Protein AF-0000000078833260 (afdb_homodimer)

InterPro domains:
  IPR002933 Peptidase M20 [PF01546] (87-461)
  IPR011650 Peptidase M20, dimerisation domain [PF07687] (199-358)
  IPR036264 Bacterial exopeptidase dimerisation domain [SSF55031] (304-366)
  IPR051458 Cytosolic and Metallo Dipeptidase [PTHR43270] (6-454)

Nearest PDB structures (foldseek):
  3dlj-assembly3_B  TM=9.195E-01  e=7.857E-42  Homo sapiens
  2pok-assembly1_B  TM=8.089E-01  e=1.087E-35  Streptococcus pneumoniae TIGR4
  7uoi-assembly1_A  TM=7.275E-01  e=3.329E-26  Enterococcus faecium 1,231,410
  7lgp-assembly1_A  TM=7.204E-01  e=6.612E-25  Shigella flexneri 2a str. 301
  4op4-assembly1_A  TM=8.261E-01  e=2.130E-13  Vibrio cholerae O1 biovar El Tor str. N16961

Foldseek 3Di:
DVVLLVLLLVLCVVCVVVLVVLLLVLLLQQLAQDPPDDNVSLQVSLVSLLVLLVVLPWPPWDWDDDPPFRTKIKTKDAPAPPFFEEEEEAASHFHDQPDQVPFPDGQSRWDDDPQWTWHTCSVRPSLSSSLVSSLQSSSCVRNVDFLHIYMYMYGRCQPQQPQCLLVVCVVCVVVRFGQEYEYARAAAAAVLAKAWAFKEWKKWKKKKKWFQAPFKFQCVVDPDPGDFQVVLVVQLVVCQADPLQHGNQPPAQVQFDDDDPVRLVQLVPDDDDVVRVCVLQVDDPPDDDGDVPPGSQCCQFRNKHKDWPDKDFPDPVGPHNIRGRMIMIMMMITHHPRDDRVVVNVSSVVSSVVSRPDPIDMDMDIGDIAHMGGDDCPQQLNVLLQVLLCVLSVDGHGYGHGNHDRRNPVSVCVSNPNRYYTHIYQHYSNQQGSHHRGIGNNSSSRSSSSSSSSSSVSCSVRSSVVVD/DVVLLVLLLVLCVVCVVVLVVLLLVLLLQQLAQDPPDDNVSLQVSLVSLLVLLVVLPWPPWDWDDDPPFRTKIKTKDAPAPPFFEEEEEAASHFHDQPDQVVFPDGQSRWDDDPQWTWHTCSVRPSLSSSLVSSLQSSSCVRNVDFLHIYMYMYGRCQPQQPQCLLVVCVVCVVVRFGQEYEYARDAAAAVLAKAWAFKEWKKWKKKKKWFQAPFKFQCVVDPDPGDFQVVLVVQLVVCQADPLQHGNQPPAQVQFDDDDPVRLVQLVPDDDDVVRVCVLQVDDPPDDDGDVPPGSQCCQFRNKHKDWPDKDFPDPVGPHNIRGRMIMIMMMITHHPRDDRVVVNVSSVVSSVVSRPDPIDMDMDIGDIAHMGGDDCPQQLNVLLQVLLCVLSVDGHGYGHGNHDRRNPVSVCVSNPNRYYTHIYQHHSNQQGSHHRGIGNNSSSRSSSSSSSSSSVSCSVRSSVVVD

Organism: Myxococcus xanthus (strain DK1622) (NCBI:txid246197)

Structure (mmCIF, N/CA/C/O backbone):
data_AF-0000000078833260-model_v1
#
loop_
_entity.id
_entity.type
_entity.pdbx_description
1 polymer 'Peptidase, M20 (Glutamate carboxypeptidase) family'
#
loop_
_atom_site.group_PDB
_atom_site.id
_atom_site.type_symbol
_atom_site.label_atom_id
_atom_site.label_alt_id
_atom_site.label_comp_id
_atom_site.label_asym_id
_atom_site.label_entity_id
_atom_site.label_seq_id
_atom_site.pdbx_PDB_ins_code
_atom_site.Cartn_x
_atom_site.Cartn_y
_atom_site.Cartn_z
_atom_site.occupancy
_atom_site.B_iso_or_equiv
_atom_site.auth_seq_id
_atom_site.auth_comp_id
_atom_site.auth_asym_id
_atom_site.auth_atom_id
_atom_site.pdbx_PDB_model_num
ATOM 1 N N . MET A 1 1 ? -9.484 48.062 31.422 1 60.72 1 MET A N 1
ATOM 2 C CA . MET A 1 1 ? -9.094 46.906 30.609 1 60.72 1 MET A CA 1
ATOM 3 C C . MET A 1 1 ? -8.641 45.75 31.484 1 60.72 1 MET A C 1
ATOM 5 O O . MET A 1 1 ? -9.023 44.625 31.25 1 60.72 1 MET A O 1
ATOM 9 N N . GLY A 1 2 ? -8.148 46.125 32.562 1 75.19 2 GLY A N 1
ATOM 10 C CA . GLY A 1 2 ? -7.688 45.094 33.5 1 75.19 2 GLY A CA 1
ATOM 11 C C . GLY A 1 2 ? -8.82 44.375 34.188 1 75.19 2 GLY A C 1
ATOM 12 O O . GLY A 1 2 ? -8.883 43.156 34.188 1 75.19 2 GLY A O 1
ATOM 13 N N . MET A 1 3 ? -9.844 45.188 34.625 1 84.62 3 MET A N 1
ATOM 14 C CA . MET A 1 3 ? -10.961 44.594 35.344 1 84.62 3 MET A CA 1
ATOM 15 C C . MET A 1 3 ? -11.836 43.781 34.406 1 84.62 3 MET A C 1
ATOM 17 O O . MET A 1 3 ? -12.305 42.688 34.75 1 84.62 3 MET A O 1
ATOM 21 N N . SER A 1 4 ? -12.094 44.281 33.25 1 93.44 4 SER A N 1
ATOM 22 C CA . SER A 1 4 ? -12.898 43.562 32.25 1 93.44 4 SER A CA 1
ATOM 23 C C . SER A 1 4 ? -12.234 42.25 31.828 1 93.44 4 SER A C 1
ATOM 25 O O . SER A 1 4 ? -12.914 41.25 31.672 1 93.44 4 SER A O 1
ATOM 27 N N . THR A 1 5 ? -10.953 42.344 31.734 1 97.31 5 THR A N 1
ATOM 28 C CA . THR A 1 5 ? -10.227 41.125 31.375 1 97.31 5 THR A CA 1
ATOM 29 C C . THR A 1 5 ? -10.32 40.062 32.469 1 97.31 5 THR A C 1
ATOM 31 O O . THR A 1 5 ? -10.477 38.875 32.219 1 97.31 5 THR A O 1
ATOM 34 N N . ASP A 1 6 ? -10.25 40.531 33.719 1 97.75 6 ASP A N 1
ATOM 35 C CA . ASP A 1 6 ? -10.367 39.625 34.875 1 97.75 6 ASP A CA 1
ATOM 36 C C . ASP A 1 6 ? -11.734 38.938 34.906 1 97.75 6 ASP A C 1
ATOM 38 O O . ASP A 1 6 ? -11.844 37.75 35.219 1 97.75 6 ASP A O 1
ATOM 42 N N . ASN A 1 7 ? -12.727 39.688 34.562 1 98.12 7 ASN A N 1
ATOM 43 C CA . ASN A 1 7 ? -14.078 39.156 34.531 1 98.12 7 ASN A CA 1
ATOM 44 C C . ASN A 1 7 ? -14.219 38.094 33.438 1 98.12 7 ASN A C 1
ATOM 46 O O . ASN A 1 7 ? -14.875 37.062 33.625 1 98.12 7 ASN A O 1
ATOM 50 N N . ALA A 1 8 ? -13.664 38.406 32.312 1 98.56 8 ALA A N 1
ATOM 51 C CA . ALA A 1 8 ? -13.68 37.469 31.219 1 98.56 8 ALA A CA 1
ATOM 52 C C . ALA A 1 8 ? -12.945 36.188 31.609 1 98.56 8 ALA A C 1
ATOM 54 O O . ALA A 1 8 ? -13.422 35.062 31.328 1 98.56 8 ALA A O 1
ATOM 55 N N . LEU A 1 9 ? -11.789 36.281 32.25 1 98.69 9 LEU A N 1
ATOM 56 C CA . LEU A 1 9 ? -11.008 35.156 32.688 1 98.69 9 LEU A CA 1
ATOM 57 C C . LEU A 1 9 ? -11.789 34.312 33.719 1 98.69 9 LEU A C 1
ATOM 59 O O . LEU A 1 9 ? -11.758 33.094 33.688 1 98.69 9 LEU A O 1
ATOM 63 N N . SER A 1 10 ? -12.453 35 34.625 1 98.38 10 SER A N 1
ATOM 64 C CA . SER A 1 10 ? -13.25 34.344 35.625 1 98.38 10 SER A CA 1
ATOM 65 C C . SER A 1 10 ? -14.383 33.531 35 1 98.38 10 SER A C 1
ATOM 67 O O . SER A 1 10 ? -14.719 32.438 35.469 1 98.38 10 SER A O 1
ATOM 69 N N . HIS A 1 11 ? -14.992 34.156 34.031 1 98.5 11 HIS A N 1
ATOM 70 C CA . HIS A 1 11 ? -16.047 33.406 33.312 1 98.5 11 HIS A CA 1
ATOM 71 C C . HIS A 1 11 ? -15.508 32.156 32.688 1 98.5 11 HIS A C 1
ATOM 73 O O . HIS A 1 11 ? -16.125 31.078 32.781 1 98.5 11 HIS A O 1
ATOM 79 N N . PHE A 1 12 ? -14.391 32.219 32.031 1 98.31 12 PHE A N 1
ATOM 80 C CA . PHE A 1 12 ? -13.773 31.062 31.438 1 98.31 12 PHE A CA 1
ATOM 81 C C . PHE A 1 12 ? -13.555 29.969 32.469 1 98.31 12 PHE A C 1
ATOM 83 O O . PHE A 1 12 ? -13.914 28.812 32.25 1 98.31 12 PHE A O 1
ATOM 90 N N . GLU A 1 13 ? -12.984 30.344 33.562 1 98.44 13 GLU A N 1
ATOM 91 C CA . GLU A 1 13 ? -12.68 29.359 34.594 1 98.44 13 GLU A CA 1
ATOM 92 C C . GLU A 1 13 ? -13.938 28.625 35.062 1 98.44 13 GLU A C 1
ATOM 94 O O . GLU A 1 13 ? -13.883 27.438 35.375 1 98.44 13 GLU A O 1
ATOM 99 N N . SER A 1 14 ? -14.984 29.281 35.062 1 98.38 14 SER A N 1
ATOM 100 C CA . SER A 1 14 ? -16.234 28.703 35.531 1 98.38 14 SER A CA 1
ATOM 101 C C . SER A 1 14 ? -16.875 27.812 34.469 1 98.38 14 SER A C 1
ATOM 103 O O . SER A 1 14 ? -17.719 26.969 34.781 1 98.38 14 SER A O 1
ATOM 105 N N . LYS A 1 15 ? -16.438 27.953 33.219 1 98.44 15 LYS A N 1
ATOM 106 C CA . LYS A 1 15 ? -17.125 27.281 32.125 1 98.44 15 LYS A CA 1
ATOM 107 C C . LYS A 1 15 ? -16.203 26.328 31.375 1 98.44 15 LYS A C 1
ATOM 109 O O . LYS A 1 15 ? -16.609 25.688 30.406 1 98.44 15 LYS A O 1
ATOM 114 N N . LYS A 1 16 ? -15 26.188 31.766 1 97.62 16 LYS A N 1
ATOM 115 C CA . LYS A 1 16 ? -13.984 25.484 30.984 1 97.62 16 LYS A CA 1
ATOM 116 C C . LYS A 1 16 ? -14.406 24.047 30.703 1 97.62 16 LYS A C 1
ATOM 118 O O . LYS A 1 16 ? -14.133 23.516 29.625 1 97.62 16 LYS A O 1
ATOM 123 N N . GLN A 1 17 ? -15.164 23.391 31.625 1 98.06 17 GLN A N 1
ATOM 124 C CA . GLN A 1 17 ? -15.633 22.031 31.375 1 98.06 17 GLN A CA 1
ATOM 125 C C . GLN A 1 17 ? -16.672 22 30.25 1 98.06 17 GLN A C 1
ATOM 127 O O . GLN A 1 17 ? -16.703 21.062 29.453 1 98.06 17 GLN A O 1
ATOM 132 N N . THR A 1 18 ? -17.484 22.984 30.234 1 98.5 18 THR A N 1
ATOM 133 C CA . THR A 1 18 ? -18.469 23.125 29.172 1 98.5 18 THR A CA 1
ATOM 134 C C . THR A 1 18 ? -17.781 23.266 27.812 1 98.5 18 THR A C 1
ATOM 136 O O . THR A 1 18 ? -18.203 22.672 26.828 1 98.5 18 THR A O 1
ATOM 139 N N . TYR A 1 19 ? -16.75 24.016 27.766 1 98.75 19 TYR A N 1
ATOM 140 C CA . TYR A 1 19 ? -16.016 24.234 26.531 1 98.75 19 TYR A CA 1
ATOM 141 C C . TYR A 1 19 ? -15.305 22.969 26.094 1 98.75 19 TYR A C 1
ATOM 143 O O . TYR A 1 19 ? -15.195 22.688 24.891 1 98.75 19 TYR A O 1
ATOM 151 N N . LEU A 1 20 ? -14.781 22.203 27.031 1 98.81 20 LEU A N 1
ATOM 152 C CA . LEU A 1 20 ? -14.172 20.922 26.688 1 98.81 20 LEU A CA 1
ATOM 153 C C . LEU A 1 20 ? -15.195 19.984 26.062 1 98.81 20 LEU A C 1
ATOM 155 O O . LEU A 1 20 ? -14.867 19.234 25.141 1 98.81 20 LEU A O 1
ATOM 159 N N . GLU A 1 21 ? -16.391 20.016 26.531 1 98.75 21 GLU A N 1
ATOM 160 C CA . GLU A 1 21 ? -17.453 19.188 25.969 1 98.75 21 GLU A CA 1
ATOM 161 C C . GLU A 1 21 ? -17.797 19.641 24.547 1 98.75 21 GLU A C 1
ATOM 163 O O . GLU A 1 21 ? -18.141 18.812 23.688 1 98.75 21 GLU A O 1
ATOM 168 N N . ASP A 1 22 ? -17.75 20.953 24.312 1 98.81 22 ASP A N 1
ATOM 169 C CA . ASP A 1 22 ? -17.891 21.453 22.953 1 98.81 22 ASP A CA 1
ATOM 170 C C . ASP A 1 22 ? -16.875 20.797 22.016 1 98.81 22 ASP A C 1
ATOM 172 O O . ASP A 1 22 ? -17.219 20.359 20.906 1 98.81 22 ASP A O 1
ATOM 176 N N . LEU A 1 23 ? -15.633 20.75 22.5 1 98.88 23 LEU A N 1
ATOM 177 C CA . LEU A 1 23 ? -14.555 20.172 21.688 1 98.88 23 LEU A CA 1
ATOM 178 C C . LEU A 1 23 ? -14.797 18.688 21.438 1 98.88 23 LEU A C 1
ATOM 180 O O . LEU A 1 23 ? -14.688 18.219 20.312 1 98.88 23 LEU A O 1
ATOM 184 N N . LYS A 1 24 ? -15.164 17.938 22.484 1 98.88 24 LYS A N 1
ATOM 185 C CA . LYS A 1 24 ? -15.438 16.516 22.359 1 98.88 24 LYS A CA 1
ATOM 186 C C . LYS A 1 24 ? -16.562 16.25 21.359 1 98.88 24 LYS A C 1
ATOM 188 O O . LYS A 1 24 ? -16.5 15.305 20.578 1 98.88 24 LYS A O 1
ATOM 193 N N . SER A 1 25 ? -17.562 17.109 21.391 1 98.81 25 SER A N 1
ATOM 194 C CA . SER A 1 25 ? -18.688 16.953 20.484 1 98.81 25 SER A CA 1
ATOM 195 C C . SER A 1 25 ? -18.266 17.125 19.031 1 98.81 25 SER A C 1
ATOM 197 O O . SER A 1 25 ? -18.719 16.375 18.156 1 98.81 25 SER A O 1
ATOM 199 N N . LEU A 1 26 ? -17.422 18.078 18.766 1 98.88 26 LEU A N 1
ATOM 200 C CA . LEU A 1 26 ? -16.922 18.281 17.406 1 98.88 26 LEU A CA 1
ATOM 201 C C . LEU A 1 26 ? -16.047 17.109 16.969 1 98.88 26 LEU A C 1
ATOM 203 O O . LEU A 1 26 ? -16.109 16.672 15.82 1 98.88 26 LEU A O 1
ATOM 207 N N . VAL A 1 27 ? -15.227 16.578 17.875 1 98.81 27 VAL A N 1
ATOM 208 C CA . VAL A 1 27 ? -14.273 15.516 17.594 1 98.81 27 VAL A CA 1
ATOM 209 C C . VAL A 1 27 ? -15.031 14.234 17.219 1 98.81 27 VAL A C 1
ATOM 211 O O . VAL A 1 27 ? -14.562 13.453 16.391 1 98.81 27 VAL A O 1
ATOM 214 N N . ARG A 1 28 ? -16.234 14.047 17.703 1 98.75 28 ARG A N 1
ATOM 215 C CA . ARG A 1 28 ? -17.047 12.852 17.453 1 98.75 28 ARG A CA 1
ATOM 216 C C . ARG A 1 28 ? -17.531 12.812 16.016 1 98.75 28 ARG A C 1
ATOM 218 O O . ARG A 1 28 ? -17.984 11.766 15.539 1 98.75 28 ARG A O 1
ATOM 225 N N . ILE A 1 29 ? -17.438 13.945 15.273 1 98.75 29 ILE A N 1
ATOM 226 C CA . ILE A 1 29 ? -17.859 13.992 13.875 1 98.75 29 ILE A CA 1
ATOM 227 C C . ILE A 1 29 ? -16.672 13.719 12.969 1 98.75 29 ILE A C 1
ATOM 229 O O . ILE A 1 29 ? -15.727 14.5 12.914 1 98.75 29 ILE A O 1
ATOM 233 N N . PRO A 1 30 ? -16.641 12.602 12.227 1 98.38 30 PRO A N 1
ATOM 234 C CA . PRO A 1 30 ? -15.516 12.281 11.344 1 98.38 30 PRO A CA 1
ATOM 235 C C . PRO A 1 30 ? -15.539 13.086 10.047 1 98.38 30 PRO A C 1
ATOM 237 O O . PRO A 1 30 ? -15.703 12.523 8.969 1 98.38 30 PRO A O 1
ATOM 240 N N . SER A 1 31 ? -15.242 14.344 10.102 1 98.44 31 SER A N 1
ATOM 241 C CA . SER A 1 31 ? -15.336 15.266 8.977 1 98.44 31 SER A CA 1
ATOM 242 C C . SER A 1 31 ? -14.094 15.18 8.094 1 98.44 31 SER A C 1
ATOM 244 O O . SER A 1 31 ? -13.43 16.188 7.848 1 98.44 31 SER A O 1
ATOM 246 N N . VAL A 1 32 ? -13.82 14.031 7.527 1 97.31 32 VAL A N 1
ATOM 247 C CA . VAL A 1 32 ? -12.688 13.797 6.641 1 97.31 32 VAL A CA 1
ATOM 248 C C . VAL A 1 32 ? -13.008 14.344 5.246 1 97.31 32 VAL A C 1
ATOM 250 O O . VAL A 1 32 ? -13.93 13.867 4.586 1 97.31 32 VAL A O 1
ATOM 253 N N . SER A 1 33 ? -12.227 15.258 4.801 1 95.19 33 SER A N 1
ATOM 254 C CA . SER A 1 33 ? -12.562 15.984 3.578 1 95.19 33 SER A CA 1
ATOM 255 C C . SER A 1 33 ? -11.961 15.305 2.354 1 95.19 33 SER A C 1
ATOM 257 O O . SER A 1 33 ? -12.211 15.719 1.22 1 95.19 33 SER A O 1
ATOM 259 N N . PHE A 1 34 ? -11.188 14.258 2.502 1 92.5 34 PHE A N 1
ATOM 260 C CA . PHE A 1 34 ? -10.484 13.586 1.411 1 92.5 34 PHE A CA 1
ATOM 261 C C . PHE A 1 34 ? -11.477 12.938 0.451 1 92.5 34 PHE A C 1
ATOM 263 O O . PHE A 1 34 ? -12.547 12.492 0.865 1 92.5 34 PHE A O 1
ATOM 270 N N . PRO A 1 35 ? -11.047 12.852 -0.86 1 89.06 35 PRO A N 1
ATOM 271 C CA . PRO A 1 35 ? -11.875 12.07 -1.78 1 89.06 35 PRO A CA 1
ATOM 272 C C . PRO A 1 35 ? -12.055 10.625 -1.325 1 89.06 35 PRO A C 1
ATOM 274 O O . PRO A 1 35 ? -11.109 10.016 -0.81 1 89.06 35 PRO A O 1
ATOM 277 N N . GLY A 1 36 ? -13.18 10.133 -1.52 1 90.12 36 GLY A N 1
ATOM 278 C CA . GLY A 1 36 ? -13.438 8.75 -1.153 1 90.12 36 GLY A CA 1
ATOM 279 C C . GLY A 1 36 ? -14.047 8.602 0.226 1 90.12 36 GLY A C 1
ATOM 280 O O . GLY A 1 36 ? -14.547 7.531 0.577 1 90.12 36 GLY A O 1
ATOM 281 N N . PHE A 1 37 ? -14.062 9.641 1 1 94.12 37 PHE A N 1
ATOM 282 C CA . PHE A 1 37 ? -14.711 9.641 2.307 1 94.12 37 PHE A CA 1
ATOM 283 C C . PHE A 1 37 ? -16.094 10.289 2.225 1 94.12 37 PHE A C 1
ATOM 285 O O . PHE A 1 37 ? -16.438 10.883 1.201 1 94.12 37 PHE A O 1
ATOM 292 N N . ASP A 1 38 ? -16.922 10.188 3.262 1 95.94 38 ASP A N 1
ATOM 293 C CA . ASP A 1 38 ? -18.312 10.625 3.291 1 95.94 38 ASP A CA 1
ATOM 294 C C . ASP A 1 38 ? -18.406 12.141 3.461 1 95.94 38 ASP A C 1
ATOM 296 O O . ASP A 1 38 ? -18.328 12.656 4.582 1 95.94 38 ASP A O 1
ATOM 300 N N . ALA A 1 39 ? -18.703 12.836 2.463 1 95.31 39 ALA A N 1
ATOM 301 C CA . ALA A 1 39 ? -18.766 14.297 2.465 1 95.31 39 ALA A CA 1
ATOM 302 C C . ALA A 1 39 ? -19.875 14.797 3.387 1 95.31 39 ALA A C 1
ATOM 304 O O . ALA A 1 39 ? -19.828 15.938 3.855 1 95.31 39 ALA A O 1
ATOM 305 N N . THR A 1 40 ? -20.844 13.984 3.656 1 97.38 40 THR A N 1
ATOM 306 C CA . THR A 1 40 ? -21.953 14.398 4.512 1 97.38 40 THR A CA 1
ATOM 307 C C . THR A 1 40 ? -21.469 14.648 5.938 1 97.38 40 THR A C 1
ATOM 309 O O . THR A 1 40 ? -22.047 15.461 6.66 1 97.38 40 THR A O 1
ATOM 312 N N . GLN A 1 41 ? -20.406 13.992 6.297 1 98.31 41 GLN A N 1
ATOM 313 C CA . GLN A 1 41 ? -19.844 14.203 7.629 1 98.31 41 GLN A CA 1
ATOM 314 C C . GLN A 1 41 ? -19.172 15.562 7.73 1 98.31 41 GLN A C 1
ATOM 316 O O . GLN A 1 41 ? -19.172 16.188 8.797 1 98.31 41 GLN A O 1
ATOM 321 N N . VAL A 1 42 ? -18.609 16.047 6.609 1 98.19 42 VAL A N 1
ATOM 322 C CA . VAL A 1 42 ? -18 17.375 6.598 1 98.19 42 VAL A CA 1
ATOM 323 C C . VAL A 1 42 ? -19.094 18.438 6.723 1 98.19 42 VAL A C 1
ATOM 325 O O . VAL A 1 42 ? -18.938 19.406 7.465 1 98.19 42 VAL A O 1
ATOM 328 N N . ARG A 1 43 ? -20.172 18.219 6.062 1 97.81 43 ARG A N 1
ATOM 329 C CA . ARG A 1 43 ? -21.297 19.141 6.184 1 97.81 43 ARG A CA 1
ATOM 330 C C . ARG A 1 43 ? -21.859 19.141 7.598 1 97.81 43 ARG A C 1
ATOM 332 O O . ARG A 1 43 ? -22.172 20.188 8.156 1 97.81 43 ARG A O 1
ATOM 339 N N . ARG A 1 44 ? -21.984 17.953 8.141 1 98.56 44 ARG A N 1
ATOM 340 C CA . ARG A 1 44 ? -22.469 17.828 9.523 1 98.56 44 ARG A CA 1
ATOM 341 C C . ARG A 1 44 ? -21.562 18.609 10.477 1 98.56 44 ARG A C 1
ATOM 343 O O . ARG A 1 44 ? -22.047 19.266 11.406 1 98.56 44 ARG A O 1
ATOM 350 N N . SER A 1 45 ? -20.312 18.531 10.25 1 98.75 45 SER A N 1
ATOM 351 C CA . SER A 1 45 ? -19.344 19.266 11.07 1 98.75 45 SER A CA 1
ATOM 352 C C . SER A 1 45 ? -19.516 20.766 10.914 1 98.75 45 SER A C 1
ATOM 354 O O . SER A 1 45 ? -19.422 21.516 11.898 1 98.75 45 SER A O 1
ATOM 356 N N . ALA A 1 46 ? -19.734 21.219 9.727 1 98.62 46 ALA A N 1
ATOM 357 C CA . ALA A 1 46 ? -19.969 22.641 9.477 1 98.62 46 ALA A CA 1
ATOM 358 C C . ALA A 1 46 ? -21.219 23.125 10.219 1 98.62 46 ALA A C 1
ATOM 360 O O . ALA A 1 46 ? -21.188 24.188 10.844 1 98.62 46 ALA A O 1
ATOM 361 N N . GLU A 1 47 ? -22.234 22.344 10.141 1 98.75 47 GLU A N 1
ATOM 362 C CA . GLU A 1 47 ? -23.484 22.688 10.812 1 98.75 47 GLU A CA 1
ATOM 363 C C . GLU A 1 47 ? -23.312 22.719 12.328 1 98.75 47 GLU A C 1
ATOM 365 O O . GLU A 1 47 ? -23.844 23.594 13 1 98.75 47 GLU A O 1
ATOM 370 N N . ALA A 1 48 ? -22.609 21.734 12.812 1 98.88 48 ALA A N 1
ATOM 371 C CA . ALA A 1 48 ? -22.328 21.703 14.242 1 98.88 48 ALA A CA 1
ATOM 372 C C . ALA A 1 48 ? -21.516 22.906 14.672 1 98.88 48 ALA A C 1
ATOM 374 O O . ALA A 1 48 ? -21.734 23.484 15.742 1 98.88 48 ALA A O 1
ATOM 375 N N . THR A 1 49 ? -20.562 23.281 13.883 1 98.88 49 THR A N 1
ATOM 376 C CA . THR A 1 49 ? -19.734 24.453 14.141 1 98.88 49 THR A CA 1
ATOM 377 C C . THR A 1 49 ? -20.562 25.719 14.133 1 98.88 49 THR A C 1
ATOM 379 O O . THR A 1 49 ? -20.391 26.594 14.992 1 98.88 49 THR A O 1
ATOM 382 N N . ALA A 1 50 ? -21.438 25.844 13.18 1 98.81 50 ALA A N 1
ATOM 383 C CA . ALA A 1 50 ? -22.328 26.984 13.102 1 98.81 50 ALA A CA 1
ATOM 384 C C . ALA A 1 50 ? -23.188 27.109 14.359 1 98.81 50 ALA A C 1
ATOM 386 O O . ALA A 1 50 ?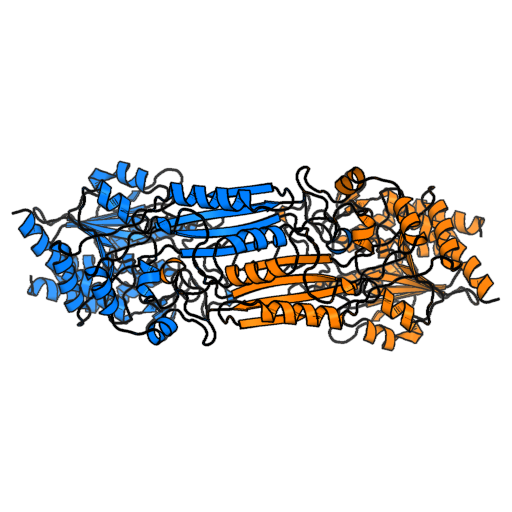 -23.359 28.188 14.906 1 98.81 50 ALA A O 1
ATOM 387 N N . ARG A 1 51 ? -23.734 26 14.758 1 98.81 51 ARG A N 1
ATOM 388 C CA . ARG A 1 51 ? -24.547 25.984 15.977 1 98.81 51 ARG A CA 1
ATOM 389 C C . ARG A 1 51 ? -23.719 26.406 17.188 1 98.81 51 ARG A C 1
ATOM 391 O O . ARG A 1 51 ? -24.188 27.172 18.031 1 98.81 51 ARG A O 1
ATOM 398 N N . LEU A 1 52 ? -22.516 25.922 17.234 1 98.88 52 LEU A N 1
ATOM 399 C CA . LEU A 1 52 ? -21.625 26.266 18.344 1 98.88 52 LEU A CA 1
ATOM 400 C C . LEU A 1 52 ? -21.344 27.766 18.359 1 98.88 52 LEU A C 1
ATOM 402 O O . LEU A 1 52 ? -21.359 28.391 19.422 1 98.88 52 LEU A O 1
ATOM 406 N N . LEU A 1 53 ? -21.047 28.312 17.188 1 98.88 53 LEU A N 1
ATOM 407 C CA . LEU A 1 53 ? -20.828 29.75 17.094 1 98.88 53 LEU A CA 1
ATOM 408 C C . LEU A 1 53 ? -22.016 30.531 17.641 1 98.88 53 LEU A C 1
ATOM 410 O O . LEU A 1 53 ? -21.844 31.453 18.438 1 98.88 53 LEU A O 1
ATOM 414 N N . LYS A 1 54 ? -23.203 30.141 17.25 1 98.75 54 LYS A N 1
ATOM 415 C CA . LYS A 1 54 ? -24.422 30.797 17.719 1 98.75 54 LYS A CA 1
ATOM 416 C C . LYS A 1 54 ? -24.562 30.672 19.234 1 98.75 54 LYS A C 1
ATOM 418 O O . LYS A 1 54 ? -24.828 31.656 19.922 1 98.75 54 LYS A O 1
ATOM 423 N N . ASP A 1 55 ? -24.359 29.516 19.688 1 98.56 55 ASP A N 1
ATOM 424 C CA . ASP A 1 55 ? -24.516 29.234 21.109 1 98.56 55 ASP A CA 1
ATOM 425 C C . ASP A 1 55 ? -23.516 30.047 21.938 1 98.56 55 ASP A C 1
ATOM 427 O O . ASP A 1 55 ? -23.781 30.344 23.109 1 98.56 55 ASP A O 1
ATOM 431 N N . ARG A 1 56 ? -22.438 30.422 21.312 1 98.56 56 ARG A N 1
ATOM 432 C CA . ARG A 1 56 ? -21.391 31.094 22.078 1 98.56 56 ARG A CA 1
ATOM 433 C C . ARG A 1 56 ? -21.391 32.594 21.812 1 98.56 56 ARG A C 1
ATOM 435 O O . ARG A 1 56 ? -20.453 33.281 22.203 1 98.56 56 ARG A O 1
ATOM 442 N N . GLY A 1 57 ? -22.359 33.062 21.062 1 98.44 57 GLY A N 1
ATOM 443 C CA . GLY A 1 57 ? -22.609 34.5 21.078 1 98.44 57 GLY A CA 1
ATOM 444 C C . GLY A 1 57 ? -22.312 35.156 19.734 1 98.44 57 GLY A C 1
ATOM 445 O O . GLY A 1 57 ? -22.516 36.375 19.578 1 98.44 57 GLY A O 1
ATOM 446 N N . PHE A 1 58 ? -21.844 34.438 18.781 1 98.81 58 PHE A N 1
ATOM 447 C CA . PHE A 1 58 ? -21.641 35 17.453 1 98.81 58 PHE A CA 1
ATOM 448 C C . PHE A 1 58 ? -22.969 35.312 16.797 1 98.81 58 PHE A C 1
ATOM 450 O O . PHE A 1 58 ? -23.969 34.625 17.047 1 98.81 58 PHE A O 1
ATOM 457 N N . GLU A 1 59 ? -22.953 36.312 15.969 1 98.5 59 GLU A N 1
ATOM 458 C CA . GLU A 1 59 ? -24.125 36.719 15.203 1 98.5 59 GLU A CA 1
ATOM 459 C C . GLU A 1 59 ? -23.875 36.562 13.703 1 98.5 59 GLU A C 1
ATOM 461 O O . GLU A 1 59 ? -22.75 36.281 13.273 1 98.5 59 GLU A O 1
ATOM 466 N N . ASN A 1 60 ? -24.984 36.625 12.891 1 98.12 60 ASN A N 1
ATOM 467 C CA . ASN A 1 60 ? -24.922 36.5 11.438 1 98.12 60 ASN A CA 1
ATOM 468 C C . ASN A 1 60 ? -24.156 35.25 11.008 1 98.12 60 ASN A C 1
ATOM 470 O O . ASN A 1 60 ? -23.281 35.344 10.133 1 98.12 60 ASN A O 1
ATOM 474 N N . VAL A 1 61 ? -24.422 34.219 11.703 1 98.44 61 VAL A N 1
ATOM 475 C CA . VAL A 1 61 ? -23.734 32.969 11.414 1 98.44 61 VAL A CA 1
ATOM 476 C C . VAL A 1 61 ? -24.281 32.375 10.117 1 98.44 61 VAL A C 1
ATOM 478 O O . VAL A 1 61 ? -25.5 32.25 9.93 1 98.44 61 VAL A O 1
ATOM 481 N N . GLN A 1 62 ? -23.328 31.984 9.172 1 96.81 62 GLN A N 1
ATOM 482 C CA . GLN A 1 62 ? -23.688 31.5 7.844 1 96.81 62 GLN A CA 1
ATOM 483 C C . GLN A 1 62 ? -22.781 30.359 7.406 1 96.81 62 GLN A C 1
ATOM 485 O O . GLN A 1 62 ? -21.594 30.344 7.73 1 96.81 62 GLN A O 1
ATOM 490 N N . LEU A 1 63 ? -23.422 29.438 6.762 1 96.44 63 LEU A N 1
ATOM 491 C CA . LEU A 1 63 ? -22.625 28.516 5.941 1 96.44 63 LEU A CA 1
ATOM 492 C C . LEU A 1 63 ? -22.359 29.125 4.57 1 96.44 63 LEU A C 1
ATOM 494 O O . LEU A 1 63 ? -23.297 29.484 3.848 1 96.44 63 LEU A O 1
ATOM 498 N N . LEU A 1 64 ? -21.109 29.359 4.262 1 93.88 64 LEU A N 1
ATOM 499 C CA . LEU A 1 64 ? -20.703 29.875 2.959 1 93.88 64 LEU A CA 1
ATOM 500 C C . LEU A 1 64 ? -20.219 28.75 2.057 1 93.88 64 LEU A C 1
ATOM 502 O O . LEU A 1 64 ? -19.297 28 2.424 1 93.88 64 LEU A O 1
ATOM 506 N N . GLU A 1 65 ? -20.875 28.672 0.965 1 88.38 65 GLU A N 1
ATOM 507 C CA . GLU A 1 65 ? -20.578 27.531 0.089 1 88.38 65 GLU A CA 1
ATOM 508 C C . GLU A 1 65 ? -20.25 28 -1.323 1 88.38 65 GLU A C 1
ATOM 510 O O . GLU A 1 65 ? -20.844 28.953 -1.826 1 88.38 65 GLU A O 1
ATOM 515 N N . ILE A 1 66 ? -19.203 27.531 -1.812 1 83.44 66 ILE A N 1
ATOM 516 C CA . ILE A 1 66 ? -18.875 27.641 -3.23 1 83.44 66 ILE A CA 1
ATOM 517 C C . ILE A 1 66 ? -19.031 26.266 -3.889 1 83.44 66 ILE A C 1
ATOM 519 O O . ILE A 1 66 ? -18.828 25.234 -3.248 1 83.44 66 ILE A O 1
ATOM 523 N N . GLU A 1 67 ? -19.484 26.25 -5.152 1 82.56 67 GLU A N 1
ATOM 524 C CA . GLU A 1 67 ? -19.734 25 -5.863 1 82.56 67 GLU A CA 1
ATOM 525 C C . GLU A 1 67 ? -18.5 24.094 -5.844 1 82.56 67 GLU A C 1
ATOM 527 O O . GLU A 1 67 ? -17.391 24.547 -6.105 1 82.56 67 GLU A O 1
ATOM 532 N N . GLY A 1 68 ? -18.75 22.922 -5.406 1 82.12 68 GLY A N 1
ATOM 533 C CA . GLY A 1 68 ? -17.703 21.906 -5.48 1 82.12 68 GLY A CA 1
ATOM 534 C C . GLY A 1 68 ? -16.797 21.891 -4.254 1 82.12 68 GLY A C 1
ATOM 535 O O . GLY A 1 68 ? -15.844 21.109 -4.195 1 82.12 68 GLY A O 1
ATOM 536 N N . THR A 1 69 ? -17.156 22.734 -3.219 1 86.81 69 THR A N 1
ATOM 537 C CA . THR A 1 69 ? -16.281 22.812 -2.055 1 86.81 69 THR A CA 1
ATOM 538 C C . THR A 1 69 ? -17.031 22.422 -0.786 1 86.81 69 THR A C 1
ATOM 540 O O . THR A 1 69 ? -18.266 22.312 -0.788 1 86.81 69 THR A O 1
ATOM 543 N N . HIS A 1 70 ? -16.281 22.016 0.205 1 93.25 70 HIS A N 1
ATOM 544 C CA . HIS A 1 70 ? -16.859 21.828 1.53 1 93.25 70 HIS A CA 1
ATOM 545 C C . HIS A 1 70 ? -17.219 23.156 2.168 1 93.25 70 HIS A C 1
ATOM 547 O O . HIS A 1 70 ? -16.578 24.188 1.888 1 93.25 70 HIS A O 1
ATOM 553 N N . PRO A 1 71 ? -18.172 23.188 2.992 1 94.44 71 PRO A N 1
ATOM 554 C CA . PRO A 1 71 ? -18.703 24.453 3.496 1 94.44 71 PRO A CA 1
ATOM 555 C C . PRO A 1 71 ? -17.75 25.156 4.461 1 94.44 71 PRO A C 1
ATOM 557 O O . PRO A 1 71 ? -17.078 24.484 5.258 1 94.44 71 PRO A O 1
ATOM 560 N N . TYR A 1 72 ? -17.75 26.484 4.344 1 95.25 72 TYR A N 1
ATOM 561 C CA . TYR A 1 72 ? -17.141 27.375 5.324 1 95.25 72 TYR A CA 1
ATOM 562 C C . TYR A 1 72 ? -18.188 27.891 6.309 1 95.25 72 TYR A C 1
ATOM 564 O O . TYR A 1 72 ? -19.359 28.016 5.965 1 95.25 72 TYR A O 1
ATOM 572 N N . VAL A 1 73 ? -17.797 28.125 7.496 1 97.81 73 VAL A N 1
ATOM 573 C CA . VAL A 1 73 ? -18.703 28.688 8.492 1 97.81 73 VAL A CA 1
ATOM 574 C C . VAL A 1 73 ? -18.234 30.094 8.875 1 97.81 73 VAL A C 1
ATOM 576 O O . VAL A 1 73 ? -17.047 30.297 9.195 1 97.81 73 VAL A O 1
ATOM 579 N N . TYR A 1 74 ? -19.109 31.016 8.773 1 97.75 74 TYR A N 1
ATOM 580 C CA . TYR A 1 74 ? -18.828 32.406 9.109 1 97.75 74 TYR A CA 1
ATOM 581 C C . TYR A 1 74 ? -19.641 32.844 10.32 1 97.75 74 TYR A C 1
ATOM 583 O O . TYR A 1 74 ? -20.734 32.344 10.57 1 97.75 74 TYR A O 1
ATOM 591 N N . GLY A 1 75 ? -19.141 33.781 11.133 1 98.56 75 GLY A N 1
ATOM 592 C CA . GLY A 1 75 ? -19.812 34.469 12.219 1 98.56 75 GLY A CA 1
ATOM 593 C C . GLY A 1 75 ? -19.141 35.781 12.602 1 98.56 75 GLY A C 1
ATOM 594 O O . GLY A 1 75 ? -18.016 36.031 12.18 1 98.56 75 GLY A O 1
ATOM 595 N N . GLU A 1 76 ? -19.859 36.594 13.359 1 98.69 76 GLU A N 1
ATOM 596 C CA . GLU A 1 76 ? -19.266 37.875 13.742 1 98.69 76 GLU A CA 1
ATOM 597 C C . GLU A 1 76 ? -19.875 38.406 15.031 1 98.69 76 GLU A C 1
ATOM 599 O O . GLU A 1 76 ? -20.969 38 15.422 1 98.69 76 GLU A O 1
ATOM 604 N N . VAL A 1 77 ? -19.172 39.156 15.773 1 98.69 77 VAL A N 1
ATOM 605 C CA . VAL A 1 77 ? -19.641 40.062 16.828 1 98.69 77 VAL A CA 1
ATOM 606 C C . VAL A 1 77 ? -19.078 41.469 16.594 1 98.69 77 VAL A C 1
ATOM 608 O O . VAL A 1 77 ? -17.953 41.781 16.984 1 98.69 77 VAL A O 1
ATOM 611 N N . LEU A 1 78 ? -19.906 42.344 15.984 1 98 78 LEU A N 1
ATOM 612 C CA . LEU A 1 78 ? -19.484 43.688 15.609 1 98 78 LEU A CA 1
ATOM 613 C C . LEU A 1 78 ? -20.188 44.719 16.469 1 98 78 LEU A C 1
ATOM 615 O O . LEU A 1 78 ? -20.953 45.562 15.969 1 98 78 LEU A O 1
ATOM 619 N N . LYS A 1 79 ? -19.828 44.781 17.719 1 97.31 79 LYS A N 1
ATOM 620 C CA . LYS A 1 79 ? -20.516 45.625 18.672 1 97.31 79 LYS A CA 1
ATOM 621 C C . LYS A 1 79 ? -19.547 46.594 19.359 1 97.31 79 LYS A C 1
ATOM 623 O O . LYS A 1 79 ? -19.797 47.094 20.453 1 97.31 79 LYS A O 1
ATOM 628 N N . ALA A 1 80 ? -18.391 46.75 18.766 1 96 80 ALA A N 1
ATOM 629 C CA . ALA A 1 80 ? -17.391 47.688 19.25 1 96 80 ALA A CA 1
ATOM 630 C C . ALA A 1 80 ? -17.109 48.75 18.219 1 96 80 ALA A C 1
ATOM 632 O O . ALA A 1 80 ? -16.031 48.781 17.609 1 96 80 ALA A O 1
ATOM 633 N N . PRO A 1 81 ? -18.031 49.688 18.125 1 94.12 81 PRO A N 1
ATOM 634 C CA . PRO A 1 81 ? -17.844 50.719 17.125 1 94.12 81 PRO A CA 1
ATOM 635 C C . PRO A 1 81 ? -16.547 51.5 17.297 1 94.12 81 PRO A C 1
ATOM 637 O O . PRO A 1 81 ? -16.188 51.875 18.422 1 94.12 81 PRO A O 1
ATOM 640 N N . GLY A 1 82 ? -15.844 51.719 16.219 1 94.06 82 GLY A N 1
ATOM 641 C CA . GLY A 1 82 ? -14.617 52.5 16.219 1 94.06 82 GLY A CA 1
ATOM 642 C C . GLY A 1 82 ? -13.398 51.688 16.641 1 94.06 82 GLY A C 1
ATOM 643 O O . GLY A 1 82 ? -12.266 52.188 16.578 1 94.06 82 GLY A O 1
ATOM 644 N N . LYS A 1 83 ? -13.602 50.5 17.078 1 96.62 83 LYS A N 1
ATOM 645 C CA . LYS A 1 83 ? -12.5 49.656 17.484 1 96.62 83 LYS A CA 1
ATOM 646 C C . LYS A 1 83 ? -12.031 48.75 16.328 1 96.62 83 LYS A C 1
ATOM 648 O O . LYS A 1 83 ? -12.75 48.594 15.344 1 96.62 83 LYS A O 1
ATOM 653 N N . PRO A 1 84 ? -10.836 48.219 16.406 1 97 84 PRO A N 1
ATOM 654 C CA . PRO A 1 84 ? -10.344 47.344 15.359 1 97 84 PRO A CA 1
ATOM 655 C C . PRO A 1 84 ? -11.188 46.062 15.211 1 97 84 PRO A C 1
ATOM 657 O O . PRO A 1 84 ? -11.938 45.719 16.125 1 97 84 PRO A O 1
ATOM 660 N N . THR A 1 85 ? -11.086 45.469 14.055 1 96.75 85 THR A N 1
ATOM 661 C CA . THR A 1 85 ? -11.742 44.188 13.773 1 96.75 85 THR A CA 1
ATOM 662 C C . THR A 1 85 ? -10.719 43.062 13.641 1 96.75 85 THR A C 1
ATOM 664 O O . THR A 1 85 ? -9.742 43.188 12.891 1 96.75 85 THR A O 1
ATOM 667 N N . LEU A 1 86 ? -10.938 42.094 14.383 1 96.94 86 LEU A N 1
ATOM 668 C CA . LEU A 1 86 ? -10.102 40.906 14.352 1 96.94 86 LEU A CA 1
ATOM 669 C C . LEU A 1 86 ? -10.789 39.781 13.57 1 96.94 86 LEU A C 1
ATOM 671 O O . LEU A 1 86 ? -11.977 39.531 13.766 1 96.94 86 LEU A O 1
ATOM 675 N N . LEU A 1 87 ? -10.039 39.156 12.641 1 95.81 87 LEU A N 1
ATOM 676 C CA . LEU A 1 87 ? -10.531 37.938 11.969 1 95.81 87 LEU A CA 1
ATOM 677 C C . LEU A 1 87 ? -9.906 36.688 12.57 1 95.81 87 LEU A C 1
ATOM 679 O O . LEU A 1 87 ? -8.68 36.562 12.609 1 95.81 87 LEU A O 1
ATOM 683 N N . LEU A 1 88 ? -10.734 35.844 13.031 1 97.06 88 LEU A N 1
ATOM 684 C CA . LEU A 1 88 ? -10.32 34.531 13.578 1 97.06 88 LEU A CA 1
ATOM 685 C C . LEU A 1 88 ? -10.461 33.438 12.539 1 97.06 88 LEU A C 1
ATOM 687 O O . LEU A 1 88 ? -11.43 33.406 11.773 1 97.06 88 LEU A O 1
ATOM 691 N N . TYR A 1 89 ? -9.43 32.562 12.5 1 95.44 89 TYR A N 1
ATOM 692 C CA . TYR A 1 89 ? -9.438 31.469 11.516 1 95.44 89 TYR A CA 1
ATOM 693 C C . TYR A 1 89 ? -9.219 30.125 12.188 1 95.44 89 TYR A C 1
ATOM 695 O O . TYR A 1 89 ? -8.422 30.016 13.125 1 95.44 89 TYR A O 1
ATOM 703 N N . ALA A 1 90 ? -9.906 29.094 11.75 1 96.94 90 ALA A N 1
ATOM 704 C CA . ALA A 1 90 ? -9.711 27.672 12.039 1 96.94 90 ALA A CA 1
ATOM 705 C C . ALA A 1 90 ? -10.273 26.797 10.922 1 96.94 90 ALA A C 1
ATOM 707 O O . ALA A 1 90 ? -10.641 27.312 9.859 1 96.94 90 ALA A O 1
ATOM 708 N N . HIS A 1 91 ? -10.148 25.531 10.977 1 97.06 91 HIS A N 1
ATOM 709 C CA . HIS A 1 91 ? -10.805 24.641 10.031 1 97.06 91 HIS A CA 1
ATOM 710 C C . HIS A 1 91 ? -11.438 23.453 10.734 1 97.06 91 HIS A C 1
ATOM 712 O O . HIS A 1 91 ? -10.93 22.984 11.766 1 97.06 91 HIS A O 1
ATOM 718 N N . HIS A 1 92 ? -12.57 22.953 10.172 1 98.19 92 HIS A N 1
ATOM 719 C CA . HIS A 1 92 ? -13.32 21.922 10.859 1 98.19 92 HIS A CA 1
ATOM 720 C C . HIS A 1 92 ? -13.117 20.562 10.203 1 98.19 92 HIS A C 1
ATOM 722 O O . HIS A 1 92 ? -13.469 19.531 10.781 1 98.19 92 HIS A O 1
ATOM 728 N N . ASP A 1 93 ? -12.508 20.531 8.977 1 97.38 93 ASP A N 1
ATOM 729 C CA . ASP A 1 93 ? -12.195 19.234 8.367 1 97.38 93 ASP A CA 1
ATOM 730 C C . ASP A 1 93 ? -10.961 18.609 9 1 97.38 93 ASP A C 1
ATOM 732 O O . ASP A 1 93 ? -10.172 19.297 9.656 1 97.38 93 ASP A O 1
ATOM 736 N N . VAL A 1 94 ? -10.898 17.266 8.906 1 97.75 94 VAL A N 1
ATOM 737 C CA . VAL A 1 94 ? -9.781 16.562 9.539 1 97.75 94 VAL A CA 1
ATOM 738 C C . VAL A 1 94 ? -9.164 15.586 8.539 1 97.75 94 VAL A C 1
ATOM 740 O O . VAL A 1 94 ? -9.727 15.328 7.473 1 97.75 94 VAL A O 1
ATOM 743 N N . GLN A 1 95 ? -7.957 15.148 8.867 1 96.62 95 GLN A N 1
ATOM 744 C CA . GLN A 1 95 ? -7.258 14.109 8.117 1 96.62 95 GLN A CA 1
ATOM 745 C C . GLN A 1 95 ? -7.922 12.75 8.312 1 96.62 95 GLN A C 1
ATOM 747 O O . GLN A 1 95 ? -8.633 12.531 9.297 1 96.62 95 GLN A O 1
ATOM 752 N N . PRO A 1 96 ? -7.672 11.766 7.383 1 95.88 96 PRO A N 1
ATOM 753 C CA . PRO A 1 96 ? -8.102 10.391 7.617 1 95.88 96 PRO A CA 1
ATOM 754 C C . PRO A 1 96 ? -7.512 9.797 8.891 1 95.88 96 PRO A C 1
ATOM 756 O O . PRO A 1 96 ? -6.438 10.211 9.336 1 95.88 96 PRO A O 1
ATOM 759 N N . ALA A 1 97 ? -8.203 8.773 9.445 1 95.44 97 ALA A N 1
ATOM 760 C CA . ALA A 1 97 ? -7.773 8.164 10.695 1 95.44 97 ALA A CA 1
ATOM 761 C C . ALA A 1 97 ? -6.516 7.324 10.492 1 95.44 97 ALA A C 1
ATOM 763 O O . ALA A 1 97 ? -5.742 7.121 11.43 1 95.44 97 ALA A O 1
ATOM 764 N N . GLY A 1 98 ? -6.309 6.867 9.242 1 93.44 98 GLY A N 1
ATOM 765 C CA . GLY A 1 98 ? -5.203 5.945 9.023 1 93.44 98 GLY A CA 1
ATOM 766 C C . GLY A 1 98 ? -5.488 4.543 9.516 1 93.44 98 GLY A C 1
ATOM 767 O O . GLY A 1 98 ? -6.59 4.02 9.32 1 93.44 98 GLY A O 1
ATOM 768 N N . ASP A 1 99 ? -4.461 3.865 10.148 1 91.88 99 ASP A N 1
ATOM 769 C CA . ASP A 1 99 ? -4.582 2.498 10.641 1 91.88 99 ASP A CA 1
ATOM 770 C C . ASP A 1 99 ? -5.328 2.457 11.969 1 91.88 99 ASP A C 1
ATOM 772 O O . ASP A 1 99 ? -4.75 2.725 13.023 1 91.88 99 ASP A O 1
ATOM 776 N N . GLU A 1 100 ? -6.488 1.975 11.906 1 93 100 GLU A N 1
ATOM 777 C CA . GLU A 1 100 ? -7.316 1.959 13.102 1 93 100 GLU A CA 1
ATOM 778 C C . GLU A 1 100 ? -6.707 1.068 14.188 1 93 100 GLU A C 1
ATOM 780 O O . GLU A 1 100 ? -6.836 1.352 15.375 1 93 100 GLU A O 1
ATOM 785 N N . ALA A 1 101 ? -6 0.076 13.727 1 91.94 101 ALA A N 1
ATOM 786 C CA . ALA A 1 101 ? -5.418 -0.87 14.68 1 91.94 101 ALA A CA 1
ATOM 787 C C . ALA A 1 101 ? -4.297 -0.217 15.484 1 91.94 101 ALA A C 1
ATOM 789 O O . ALA A 1 101 ? -3.947 -0.69 16.562 1 91.94 101 ALA A O 1
ATOM 790 N N . ALA A 1 102 ? -3.777 0.868 15.008 1 93.81 102 ALA A N 1
ATOM 791 C CA . ALA A 1 102 ? -2.672 1.553 15.672 1 93.81 102 ALA A CA 1
ATOM 792 C C . ALA A 1 102 ? -3.186 2.549 16.703 1 93.81 102 ALA A C 1
ATOM 794 O O . ALA A 1 102 ? -2.408 3.088 17.5 1 93.81 102 ALA A O 1
ATOM 795 N N . TRP A 1 103 ? -4.512 2.838 16.766 1 97 103 TRP A N 1
ATOM 796 C CA . TRP A 1 103 ? -5.117 3.729 17.766 1 97 103 TRP A CA 1
ATOM 797 C C . TRP A 1 103 ? -5.32 3.01 19.094 1 97 103 TRP A C 1
ATOM 799 O O . TRP A 1 103 ? -5.723 1.843 19.109 1 97 103 TRP A O 1
ATOM 809 N N . LYS A 1 104 ? -5.012 3.66 20.156 1 96.62 104 LYS A N 1
ATOM 810 C CA . LYS A 1 104 ? -5.254 3.105 21.484 1 96.62 104 LYS A CA 1
ATOM 811 C C . LYS A 1 104 ? -6.73 3.205 21.859 1 96.62 104 LYS A C 1
ATOM 813 O O . LYS A 1 104 ? -7.199 2.488 22.75 1 96.62 104 LYS A O 1
ATOM 818 N N . SER A 1 105 ? -7.422 4.148 21.297 1 97.31 105 SER A N 1
ATOM 819 C CA . SER A 1 105 ? -8.867 4.332 21.344 1 97.31 105 SER A CA 1
ATOM 820 C C . SER A 1 105 ? -9.422 4.738 19.969 1 97.31 105 SER A C 1
ATOM 822 O O . SER A 1 105 ? -8.68 5.254 19.141 1 97.31 105 SER A O 1
ATOM 824 N N . PRO A 1 106 ? -10.703 4.445 19.75 1 97.75 106 PRO A N 1
ATOM 825 C CA . PRO A 1 106 ? -11.227 4.773 18.422 1 97.75 106 PRO A CA 1
ATOM 826 C C . PRO A 1 106 ? -11.016 6.238 18.047 1 97.75 106 PRO A C 1
ATOM 828 O O . PRO A 1 106 ? -11.203 7.125 18.875 1 97.75 106 PRO A O 1
ATOM 831 N N . PRO A 1 107 ? -10.617 6.523 16.859 1 98.25 107 PRO A N 1
ATOM 832 C CA . PRO A 1 107 ? -10.156 7.852 16.438 1 98.25 107 PRO A CA 1
ATOM 833 C C . PRO A 1 107 ? -11.219 8.93 16.625 1 98.25 107 PRO A C 1
ATOM 835 O O . PRO A 1 107 ? -10.891 10.102 16.828 1 98.25 107 PRO A O 1
ATOM 838 N N . PHE A 1 108 ? -12.523 8.602 16.609 1 98.62 108 PHE A N 1
ATOM 839 C CA . PHE A 1 108 ? -13.562 9.625 16.672 1 98.62 108 PHE A CA 1
ATOM 840 C C . PHE A 1 108 ? -14.406 9.469 17.922 1 98.62 108 PHE A C 1
ATOM 842 O O . PHE A 1 108 ? -15.578 9.836 17.938 1 98.62 108 PHE A O 1
ATOM 849 N N . GLU A 1 109 ? -13.828 8.891 18.922 1 98.44 109 GLU A N 1
ATOM 850 C CA . GLU A 1 109 ? -14.32 8.852 20.297 1 98.44 109 GLU A CA 1
ATOM 851 C C . GLU A 1 109 ? -13.328 9.492 21.25 1 98.44 109 GLU A C 1
ATOM 853 O O . GLU A 1 109 ? -12.5 8.797 21.844 1 98.44 109 GLU A O 1
ATOM 858 N N . PRO A 1 110 ? -13.484 10.758 21.484 1 98.69 110 PRO A N 1
ATOM 859 C CA . PRO A 1 110 ? -12.508 11.469 22.312 1 98.69 110 PRO A CA 1
ATOM 860 C C . PRO A 1 110 ? -12.352 10.859 23.703 1 98.69 110 PRO A C 1
ATOM 862 O O . PRO A 1 110 ? -13.352 10.586 24.375 1 98.69 110 PRO A O 1
ATOM 865 N N . VAL A 1 111 ? -11.148 10.648 24.094 1 98.62 111 VAL A N 1
ATOM 866 C CA . VAL A 1 111 ? -10.812 10.047 25.375 1 98.62 111 VAL A CA 1
ATOM 867 C C . VAL A 1 111 ? -9.742 10.883 26.078 1 98.62 111 VAL A C 1
ATOM 869 O O . VAL A 1 111 ? -8.711 11.203 25.484 1 98.62 111 VAL A O 1
ATOM 872 N N . GLU A 1 112 ? -10.008 11.242 27.328 1 98.56 112 GLU A N 1
ATOM 873 C CA . GLU A 1 112 ? -8.977 11.875 28.141 1 98.56 112 GLU A CA 1
ATOM 874 C C . GLU A 1 112 ? -8.055 10.836 28.781 1 98.56 112 GLU A C 1
ATOM 876 O O . GLU A 1 112 ? -8.523 9.867 29.375 1 98.56 112 GLU A O 1
ATOM 881 N N . ARG A 1 113 ? -6.82 11.008 28.484 1 98.12 113 ARG A N 1
ATOM 882 C CA . ARG A 1 113 ? -5.805 10.117 29.031 1 98.12 113 ARG A CA 1
ATOM 883 C C . ARG A 1 113 ? -4.504 10.867 29.297 1 98.12 113 ARG A C 1
ATOM 885 O O . ARG A 1 113 ? -3.961 11.516 28.391 1 98.12 113 ARG A O 1
ATOM 892 N N . ASP A 1 114 ? -4.02 10.883 30.562 1 97 114 ASP A N 1
ATOM 893 C CA . ASP A 1 114 ? -2.734 11.438 30.969 1 97 114 ASP A CA 1
ATOM 894 C C . ASP A 1 114 ? -2.635 12.914 30.594 1 97 114 ASP A C 1
ATOM 896 O O . ASP A 1 114 ? -1.63 13.359 30.031 1 97 114 ASP A O 1
ATOM 900 N N . GLY A 1 115 ? -3.707 13.672 30.766 1 98.31 115 GLY A N 1
ATOM 901 C CA . GLY A 1 115 ? -3.727 15.117 30.594 1 98.31 115 GLY A CA 1
ATOM 902 C C . GLY A 1 115 ? -3.928 15.547 29.156 1 98.31 115 GLY A C 1
ATOM 903 O O . GLY A 1 115 ? -3.846 16.734 28.828 1 98.31 115 GLY A O 1
ATOM 904 N N . ARG A 1 116 ? -4.219 14.531 28.344 1 98.62 116 ARG A N 1
ATOM 905 C CA . ARG A 1 116 ? -4.438 14.836 26.922 1 98.62 116 ARG A CA 1
ATOM 906 C C . ARG A 1 116 ? -5.805 14.344 26.469 1 98.62 116 ARG A C 1
ATOM 908 O O . ARG A 1 116 ? -6.348 13.391 27.016 1 98.62 116 ARG A O 1
ATOM 915 N N . LEU A 1 117 ? -6.355 15 25.5 1 98.88 117 LEU A N 1
ATOM 916 C CA . LEU A 1 117 ? -7.566 14.547 24.812 1 98.88 117 LEU A CA 1
ATOM 917 C C . LEU A 1 117 ? -7.223 13.875 23.484 1 98.88 117 LEU A C 1
ATOM 919 O O . LEU A 1 117 ? -6.855 14.555 22.516 1 98.88 117 LEU A O 1
ATOM 923 N N . TYR A 1 118 ? -7.426 12.578 23.453 1 98.75 118 TYR A N 1
ATOM 924 C CA . TYR A 1 118 ? -7.109 11.82 22.25 1 98.75 118 TYR A CA 1
ATOM 925 C C . TYR A 1 118 ? -8.305 11.766 21.312 1 98.75 118 TYR A C 1
ATOM 927 O O . TYR A 1 118 ? -9.453 11.633 21.75 1 98.75 118 TYR A O 1
ATOM 935 N N . GLY A 1 119 ? -8.039 11.883 20.047 1 98.69 119 GLY A N 1
ATOM 936 C CA . GLY A 1 119 ? -9.023 11.812 18.984 1 98.69 119 GLY A CA 1
ATOM 937 C C . GLY A 1 119 ? -8.602 12.57 17.734 1 98.69 119 GLY A C 1
ATOM 938 O O . GLY A 1 119 ? -7.949 13.617 17.828 1 98.69 119 GLY A O 1
ATOM 939 N N . ARG A 1 120 ? -9.008 12.062 16.578 1 98.56 120 ARG A N 1
ATOM 940 C CA . ARG A 1 120 ? -8.727 12.781 15.336 1 98.56 120 ARG A CA 1
ATOM 941 C C . ARG A 1 120 ? -9.445 14.125 15.312 1 98.56 120 ARG A C 1
ATOM 943 O O . ARG A 1 120 ? -10.664 14.188 15.492 1 98.56 120 ARG A O 1
ATOM 950 N N . GLY A 1 121 ? -8.688 15.211 15.172 1 98.25 121 GLY A N 1
ATOM 951 C CA . GLY A 1 121 ? -9.258 16.547 15.133 1 98.25 121 GLY A CA 1
ATOM 952 C C . GLY A 1 121 ? -9.227 17.25 16.469 1 98.25 121 GLY A C 1
ATOM 953 O O . GLY A 1 121 ? -9.516 18.438 16.562 1 98.25 121 GLY A O 1
ATOM 954 N N . SER A 1 122 ? -8.828 16.547 17.531 1 98.69 122 SER A N 1
ATOM 955 C CA . SER A 1 122 ? -8.797 17.156 18.859 1 98.69 122 SER A CA 1
ATOM 956 C C . SER A 1 122 ? -7.863 18.359 18.891 1 98.69 122 SER A C 1
ATOM 958 O O . SER A 1 122 ? -8.172 19.375 19.516 1 98.69 122 SER A O 1
ATOM 960 N N . ALA A 1 123 ? -6.766 18.219 18.156 1 98.19 123 ALA A N 1
ATOM 961 C CA . ALA A 1 123 ? -5.781 19.297 18.094 1 98.19 123 ALA A CA 1
ATOM 962 C C . ALA A 1 123 ? -5.852 20.031 16.75 1 98.19 123 ALA A C 1
ATOM 964 O O . ALA A 1 123 ? -5.953 21.25 16.703 1 98.19 123 ALA A O 1
ATOM 965 N N . ASP A 1 124 ? -5.918 19.438 15.648 1 96.25 124 ASP A N 1
ATOM 966 C CA . ASP A 1 124 ? -5.828 19.938 14.273 1 96.25 124 ASP A CA 1
ATOM 967 C C . ASP A 1 124 ? -7.137 19.719 13.523 1 96.25 124 ASP A C 1
ATOM 969 O O . ASP A 1 124 ? -7.301 18.719 12.828 1 96.25 124 ASP A O 1
ATOM 973 N N . ASP A 1 125 ? -8.062 20.672 13.672 1 96.75 125 ASP A N 1
ATOM 974 C CA . ASP A 1 125 ? -7.922 21.969 14.305 1 96.75 125 ASP A CA 1
ATOM 975 C C . ASP A 1 125 ? -9.195 22.359 15.047 1 96.75 125 ASP A C 1
ATOM 977 O O . ASP A 1 125 ? -9.562 23.547 15.094 1 96.75 125 ASP A O 1
ATOM 981 N N . LYS A 1 126 ? -9.914 21.359 15.484 1 98.5 126 LYS A N 1
ATOM 982 C CA . LYS A 1 126 ? -11.148 21.688 16.188 1 98.5 126 LYS A CA 1
ATOM 983 C C . LYS A 1 126 ? -10.852 22.359 17.516 1 98.5 126 LYS A C 1
ATOM 985 O O . LYS A 1 126 ? -11.703 23.078 18.062 1 98.5 126 LYS A O 1
ATOM 990 N N . ALA A 1 127 ? -9.664 22.141 18.047 1 98.69 127 ALA A N 1
ATOM 991 C CA . ALA A 1 127 ? -9.211 22.891 19.219 1 98.69 127 ALA A CA 1
ATOM 992 C C . ALA A 1 127 ? -9.258 24.391 18.953 1 98.69 127 ALA A C 1
ATOM 994 O O . ALA A 1 127 ? -9.656 25.172 19.812 1 98.69 127 ALA A O 1
ATOM 995 N N . GLY A 1 128 ? -8.773 24.797 17.734 1 98.44 128 GLY A N 1
ATOM 996 C CA . GLY A 1 128 ? -8.789 26.203 17.375 1 98.44 128 GLY A CA 1
ATOM 997 C C . GLY A 1 128 ? -10.188 26.812 17.391 1 98.44 128 GLY A C 1
ATOM 998 O O . GLY A 1 128 ? -10.375 27.938 17.844 1 98.44 128 GLY A O 1
ATOM 999 N N . ILE A 1 129 ? -11.141 26.062 16.922 1 98.81 129 ILE A N 1
ATOM 1000 C CA . ILE A 1 129 ? -12.531 26.516 16.906 1 98.81 129 ILE A CA 1
ATOM 1001 C C . ILE A 1 129 ? -12.984 26.828 18.344 1 98.81 129 ILE A C 1
ATOM 1003 O O . ILE A 1 129 ? -13.531 27.906 18.594 1 98.81 129 ILE A O 1
ATOM 1007 N N . VAL A 1 130 ? -12.688 25.969 19.234 1 98.88 130 VAL A N 1
ATOM 1008 C CA . VAL A 1 130 ? -13.195 26.094 20.594 1 98.88 130 VAL A CA 1
ATOM 1009 C C . VAL A 1 130 ? -12.406 27.172 21.344 1 98.88 130 VAL A C 1
ATOM 1011 O O . VAL A 1 130 ? -12.961 27.875 22.188 1 98.88 130 VAL A O 1
ATOM 1014 N N . VAL A 1 131 ? -11.109 27.328 21.031 1 98.75 131 VAL A N 1
ATOM 1015 C CA . VAL A 1 131 ? -10.359 28.438 21.609 1 98.75 131 VAL A CA 1
ATOM 1016 C C . VAL A 1 131 ? -11.047 29.75 21.281 1 98.75 131 VAL A C 1
ATOM 1018 O O . VAL A 1 131 ? -11.266 30.578 22.156 1 98.75 131 VAL A O 1
ATOM 1021 N N . HIS A 1 132 ? -11.398 29.953 20.047 1 98.69 132 HIS A N 1
ATOM 1022 C CA . HIS A 1 132 ? -12.008 31.188 19.594 1 98.69 132 HIS A CA 1
ATOM 1023 C C . HIS A 1 132 ? -13.383 31.391 20.234 1 98.69 132 HIS A C 1
ATOM 1025 O O . HIS A 1 132 ? -13.672 32.469 20.781 1 98.69 132 HIS A O 1
ATOM 1031 N N . THR A 1 133 ? -14.234 30.344 20.203 1 98.88 133 THR A N 1
ATOM 1032 C CA . THR A 1 133 ? -15.594 30.469 20.719 1 98.88 133 THR A CA 1
ATOM 1033 C C . THR A 1 133 ? -15.586 30.688 22.219 1 98.88 133 THR A C 1
ATOM 1035 O O . THR A 1 133 ? -16.375 31.469 22.75 1 98.88 133 THR A O 1
ATOM 1038 N N . SER A 1 134 ? -14.703 30.047 22.938 1 98.81 134 SER A N 1
ATOM 1039 C CA . SER A 1 134 ? -14.594 30.188 24.391 1 98.81 134 SER A CA 1
ATOM 1040 C C . SER A 1 134 ? -14.164 31.609 24.781 1 98.81 134 SER A C 1
ATOM 1042 O O . SER A 1 134 ? -14.727 32.188 25.703 1 98.81 134 SER A O 1
ATOM 1044 N N . ALA A 1 135 ? -13.141 32.094 24.094 1 98.75 135 ALA A N 1
ATOM 1045 C CA . ALA A 1 135 ? -12.633 33.438 24.391 1 98.75 135 ALA A CA 1
ATOM 1046 C C . ALA A 1 135 ? -13.703 34.5 24.141 1 98.75 135 ALA A C 1
ATOM 1048 O O . ALA A 1 135 ? -13.883 35.406 24.953 1 98.75 135 ALA A O 1
ATOM 1049 N N . VAL A 1 136 ? -14.414 34.375 23.031 1 98.81 136 VAL A N 1
ATOM 1050 C CA . VAL A 1 136 ? -15.445 35.344 22.672 1 98.81 136 VAL A CA 1
ATOM 1051 C C . VAL A 1 136 ? -16.562 35.312 23.719 1 98.81 136 VAL A C 1
ATOM 1053 O O . VAL A 1 136 ? -16.969 36.375 24.234 1 98.81 136 VAL A O 1
ATOM 1056 N N . GLU A 1 137 ? -17.047 34.125 24.031 1 98.81 137 GLU A N 1
ATOM 1057 C CA . GLU A 1 137 ? -18.109 34.031 25.031 1 98.81 137 GLU A CA 1
ATOM 1058 C C . GLU A 1 137 ? -17.656 34.562 26.375 1 98.81 137 GLU A C 1
ATOM 1060 O O . GLU A 1 137 ? -18.438 35.219 27.078 1 98.81 137 GLU A O 1
ATOM 1065 N N . SER A 1 138 ? -16.438 34.219 26.75 1 98.75 138 SER A N 1
ATOM 1066 C CA . SER A 1 138 ? -15.914 34.688 28.031 1 98.75 138 SER A CA 1
ATOM 1067 C C . SER A 1 138 ? -15.969 36.219 28.141 1 98.75 138 SER A C 1
ATOM 1069 O O . SER A 1 138 ? -16.297 36.75 29.203 1 98.75 138 SER A O 1
ATOM 1071 N N . TRP A 1 139 ? -15.633 36.906 27.125 1 98.62 139 TRP A N 1
ATOM 1072 C CA . TRP A 1 139 ? -15.719 38.375 27.109 1 98.62 139 TRP A CA 1
ATOM 1073 C C . TRP A 1 139 ? -17.172 38.812 27.156 1 98.62 139 TRP A C 1
ATOM 1075 O O . TRP A 1 139 ? -17.531 39.688 27.953 1 98.62 139 TRP A O 1
ATOM 1085 N N . LEU A 1 140 ? -18.031 38.25 26.281 1 98.5 140 LEU A N 1
ATOM 1086 C CA . LEU A 1 140 ? -19.422 38.688 26.156 1 98.5 140 LEU A CA 1
ATOM 1087 C C . LEU A 1 140 ? -20.172 38.469 27.469 1 98.5 140 LEU A C 1
ATOM 1089 O O . LEU A 1 140 ? -20.906 39.375 27.922 1 98.5 140 LEU A O 1
ATOM 1093 N N . LYS A 1 141 ? -19.984 37.312 28.062 1 98.25 141 LYS A N 1
ATOM 1094 C CA . LYS A 1 141 ? -20.766 37 29.25 1 98.25 141 LYS A CA 1
ATOM 1095 C C . LYS A 1 141 ? -20.047 37.438 30.516 1 98.25 141 LYS A C 1
ATOM 1097 O O . LYS A 1 141 ? -20.688 37.812 31.5 1 98.25 141 LYS A O 1
ATOM 1102 N N . GLY A 1 142 ? -18.75 37.406 30.531 1 97.81 142 GLY A N 1
ATOM 1103 C CA . GLY A 1 142 ? -17.969 37.781 31.703 1 97.81 142 GLY A CA 1
ATOM 1104 C C . GLY A 1 142 ? -17.781 39.281 31.844 1 97.81 142 GLY A C 1
ATOM 1105 O O . GLY A 1 142 ? -17.953 39.844 32.906 1 97.81 142 GLY A O 1
ATOM 1106 N N . ALA A 1 143 ? -17.406 39.906 30.734 1 97 143 ALA A N 1
ATOM 1107 C CA . ALA A 1 143 ? -17.094 41.344 30.75 1 97 143 ALA A CA 1
ATOM 1108 C C . ALA A 1 143 ? -18.219 42.156 30.141 1 97 143 ALA A C 1
ATOM 1110 O O . ALA A 1 143 ? -18.219 43.406 30.266 1 97 143 ALA A O 1
ATOM 1111 N N . GLY A 1 144 ? -19.156 41.594 29.484 1 96.62 144 GLY A N 1
ATOM 1112 C CA . GLY A 1 144 ? -20.328 42.25 28.953 1 96.62 144 GLY A CA 1
ATOM 1113 C C . GLY A 1 144 ? -20.141 42.719 27.516 1 96.62 144 GLY A C 1
ATOM 1114 O O . GLY A 1 144 ? -21.109 43 26.812 1 96.62 144 GLY A O 1
ATOM 1115 N N . ALA A 1 145 ? -18.891 42.812 27.109 1 96.75 145 ALA A N 1
ATOM 1116 C CA . ALA A 1 145 ? -18.594 43.25 25.75 1 96.75 145 ALA A CA 1
ATOM 1117 C C . ALA A 1 145 ? -17.172 42.844 25.344 1 96.75 145 ALA A C 1
ATOM 1119 O O . ALA A 1 145 ? -16.297 42.688 26.203 1 96.75 145 ALA A O 1
ATOM 1120 N N . LEU A 1 146 ? -17 42.688 24.094 1 98.06 146 LEU A N 1
ATOM 1121 C CA . LEU A 1 146 ? -15.656 42.5 23.547 1 98.06 146 LEU A CA 1
ATOM 1122 C C . LEU A 1 146 ? -14.906 43.812 23.484 1 98.06 146 LEU A C 1
ATOM 1124 O O . LEU A 1 146 ? -15.508 44.875 23.25 1 98.06 146 LEU A O 1
ATOM 1128 N N . PRO A 1 147 ? -13.609 43.812 23.656 1 97.56 147 PRO A N 1
ATOM 1129 C CA . PRO A 1 147 ? -12.828 45.031 23.562 1 97.56 147 PRO A CA 1
ATOM 1130 C C . PRO A 1 147 ? -12.578 45.438 22.109 1 97.56 147 PRO A C 1
ATOM 1132 O O . PRO A 1 147 ? -12.055 46.531 21.859 1 97.56 147 PRO A O 1
ATOM 1135 N N . LEU A 1 148 ? -12.898 44.656 21.125 1 98.12 148 LEU A N 1
ATOM 1136 C CA . LEU A 1 148 ? -12.805 44.875 19.688 1 98.12 148 LEU A CA 1
ATOM 1137 C C . LEU A 1 148 ? -13.859 44.062 18.938 1 98.12 148 LEU A C 1
ATOM 1139 O O . LEU A 1 148 ? -14.609 43.312 19.547 1 98.12 148 LEU A O 1
ATOM 1143 N N . ASN A 1 149 ? -13.992 44.344 17.609 1 98.31 149 ASN A N 1
ATOM 1144 C CA . ASN A 1 149 ? -14.875 43.562 16.766 1 98.31 149 ASN A CA 1
ATOM 1145 C C . ASN A 1 149 ? -14.219 42.25 16.359 1 98.31 149 ASN A C 1
ATOM 1147 O O . ASN A 1 149 ? -13 42.188 16.203 1 98.31 149 ASN A O 1
ATOM 1151 N N . VAL A 1 150 ? -15.047 41.25 16.234 1 98.5 150 VAL A N 1
ATOM 1152 C CA . VAL A 1 150 ? -14.516 39.938 15.875 1 98.5 150 VAL A CA 1
ATOM 1153 C C . VAL A 1 150 ? -15.32 39.344 14.727 1 98.5 150 VAL A C 1
ATOM 1155 O O . VAL A 1 150 ? -16.547 39.406 14.727 1 98.5 150 VAL A O 1
ATOM 1158 N N . LYS A 1 151 ? -14.641 38.875 13.727 1 97.69 151 LYS A N 1
ATOM 1159 C CA . LYS A 1 151 ? -15.148 38 12.68 1 97.69 151 LYS A CA 1
ATOM 1160 C C . LYS A 1 151 ? -14.453 36.625 12.734 1 97.69 151 LYS A C 1
ATOM 1162 O O . LYS A 1 151 ? -13.32 36.531 13.211 1 97.69 151 LYS A O 1
ATOM 1167 N N . VAL A 1 152 ? -15.195 35.594 12.32 1 97.94 152 VAL A N 1
ATOM 1168 C CA . VAL A 1 152 ? -14.578 34.281 12.305 1 97.94 152 VAL A CA 1
ATOM 1169 C C . VAL A 1 152 ? -14.914 33.531 11.008 1 97.94 152 VAL A C 1
ATOM 1171 O O . VAL A 1 152 ? -16.031 33.656 10.5 1 97.94 152 VAL A O 1
ATOM 1174 N N . ILE A 1 153 ? -13.914 32.938 10.43 1 95.56 153 ILE A N 1
ATOM 1175 C CA . ILE A 1 153 ? -14.086 32.031 9.289 1 95.56 153 ILE A CA 1
ATOM 1176 C C . ILE A 1 153 ? -13.492 30.672 9.609 1 95.56 153 ILE A C 1
ATOM 1178 O O . ILE A 1 153 ? -12.312 30.562 9.953 1 95.56 153 ILE A O 1
ATOM 1182 N N . ILE A 1 154 ? -14.305 29.609 9.578 1 96.94 154 ILE A N 1
ATOM 1183 C CA . ILE A 1 154 ? -13.906 28.234 9.812 1 96.94 154 ILE A CA 1
ATOM 1184 C C . ILE A 1 154 ? -14.016 27.438 8.516 1 96.94 154 ILE A C 1
ATOM 1186 O O . ILE A 1 154 ? -15.117 27.172 8.031 1 96.94 154 ILE A O 1
ATOM 1190 N N . GLU A 1 155 ? -12.891 26.984 8.039 1 94 155 GLU A N 1
ATOM 1191 C CA . GLU A 1 155 ? -12.781 26.391 6.707 1 94 155 GLU A CA 1
ATOM 1192 C C . GLU A 1 155 ? -13.094 24.891 6.746 1 94 155 GLU A C 1
ATOM 1194 O O . GLU A 1 155 ? -12.945 24.25 7.789 1 94 155 GLU A O 1
ATOM 1199 N N . GLY A 1 156 ? -13.477 24.359 5.551 1 93.69 156 GLY A N 1
ATOM 1200 C CA . GLY A 1 156 ? -13.805 22.938 5.484 1 93.69 156 GLY A CA 1
ATOM 1201 C C . GLY A 1 156 ? -12.883 22.156 4.578 1 93.69 156 GLY A C 1
ATOM 1202 O O . GLY A 1 156 ? -13.062 20.953 4.391 1 93.69 156 GLY A O 1
ATOM 1203 N N . GLU A 1 157 ? -11.773 22.797 4.027 1 91.38 157 GLU A N 1
ATOM 1204 C CA . GLU A 1 157 ? -10.961 22.078 3.045 1 91.38 157 GLU A CA 1
ATOM 1205 C C . GLU A 1 157 ? -9.469 22.297 3.309 1 91.38 157 GLU A C 1
ATOM 1207 O O . GLU A 1 157 ? -8.648 22.172 2.396 1 91.38 157 GLU A O 1
ATOM 1212 N N . GLU A 1 158 ? -9.125 22.672 4.523 1 91.06 158 GLU A N 1
ATOM 1213 C CA . GLU A 1 158 ? -7.727 22.953 4.84 1 91.06 158 GLU A CA 1
ATOM 1214 C C . GLU A 1 158 ? -6.863 21.703 4.645 1 91.06 158 GLU A C 1
ATOM 1216 O O . GLU A 1 158 ? -5.762 21.781 4.098 1 91.06 158 GLU A O 1
ATOM 1221 N N . GLU A 1 159 ? -7.367 20.562 4.906 1 90.19 159 GLU A N 1
ATOM 1222 C CA . GLU A 1 159 ? -6.598 19.312 4.926 1 90.19 159 GLU A CA 1
ATOM 1223 C C . GLU A 1 159 ? -6.363 18.781 3.514 1 90.19 159 GLU A C 1
ATOM 1225 O O . GLU A 1 159 ? -5.535 17.891 3.307 1 90.19 159 GLU A O 1
ATOM 1230 N N . ILE A 1 160 ? -7.086 19.312 2.551 1 87.56 160 ILE A N 1
ATOM 1231 C CA . ILE A 1 160 ? -6.91 18.859 1.173 1 87.56 160 ILE A CA 1
ATOM 1232 C C . ILE A 1 160 ? -6.367 20 0.323 1 87.56 160 ILE A C 1
ATOM 1234 O O . ILE A 1 160 ? -6.637 20.078 -0.878 1 87.56 160 ILE A O 1
ATOM 1238 N N . GLY A 1 161 ? -5.734 21.031 0.988 1 82.75 161 GLY A N 1
ATOM 1239 C CA . GLY A 1 161 ? -4.922 22.016 0.284 1 82.75 161 GLY A CA 1
ATOM 1240 C C . GLY A 1 161 ? -5.645 23.328 0.053 1 82.75 161 GLY A C 1
ATOM 1241 O O . GLY A 1 161 ? -5.043 24.297 -0.415 1 82.75 161 GLY A O 1
ATOM 1242 N N . SER A 1 162 ? -6.926 23.406 0.38 1 83.56 162 SER A N 1
ATOM 1243 C CA . SER A 1 162 ? -7.695 24.641 0.232 1 83.56 162 SER A CA 1
ATOM 1244 C C . SER A 1 162 ? -7.672 25.141 -1.209 1 83.56 162 SER A C 1
ATOM 1246 O O . SER A 1 162 ? -7.379 26.312 -1.461 1 83.56 162 SER A O 1
ATOM 1248 N N . ASN A 1 163 ? -7.961 24.328 -2.135 1 78.88 163 ASN A N 1
ATOM 1249 C CA . ASN A 1 163 ? -7.789 24.609 -3.557 1 78.88 163 ASN A CA 1
ATOM 1250 C C . ASN A 1 163 ? -8.695 25.75 -4.02 1 78.88 163 ASN A C 1
ATOM 1252 O O . ASN A 1 163 ? -8.406 26.406 -5.016 1 78.88 163 ASN A O 1
ATOM 1256 N N . PHE A 1 164 ? -9.703 26.062 -3.213 1 79.38 164 PHE A N 1
ATOM 1257 C CA . PHE A 1 164 ? -10.68 27.047 -3.656 1 79.38 164 PHE A CA 1
ATOM 1258 C C . PHE A 1 164 ? -10.617 28.297 -2.777 1 79.38 164 PHE A C 1
ATOM 1260 O O . PHE A 1 164 ? -11.461 29.188 -2.895 1 79.38 164 PHE A O 1
ATOM 1267 N N . LEU A 1 165 ? -9.68 28.344 -1.967 1 80.44 165 LEU A N 1
ATOM 1268 C CA . LEU A 1 165 ? -9.555 29.438 -1.003 1 80.44 165 LEU A CA 1
ATOM 1269 C C . LEU A 1 165 ? -9.406 30.781 -1.713 1 80.44 165 LEU A C 1
ATOM 1271 O O . LEU A 1 165 ? -9.992 31.781 -1.286 1 80.44 165 LEU A O 1
ATOM 1275 N N . GLY A 1 166 ? -8.539 30.797 -2.773 1 77.75 166 GLY A N 1
ATOM 1276 C CA . GLY A 1 166 ? -8.375 32.031 -3.52 1 77.75 166 GLY A CA 1
ATOM 1277 C C . GLY A 1 166 ? -9.688 32.594 -4.031 1 77.75 166 GLY A C 1
ATOM 1278 O O . GLY A 1 166 ? -9.984 33.781 -3.822 1 77.75 166 GLY A O 1
ATOM 1279 N N . ALA A 1 167 ? -10.453 31.75 -4.656 1 81.44 167 ALA A N 1
ATOM 1280 C CA . ALA A 1 167 ? -11.758 32.156 -5.176 1 81.44 167 ALA A CA 1
ATOM 1281 C C . ALA A 1 167 ? -12.688 32.594 -4.047 1 81.44 167 ALA A C 1
ATOM 1283 O O . ALA A 1 167 ? -13.445 33.531 -4.188 1 81.44 167 ALA A O 1
ATOM 1284 N N . PHE A 1 168 ? -12.602 31.906 -3 1 86.19 168 PHE A N 1
ATOM 1285 C CA . PHE A 1 168 ? -13.438 32.188 -1.842 1 86.19 168 PHE A CA 1
ATOM 1286 C C . PHE A 1 168 ? -13.117 33.562 -1.268 1 86.19 168 PHE A C 1
ATOM 1288 O O . PHE A 1 168 ? -14.023 34.344 -0.974 1 86.19 168 PHE A O 1
ATOM 1295 N N . LEU A 1 169 ? -11.836 33.844 -1.114 1 83.88 169 LEU A N 1
ATOM 1296 C CA . LEU A 1 169 ? -11.383 35.125 -0.541 1 83.88 169 LEU A CA 1
ATOM 1297 C C . LEU A 1 169 ? -11.758 36.281 -1.444 1 83.88 169 LEU A C 1
ATOM 1299 O O . LEU A 1 169 ? -12.125 37.375 -0.959 1 83.88 169 LEU A O 1
ATOM 1303 N N . GLN A 1 170 ? -11.703 36.062 -2.705 1 84 170 GLN A N 1
ATOM 1304 C CA . GLN A 1 170 ? -12.078 37.094 -3.645 1 84 170 GLN A CA 1
ATOM 1305 C C . GLN A 1 170 ? -13.57 37.375 -3.578 1 84 170 GLN A C 1
ATOM 1307 O O . GLN A 1 170 ? -13.992 38.562 -3.564 1 84 170 GLN A O 1
ATOM 1312 N N . GLU A 1 171 ? -14.289 36.375 -3.516 1 87.19 171 GLU A N 1
ATOM 1313 C CA . GLU A 1 171 ? -15.75 36.531 -3.496 1 87.19 171 GLU A CA 1
ATOM 1314 C C . GLU A 1 171 ? -16.219 37.188 -2.207 1 87.19 171 GLU A C 1
ATOM 1316 O O . GLU A 1 171 ? -17.203 37.938 -2.213 1 87.19 171 GLU A O 1
ATOM 1321 N N . HIS A 1 172 ? -15.516 36.969 -1.128 1 89.5 172 HIS A N 1
ATOM 1322 C CA . HIS A 1 172 ? -15.992 37.438 0.168 1 89.5 172 HIS A CA 1
ATOM 1323 C C . HIS A 1 172 ? -15.023 38.438 0.79 1 89.5 172 HIS A C 1
ATOM 1325 O O . HIS A 1 172 ? -14.969 38.562 2.014 1 89.5 172 HIS A O 1
ATOM 1331 N N . ALA A 1 173 ? -14.258 39.094 0.018 1 87.44 173 ALA A N 1
ATOM 1332 C CA . ALA A 1 173 ? -13.211 40 0.483 1 87.44 173 ALA A CA 1
ATOM 1333 C C . ALA A 1 173 ? -13.781 41.031 1.426 1 87.44 173 ALA A C 1
ATOM 1335 O O . ALA A 1 173 ? -13.203 41.344 2.475 1 87.44 173 ALA A O 1
ATOM 1336 N N . ALA A 1 174 ? -14.906 41.656 1.071 1 89.69 174 ALA A N 1
ATOM 1337 C CA . ALA A 1 174 ? -15.516 42.719 1.878 1 89.69 174 ALA A CA 1
ATOM 1338 C C . ALA A 1 174 ? -15.969 42.156 3.232 1 89.69 174 ALA A C 1
ATOM 1340 O O . ALA A 1 174 ? -15.812 42.844 4.258 1 89.69 174 ALA A O 1
ATOM 1341 N N . LEU A 1 175 ? -16.484 41.031 3.193 1 92.94 175 LEU A N 1
ATOM 1342 C CA . LEU A 1 175 ? -16.984 40.375 4.402 1 92.94 175 LEU A CA 1
ATOM 1343 C C . LEU A 1 175 ? -15.852 40.062 5.363 1 92.94 175 LEU A C 1
ATOM 1345 O O . LEU A 1 175 ? -16.031 40.094 6.582 1 92.94 175 LEU A O 1
ATOM 1349 N N . LEU A 1 176 ? -14.656 39.844 4.844 1 91.88 176 LEU A N 1
ATOM 1350 C CA . LEU A 1 176 ? -13.57 39.312 5.648 1 91.88 176 LEU A CA 1
ATOM 1351 C C . LEU A 1 176 ? -12.555 40.375 5.996 1 91.88 176 LEU A C 1
ATOM 1353 O O . LEU A 1 176 ? -11.539 40.094 6.633 1 91.88 176 LEU A O 1
ATOM 1357 N N . LYS A 1 177 ? -12.789 41.594 5.609 1 91.75 177 LYS A N 1
ATOM 1358 C CA . LYS A 1 177 ? -11.883 42.688 5.945 1 91.75 177 LYS A CA 1
ATOM 1359 C C . LYS A 1 177 ? -11.648 42.75 7.453 1 91.75 177 LYS A C 1
ATOM 1361 O O . LYS A 1 177 ? -12.586 42.625 8.242 1 91.75 177 LYS A O 1
ATOM 1366 N N . ALA A 1 178 ? -10.398 42.906 7.848 1 93.75 178 ALA A N 1
ATOM 1367 C CA . ALA A 1 178 ? -10.016 42.938 9.258 1 93.75 178 ALA A CA 1
ATOM 1368 C C . ALA A 1 178 ? -8.688 43.688 9.445 1 93.75 178 ALA A C 1
ATOM 1370 O O . ALA A 1 178 ? -8.016 44.031 8.469 1 93.75 178 ALA A O 1
ATOM 1371 N N . ASP A 1 179 ? -8.391 43.969 10.648 1 93.38 179 ASP A N 1
ATOM 1372 C CA . ASP A 1 179 ? -7.176 44.719 10.977 1 93.38 179 ASP A CA 1
ATOM 1373 C C . ASP A 1 179 ? -6.051 43.75 11.398 1 93.38 179 ASP A C 1
ATOM 1375 O O . ASP A 1 179 ? -4.883 44.156 11.422 1 93.38 179 ASP A O 1
ATOM 1379 N N . ALA A 1 180 ? -6.363 42.594 11.711 1 93.69 180 ALA A N 1
ATOM 1380 C CA . ALA A 1 180 ? -5.441 41.5 12.016 1 93.69 180 ALA A CA 1
ATOM 1381 C C . ALA A 1 180 ? -6.145 40.156 11.914 1 93.69 180 ALA A C 1
ATOM 1383 O O . ALA A 1 180 ? -7.371 40.062 12 1 93.69 180 ALA A O 1
ATOM 1384 N N . ILE A 1 181 ? -5.387 39.188 11.734 1 94.06 181 ILE A N 1
ATO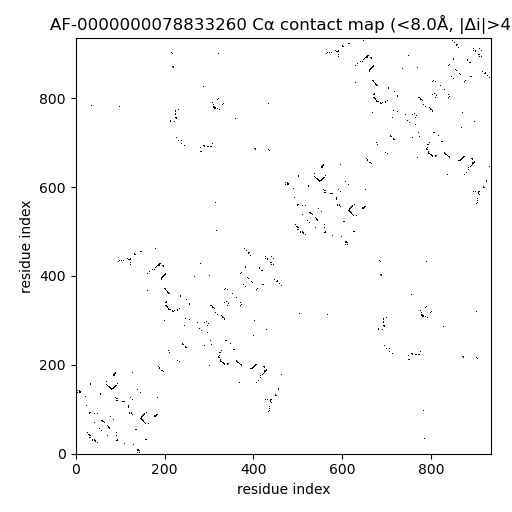M 1385 C CA . ILE A 1 181 ? -5.922 37.844 11.703 1 94.06 181 ILE A CA 1
ATOM 1386 C C . ILE A 1 181 ? -5.23 36.969 12.758 1 94.06 181 ILE A C 1
ATOM 1388 O O . ILE A 1 181 ? -4.027 37.125 13 1 94.06 181 ILE A O 1
ATOM 1392 N N . VAL A 1 182 ? -5.953 36.125 13.375 1 96 182 VAL A N 1
ATOM 1393 C CA . VAL A 1 182 ? -5.422 35.188 14.359 1 96 182 VAL A CA 1
ATOM 1394 C C . VAL A 1 182 ? -5.766 33.75 13.945 1 96 182 VAL A C 1
ATOM 1396 O O . VAL A 1 182 ? -6.934 33.438 13.719 1 96 182 VAL A O 1
ATOM 1399 N N . LEU A 1 183 ? -4.754 33.031 13.789 1 94.69 183 LEU A N 1
ATOM 1400 C CA . LEU A 1 183 ? -4.891 31.594 13.578 1 94.69 183 LEU A CA 1
ATOM 1401 C C . LEU A 1 183 ? -4.355 30.812 14.781 1 94.69 183 LEU A C 1
ATOM 1403 O O . LEU A 1 183 ? -3.26 31.094 15.273 1 94.69 183 LEU A O 1
ATOM 1407 N N . THR A 1 184 ? -5.148 29.906 15.289 1 93.81 184 THR A N 1
ATOM 1408 C CA . THR A 1 184 ? -4.715 29.031 16.359 1 93.81 184 THR A CA 1
ATOM 1409 C C . THR A 1 184 ? -4.617 27.578 15.867 1 93.81 184 THR A C 1
ATOM 1411 O O . THR A 1 184 ? -5.371 26.719 16.312 1 93.81 184 THR A O 1
ATOM 1414 N N . ASP A 1 185 ? -3.773 27.359 14.867 1 94.5 185 ASP A N 1
ATOM 1415 C CA . ASP A 1 185 ? -3.621 26.094 14.164 1 94.5 185 ASP A CA 1
ATOM 1416 C C . ASP A 1 185 ? -2.15 25.703 14.039 1 94.5 185 ASP A C 1
ATOM 1418 O O . ASP A 1 185 ? -1.749 25.062 13.07 1 94.5 185 ASP A O 1
ATOM 1422 N N . THR A 1 186 ? -1.311 26.172 14.961 1 96.25 186 THR A N 1
ATOM 1423 C CA . THR A 1 186 ? 0.114 25.875 14.891 1 96.25 186 THR A CA 1
ATOM 1424 C C . THR A 1 186 ? 0.596 25.266 16.203 1 96.25 186 THR A C 1
ATOM 1426 O O . THR A 1 186 ? -0.157 25.188 17.172 1 96.25 186 THR A O 1
ATOM 1429 N N . SER A 1 187 ? 1.767 24.828 16.172 1 95.94 187 SER A N 1
ATOM 1430 C CA . SER A 1 187 ? 2.357 24.156 17.328 1 95.94 187 SER A CA 1
ATOM 1431 C C . SER A 1 187 ? 3.168 25.141 18.172 1 95.94 187 SER A C 1
ATOM 1433 O O . SER A 1 187 ? 3.852 26.016 17.625 1 95.94 187 SER A O 1
ATOM 1435 N N . ASN A 1 188 ? 3.012 24.953 19.5 1 97.5 188 ASN A N 1
ATOM 1436 C CA . ASN A 1 188 ? 4.008 25.516 20.406 1 97.5 188 ASN A CA 1
ATOM 1437 C C . ASN A 1 188 ? 5.355 24.812 20.266 1 97.5 188 ASN A C 1
ATOM 1439 O O . ASN A 1 188 ? 5.422 23.703 19.766 1 97.5 188 ASN A O 1
ATOM 1443 N N . PHE A 1 189 ? 6.383 25.516 20.672 1 96.06 189 PHE A N 1
ATOM 1444 C CA . PHE A 1 189 ? 7.715 24.938 20.594 1 96.06 189 PHE A CA 1
ATOM 1445 C C . PHE A 1 189 ? 7.805 23.672 21.438 1 96.06 189 PHE A C 1
ATOM 1447 O O . PHE A 1 189 ? 8.492 22.719 21.062 1 96.06 189 PHE A O 1
ATOM 1454 N N . ASP A 1 190 ? 7.23 23.719 22.594 1 96.12 190 ASP A N 1
ATOM 1455 C CA . ASP A 1 190 ? 7.109 22.578 23.516 1 96.12 190 ASP A CA 1
ATOM 1456 C C . ASP A 1 190 ? 5.863 22.719 24.375 1 96.12 190 ASP A C 1
ATOM 1458 O O . ASP A 1 190 ? 5.219 23.766 24.406 1 96.12 190 ASP A O 1
ATOM 1462 N N . THR A 1 191 ? 5.535 21.547 25.031 1 96.5 191 THR A N 1
ATOM 1463 C CA . THR A 1 191 ? 4.465 21.641 26.016 1 96.5 191 THR A CA 1
ATOM 1464 C C . THR A 1 191 ? 4.805 22.688 27.078 1 96.5 191 THR A C 1
ATOM 1466 O O . THR A 1 191 ? 5.871 22.641 27.688 1 96.5 191 THR A O 1
ATOM 1469 N N . GLY A 1 192 ? 3.949 23.672 27.188 1 97 192 GLY A N 1
ATOM 1470 C CA . GLY A 1 192 ? 4.148 24.688 28.203 1 97 192 GLY A CA 1
ATOM 1471 C C . GLY A 1 192 ? 4.973 25.875 27.719 1 97 192 GLY A C 1
ATOM 1472 O O . GLY A 1 192 ? 5.074 26.891 28.406 1 97 192 GLY A O 1
ATOM 1473 N N . LEU A 1 193 ? 5.512 25.781 26.516 1 97.19 193 LEU A N 1
ATOM 1474 C CA . LEU A 1 193 ? 6.273 26.891 25.938 1 97.19 193 LEU A CA 1
ATOM 1475 C C . LEU A 1 193 ? 5.582 27.438 24.688 1 97.19 193 LEU A C 1
ATOM 1477 O O . LEU A 1 193 ? 5.805 26.938 23.594 1 97.19 193 LEU A O 1
ATOM 1481 N N . PRO A 1 194 ? 4.82 28.516 24.891 1 97.88 194 PRO A N 1
ATOM 1482 C CA . PRO A 1 194 ? 4.031 29.047 23.781 1 97.88 194 PRO A CA 1
ATOM 1483 C C . PRO A 1 194 ? 4.898 29.688 22.703 1 97.88 194 PRO A C 1
ATOM 1485 O O . PRO A 1 194 ? 5.988 30.188 22.984 1 97.88 194 PRO A O 1
ATOM 1488 N N . SER A 1 195 ? 4.41 29.656 21.5 1 97.06 195 SER A N 1
ATOM 1489 C CA . SER A 1 195 ? 5.18 30.203 20.391 1 97.06 195 SER A CA 1
ATOM 1490 C C . SER A 1 195 ? 4.277 30.906 19.391 1 97.06 195 SER A C 1
ATOM 1492 O O . SER A 1 195 ? 3.074 30.641 19.344 1 97.06 195 SER A O 1
ATOM 1494 N N . ILE A 1 196 ? 4.82 31.828 18.656 1 97.25 196 ILE A N 1
ATOM 1495 C CA . ILE A 1 196 ? 4.234 32.469 17.469 1 97.25 196 ILE A CA 1
ATOM 1496 C C . ILE A 1 196 ? 5.023 32.062 16.234 1 97.25 196 ILE A C 1
ATOM 1498 O O . ILE A 1 196 ? 6.242 32.219 16.172 1 97.25 196 ILE A O 1
ATOM 1502 N N . THR A 1 197 ? 4.348 31.5 15.289 1 96.5 197 THR A N 1
ATOM 1503 C CA . THR A 1 197 ? 4.98 31.078 14.039 1 96.5 197 THR A CA 1
ATOM 1504 C C . THR A 1 197 ? 5.145 32.25 13.094 1 96.5 197 THR A C 1
ATOM 1506 O O . THR A 1 197 ? 4.18 32.969 12.812 1 96.5 197 THR A O 1
ATOM 1509 N N . THR A 1 198 ? 6.305 32.406 12.586 1 93.5 198 THR A N 1
ATOM 1510 C CA . THR A 1 198 ? 6.57 33.594 11.742 1 93.5 198 THR A CA 1
ATOM 1511 C C . THR A 1 198 ? 7.004 33.156 10.344 1 93.5 198 THR A C 1
ATOM 1513 O O . THR A 1 198 ? 7.273 34 9.484 1 93.5 198 THR A O 1
ATOM 1516 N N . ALA A 1 199 ? 7.109 31.906 10.156 1 93.19 199 ALA A N 1
ATOM 1517 C CA . ALA A 1 199 ? 7.453 31.375 8.836 1 93.19 199 ALA A CA 1
ATOM 1518 C C . ALA A 1 199 ? 6.797 30.016 8.609 1 93.19 199 ALA A C 1
ATOM 1520 O O . ALA A 1 199 ? 6.719 29.188 9.523 1 93.19 199 ALA A O 1
ATOM 1521 N N . LEU A 1 200 ? 6.273 29.781 7.426 1 95.5 200 LEU A N 1
ATOM 1522 C CA . LEU A 1 200 ? 5.707 28.531 6.953 1 95.5 200 LEU A CA 1
ATOM 1523 C C . LEU A 1 200 ? 6.352 28.094 5.641 1 95.5 200 LEU A C 1
ATOM 1525 O O . LEU A 1 200 ? 6.613 28.922 4.77 1 95.5 200 LEU A O 1
ATOM 1529 N N . ARG A 1 201 ? 6.605 26.812 5.535 1 96.19 201 ARG A N 1
ATOM 1530 C CA . ARG A 1 201 ? 6.969 26.297 4.219 1 96.19 201 ARG A CA 1
ATOM 1531 C C . ARG A 1 201 ? 5.734 26.094 3.348 1 96.19 201 ARG A C 1
ATOM 1533 O O . ARG A 1 201 ? 4.609 26.047 3.857 1 96.19 201 ARG A O 1
ATOM 1540 N N . GLY A 1 202 ? 6.004 26.141 2.027 1 94.56 202 GLY A N 1
ATOM 1541 C CA . GLY A 1 202 ? 4.98 25.734 1.086 1 94.56 202 GLY A CA 1
ATOM 1542 C C . GLY A 1 202 ? 4.98 24.234 0.833 1 94.56 202 GLY A C 1
ATOM 1543 O O . GLY A 1 202 ? 5.758 23.5 1.441 1 94.56 202 GLY A O 1
ATOM 1544 N N . LEU A 1 203 ? 4.066 23.766 -0.046 1 95.38 203 LEU A N 1
ATOM 1545 C CA . LEU A 1 203 ? 3.955 22.344 -0.314 1 95.38 203 LEU A CA 1
ATOM 1546 C C . LEU A 1 203 ? 3.578 22.094 -1.771 1 95.38 203 LEU A C 1
ATOM 1548 O O . LEU A 1 203 ? 2.674 22.734 -2.303 1 95.38 203 LEU A O 1
ATOM 1552 N N . VAL A 1 204 ? 4.324 21.281 -2.385 1 95.12 204 VAL A N 1
ATOM 1553 C CA . VAL A 1 204 ? 3.994 20.703 -3.68 1 95.12 204 VAL A CA 1
ATOM 1554 C C . VAL A 1 204 ? 3.771 19.188 -3.523 1 95.12 204 VAL A C 1
ATOM 1556 O O . VAL A 1 204 ? 4.613 18.484 -2.961 1 95.12 204 VAL A O 1
ATOM 1559 N N . THR A 1 205 ? 2.621 18.703 -3.953 1 95.19 205 THR A N 1
ATOM 1560 C CA . THR A 1 205 ? 2.324 17.281 -3.877 1 95.19 205 THR A CA 1
ATOM 1561 C C . THR A 1 205 ? 2.016 16.719 -5.262 1 95.19 205 THR A C 1
ATOM 1563 O O . THR A 1 205 ? 1.168 17.25 -5.98 1 95.19 205 THR A O 1
ATOM 1566 N N . VAL A 1 206 ? 2.686 15.656 -5.621 1 96.75 206 VAL A N 1
ATOM 1567 C CA . VAL A 1 206 ? 2.502 15.023 -6.922 1 96.75 206 VAL A CA 1
ATOM 1568 C C . VAL A 1 206 ? 2.305 13.523 -6.738 1 96.75 206 VAL A C 1
ATOM 1570 O O . VAL A 1 206 ? 3.084 12.867 -6.043 1 96.75 206 VAL A O 1
ATOM 1573 N N . ASP A 1 207 ? 1.212 13 -7.316 1 97.19 207 ASP A N 1
ATOM 1574 C CA . ASP A 1 207 ? 1.064 11.555 -7.477 1 97.19 207 ASP A CA 1
ATOM 1575 C C . ASP A 1 207 ? 1.767 11.07 -8.742 1 97.19 207 ASP A C 1
ATOM 1577 O O . ASP A 1 207 ? 1.631 11.672 -9.805 1 97.19 207 ASP A O 1
ATOM 1581 N N . VAL A 1 208 ? 2.529 10.016 -8.633 1 98.56 208 VAL A N 1
ATOM 1582 C CA . VAL A 1 208 ? 3.166 9.406 -9.789 1 98.56 208 VAL A CA 1
ATOM 1583 C C . VAL A 1 208 ? 2.76 7.938 -9.891 1 98.56 208 VAL A C 1
ATOM 1585 O O . VAL A 1 208 ? 2.754 7.223 -8.883 1 98.56 208 VAL A O 1
ATOM 1588 N N . GLU A 1 209 ? 2.338 7.496 -11.016 1 98.62 209 GLU A N 1
ATOM 1589 C CA . GLU A 1 209 ? 2.004 6.109 -11.312 1 98.62 209 GLU A CA 1
ATOM 1590 C C . GLU A 1 209 ? 2.781 5.602 -12.523 1 98.62 209 GLU A C 1
ATOM 1592 O O . GLU A 1 209 ? 2.852 6.277 -13.555 1 98.62 209 GLU A O 1
ATOM 1597 N N . VAL A 1 210 ? 3.4 4.461 -12.398 1 98.69 210 VAL A N 1
ATOM 1598 C CA . VAL A 1 210 ? 4.141 3.814 -13.477 1 98.69 210 VAL A CA 1
ATOM 1599 C C . VAL A 1 210 ? 3.455 2.504 -13.859 1 98.69 210 VAL A C 1
ATOM 1601 O O . VAL A 1 210 ? 3.037 1.738 -12.992 1 98.69 210 VAL A O 1
ATOM 1604 N N . ARG A 1 211 ? 3.32 2.254 -15.188 1 98.38 211 ARG A N 1
ATOM 1605 C CA . ARG A 1 211 ? 2.584 1.083 -15.656 1 98.38 211 ARG A CA 1
ATOM 1606 C C . ARG A 1 211 ? 3.342 0.369 -16.766 1 98.38 211 ARG A C 1
ATOM 1608 O O . ARG A 1 211 ? 3.891 1.014 -17.672 1 98.38 211 ARG A O 1
ATOM 1615 N N . ALA A 1 212 ? 3.387 -0.923 -16.719 1 98.06 212 ALA A N 1
ATOM 1616 C CA . ALA A 1 212 ? 4.035 -1.737 -17.734 1 98.06 212 ALA A CA 1
ATOM 1617 C C . ALA A 1 212 ? 3.033 -2.664 -18.422 1 98.06 212 ALA A C 1
ATOM 1619 O O . ALA A 1 212 ? 3.262 -3.117 -19.547 1 98.06 212 ALA A O 1
ATOM 1620 N N . LEU A 1 213 ? 1.924 -3.055 -17.75 1 97.5 213 LEU A N 1
ATOM 1621 C CA . LEU A 1 213 ? 1.052 -4.148 -18.156 1 97.5 213 LEU A CA 1
ATOM 1622 C C . LEU A 1 213 ? -0.411 -3.719 -18.125 1 97.5 213 LEU A C 1
ATOM 1624 O O . LEU A 1 213 ? -0.783 -2.812 -17.375 1 97.5 213 LEU A O 1
ATOM 1628 N N . ARG A 1 214 ? -1.194 -4.359 -18.906 1 94 214 ARG A N 1
ATOM 1629 C CA . ARG A 1 214 ? -2.635 -4.129 -18.891 1 94 214 ARG A CA 1
ATOM 1630 C C . ARG A 1 214 ? -3.258 -4.613 -17.578 1 94 214 ARG A C 1
ATOM 1632 O O . ARG A 1 214 ? -4.223 -4.027 -17.094 1 94 214 ARG A O 1
ATOM 1639 N N . GLN A 1 215 ? -2.746 -5.629 -17.078 1 94.56 215 GLN A N 1
ATOM 1640 C CA . GLN A 1 215 ? -3.143 -6.191 -15.789 1 94.56 215 GLN A CA 1
ATOM 1641 C C . GLN A 1 215 ? -1.989 -6.957 -15.148 1 94.56 215 GLN A C 1
ATOM 1643 O O . GLN A 1 215 ? -1.003 -7.277 -15.812 1 94.56 215 GLN A O 1
ATOM 1648 N N . ALA A 1 216 ? -2.113 -7.176 -13.867 1 95.88 216 ALA A N 1
ATOM 1649 C CA . ALA A 1 216 ? -1.092 -7.949 -13.172 1 95.88 216 ALA A CA 1
ATOM 1650 C C . ALA A 1 216 ? -0.966 -9.352 -13.758 1 95.88 216 ALA A C 1
ATOM 1652 O O . ALA A 1 216 ? -1.925 -9.883 -14.328 1 95.88 216 ALA A O 1
ATOM 1653 N N . VAL A 1 217 ? 0.202 -9.938 -13.633 1 96.5 217 VAL A N 1
ATOM 1654 C CA . VAL A 1 217 ? 0.423 -11.281 -14.148 1 96.5 217 VAL A CA 1
ATOM 1655 C C . VAL A 1 217 ? 1.196 -12.109 -13.125 1 96.5 217 VAL A C 1
ATOM 1657 O O . VAL A 1 217 ? 1.803 -11.562 -12.203 1 96.5 217 VAL A O 1
ATOM 1660 N N . HIS A 1 218 ? 1.148 -13.406 -13.273 1 95.81 218 HIS A N 1
ATOM 1661 C CA . HIS A 1 218 ? 1.886 -14.328 -12.422 1 95.81 218 HIS A CA 1
ATOM 1662 C C . HIS A 1 218 ? 3.387 -14.07 -12.5 1 95.81 218 HIS A C 1
ATOM 1664 O O . HIS A 1 218 ? 3.982 -14.133 -13.578 1 95.81 218 HIS A O 1
ATOM 1670 N N . SER A 1 219 ? 4.086 -13.836 -11.391 1 95.81 219 SER A N 1
ATOM 1671 C CA . SER A 1 219 ? 5.473 -13.383 -11.383 1 95.81 219 SER A CA 1
ATOM 1672 C C . SER A 1 219 ? 6.418 -14.492 -11.828 1 95.81 219 SER A C 1
ATOM 1674 O O . SER A 1 219 ? 7.531 -14.219 -12.289 1 95.81 219 SER A O 1
ATOM 1676 N N . GLY A 1 220 ? 6.043 -15.742 -11.656 1 95.69 220 GLY A N 1
ATOM 1677 C CA . GLY A 1 220 ? 6.848 -16.844 -12.172 1 95.69 220 GLY A CA 1
ATOM 1678 C C . GLY A 1 220 ? 6.723 -17.016 -13.672 1 95.69 220 GLY A C 1
ATOM 1679 O O . GLY A 1 220 ? 7.723 -16.984 -14.391 1 95.69 220 GLY A O 1
ATOM 1680 N N . MET A 1 221 ? 5.512 -17.078 -14.109 1 95.5 221 MET A N 1
ATOM 1681 C CA . MET A 1 221 ? 5.219 -17.375 -15.508 1 95.5 221 MET A CA 1
ATOM 1682 C C . MET A 1 221 ? 5.773 -16.297 -16.438 1 95.5 221 MET A C 1
ATOM 1684 O O . MET A 1 221 ? 6.074 -16.578 -17.594 1 95.5 221 MET A O 1
ATOM 1688 N N . TRP A 1 222 ? 5.988 -15.094 -15.859 1 96.31 222 TRP A N 1
ATOM 1689 C CA . TRP A 1 222 ? 6.363 -14.016 -16.766 1 96.31 222 TRP A CA 1
ATOM 1690 C C . TRP A 1 222 ? 7.609 -13.289 -16.281 1 96.31 222 TRP A C 1
ATOM 1692 O O . TRP A 1 222 ? 8.148 -12.414 -16.969 1 96.31 222 TRP A O 1
ATOM 1702 N N . GLY A 1 223 ? 8.086 -13.625 -15.117 1 96.62 223 GLY A N 1
ATOM 1703 C CA . GLY A 1 223 ? 9.234 -12.945 -14.539 1 96.62 223 GLY A CA 1
ATOM 1704 C C . GLY A 1 223 ? 10.5 -13.109 -15.367 1 96.62 223 GLY A C 1
ATOM 1705 O O . GLY A 1 223 ? 10.734 -14.172 -15.938 1 96.62 223 GLY A O 1
ATOM 1706 N N . GLY A 1 224 ? 11.375 -12.141 -15.336 1 96.19 224 GLY A N 1
ATOM 1707 C CA . GLY A 1 224 ? 12.602 -12.125 -16.109 1 96.19 224 GLY A CA 1
ATOM 1708 C C . GLY A 1 224 ? 12.547 -11.18 -17.297 1 96.19 224 GLY A C 1
ATOM 1709 O O . GLY A 1 224 ? 13.094 -10.078 -17.25 1 96.19 224 GLY A O 1
ATOM 1710 N N . PRO A 1 225 ? 11.695 -11.523 -18.25 1 96.75 225 PRO A N 1
ATOM 1711 C CA . PRO A 1 225 ? 11.594 -10.656 -19.422 1 96.75 225 PRO A CA 1
ATOM 1712 C C . PRO A 1 225 ? 10.664 -9.469 -19.188 1 96.75 225 PRO A C 1
ATOM 1714 O O . PRO A 1 225 ? 10.82 -8.422 -19.828 1 96.75 225 PRO A O 1
ATOM 1717 N N . VAL A 1 226 ? 9.633 -9.609 -18.406 1 97.5 226 VAL A N 1
ATOM 1718 C CA . VAL A 1 226 ? 8.641 -8.562 -18.172 1 97.5 226 VAL A CA 1
ATOM 1719 C C . VAL A 1 226 ? 9.156 -7.586 -17.125 1 97.5 226 VAL A C 1
ATOM 1721 O O . VAL A 1 226 ? 9.547 -7.996 -16.031 1 97.5 226 VAL A O 1
ATOM 1724 N N . PRO A 1 227 ? 9.211 -6.293 -17.453 1 98.06 227 PRO A N 1
ATOM 1725 C CA . PRO A 1 227 ? 9.656 -5.32 -16.453 1 98.06 227 PRO A CA 1
ATOM 1726 C C . PRO A 1 227 ? 8.68 -5.184 -15.289 1 98.06 227 PRO A C 1
ATOM 1728 O O . PRO A 1 227 ? 7.469 -5.273 -15.484 1 98.06 227 PRO A O 1
ATOM 1731 N N . ASP A 1 228 ? 9.172 -5.012 -14.094 1 98.38 228 ASP A N 1
ATOM 1732 C CA . ASP A 1 228 ? 8.422 -4.824 -12.859 1 98.38 228 ASP A CA 1
ATOM 1733 C C . ASP A 1 228 ? 8.203 -3.342 -12.562 1 98.38 228 ASP A C 1
ATOM 1735 O O . ASP A 1 228 ? 9.141 -2.633 -12.203 1 98.38 228 ASP A O 1
ATOM 1739 N N . PRO A 1 229 ? 6.945 -2.852 -12.656 1 98.75 229 PRO A N 1
ATOM 1740 C CA . PRO A 1 229 ? 6.684 -1.432 -12.406 1 98.75 229 PRO A CA 1
ATOM 1741 C C . PRO A 1 229 ? 7.078 -0.999 -10.992 1 98.75 229 PRO A C 1
ATOM 1743 O O . PRO A 1 229 ? 7.445 0.159 -10.781 1 98.75 229 PRO A O 1
ATOM 1746 N N . VAL A 1 230 ? 6.965 -1.897 -9.984 1 98.81 230 VAL A N 1
ATOM 1747 C CA . VAL A 1 230 ? 7.344 -1.551 -8.617 1 98.81 230 VAL A CA 1
ATOM 1748 C C . VAL A 1 230 ? 8.844 -1.273 -8.555 1 98.81 230 VAL A C 1
ATOM 1750 O O . VAL A 1 230 ? 9.273 -0.28 -7.961 1 98.81 230 VAL A O 1
ATOM 1753 N N . MET A 1 231 ? 9.648 -2.137 -9.188 1 98.75 231 MET A N 1
ATOM 1754 C CA . MET A 1 231 ? 11.086 -1.918 -9.273 1 98.75 231 MET A CA 1
ATOM 1755 C C . MET A 1 231 ? 11.398 -0.604 -9.984 1 98.75 231 MET A C 1
ATOM 1757 O O . MET A 1 231 ? 12.242 0.17 -9.523 1 98.75 231 MET A O 1
ATOM 1761 N N . ALA A 1 232 ? 10.719 -0.367 -11.094 1 98.81 232 ALA A N 1
ATOM 1762 C CA . ALA A 1 232 ? 10.914 0.875 -11.836 1 98.81 232 ALA A CA 1
ATOM 1763 C C . ALA A 1 232 ? 10.633 2.09 -10.961 1 98.81 232 ALA A C 1
ATOM 1765 O O . ALA A 1 232 ? 11.438 3.025 -10.914 1 98.81 232 ALA A O 1
ATOM 1766 N N . LEU A 1 233 ? 9.5 2.061 -10.25 1 98.88 233 LEU A N 1
ATOM 1767 C CA . LEU A 1 233 ? 9.125 3.182 -9.391 1 98.88 233 LEU A CA 1
ATOM 1768 C C . LEU A 1 233 ? 10.164 3.393 -8.297 1 98.88 233 LEU A C 1
ATOM 1770 O O . LEU A 1 233 ? 10.539 4.531 -8 1 98.88 233 LEU A O 1
ATOM 1774 N N . CYS A 1 234 ? 10.625 2.299 -7.664 1 98.88 234 CYS A N 1
ATOM 1775 C CA . CYS A 1 234 ? 11.633 2.41 -6.621 1 98.88 234 CYS A CA 1
ATOM 1776 C C . CYS A 1 234 ? 12.914 3.045 -7.16 1 98.88 234 CYS A C 1
ATOM 1778 O O . CYS A 1 234 ? 13.508 3.906 -6.508 1 98.88 234 CYS A O 1
ATOM 1780 N N . ARG A 1 235 ? 13.336 2.662 -8.359 1 98.62 235 ARG A N 1
ATOM 1781 C CA . ARG A 1 235 ? 14.516 3.252 -8.992 1 98.62 235 ARG A CA 1
ATOM 1782 C C . ARG A 1 235 ? 14.32 4.746 -9.234 1 98.62 235 ARG A C 1
ATOM 1784 O O . ARG A 1 235 ? 15.227 5.543 -9 1 98.62 235 ARG A O 1
ATOM 1791 N N . MET A 1 236 ? 13.172 5.062 -9.734 1 98.81 236 MET A N 1
ATOM 1792 C CA . MET A 1 236 ? 12.852 6.461 -10 1 98.81 236 MET A CA 1
ATOM 1793 C C . MET A 1 236 ? 12.898 7.285 -8.719 1 98.81 236 MET A C 1
ATOM 1795 O O . MET A 1 236 ? 13.57 8.312 -8.664 1 98.81 236 MET A O 1
ATOM 1799 N N . LEU A 1 237 ? 12.219 6.836 -7.637 1 98.88 237 LEU A N 1
ATOM 1800 C CA . LEU A 1 237 ? 12.094 7.57 -6.383 1 98.88 237 LEU A CA 1
ATOM 1801 C C . LEU A 1 237 ? 13.445 7.68 -5.688 1 98.88 237 LEU A C 1
ATOM 1803 O O . LEU A 1 237 ? 13.734 8.695 -5.043 1 98.88 237 LEU A O 1
ATOM 1807 N N . ALA A 1 238 ? 14.297 6.672 -5.863 1 98.56 238 ALA A N 1
ATOM 1808 C CA . ALA A 1 238 ? 15.617 6.664 -5.242 1 98.56 238 ALA A CA 1
ATOM 1809 C C . ALA A 1 238 ? 16.484 7.797 -5.777 1 98.56 238 ALA A C 1
ATOM 1811 O O . ALA A 1 238 ? 17.438 8.219 -5.125 1 98.56 238 ALA A O 1
ATOM 1812 N N . THR A 1 239 ? 16.172 8.297 -6.969 1 98.69 239 THR A N 1
ATOM 1813 C CA . THR A 1 239 ? 16.984 9.328 -7.598 1 98.69 239 THR A CA 1
ATOM 1814 C C . THR A 1 239 ? 16.641 10.703 -7.055 1 98.69 239 THR A C 1
ATOM 1816 O O . THR A 1 239 ? 17.328 11.688 -7.348 1 98.69 239 THR A O 1
ATOM 1819 N N . LEU A 1 240 ? 15.602 10.82 -6.285 1 98.69 240 LEU A N 1
ATOM 1820 C CA . LEU A 1 240 ? 15.086 12.117 -5.863 1 98.69 240 LEU A CA 1
ATOM 1821 C C . LEU A 1 240 ? 15.961 12.734 -4.781 1 98.69 240 LEU A C 1
ATOM 1823 O O . LEU A 1 240 ? 15.867 13.93 -4.5 1 98.69 240 LEU A O 1
ATOM 1827 N N . THR A 1 241 ? 16.812 11.922 -4.109 1 97.88 241 THR A N 1
ATOM 1828 C CA . THR A 1 241 ? 17.672 12.422 -3.047 1 97.88 241 THR A CA 1
ATOM 1829 C C . THR A 1 241 ? 19.094 11.898 -3.213 1 97.88 241 THR A C 1
ATOM 1831 O O . THR A 1 241 ? 19.297 10.844 -3.824 1 97.88 241 THR A O 1
ATOM 1834 N N . HIS A 1 242 ? 20.047 12.609 -2.703 1 96.88 242 HIS A N 1
ATOM 1835 C CA . HIS A 1 242 ? 21.422 12.117 -2.539 1 96.88 242 HIS A CA 1
ATOM 1836 C C . HIS A 1 242 ? 21.516 11.156 -1.362 1 96.88 242 HIS A C 1
ATOM 1838 O O . HIS A 1 242 ? 20.562 10.969 -0.618 1 96.88 242 HIS A O 1
ATOM 1844 N N . ALA A 1 243 ? 22.656 10.547 -1.179 1 95.31 243 ALA A N 1
ATOM 1845 C CA . ALA A 1 243 ? 22.891 9.562 -0.121 1 95.31 243 ALA A CA 1
ATOM 1846 C C . ALA A 1 243 ? 22.672 10.188 1.257 1 95.31 243 ALA A C 1
ATOM 1848 O O . ALA A 1 243 ? 22.25 9.508 2.191 1 95.31 243 ALA A O 1
ATOM 1849 N N . ASP A 1 244 ? 22.859 11.484 1.348 1 93.94 244 ASP A N 1
ATOM 1850 C CA . ASP A 1 244 ? 22.75 12.141 2.646 1 93.94 244 ASP A CA 1
ATOM 1851 C C . ASP A 1 244 ? 21.328 12.602 2.912 1 93.94 244 ASP A C 1
ATOM 1853 O O . ASP A 1 244 ? 21.062 13.266 3.916 1 93.94 244 ASP A O 1
ATOM 1857 N N . GLY A 1 245 ? 20.391 12.336 1.98 1 93.44 245 GLY A N 1
ATOM 1858 C CA . GLY A 1 245 ? 18.984 12.656 2.178 1 93.44 245 GLY A CA 1
ATOM 1859 C C . GLY A 1 245 ? 18.578 13.977 1.55 1 93.44 245 GLY A C 1
ATOM 1860 O O . GLY A 1 245 ? 17.391 14.305 1.502 1 93.44 245 GLY A O 1
ATOM 1861 N N . SER A 1 246 ? 19.547 14.758 1.028 1 94.5 246 SER A N 1
ATOM 1862 C CA . SER A 1 246 ? 19.219 16.047 0.421 1 94.5 246 SER A CA 1
ATOM 1863 C C . SER A 1 246 ? 18.594 15.867 -0.958 1 94.5 246 SER A C 1
ATOM 1865 O O . SER A 1 246 ? 18.875 14.875 -1.645 1 94.5 246 SER A O 1
ATOM 1867 N N . ILE A 1 247 ? 17.781 16.781 -1.357 1 97.38 247 ILE A N 1
ATOM 1868 C CA . ILE A 1 247 ? 17.078 16.719 -2.629 1 97.38 247 ILE A CA 1
ATOM 1869 C C . ILE A 1 247 ? 18.078 16.734 -3.783 1 97.38 247 ILE A C 1
ATOM 1871 O O . ILE A 1 247 ? 18.984 17.562 -3.811 1 97.38 247 ILE A O 1
ATOM 1875 N N . ALA A 1 248 ? 17.891 15.867 -4.742 1 98.12 248 ALA A N 1
ATOM 1876 C CA . ALA A 1 248 ? 18.828 15.695 -5.852 1 98.12 248 ALA A CA 1
ATOM 1877 C C . ALA A 1 248 ? 18.25 16.266 -7.145 1 98.12 248 ALA A C 1
ATOM 1879 O O . ALA A 1 248 ? 18.891 16.219 -8.195 1 98.12 248 ALA A O 1
ATOM 1880 N N . ILE A 1 249 ? 17.062 16.781 -7.137 1 98.25 249 ILE A N 1
ATOM 1881 C CA . ILE A 1 249 ? 16.453 17.391 -8.312 1 98.25 249 ILE A CA 1
ATOM 1882 C C . ILE A 1 249 ? 17.156 18.688 -8.672 1 98.25 249 ILE A C 1
ATOM 1884 O O . ILE A 1 249 ? 17.219 19.609 -7.855 1 98.25 249 ILE A O 1
ATOM 1888 N N . GLU A 1 250 ? 17.656 18.797 -9.859 1 96.94 250 GLU A N 1
ATOM 1889 C CA . GLU A 1 250 ? 18.406 19.969 -10.305 1 96.94 250 GLU A CA 1
ATOM 1890 C C . GLU A 1 250 ? 17.562 21.234 -10.219 1 96.94 250 GLU A C 1
ATOM 1892 O O . GLU A 1 250 ? 16.406 21.25 -10.609 1 96.94 250 GLU A O 1
ATOM 1897 N N . GLY A 1 251 ? 18.141 22.281 -9.656 1 95.75 251 GLY A N 1
ATOM 1898 C CA . GLY A 1 251 ? 17.531 23.594 -9.695 1 95.75 251 GLY A CA 1
ATOM 1899 C C . GLY A 1 251 ? 16.75 23.922 -8.438 1 95.75 251 GLY A C 1
ATOM 1900 O O . GLY A 1 251 ? 16.266 25.047 -8.273 1 95.75 251 GLY A O 1
ATOM 1901 N N . ILE A 1 252 ? 16.625 23 -7.484 1 96.69 252 ILE A N 1
ATOM 1902 C CA . ILE A 1 252 ? 15.797 23.266 -6.305 1 96.69 252 ILE A CA 1
ATOM 1903 C C . ILE A 1 252 ? 16.672 23.828 -5.184 1 96.69 252 ILE A C 1
ATOM 1905 O O . ILE A 1 252 ? 16.453 24.938 -4.719 1 96.69 252 ILE A O 1
ATOM 1909 N N . ARG A 1 253 ? 17.734 23.156 -4.84 1 93.69 253 ARG A N 1
ATOM 1910 C CA . ARG A 1 253 ? 18.562 23.578 -3.713 1 93.69 253 ARG A CA 1
ATOM 1911 C C . ARG A 1 253 ? 19.359 24.844 -4.043 1 93.69 253 ARG A C 1
ATOM 1913 O O . ARG A 1 253 ? 19.641 25.641 -3.156 1 93.69 253 ARG A O 1
ATOM 1920 N N . GLU A 1 254 ? 19.672 25.016 -5.293 1 92.81 254 GLU A N 1
ATOM 1921 C CA . GLU A 1 254 ? 20.5 26.141 -5.746 1 92.81 254 GLU A CA 1
ATOM 1922 C C . GLU A 1 254 ? 19.766 27.469 -5.539 1 92.81 254 GLU A C 1
ATOM 1924 O O . GLU A 1 254 ? 20.406 28.531 -5.484 1 92.81 254 GLU A O 1
ATOM 1929 N N . ARG A 1 255 ? 18.531 27.422 -5.352 1 91.69 255 ARG A N 1
ATOM 1930 C CA . ARG A 1 255 ? 17.719 28.625 -5.309 1 91.69 255 ARG A CA 1
ATOM 1931 C C . ARG A 1 255 ? 17.359 29 -3.875 1 91.69 255 ARG A C 1
ATOM 1933 O O . ARG A 1 255 ? 16.734 30.031 -3.633 1 91.69 255 ARG A O 1
ATOM 1940 N N . VAL A 1 256 ? 17.766 28.25 -2.936 1 93 256 VAL A N 1
ATOM 1941 C CA . VAL A 1 256 ? 17.406 28.469 -1.537 1 93 256 VAL A CA 1
ATOM 1942 C C . VAL A 1 256 ? 18.234 29.641 -0.983 1 93 256 VAL A C 1
ATOM 1944 O O . VAL A 1 256 ? 19.469 29.641 -1.095 1 93 256 VAL A O 1
ATOM 1947 N N . LYS A 1 257 ? 17.578 30.562 -0.391 1 88.44 257 LYS A N 1
ATOM 1948 C CA . LYS A 1 257 ? 18.25 31.703 0.212 1 88.44 257 LYS A CA 1
ATOM 1949 C C . LYS A 1 257 ? 18.969 31.297 1.498 1 88.44 257 LYS A C 1
ATOM 1951 O O . LYS A 1 257 ? 18.375 30.656 2.365 1 88.44 257 LYS A O 1
ATOM 1956 N N . PRO A 1 258 ? 20.219 31.688 1.623 1 89.12 258 PRO A N 1
ATOM 1957 C CA . PRO A 1 258 ? 20.906 31.422 2.883 1 89.12 258 PRO A CA 1
ATOM 1958 C C . PRO A 1 258 ? 20.297 32.156 4.07 1 89.12 258 PRO A C 1
ATOM 1960 O O . PRO A 1 258 ? 19.703 33.219 3.898 1 89.12 258 PRO A O 1
ATOM 1963 N N . LEU A 1 259 ? 20.5 31.625 5.246 1 89.75 259 LEU A N 1
ATOM 1964 C CA . LEU A 1 259 ? 20.047 32.281 6.465 1 89.75 259 LEU A CA 1
ATOM 1965 C C . LEU A 1 259 ? 20.844 33.562 6.723 1 89.75 259 LEU A C 1
ATOM 1967 O O . LEU A 1 259 ? 22.062 33.594 6.52 1 89.75 259 LEU A O 1
ATOM 1971 N N . THR A 1 260 ? 20.141 34.5 7.203 1 89.56 260 THR A N 1
ATOM 1972 C CA . THR A 1 260 ? 20.844 35.656 7.742 1 89.56 260 THR A CA 1
ATOM 1973 C C . THR A 1 260 ? 21.422 35.344 9.117 1 89.56 260 THR A C 1
ATOM 1975 O O . THR A 1 260 ? 21.031 34.344 9.75 1 89.56 260 THR A O 1
ATOM 1978 N N . ASP A 1 261 ? 22.312 36.188 9.562 1 92.31 261 ASP A N 1
ATOM 1979 C CA . ASP A 1 261 ? 22.891 36.031 10.891 1 92.31 261 ASP A CA 1
ATOM 1980 C C . ASP A 1 261 ? 21.812 36.125 11.977 1 92.31 261 ASP A C 1
ATOM 1982 O O . ASP A 1 261 ? 21.844 35.375 12.953 1 92.31 261 ASP A O 1
ATOM 1986 N N . GLY A 1 262 ? 20.969 37 11.766 1 88.75 262 GLY A N 1
ATOM 1987 C CA . GLY A 1 262 ? 19.875 37.188 12.711 1 88.75 262 GLY A CA 1
ATOM 1988 C C . GLY A 1 262 ? 18.984 35.938 12.805 1 88.75 262 GLY A C 1
ATOM 1989 O O . GLY A 1 262 ? 18.609 35.531 13.906 1 88.75 262 GLY A O 1
ATOM 1990 N N . GLU A 1 263 ? 18.672 35.406 11.719 1 88.06 263 GLU A N 1
ATOM 1991 C CA . GLU A 1 263 ? 17.859 34.188 11.68 1 88.06 263 GLU A CA 1
ATOM 1992 C C . GLU A 1 263 ? 18.578 33.031 12.352 1 88.06 263 GLU A C 1
ATOM 1994 O O . GLU A 1 263 ? 17.969 32.281 13.102 1 88.06 263 GLU A O 1
ATOM 1999 N N . ARG A 1 264 ? 19.828 32.875 12.07 1 90.94 264 ARG A N 1
ATOM 2000 C CA . ARG A 1 264 ? 20.625 31.828 12.672 1 90.94 264 ARG A CA 1
ATOM 2001 C C . ARG A 1 264 ? 20.641 31.953 14.195 1 90.94 264 ARG A C 1
ATOM 2003 O O . ARG A 1 264 ? 20.484 30.969 14.906 1 90.94 264 ARG A O 1
ATOM 2010 N N . GLN A 1 265 ? 20.859 33.156 14.609 1 91.38 265 GLN A N 1
ATOM 2011 C CA . GLN A 1 265 ? 20.906 33.406 16.047 1 91.38 265 GLN A CA 1
ATOM 2012 C C . GLN A 1 265 ? 19.562 33.094 16.703 1 91.38 265 GLN A C 1
ATOM 2014 O O . GLN A 1 265 ? 19.516 32.562 17.812 1 91.38 265 GLN A O 1
ATOM 2019 N N . SER A 1 266 ? 18.516 33.438 16.031 1 89.56 266 SER A N 1
ATOM 2020 C CA . SER A 1 266 ? 17.188 33.188 16.562 1 89.56 266 SER A CA 1
ATOM 2021 C C . SER A 1 266 ? 16.938 31.688 16.719 1 89.56 266 SER A C 1
ATOM 2023 O O . SER A 1 266 ? 16.359 31.25 17.719 1 89.56 266 SER A O 1
ATOM 2025 N N . ILE A 1 267 ? 17.391 30.875 15.812 1 91.06 267 ILE A N 1
ATOM 2026 C CA . ILE A 1 267 ? 17.234 29.422 15.867 1 91.06 267 ILE A CA 1
ATOM 2027 C C . ILE A 1 267 ? 18.094 28.844 16.984 1 91.06 267 ILE A C 1
ATOM 2029 O O . ILE A 1 267 ? 17.625 28.016 17.781 1 91.06 267 ILE A O 1
ATOM 2033 N N . GLU A 1 268 ? 19.297 29.328 17.094 1 90.12 268 GLU A N 1
ATOM 2034 C CA . GLU A 1 268 ? 20.25 28.812 18.078 1 90.12 268 GLU A CA 1
ATOM 2035 C C . GLU A 1 268 ? 19.812 29.172 19.5 1 90.12 268 GLU A C 1
ATOM 2037 O O . GLU A 1 268 ? 20.219 28.5 20.453 1 90.12 268 GLU A O 1
ATOM 2042 N N . SER A 1 269 ? 19.016 30.203 19.578 1 91.19 269 SER A N 1
ATOM 2043 C CA . SER A 1 269 ? 18.609 30.672 20.906 1 91.19 269 SER A CA 1
ATOM 2044 C C . SER A 1 269 ? 17.453 29.828 21.453 1 91.19 269 SER A C 1
ATOM 2046 O O . SER A 1 269 ? 17.141 29.891 22.641 1 91.19 269 SER A O 1
ATOM 2048 N N . LEU A 1 270 ? 16.844 29.031 20.625 1 91.12 270 LEU A N 1
ATOM 2049 C CA . LEU A 1 270 ? 15.758 28.188 21.078 1 91.12 270 LEU A CA 1
ATOM 2050 C C . LEU A 1 270 ? 16.281 27.062 21.984 1 91.12 270 LEU A C 1
ATOM 2052 O O . LEU A 1 270 ? 17.391 26.578 21.797 1 91.12 270 LEU A O 1
ATOM 2056 N N . PRO A 1 271 ? 15.484 26.719 22.906 1 87.44 271 PRO A N 1
ATOM 2057 C CA . PRO A 1 271 ? 15.945 25.672 23.812 1 87.44 271 PRO A CA 1
ATOM 2058 C C . PRO A 1 271 ? 15.969 24.297 23.141 1 87.44 271 PRO A C 1
ATOM 2060 O O . PRO A 1 271 ? 15.211 24.047 22.203 1 87.44 271 PRO A O 1
ATOM 2063 N N . GLY A 1 272 ? 16.859 23.484 23.672 1 83.12 272 GLY A N 1
ATOM 2064 C CA . GLY A 1 272 ? 16.891 22.094 23.266 1 83.12 272 GLY A CA 1
ATOM 2065 C C . GLY A 1 272 ? 18.031 21.781 22.312 1 83.12 272 GLY A C 1
ATOM 2066 O O . GLY A 1 272 ? 18.531 22.656 21.609 1 83.12 272 GLY A O 1
ATOM 2067 N N . ASP A 1 273 ? 18.484 20.516 22.391 1 83.62 273 ASP A N 1
ATOM 2068 C CA . ASP A 1 273 ? 19.547 19.984 21.516 1 83.62 273 ASP A CA 1
ATOM 2069 C C . ASP A 1 273 ? 19.016 18.844 20.656 1 83.62 273 ASP A C 1
ATOM 2071 O O . ASP A 1 273 ? 17.812 18.703 20.469 1 83.62 273 ASP A O 1
ATOM 2075 N N . GLU A 1 274 ? 19.875 18.203 20.078 1 85.88 274 GLU A N 1
ATOM 2076 C CA . GLU A 1 274 ? 19.469 17.094 19.219 1 85.88 274 GLU A CA 1
ATOM 2077 C C . GLU A 1 274 ? 18.641 16.062 19.984 1 85.88 274 GLU A C 1
ATOM 2079 O O . GLU A 1 274 ? 17.703 15.484 19.438 1 85.88 274 GLU A O 1
ATOM 2084 N N . ALA A 1 275 ? 19.062 15.812 21.188 1 89.62 275 ALA A N 1
ATOM 2085 C CA . ALA A 1 275 ? 18.328 14.859 22.016 1 89.62 275 ALA A CA 1
ATOM 2086 C C . ALA A 1 275 ? 16.859 15.289 22.188 1 89.62 275 ALA A C 1
ATOM 2088 O O . ALA A 1 275 ? 15.961 14.453 22.172 1 89.62 275 ALA A O 1
ATOM 2089 N N . HIS A 1 276 ? 16.75 16.594 22.359 1 91.5 276 HIS A N 1
ATOM 2090 C CA . HIS A 1 276 ? 15.406 17.141 22.469 1 91.5 276 HIS A CA 1
ATOM 2091 C C . HIS A 1 276 ? 14.625 16.953 21.188 1 91.5 276 HIS A C 1
ATOM 2093 O O . HIS A 1 276 ? 13.453 16.562 21.203 1 91.5 276 HIS A O 1
ATOM 2099 N N . PHE A 1 277 ? 15.297 17.203 20.141 1 92.94 277 PHE A N 1
ATOM 2100 C CA . PHE A 1 277 ? 14.672 17.031 18.828 1 92.94 277 PHE A CA 1
ATOM 2101 C C . PHE A 1 277 ? 14.25 15.586 18.625 1 92.94 277 PHE A C 1
ATOM 2103 O O . PHE A 1 277 ? 13.148 15.312 18.141 1 92.94 277 PHE A O 1
ATOM 2110 N N . ARG A 1 278 ? 15.07 14.648 18.984 1 93.88 278 ARG A N 1
ATOM 2111 C CA . ARG A 1 278 ? 14.805 13.219 18.844 1 93.88 278 ARG A CA 1
ATOM 2112 C C . ARG A 1 278 ? 13.586 12.805 19.656 1 93.88 278 ARG A C 1
ATOM 2114 O O . ARG A 1 278 ? 12.75 12.031 19.203 1 93.88 278 ARG A O 1
ATOM 2121 N N . ALA A 1 279 ? 13.523 13.312 20.781 1 92.56 279 ALA A N 1
ATOM 2122 C CA . ALA A 1 279 ? 12.406 12.992 21.656 1 92.56 279 ALA A CA 1
ATOM 2123 C C . ALA A 1 279 ? 11.094 13.523 21.094 1 92.56 279 ALA A C 1
ATOM 2125 O O . ALA A 1 279 ? 10.078 12.828 21.109 1 92.56 279 ALA A O 1
ATOM 2126 N N . GLN A 1 280 ? 11.109 14.711 20.578 1 92.81 280 GLN A N 1
ATOM 2127 C CA . GLN A 1 280 ? 9.914 15.344 20.031 1 92.81 280 GLN A CA 1
ATOM 2128 C C . GLN A 1 280 ? 9.438 14.641 18.766 1 92.81 280 GLN A C 1
ATOM 2130 O O . GLN A 1 280 ? 8.234 14.484 18.547 1 92.81 280 GLN A O 1
ATOM 2135 N N . SER A 1 281 ? 10.398 14.172 17.938 1 93.56 281 SER A N 1
ATOM 2136 C CA . SER A 1 281 ? 10.047 13.602 16.641 1 93.56 281 SER A CA 1
ATOM 2137 C C . SER A 1 281 ? 9.688 12.125 16.766 1 93.56 281 SER A C 1
ATOM 2139 O O . SER A 1 281 ? 9.102 11.539 15.859 1 93.56 281 SER A O 1
ATOM 2141 N N . GLY A 1 282 ? 10.102 11.492 17.828 1 94.44 282 GLY A N 1
ATOM 2142 C CA . GLY A 1 282 ? 9.836 10.078 18 1 94.44 282 GLY A CA 1
ATOM 2143 C C . GLY A 1 282 ? 10.766 9.195 17.188 1 94.44 282 GLY A C 1
ATOM 2144 O O . GLY A 1 282 ? 10.414 8.062 16.844 1 94.44 282 GLY A O 1
ATOM 2145 N N . LEU A 1 283 ? 11.984 9.688 16.875 1 96.5 283 LEU A N 1
ATOM 2146 C CA . LEU A 1 283 ? 12.992 8.922 16.141 1 96.5 283 LEU A CA 1
ATOM 2147 C C . LEU A 1 283 ? 13.461 7.723 16.969 1 96.5 283 LEU A C 1
ATOM 2149 O O . LEU A 1 283 ? 13.68 7.836 18.172 1 96.5 283 LEU A O 1
ATOM 2153 N N . LEU A 1 284 ? 13.602 6.633 16.312 1 97.25 284 LEU A N 1
ATOM 2154 C CA . LEU A 1 284 ? 14.156 5.457 16.969 1 97.25 284 LEU A CA 1
ATOM 2155 C C . LEU A 1 284 ? 15.641 5.645 17.266 1 97.25 284 LEU A C 1
ATOM 2157 O O . LEU A 1 284 ? 16.312 6.43 16.594 1 97.25 284 LEU A O 1
ATOM 2161 N N . PRO A 1 285 ? 16.297 5.066 18.312 1 94.56 285 PRO A N 1
ATOM 2162 C CA . PRO A 1 285 ? 17.672 5.301 18.75 1 94.56 285 PRO A CA 1
ATOM 2163 C C . PRO A 1 285 ? 18.688 5.145 17.625 1 94.56 285 PRO A C 1
ATOM 2165 O O . PRO A 1 285 ? 19.625 5.938 17.516 1 94.56 285 PRO A O 1
ATOM 2168 N N . GLY A 1 286 ? 18.562 4.25 16.688 1 95 286 GLY A N 1
ATOM 2169 C CA . GLY A 1 286 ? 19.562 3.994 15.656 1 95 286 GLY A CA 1
ATOM 2170 C C . GLY A 1 286 ? 19.406 4.883 14.438 1 95 286 GLY A C 1
ATOM 2171 O O . GLY A 1 286 ? 20.328 5.039 13.648 1 95 286 GLY A O 1
ATOM 2172 N N . ALA A 1 287 ? 18.344 5.578 14.32 1 96.81 287 ALA A N 1
ATOM 2173 C CA . ALA A 1 287 ? 18.062 6.387 13.141 1 96.81 287 ALA A CA 1
ATOM 2174 C C . ALA A 1 287 ? 18.828 7.703 13.18 1 96.81 287 ALA A C 1
ATOM 2176 O O . ALA A 1 287 ? 18.891 8.367 14.219 1 96.81 287 ALA A O 1
ATOM 2177 N N . GLN A 1 288 ? 19.359 8.117 12.117 1 96.44 288 GLN A N 1
ATOM 2178 C CA . GLN A 1 288 ? 20.156 9.336 12.008 1 96.44 288 GLN A CA 1
ATOM 2179 C C . GLN A 1 288 ? 19.281 10.562 11.82 1 96.44 288 GLN A C 1
ATOM 2181 O O . GLN A 1 288 ? 18.234 10.484 11.164 1 96.44 288 GLN A O 1
ATOM 2186 N N . VAL A 1 289 ? 19.641 11.664 12.477 1 96.31 289 VAL A N 1
ATOM 2187 C CA . VAL A 1 289 ? 19.109 12.969 12.086 1 96.31 289 VAL A CA 1
ATOM 2188 C C . VAL A 1 289 ? 19.844 13.477 10.844 1 96.31 289 VAL A C 1
ATOM 2190 O O . VAL A 1 289 ? 21.062 13.609 10.852 1 96.31 289 VAL A O 1
ATOM 2193 N N . LEU A 1 290 ? 19.141 13.781 9.789 1 96.19 290 LEU A N 1
ATOM 2194 C CA . LEU A 1 290 ? 19.734 14.18 8.516 1 96.19 290 LEU A CA 1
ATOM 2195 C C . LEU A 1 290 ? 20.094 15.664 8.523 1 96.19 290 LEU A C 1
ATOM 2197 O O . LEU A 1 290 ? 19.688 16.391 9.43 1 96.19 290 LEU A O 1
ATOM 2201 N N . GLY A 1 291 ? 20.922 16.109 7.508 1 91.88 291 GLY A N 1
ATOM 2202 C CA . GLY A 1 291 ? 21.234 17.531 7.348 1 91.88 291 GLY A CA 1
ATOM 2203 C C . GLY A 1 291 ? 22.719 17.828 7.527 1 91.88 291 GLY A C 1
ATOM 2204 O O . GLY A 1 291 ? 23.141 18.984 7.402 1 91.88 291 GLY A O 1
ATOM 2205 N N . GLY A 1 292 ? 23.484 16.844 7.734 1 85.94 292 GLY A N 1
ATOM 2206 C CA . GLY A 1 292 ? 24.938 16.984 7.723 1 85.94 292 GLY A CA 1
ATOM 2207 C C . GLY A 1 292 ? 25.453 17.859 8.852 1 85.94 292 GLY A C 1
ATOM 2208 O O . GLY A 1 292 ? 26.359 18.688 8.648 1 85.94 292 GLY A O 1
ATOM 2209 N N . GLY A 1 293 ? 24.75 17.938 9.969 1 83.81 293 GLY A N 1
ATOM 2210 C CA . GLY A 1 293 ? 25.234 18.688 11.109 1 83.81 293 GLY A CA 1
ATOM 2211 C C . GLY A 1 293 ? 24.547 20.016 11.297 1 83.81 293 GLY A C 1
ATOM 2212 O O . GLY A 1 293 ? 24.734 20.688 12.32 1 83.81 293 GLY A O 1
ATOM 2213 N N . ALA A 1 294 ? 23.781 20.469 10.305 1 86.56 294 ALA A N 1
ATOM 2214 C CA . ALA A 1 294 ? 23 21.688 10.484 1 86.56 294 ALA A CA 1
ATOM 2215 C C . ALA A 1 294 ? 21.969 21.5 11.594 1 86.56 294 ALA A C 1
ATOM 2217 O O . ALA A 1 294 ? 21.547 20.391 11.898 1 86.56 294 ALA A O 1
ATOM 2218 N N . HIS A 1 295 ? 21.672 22.656 12.211 1 90.56 295 HIS A N 1
ATOM 2219 C CA . HIS A 1 295 ? 20.625 22.609 13.219 1 90.56 295 HIS A CA 1
ATOM 2220 C C . HIS A 1 295 ? 19.328 22.047 12.648 1 90.56 295 HIS A C 1
ATOM 2222 O O . HIS A 1 295 ? 18.906 22.438 11.562 1 90.56 295 HIS A O 1
ATOM 2228 N N . PRO A 1 296 ? 18.703 21.094 13.344 1 93.38 296 PRO A N 1
ATOM 2229 C CA . PRO A 1 296 ? 17.516 20.438 12.797 1 93.38 296 PRO A CA 1
ATOM 2230 C C . PRO A 1 296 ? 16.406 21.422 12.438 1 93.38 296 PRO A C 1
ATOM 2232 O O . PRO A 1 296 ? 15.711 21.234 11.438 1 93.38 296 PRO A O 1
ATOM 2235 N N . TRP A 1 297 ? 16.266 22.531 13.172 1 93 297 TRP A N 1
ATOM 2236 C CA . TRP A 1 297 ? 15.211 23.5 12.906 1 93 297 TRP A CA 1
ATOM 2237 C C . TRP A 1 297 ? 15.547 24.344 11.688 1 93 297 TRP A C 1
ATOM 2239 O O . TRP A 1 297 ? 14.648 24.812 10.984 1 93 297 TRP A O 1
ATOM 2249 N N . GLU A 1 298 ? 16.828 24.578 11.477 1 91.62 298 GLU A N 1
ATOM 2250 C CA . GLU A 1 298 ? 17.203 25.203 10.219 1 91.62 298 GLU A CA 1
ATOM 2251 C C . GLU A 1 298 ? 16.812 24.359 9.023 1 91.62 298 GLU A C 1
ATOM 2253 O O . GLU A 1 298 ? 16.25 24.859 8.047 1 91.62 298 GLU A O 1
ATOM 2258 N N . MET A 1 299 ? 17.125 23.062 9.156 1 93.19 299 MET A N 1
ATOM 2259 C CA . MET A 1 299 ? 16.766 22.125 8.086 1 93.19 299 MET A CA 1
ATOM 2260 C C . MET A 1 299 ? 15.258 22.078 7.879 1 93.19 299 MET A C 1
ATOM 2262 O O . MET A 1 299 ? 14.789 22.062 6.738 1 93.19 299 MET A O 1
ATOM 2266 N N . ASN A 1 300 ? 14.555 22.094 8.93 1 95.06 300 ASN A N 1
ATOM 2267 C CA . ASN A 1 300 ? 13.102 21.938 8.867 1 95.06 300 ASN A CA 1
ATOM 2268 C C . ASN A 1 300 ? 12.422 23.219 8.375 1 95.06 300 ASN A C 1
ATOM 2270 O O . ASN A 1 300 ? 11.469 23.156 7.594 1 95.06 300 ASN A O 1
ATOM 2274 N N . TRP A 1 301 ? 12.906 24.438 8.789 1 95 301 TRP A N 1
ATOM 2275 C CA . TRP A 1 301 ? 12.172 25.672 8.531 1 95 301 TRP A CA 1
ATOM 2276 C C . TRP A 1 301 ? 12.68 26.344 7.258 1 95 301 TRP A C 1
ATOM 2278 O O . TRP A 1 301 ? 11.938 27.078 6.602 1 95 301 TRP A O 1
ATOM 2288 N N . ARG A 1 302 ? 13.977 26.047 6.902 1 93.62 302 ARG A N 1
ATOM 2289 C CA . ARG A 1 302 ? 14.578 26.953 5.922 1 93.62 302 ARG A CA 1
ATOM 2290 C C . ARG A 1 302 ? 15.18 26.172 4.762 1 93.62 302 ARG A C 1
ATOM 2292 O O . ARG A 1 302 ? 15.844 26.734 3.893 1 93.62 302 ARG A O 1
ATOM 2299 N N . GLN A 1 303 ? 15.031 24.906 4.789 1 95.19 303 GLN A N 1
ATOM 2300 C CA . GLN A 1 303 ? 15.445 24.078 3.658 1 95.19 303 GLN A CA 1
ATOM 2301 C C . GLN A 1 303 ? 14.266 23.312 3.078 1 95.19 303 GLN A C 1
ATOM 2303 O O . GLN A 1 303 ? 13.359 22.906 3.812 1 95.19 303 GLN A O 1
ATOM 2308 N N . PRO A 1 304 ? 14.281 23.156 1.708 1 96.94 304 PRO A N 1
ATOM 2309 C CA . PRO A 1 304 ? 13.266 22.266 1.153 1 96.94 304 PRO A CA 1
ATOM 2310 C C . PRO A 1 304 ? 13.461 20.812 1.59 1 96.94 304 PRO A C 1
ATOM 2312 O O . PRO A 1 304 ? 14.57 20.406 1.929 1 96.94 304 PRO A O 1
ATOM 2315 N N . SER A 1 305 ? 12.453 20.094 1.651 1 97.12 305 SER A N 1
ATOM 2316 C CA . SER A 1 305 ? 12.508 18.672 2 1 97.12 305 SER A CA 1
ATOM 2317 C C . SER A 1 305 ? 11.578 17.844 1.115 1 97.12 305 SER A C 1
ATOM 2319 O O . SER A 1 305 ? 10.648 18.391 0.507 1 97.12 305 SER A O 1
ATOM 2321 N N . ILE A 1 306 ? 11.859 16.656 0.968 1 97.88 306 ILE A N 1
ATOM 2322 C CA . ILE A 1 306 ? 11.055 15.734 0.161 1 97.88 306 ILE A CA 1
ATOM 2323 C C . ILE A 1 306 ? 10.648 14.523 1.001 1 97.88 306 ILE A C 1
ATOM 2325 O O . ILE A 1 306 ? 11.445 14.016 1.796 1 97.88 306 ILE A O 1
ATOM 2329 N N . ALA A 1 307 ? 9.422 14.148 0.934 1 97.44 307 ALA A N 1
ATOM 2330 C CA . ALA A 1 307 ? 8.898 12.945 1.576 1 97.44 307 ALA A CA 1
ATOM 2331 C C . ALA A 1 307 ? 8 12.164 0.623 1 97.44 307 ALA A C 1
ATOM 2333 O O . ALA A 1 307 ? 7.262 12.75 -0.172 1 97.44 307 ALA A O 1
ATOM 2334 N N . ILE A 1 308 ? 8.117 10.898 0.629 1 98.62 308 ILE A N 1
ATOM 2335 C CA . ILE A 1 308 ? 7.129 10.031 -0 1 98.62 308 ILE A CA 1
ATOM 2336 C C . ILE A 1 308 ? 6.023 9.703 0.998 1 98.62 308 ILE A C 1
ATOM 2338 O O . ILE A 1 308 ? 6.211 8.875 1.894 1 98.62 308 ILE A O 1
ATOM 2342 N N . ASN A 1 309 ? 4.875 10.281 0.829 1 97.44 309 ASN A N 1
ATOM 2343 C CA . ASN A 1 309 ? 3.797 10.234 1.812 1 97.44 309 ASN A CA 1
ATOM 2344 C C . ASN A 1 309 ? 3.1 8.875 1.812 1 97.44 309 ASN A C 1
ATOM 2346 O O . ASN A 1 309 ? 2.545 8.461 2.832 1 97.44 309 ASN A O 1
ATOM 2350 N N . ALA A 1 310 ? 3.076 8.266 0.68 1 97.94 310 ALA A N 1
ATOM 2351 C CA . ALA A 1 310 ? 2.492 6.938 0.503 1 97.94 310 ALA A CA 1
ATOM 2352 C C . ALA A 1 310 ? 3.061 6.25 -0.735 1 97.94 310 ALA A C 1
ATOM 2354 O O . ALA A 1 310 ? 3.432 6.91 -1.706 1 97.94 310 ALA A O 1
ATOM 2355 N N . ILE A 1 311 ? 3.133 5.02 -0.697 1 98.75 311 ILE A N 1
ATOM 2356 C CA . ILE A 1 311 ? 3.496 4.184 -1.837 1 98.75 311 ILE A CA 1
ATOM 2357 C C . ILE A 1 311 ? 2.686 2.891 -1.809 1 98.75 311 ILE A C 1
ATOM 2359 O O . ILE A 1 311 ? 2.467 2.311 -0.743 1 98.75 311 ILE A O 1
ATOM 2363 N N . GLN A 1 312 ? 2.232 2.496 -3.031 1 98.31 312 GLN A N 1
ATOM 2364 C CA . GLN A 1 312 ? 1.392 1.303 -3.016 1 98.31 312 GLN A CA 1
ATOM 2365 C C . GLN A 1 312 ? 1.405 0.603 -4.371 1 98.31 312 GLN A C 1
ATOM 2367 O O . GLN A 1 312 ? 1.211 1.241 -5.406 1 98.31 312 GLN A O 1
ATOM 2372 N N . ALA A 1 313 ? 1.686 -0.541 -4.379 1 98.25 313 ALA A N 1
ATOM 2373 C CA . ALA A 1 313 ? 1.392 -1.55 -5.395 1 98.25 313 ALA A CA 1
ATOM 2374 C C . ALA A 1 313 ? 0.938 -2.857 -4.75 1 98.25 313 ALA A C 1
ATOM 2376 O O . ALA A 1 313 ? 1.658 -3.438 -3.934 1 98.25 313 ALA A O 1
ATOM 2377 N N . SER A 1 314 ? -0.229 -3.342 -5.125 1 95.94 314 SER A N 1
ATOM 2378 C CA . SER A 1 314 ? -0.861 -4.387 -4.324 1 95.94 314 SER A CA 1
ATOM 2379 C C . SER A 1 314 ? -0.935 -3.986 -2.854 1 95.94 314 SER A C 1
ATOM 2381 O O . SER A 1 314 ? -1.231 -2.834 -2.531 1 95.94 314 SER A O 1
ATOM 2383 N N . SER A 1 315 ? -0.982 -4.977 -1.931 1 93.75 315 SER A N 1
ATOM 2384 C CA . SER A 1 315 ? -1.063 -4.688 -0.503 1 93.75 315 SER A CA 1
ATOM 2385 C C . SER A 1 315 ? -0.462 -5.816 0.326 1 93.75 315 SER A C 1
ATOM 2387 O O . SER A 1 315 ? -0.276 -6.93 -0.173 1 93.75 315 SER A O 1
ATOM 2389 N N . ARG A 1 316 ? -0.121 -5.473 1.535 1 91.69 316 ARG A N 1
ATOM 2390 C CA . ARG A 1 316 ? 0.406 -6.469 2.463 1 91.69 316 ARG A CA 1
ATOM 2391 C C . ARG A 1 316 ? -0.572 -7.629 2.635 1 91.69 316 ARG A C 1
ATOM 2393 O O . ARG A 1 316 ? -0.161 -8.789 2.711 1 91.69 316 ARG A O 1
ATOM 2400 N N . LYS A 1 317 ? -1.813 -7.395 2.643 1 89.38 317 LYS A N 1
ATOM 2401 C CA . LYS A 1 317 ? -2.854 -8.398 2.82 1 89.38 317 LYS A CA 1
ATOM 2402 C C . LYS A 1 317 ? -2.98 -9.289 1.584 1 89.38 317 LYS A C 1
ATOM 2404 O O . LYS A 1 317 ? -3.215 -10.492 1.697 1 89.38 317 LYS A O 1
ATOM 2409 N N . ASP A 1 318 ? -2.764 -8.68 0.432 1 91.25 318 ASP A N 1
ATOM 2410 C CA . ASP A 1 318 ? -2.979 -9.352 -0.843 1 91.25 318 ASP A CA 1
ATOM 2411 C C . ASP A 1 318 ? -1.656 -9.594 -1.566 1 91.25 318 ASP A C 1
ATOM 2413 O O . ASP A 1 318 ? -1.585 -9.492 -2.793 1 91.25 318 ASP A O 1
ATOM 2417 N N . ALA A 1 319 ? -0.591 -9.742 -0.848 1 92.25 319 ALA A N 1
ATOM 2418 C CA . ALA A 1 319 ? 0.717 -9.891 -1.479 1 92.25 319 ALA A CA 1
ATOM 2419 C C . ALA A 1 319 ? 0.819 -11.219 -2.225 1 92.25 319 ALA A C 1
ATOM 2421 O O . ALA A 1 319 ? 1.534 -12.125 -1.795 1 92.25 319 ALA A O 1
ATOM 2422 N N . ARG A 1 320 ? 0.197 -11.312 -3.383 1 91.75 320 ARG A N 1
ATOM 2423 C CA . ARG A 1 320 ? 0.208 -12.461 -4.281 1 91.75 320 ARG A CA 1
ATOM 2424 C C . ARG A 1 320 ? 1.523 -12.547 -5.051 1 91.75 320 ARG A C 1
ATOM 2426 O O . ARG A 1 320 ? 2.268 -11.562 -5.121 1 91.75 320 ARG A O 1
ATOM 2433 N N . ASN A 1 321 ? 1.833 -13.703 -5.59 1 93.12 321 ASN A N 1
ATOM 2434 C CA . ASN A 1 321 ? 3.01 -13.867 -6.438 1 93.12 321 ASN A CA 1
ATOM 2435 C C . ASN A 1 321 ? 2.764 -13.344 -7.852 1 93.12 321 ASN A C 1
ATOM 2437 O O . ASN A 1 321 ? 2.658 -14.133 -8.797 1 93.12 321 ASN A O 1
ATOM 2441 N N . ILE A 1 322 ? 2.791 -12.031 -7.977 1 96.44 322 ILE A N 1
ATOM 2442 C CA . ILE A 1 322 ? 2.469 -11.375 -9.242 1 96.44 322 ILE A CA 1
ATOM 2443 C C . ILE A 1 322 ? 3.539 -10.344 -9.57 1 96.44 322 ILE A C 1
ATOM 2445 O O . ILE A 1 322 ? 4.316 -9.945 -8.703 1 96.44 322 ILE A O 1
ATOM 2449 N N . ILE A 1 323 ? 3.637 -10.023 -10.82 1 97.94 323 ILE A N 1
ATOM 2450 C CA . ILE A 1 323 ? 4.141 -8.727 -11.258 1 97.94 323 ILE A CA 1
ATOM 2451 C C . ILE A 1 323 ? 2.988 -7.73 -11.344 1 97.94 323 ILE A C 1
ATOM 2453 O O . ILE A 1 323 ? 2.029 -7.941 -12.094 1 97.94 323 ILE A O 1
ATOM 2457 N N . CYS A 1 324 ? 3.049 -6.73 -10.531 1 97.94 324 CYS A N 1
ATOM 2458 C CA . CYS A 1 324 ? 1.998 -5.719 -10.547 1 97.94 324 CYS A CA 1
ATOM 2459 C C . CYS A 1 324 ? 1.921 -5.035 -11.906 1 97.94 324 CYS A C 1
ATOM 2461 O O . CYS A 1 324 ? 2.943 -4.836 -12.562 1 97.94 324 CYS A O 1
ATOM 2463 N N . ASP A 1 325 ? 0.694 -4.664 -12.336 1 97.69 325 ASP A N 1
ATOM 2464 C CA . ASP A 1 325 ? 0.545 -3.965 -13.609 1 97.69 325 ASP A CA 1
ATOM 2465 C C . ASP A 1 325 ? 1.062 -2.531 -13.508 1 97.69 325 ASP A C 1
ATOM 2467 O O . ASP A 1 325 ? 1.503 -1.956 -14.508 1 97.69 325 ASP A O 1
ATOM 2471 N N . SER A 1 326 ? 0.958 -2 -12.305 1 98.06 326 SER A N 1
ATOM 2472 C CA . SER A 1 326 ? 1.359 -0.62 -12.055 1 98.06 326 SER A CA 1
ATOM 2473 C C . SER A 1 326 ? 1.804 -0.424 -10.609 1 98.06 326 SER A C 1
ATOM 2475 O O . SER A 1 326 ? 1.611 -1.308 -9.773 1 98.06 326 SER A O 1
ATOM 2477 N N . ALA A 1 327 ? 2.477 0.618 -10.32 1 98.75 327 ALA A N 1
ATOM 2478 C CA . ALA A 1 327 ? 2.893 1.054 -8.992 1 98.75 327 ALA A CA 1
ATOM 2479 C C . ALA A 1 327 ? 2.688 2.555 -8.82 1 98.75 327 ALA A C 1
ATOM 2481 O O . ALA A 1 327 ? 2.836 3.324 -9.773 1 98.75 327 ALA A O 1
ATOM 2482 N N . TRP A 1 328 ? 2.307 2.99 -7.613 1 98.62 328 TRP A N 1
ATOM 2483 C CA . TRP A 1 328 ? 1.907 4.367 -7.348 1 98.62 328 TRP A CA 1
ATOM 2484 C C . TRP A 1 328 ? 2.609 4.91 -6.105 1 98.62 328 TRP A C 1
ATOM 2486 O O . TRP A 1 328 ? 2.852 4.168 -5.148 1 98.62 328 TRP A O 1
ATOM 2496 N N . ALA A 1 329 ? 2.939 6.188 -6.125 1 98.75 329 ALA A N 1
ATOM 2497 C CA . ALA A 1 329 ? 3.432 6.887 -4.941 1 98.75 329 ALA A CA 1
ATOM 2498 C C . ALA A 1 329 ? 2.971 8.344 -4.934 1 98.75 329 ALA A C 1
ATOM 2500 O O . ALA A 1 329 ? 2.695 8.914 -5.988 1 98.75 329 ALA A O 1
ATOM 2501 N N . ARG A 1 330 ? 2.811 8.898 -3.777 1 97.94 330 ARG A N 1
ATOM 2502 C CA . ARG A 1 330 ? 2.619 10.336 -3.584 1 97.94 330 ARG A CA 1
ATOM 2503 C C . ARG A 1 330 ? 3.887 10.984 -3.039 1 97.94 330 ARG A C 1
ATOM 2505 O O . ARG A 1 330 ? 4.379 10.602 -1.976 1 97.94 330 ARG A O 1
ATOM 2512 N N . VAL A 1 331 ? 4.367 11.969 -3.736 1 98.12 331 VAL A N 1
ATOM 2513 C CA . VAL A 1 331 ? 5.586 12.68 -3.367 1 98.12 331 VAL A CA 1
ATOM 2514 C C . VAL A 1 331 ? 5.25 14.117 -2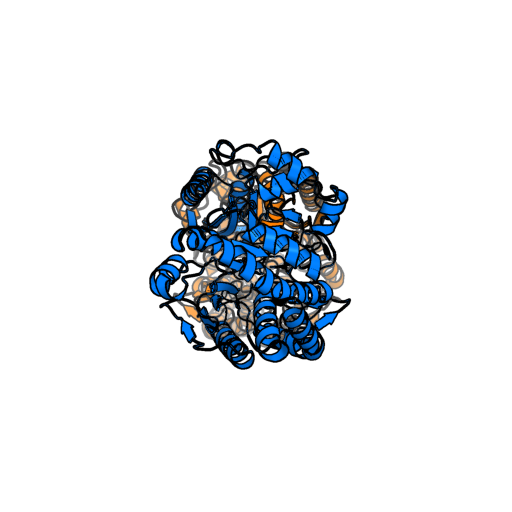.975 1 98.12 331 VAL A C 1
ATOM 2516 O O . VAL A 1 331 ? 4.555 14.82 -3.711 1 98.12 331 VAL A O 1
ATOM 2519 N N . GLY A 1 332 ? 5.688 14.508 -1.813 1 96.69 332 GLY A N 1
ATOM 2520 C CA . GLY A 1 332 ? 5.543 15.883 -1.364 1 96.69 332 GLY A CA 1
ATOM 2521 C C . GLY A 1 332 ? 6.871 16.594 -1.191 1 96.69 332 GLY A C 1
ATOM 2522 O O . GLY A 1 332 ? 7.82 16.031 -0.645 1 96.69 332 GLY A O 1
ATOM 2523 N N . ILE A 1 333 ? 6.953 17.828 -1.681 1 97.44 333 ILE A N 1
ATOM 2524 C CA . ILE A 1 333 ? 8.117 18.672 -1.466 1 97.44 333 ILE A CA 1
ATOM 2525 C C . ILE A 1 333 ? 7.703 19.953 -0.727 1 97.44 333 ILE A C 1
ATOM 2527 O O . ILE A 1 333 ? 6.859 20.703 -1.209 1 97.44 333 ILE A O 1
ATOM 2531 N N . ARG A 1 334 ? 8.203 20.109 0.429 1 97.56 334 ARG A N 1
ATOM 2532 C CA . ARG A 1 334 ? 8.078 21.391 1.117 1 97.56 334 ARG A CA 1
ATOM 2533 C C . ARG A 1 334 ? 9.023 22.422 0.515 1 97.56 334 ARG A C 1
ATOM 2535 O O . ARG A 1 334 ? 10.195 22.141 0.285 1 97.56 334 ARG A O 1
ATOM 2542 N N . ILE A 1 335 ? 8.516 23.609 0.282 1 96.56 335 ILE A N 1
ATOM 2543 C CA . ILE A 1 335 ? 9.328 24.625 -0.399 1 96.56 335 ILE A CA 1
ATOM 2544 C C . ILE A 1 335 ? 9.508 25.844 0.507 1 96.56 335 ILE A C 1
ATOM 2546 O O . ILE A 1 335 ? 8.688 26.094 1.387 1 96.56 335 ILE A O 1
ATOM 2550 N N . VAL A 1 336 ? 10.57 26.562 0.298 1 96.12 336 VAL A N 1
ATOM 2551 C CA . VAL A 1 336 ? 10.977 27.688 1.125 1 96.12 336 VAL A CA 1
ATOM 2552 C C . VAL A 1 336 ? 11.062 28.953 0.269 1 96.12 336 VAL A C 1
ATOM 2554 O O . VAL A 1 336 ? 10.859 28.906 -0.947 1 96.12 336 VAL A O 1
ATOM 2557 N N . PRO A 1 337 ? 11.289 30.109 0.88 1 92.19 337 PRO A N 1
ATOM 2558 C CA . PRO A 1 337 ? 11.305 31.375 0.136 1 92.19 337 PRO A CA 1
ATOM 2559 C C . PRO A 1 337 ? 12.219 31.328 -1.086 1 92.19 337 PRO A C 1
ATOM 2561 O O . PRO A 1 337 ? 13.305 30.734 -1.027 1 92.19 337 PRO A O 1
ATOM 2564 N N . ASP A 1 338 ? 11.734 31.891 -2.178 1 92.75 338 ASP A N 1
ATOM 2565 C CA . ASP A 1 338 ? 12.391 32.031 -3.473 1 92.75 338 ASP A CA 1
ATOM 2566 C C . ASP A 1 338 ? 12.156 30.797 -4.344 1 92.75 338 ASP A C 1
ATOM 2568 O O . ASP A 1 338 ? 12.547 30.781 -5.516 1 92.75 338 ASP A O 1
ATOM 2572 N N . LEU A 1 339 ? 11.555 29.812 -3.775 1 95.25 339 LEU A N 1
ATOM 2573 C CA . LEU A 1 339 ? 11.086 28.703 -4.609 1 95.25 339 LEU A CA 1
ATOM 2574 C C . LEU A 1 339 ? 9.641 28.922 -5.035 1 95.25 339 LEU A C 1
ATOM 2576 O O . LEU A 1 339 ? 8.805 29.328 -4.223 1 95.25 339 LEU A O 1
ATOM 2580 N N . GLU A 1 340 ? 9.398 28.719 -6.242 1 93.25 340 GLU A N 1
ATOM 2581 C CA . GLU A 1 340 ? 8.039 28.812 -6.773 1 93.25 340 GLU A CA 1
ATOM 2582 C C . GLU A 1 340 ? 7.406 27.422 -6.902 1 93.25 340 GLU A C 1
ATOM 2584 O O . GLU A 1 340 ? 7.977 26.531 -7.527 1 93.25 340 GLU A O 1
ATOM 2589 N N . ALA A 1 341 ? 6.23 27.281 -6.406 1 92.5 341 ALA A N 1
ATOM 2590 C CA . ALA A 1 341 ? 5.559 25.984 -6.32 1 92.5 341 ALA A CA 1
ATOM 2591 C C . ALA A 1 341 ? 5.434 25.344 -7.699 1 92.5 341 ALA A C 1
ATOM 2593 O O . ALA A 1 341 ? 5.746 24.156 -7.867 1 92.5 341 ALA A O 1
ATOM 2594 N N . ARG A 1 342 ? 4.988 26.094 -8.68 1 93.12 342 ARG A N 1
ATOM 2595 C CA . ARG A 1 342 ? 4.785 25.562 -10.031 1 93.12 342 ARG A CA 1
ATOM 2596 C C . ARG A 1 342 ? 6.102 25.094 -10.633 1 93.12 342 ARG A C 1
ATOM 2598 O O . ARG A 1 342 ? 6.141 24.078 -11.336 1 93.12 342 ARG A O 1
ATOM 2605 N N . ASP A 1 343 ? 7.117 25.875 -10.406 1 96.06 343 ASP A N 1
ATOM 2606 C CA . ASP A 1 343 ? 8.43 25.5 -10.922 1 96.06 343 ASP A CA 1
ATOM 2607 C C . ASP A 1 343 ? 8.922 24.203 -10.297 1 96.06 343 ASP A C 1
ATOM 2609 O O . ASP A 1 343 ? 9.422 23.312 -10.992 1 96.06 343 ASP A O 1
ATOM 2613 N N . VAL A 1 344 ? 8.82 24.062 -8.992 1 96.88 344 VAL A N 1
ATOM 2614 C CA . VAL A 1 344 ? 9.25 22.875 -8.273 1 96.88 344 VAL A CA 1
ATOM 2615 C C . VAL A 1 344 ? 8.453 21.672 -8.766 1 96.88 344 VAL A C 1
ATOM 2617 O O . VAL A 1 344 ? 9.016 20.594 -8.984 1 96.88 344 VAL A O 1
ATOM 2620 N N . GLU A 1 345 ? 7.148 21.844 -8.961 1 96.69 345 GLU A N 1
ATOM 2621 C CA . GLU A 1 345 ? 6.293 20.781 -9.484 1 96.69 345 GLU A CA 1
ATOM 2622 C C . GLU A 1 345 ? 6.785 20.297 -10.844 1 96.69 345 GLU A C 1
ATOM 2624 O O . GLU A 1 345 ? 6.902 19.094 -11.078 1 96.69 345 GLU A O 1
ATOM 2629 N N . GLN A 1 346 ? 7.066 21.234 -11.719 1 96.81 346 GLN A N 1
ATOM 2630 C CA . GLN A 1 346 ? 7.508 20.906 -13.07 1 96.81 346 GLN A CA 1
ATOM 2631 C C . GLN A 1 346 ? 8.859 20.188 -13.047 1 96.81 346 GLN A C 1
ATOM 2633 O O . GLN A 1 346 ? 9.062 19.219 -13.789 1 96.81 346 GLN A O 1
ATOM 2638 N N . ARG A 1 347 ? 9.734 20.625 -12.234 1 97.69 347 ARG A N 1
ATOM 2639 C CA . ARG A 1 347 ? 11.055 20 -12.133 1 97.69 347 ARG A CA 1
ATOM 2640 C C . ARG A 1 347 ? 10.938 18.578 -11.609 1 97.69 347 ARG A C 1
ATOM 2642 O O . ARG A 1 347 ? 11.656 17.688 -12.07 1 97.69 347 ARG A O 1
ATOM 2649 N N . LEU A 1 348 ? 10.07 18.375 -10.609 1 97.88 348 LEU A N 1
ATOM 2650 C CA . LEU A 1 348 ? 9.836 17.031 -10.086 1 97.88 348 LEU A CA 1
ATOM 2651 C C . LEU A 1 348 ? 9.328 16.109 -11.18 1 97.88 348 LEU A C 1
ATOM 2653 O O . LEU A 1 348 ? 9.875 15.016 -11.375 1 97.88 348 LEU A O 1
ATOM 2657 N N . LYS A 1 349 ? 8.305 16.531 -11.922 1 98.06 349 LYS A N 1
ATOM 2658 C CA . LYS A 1 349 ? 7.707 15.711 -12.977 1 98.06 349 LYS A CA 1
ATOM 2659 C C . LYS A 1 349 ? 8.711 15.422 -14.086 1 98.06 349 LYS A C 1
ATOM 2661 O O . LYS A 1 349 ? 8.82 14.289 -14.555 1 98.06 349 LYS A O 1
ATOM 2666 N N . GLU A 1 350 ? 9.469 16.422 -14.484 1 98.38 350 GLU A N 1
ATOM 2667 C CA . GLU A 1 350 ? 10.469 16.266 -15.539 1 98.38 350 GLU A CA 1
ATOM 2668 C C . GLU A 1 350 ? 11.562 15.289 -15.109 1 98.38 350 GLU A C 1
ATOM 2670 O O . GLU A 1 350 ? 11.992 14.445 -15.898 1 98.38 350 GLU A O 1
ATOM 2675 N N . HIS A 1 351 ? 12.016 15.453 -13.891 1 98.69 351 HIS A N 1
ATOM 2676 C CA . HIS A 1 351 ? 13.031 14.547 -13.359 1 98.69 351 HIS A CA 1
ATOM 2677 C C . HIS A 1 351 ? 12.555 13.102 -13.406 1 98.69 351 HIS A C 1
ATOM 2679 O O . HIS A 1 351 ? 13.258 12.219 -13.898 1 98.69 351 HIS A O 1
ATOM 2685 N N . LEU A 1 352 ? 11.336 12.836 -12.922 1 98.69 352 LEU A N 1
ATOM 2686 C CA . LEU A 1 352 ? 10.789 11.484 -12.844 1 98.69 352 LEU A CA 1
ATOM 2687 C C . LEU A 1 352 ? 10.562 10.914 -14.242 1 98.69 352 LEU A C 1
ATOM 2689 O O . LEU A 1 352 ? 10.812 9.727 -14.477 1 98.69 352 LEU A O 1
ATOM 2693 N N . ARG A 1 353 ? 10.102 11.711 -15.164 1 98.38 353 ARG A N 1
ATOM 2694 C CA . ARG A 1 353 ? 9.938 11.266 -16.547 1 98.38 353 ARG A CA 1
ATOM 2695 C C . ARG A 1 353 ? 11.266 10.836 -17.141 1 98.38 353 ARG A C 1
ATOM 2697 O O . ARG A 1 353 ? 11.344 9.797 -17.812 1 98.38 353 ARG A O 1
ATOM 2704 N N . LYS A 1 354 ? 12.273 11.609 -16.875 1 98.38 354 LYS A N 1
ATOM 2705 C CA . LYS A 1 354 ? 13.586 11.383 -17.453 1 98.38 354 LYS A CA 1
ATOM 2706 C C . LYS A 1 354 ? 14.195 10.07 -16.953 1 98.38 354 LYS A C 1
ATOM 2708 O O . LYS A 1 354 ? 14.867 9.367 -17.719 1 98.38 354 LYS A O 1
ATOM 2713 N N . VAL A 1 355 ? 13.961 9.75 -15.75 1 98.5 355 VAL A N 1
ATOM 2714 C CA . VAL A 1 355 ? 14.68 8.625 -15.156 1 98.5 355 VAL A CA 1
ATOM 2715 C C . VAL A 1 355 ? 13.82 7.367 -15.227 1 98.5 355 VAL A C 1
ATOM 2717 O O . VAL A 1 355 ? 14.234 6.301 -14.758 1 98.5 355 VAL A O 1
ATOM 2720 N N . CYS A 1 356 ? 12.555 7.441 -15.703 1 98.56 356 CYS A N 1
ATOM 2721 C CA . CYS A 1 356 ? 11.711 6.262 -15.828 1 98.56 356 CYS A CA 1
ATOM 2722 C C . CYS A 1 356 ? 12.359 5.219 -16.734 1 98.56 356 CYS A C 1
ATOM 2724 O O . CYS A 1 356 ? 12.656 5.496 -17.891 1 98.56 356 CYS A O 1
ATOM 2726 N N . PRO A 1 357 ? 12.57 4.027 -16.25 1 98.44 357 PRO A N 1
ATOM 2727 C CA . PRO A 1 357 ? 13.281 3.023 -17.047 1 98.44 357 PRO A CA 1
ATOM 2728 C C . PRO A 1 357 ? 12.344 2.203 -17.938 1 98.44 357 PRO A C 1
ATOM 2730 O O . PRO A 1 357 ? 11.125 2.24 -17.75 1 98.44 357 PRO A O 1
ATOM 2733 N N . TRP A 1 358 ? 12.938 1.519 -18.969 1 98.12 358 TRP A N 1
ATOM 2734 C CA . TRP A 1 358 ? 12.422 0.364 -19.703 1 98.12 358 TRP A CA 1
ATOM 2735 C C . TRP A 1 358 ? 11.203 0.744 -20.531 1 98.12 358 TRP A C 1
ATOM 2737 O O . TRP A 1 358 ? 10.328 -0.091 -20.781 1 98.12 358 TRP A O 1
ATOM 2747 N N . GLY A 1 359 ? 10.977 2.055 -20.75 1 97.94 359 GLY A N 1
ATOM 2748 C CA . GLY A 1 359 ? 9.914 2.498 -21.641 1 97.94 359 GLY A CA 1
ATOM 2749 C C . GLY A 1 359 ? 8.531 2.424 -21 1 97.94 359 GLY A C 1
ATOM 2750 O O . GLY A 1 359 ? 7.523 2.346 -21.703 1 97.94 359 GLY A O 1
ATOM 2751 N N . LEU A 1 360 ? 8.422 2.379 -19.656 1 98.5 360 LEU A N 1
ATOM 2752 C CA . LEU A 1 360 ? 7.141 2.287 -18.969 1 98.5 360 LEU A CA 1
ATOM 2753 C C . LEU A 1 360 ? 6.363 3.594 -19.094 1 98.5 360 LEU A C 1
ATOM 2755 O O . LEU A 1 360 ? 6.957 4.656 -19.297 1 98.5 360 LEU A O 1
ATOM 2759 N N . GLU A 1 361 ? 5.027 3.486 -18.984 1 98.44 361 GLU A N 1
ATOM 2760 C CA . GLU A 1 361 ? 4.176 4.672 -18.969 1 98.44 361 GLU A CA 1
ATOM 2761 C C . GLU A 1 361 ? 4.219 5.359 -17.609 1 98.44 361 GLU A C 1
ATOM 2763 O O . GLU A 1 361 ? 4.195 4.695 -16.562 1 98.44 361 GLU A O 1
ATOM 2768 N N . VAL A 1 362 ? 4.359 6.648 -17.641 1 98.44 362 VAL A N 1
ATOM 2769 C CA . VAL A 1 362 ? 4.359 7.434 -16.422 1 98.44 362 VAL A CA 1
ATOM 2770 C C . VAL A 1 362 ? 3.207 8.438 -16.438 1 98.44 362 VAL A C 1
ATOM 2772 O O . VAL A 1 362 ? 3.033 9.164 -17.422 1 98.44 362 VAL A O 1
ATOM 2775 N N . HIS A 1 363 ? 2.389 8.43 -15.391 1 98.19 363 HIS A N 1
ATOM 2776 C CA . HIS A 1 363 ? 1.276 9.359 -15.234 1 98.19 363 HIS A CA 1
ATOM 2777 C C . HIS A 1 363 ? 1.409 10.156 -13.945 1 98.19 363 HIS A C 1
ATOM 2779 O O . HIS A 1 363 ? 1.842 9.633 -12.914 1 98.19 363 HIS A O 1
ATOM 2785 N N . PHE A 1 364 ? 1.042 11.453 -14.047 1 97.88 364 PHE A N 1
ATOM 2786 C CA . PHE A 1 364 ? 1.096 12.328 -12.883 1 97.88 364 PHE A CA 1
ATOM 2787 C C . PHE A 1 364 ? -0.279 12.914 -12.578 1 97.88 364 PHE A C 1
ATOM 2789 O O . PHE A 1 364 ? -1.041 13.227 -13.5 1 97.88 364 PHE A O 1
ATOM 2796 N N . ASP A 1 365 ? -0.579 12.977 -11.328 1 94.56 365 ASP A N 1
ATOM 2797 C CA . ASP A 1 365 ? -1.681 13.789 -10.828 1 94.56 365 ASP A CA 1
ATOM 2798 C C . ASP A 1 365 ? -1.195 14.781 -9.773 1 94.56 365 ASP A C 1
ATOM 2800 O O . ASP A 1 365 ? -0.369 14.438 -8.922 1 94.56 365 ASP A O 1
ATOM 2804 N N . THR A 1 366 ? -1.492 15.945 -10.023 1 86.31 366 THR A N 1
ATOM 2805 C CA . THR A 1 366 ? -1.048 16.984 -9.094 1 86.31 366 THR A CA 1
ATOM 2806 C C . THR A 1 366 ? -2.221 17.5 -8.273 1 86.31 366 THR A C 1
ATOM 2808 O O . THR A 1 366 ? -3.316 17.703 -8.797 1 86.31 366 THR A O 1
ATOM 2811 N N . GLU A 1 367 ? -1.915 17.391 -7.086 1 74.31 367 GLU A N 1
ATOM 2812 C CA . GLU A 1 367 ? -2.848 18.109 -6.215 1 74.31 367 GLU A CA 1
ATOM 2813 C C . GLU A 1 367 ? -2.494 19.578 -6.125 1 74.31 367 GLU A C 1
ATOM 2815 O O . GLU A 1 367 ? -1.521 20.031 -6.734 1 74.31 367 GLU A O 1
ATOM 2820 N N . GLY A 1 368 ? -3.174 20.438 -5.426 1 70 368 GLY A N 1
ATOM 2821 C CA . GLY A 1 368 ? -2.973 21.859 -5.234 1 70 368 GLY A CA 1
ATOM 2822 C C . GLY A 1 368 ? -1.622 22.203 -4.629 1 70 368 GLY A C 1
ATOM 2823 O O . GLY A 1 368 ? -0.921 21.312 -4.133 1 70 368 GLY A O 1
ATOM 2824 N N . ALA A 1 369 ? -0.924 23.297 -5.004 1 81.06 369 ALA A N 1
ATOM 2825 C CA . ALA A 1 369 ? 0.326 23.859 -4.488 1 81.06 369 ALA A CA 1
ATOM 2826 C C . ALA A 1 369 ? 0.063 25.047 -3.574 1 81.06 369 ALA A C 1
ATOM 2828 O O . ALA A 1 369 ? -0.877 25.812 -3.797 1 81.06 369 ALA A O 1
ATOM 2829 N N . SER A 1 370 ? 0.723 25 -2.41 1 86.62 370 SER A N 1
ATOM 2830 C CA . SER A 1 370 ? 0.671 26.141 -1.498 1 86.62 370 SER A CA 1
ATOM 2831 C C . SER A 1 370 ? 2.025 26.828 -1.402 1 86.62 370 SER A C 1
ATOM 2833 O O . SER A 1 370 ? 3.068 26.172 -1.438 1 86.62 370 SER A O 1
ATOM 2835 N N . GLY A 1 371 ? 1.944 28.078 -1.316 1 88.69 371 GLY A N 1
ATOM 2836 C CA . GLY A 1 371 ? 3.174 28.859 -1.203 1 88.69 371 GLY A CA 1
ATOM 2837 C C . GLY A 1 371 ? 3.693 28.938 0.219 1 88.69 371 GLY A C 1
ATOM 2838 O O . GLY A 1 371 ? 3.012 28.531 1.161 1 88.69 371 GLY A O 1
ATOM 2839 N N . TRP A 1 372 ? 4.961 29.391 0.314 1 92.12 372 TRP A N 1
ATOM 2840 C CA . TRP A 1 372 ? 5.59 29.672 1.599 1 92.12 372 TRP A CA 1
ATOM 2841 C C . TRP A 1 372 ? 5.148 31.031 2.131 1 92.12 372 TRP A C 1
ATOM 2843 O O . TRP A 1 372 ? 4.535 31.812 1.407 1 92.12 372 TRP A O 1
ATOM 2853 N N . TRP A 1 373 ? 5.348 31.281 3.436 1 91.56 373 TRP A N 1
ATOM 2854 C CA . TRP A 1 373 ? 5.008 32.531 4.078 1 91.56 373 TRP A CA 1
ATOM 2855 C C . TRP A 1 373 ? 6.062 32.938 5.105 1 91.56 373 TRP A C 1
ATOM 2857 O O . TRP A 1 373 ? 6.578 32.062 5.832 1 91.56 373 TRP A O 1
ATOM 2867 N N . TYR A 1 374 ? 6.449 34.125 5.102 1 89.75 374 TYR A N 1
ATOM 2868 C CA . TYR A 1 374 ? 7.352 34.719 6.086 1 89.75 374 TYR A CA 1
ATOM 2869 C C . TYR A 1 374 ? 6.887 36.094 6.5 1 89.75 374 TYR A C 1
ATOM 2871 O O . TYR A 1 374 ? 6.41 36.875 5.668 1 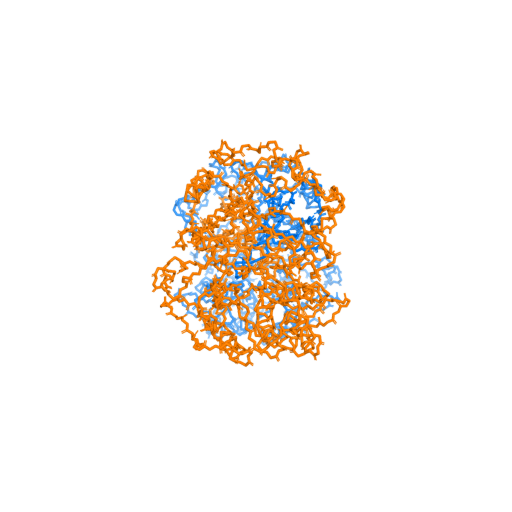89.75 374 TYR A O 1
ATOM 2879 N N . THR A 1 375 ? 6.977 36.375 7.793 1 88.38 375 THR A N 1
ATOM 2880 C CA . THR A 1 375 ? 6.621 37.719 8.25 1 88.38 375 THR A CA 1
ATOM 2881 C C . THR A 1 375 ? 7.637 38.219 9.273 1 88.38 375 THR A C 1
ATOM 2883 O O . THR A 1 375 ? 8.32 37.438 9.922 1 88.38 375 THR A O 1
ATOM 2886 N N . ASP A 1 376 ? 7.762 39.531 9.305 1 84.06 376 ASP A N 1
ATOM 2887 C CA . ASP A 1 376 ? 8.531 40.219 10.336 1 84.06 376 ASP A CA 1
ATOM 2888 C C . ASP A 1 376 ? 7.688 40.469 11.586 1 84.06 376 ASP A C 1
ATOM 2890 O O . ASP A 1 376 ? 6.672 41.156 11.523 1 84.06 376 ASP A O 1
ATOM 2894 N N . PRO A 1 377 ? 8.164 39.938 12.727 1 89.62 377 PRO A N 1
ATOM 2895 C CA . PRO A 1 377 ? 7.336 40.062 13.93 1 89.62 377 PRO A CA 1
ATOM 2896 C C . PRO A 1 377 ? 7.496 41.406 14.633 1 89.62 377 PRO A C 1
ATOM 2898 O O . PRO A 1 377 ? 7.16 41.531 15.812 1 89.62 377 PRO A O 1
ATOM 2901 N N . SER A 1 378 ? 7.945 42.406 13.922 1 89.19 378 SER A N 1
ATOM 2902 C CA . SER A 1 378 ? 8.156 43.719 14.547 1 89.19 378 SER A CA 1
ATOM 2903 C C . SER A 1 378 ? 6.855 44.5 14.633 1 89.19 378 SER A C 1
ATOM 2905 O O . SER A 1 378 ? 6.766 45.469 15.383 1 89.19 378 SER A O 1
ATOM 2907 N N . HIS A 1 379 ? 5.879 44.125 13.828 1 90.12 379 HIS A N 1
ATOM 2908 C CA . HIS A 1 379 ? 4.586 44.812 13.891 1 90.12 379 HIS A CA 1
ATOM 2909 C C . HIS A 1 379 ? 4.023 44.812 15.305 1 90.12 379 HIS A C 1
ATOM 2911 O O . HIS A 1 379 ? 4.145 43.812 16.016 1 90.12 379 HIS A O 1
ATOM 2917 N N . PRO A 1 380 ? 3.391 45.844 15.75 1 94.12 380 PRO A N 1
ATOM 2918 C CA . PRO A 1 380 ? 2.875 45.969 17.125 1 94.12 380 PRO A CA 1
ATOM 2919 C C . PRO A 1 380 ? 1.908 44.844 17.469 1 94.12 380 PRO A C 1
ATOM 2921 O O . PRO A 1 380 ? 1.819 44.438 18.641 1 94.12 380 PRO A O 1
ATOM 2924 N N . ALA A 1 381 ? 1.218 44.344 16.531 1 95.25 381 ALA A N 1
ATOM 2925 C CA . ALA A 1 381 ? 0.293 43.25 16.781 1 95.25 381 ALA A CA 1
ATOM 2926 C C . ALA A 1 381 ? 1.03 42.031 17.328 1 95.25 381 ALA A C 1
ATOM 2928 O O . ALA A 1 381 ? 0.497 41.281 18.172 1 95.25 381 ALA A O 1
ATOM 2929 N N . PHE A 1 382 ? 2.227 41.812 16.891 1 96.44 382 PHE A N 1
ATOM 2930 C CA . PHE A 1 382 ? 3.006 40.656 17.359 1 96.44 382 PHE A CA 1
ATOM 2931 C C . PHE A 1 382 ? 3.461 40.875 18.812 1 96.44 382 PHE A C 1
ATOM 2933 O O . PHE A 1 382 ? 3.449 39.938 19.609 1 96.44 382 PHE A O 1
ATOM 2940 N N . GLN A 1 383 ? 3.812 42.094 19.109 1 96.56 383 GLN A N 1
ATOM 2941 C CA . GLN A 1 383 ? 4.195 42.406 20.484 1 96.56 383 GLN A CA 1
ATOM 2942 C C . GLN A 1 383 ? 3.016 42.188 21.438 1 96.56 383 GLN A C 1
ATOM 2944 O O . GLN A 1 383 ? 3.188 41.688 22.547 1 96.56 383 GLN A O 1
ATOM 2949 N N . ALA A 1 384 ? 1.886 42.625 20.969 1 97.5 384 ALA A N 1
ATOM 2950 C CA . ALA A 1 384 ? 0.664 42.375 21.734 1 97.5 384 ALA A CA 1
ATOM 2951 C C . ALA A 1 384 ? 0.435 40.906 21.969 1 97.5 384 ALA A C 1
ATOM 2953 O O . ALA A 1 384 ? 0.06 40.469 23.062 1 97.5 384 ALA A O 1
ATOM 2954 N N . ALA A 1 385 ? 0.687 40.156 20.953 1 98.19 385 ALA A N 1
ATOM 2955 C CA . ALA A 1 385 ? 0.494 38.688 21.047 1 98.19 385 ALA A CA 1
ATOM 2956 C C . ALA A 1 385 ? 1.49 38.062 22.016 1 98.19 385 ALA A C 1
ATOM 2958 O O . ALA A 1 385 ? 1.128 37.188 22.797 1 98.19 385 ALA A O 1
ATOM 2959 N N . PHE A 1 386 ? 2.732 38.5 21.969 1 98 386 PHE A N 1
ATOM 2960 C CA . PHE A 1 386 ? 3.74 38 22.891 1 98 386 PHE A CA 1
ATOM 2961 C C . PHE A 1 386 ? 3.352 38.281 24.344 1 98 386 PHE A C 1
ATOM 2963 O O . PHE A 1 386 ? 3.467 37.406 25.203 1 98 386 PHE A O 1
ATOM 2970 N N . ARG A 1 387 ? 2.879 39.469 24.609 1 98.12 387 ARG A N 1
ATOM 2971 C CA . ARG A 1 387 ? 2.449 39.812 25.953 1 98.12 387 ARG A CA 1
ATOM 2972 C C . ARG A 1 387 ? 1.27 38.938 26.391 1 98.12 387 ARG A C 1
ATOM 2974 O O . ARG A 1 387 ? 1.233 38.469 27.531 1 98.12 387 ARG A O 1
ATOM 2981 N N . ALA A 1 388 ? 0.326 38.781 25.5 1 98.5 388 ALA A N 1
ATOM 2982 C CA . ALA A 1 388 ? -0.865 38 25.812 1 98.5 388 ALA A CA 1
ATOM 2983 C C . ALA A 1 388 ? -0.501 36.562 26.141 1 98.5 388 ALA A C 1
ATOM 2985 O O . ALA A 1 388 ? -1.034 35.969 27.094 1 98.5 388 ALA A O 1
ATOM 2986 N N . LEU A 1 389 ? 0.415 36 25.328 1 98.62 389 LEU A N 1
ATOM 2987 C CA . LEU A 1 389 ? 0.833 34.594 25.531 1 98.62 389 LEU A CA 1
ATOM 2988 C C . LEU A 1 389 ? 1.579 34.469 26.859 1 98.62 389 LEU A C 1
ATOM 2990 O O . LEU A 1 389 ? 1.413 33.469 27.562 1 98.62 389 LEU A O 1
ATOM 2994 N N . GLU A 1 390 ? 2.398 35.438 27.141 1 98.5 390 GLU A N 1
ATOM 2995 C CA . GLU A 1 390 ? 3.109 35.406 28.422 1 98.5 390 GLU A CA 1
ATOM 2996 C C . GLU A 1 390 ? 2.137 35.406 29.594 1 98.5 390 GLU A C 1
ATOM 2998 O O . GLU A 1 390 ? 2.328 34.688 30.578 1 98.5 390 GLU A O 1
ATOM 3003 N N . LYS A 1 391 ? 1.127 36.188 29.531 1 98.31 391 LYS A N 1
ATOM 3004 C CA . LYS A 1 391 ? 0.126 36.281 30.578 1 98.31 391 LYS A CA 1
ATOM 3005 C C . LYS A 1 391 ? -0.663 34.969 30.703 1 98.31 391 LYS A C 1
ATOM 3007 O O . LYS A 1 391 ? -0.934 34.5 31.812 1 98.31 391 LYS A O 1
ATOM 3012 N N . GLY A 1 392 ? -1.05 34.438 29.609 1 98.19 392 GLY A N 1
ATOM 3013 C CA . GLY A 1 392 ? -1.868 33.25 29.609 1 98.19 392 GLY A CA 1
ATOM 3014 C C . GLY A 1 392 ? -1.104 32 30.031 1 98.19 392 GLY A C 1
ATOM 3015 O O . GLY A 1 392 ? -1.635 31.156 30.75 1 98.19 392 GLY A O 1
ATOM 3016 N N . TYR A 1 393 ? 0.168 31.891 29.578 1 98.19 393 TYR A N 1
ATOM 3017 C CA . TYR A 1 393 ? 0.966 30.688 29.812 1 98.19 393 TYR A CA 1
ATOM 3018 C C . TYR A 1 393 ? 1.831 30.859 31.062 1 98.19 393 TYR A C 1
ATOM 3020 O O . TYR A 1 393 ? 2.301 29.875 31.641 1 98.19 393 TYR A O 1
ATOM 3028 N N . GLY A 1 394 ? 2.082 32.031 31.484 1 97.62 394 GLY A N 1
ATOM 3029 C CA . GLY A 1 394 ? 3 32.281 32.562 1 97.62 394 GLY A CA 1
ATOM 3030 C C . GLY A 1 394 ? 4.457 32.125 32.188 1 97.62 394 GLY A C 1
ATOM 3031 O O . GLY A 1 394 ? 5.328 32.031 33.062 1 97.62 394 GLY A O 1
ATOM 3032 N N . THR A 1 395 ? 4.707 32 30.906 1 96.5 395 THR A N 1
ATOM 3033 C CA . THR A 1 395 ? 6.035 31.828 30.344 1 96.5 395 THR A CA 1
ATOM 3034 C C . THR A 1 395 ? 6.207 32.656 29.078 1 96.5 395 THR A C 1
ATOM 3036 O O . THR A 1 395 ? 5.277 32.781 28.281 1 96.5 395 THR A O 1
ATOM 3039 N N . LYS A 1 396 ? 7.383 33.25 28.891 1 96.5 396 LYS A N 1
ATOM 3040 C CA . LYS A 1 396 ? 7.648 34.062 27.703 1 96.5 396 LYS A CA 1
ATOM 3041 C C . LYS A 1 396 ? 7.57 33.219 26.438 1 96.5 396 LYS A C 1
ATOM 3043 O O . LYS A 1 396 ? 8.172 32.125 26.359 1 96.5 396 LYS A O 1
ATOM 3048 N N . ALA A 1 397 ? 6.828 33.719 25.484 1 96.75 397 ALA A N 1
ATOM 3049 C CA . ALA A 1 397 ? 6.668 33.031 24.219 1 96.75 397 ALA A CA 1
ATOM 3050 C C . ALA A 1 397 ? 7.887 33.219 23.312 1 96.75 397 ALA A C 1
ATOM 3052 O O . ALA A 1 397 ? 8.656 34.156 23.5 1 96.75 397 ALA A O 1
ATOM 3053 N N . VAL A 1 398 ? 8.078 32.312 22.406 1 95.12 398 VAL A N 1
ATOM 3054 C CA . VAL A 1 398 ? 9.18 32.406 21.453 1 95.12 398 VAL A CA 1
ATOM 3055 C C . VAL A 1 398 ? 8.641 32.5 20.031 1 95.12 398 VAL A C 1
ATOM 3057 O O . VAL A 1 398 ? 7.551 32 19.75 1 95.12 398 VAL A O 1
ATOM 3060 N N . ALA A 1 399 ? 9.344 33.219 19.156 1 94.94 399 ALA A N 1
ATOM 3061 C CA . ALA A 1 399 ? 9.07 33.188 17.719 1 94.94 399 ALA A CA 1
ATOM 3062 C C . ALA A 1 399 ? 9.734 32 17.047 1 94.94 399 ALA A C 1
ATOM 3064 O O . ALA A 1 399 ? 10.922 31.75 17.25 1 94.94 399 ALA A O 1
ATOM 3065 N N . ILE A 1 400 ? 8.992 31.281 16.281 1 95.25 400 ILE A N 1
ATOM 3066 C CA . ILE A 1 400 ? 9.562 30.094 15.648 1 95.25 400 ILE A CA 1
ATOM 3067 C C . ILE A 1 400 ? 9.117 30.031 14.188 1 95.25 400 ILE A C 1
ATOM 3069 O O . ILE A 1 400 ? 8.203 30.734 13.773 1 95.25 400 ILE A O 1
ATOM 3073 N N . GLY A 1 401 ? 9.852 29.219 13.414 1 94.19 401 GLY A N 1
ATOM 3074 C CA . GLY A 1 401 ? 9.336 28.766 12.133 1 94.19 401 GLY A CA 1
ATOM 3075 C C . GLY A 1 401 ? 8.523 27.484 12.234 1 94.19 401 GLY A C 1
ATOM 3076 O O . GLY A 1 401 ? 8.359 26.938 13.328 1 94.19 401 GLY A O 1
ATOM 3077 N N . CYS A 1 402 ? 7.969 27.094 11.141 1 94.75 402 CYS A N 1
ATOM 3078 C CA . CYS A 1 402 ? 7.227 25.844 11.016 1 94.75 402 CYS A CA 1
ATOM 3079 C C . CYS A 1 402 ? 7.445 25.219 9.641 1 94.75 402 CYS A C 1
ATOM 3081 O O . CYS A 1 402 ? 7.32 25.906 8.617 1 94.75 402 CYS A O 1
ATOM 3083 N N . GLY A 1 403 ? 7.719 23.953 9.648 1 95.88 403 GLY A N 1
ATOM 3084 C CA . GLY A 1 403 ? 7.98 23.266 8.398 1 95.88 403 GLY A CA 1
ATOM 3085 C C . GLY A 1 403 ? 6.719 22.906 7.641 1 95.88 403 GLY A C 1
ATOM 3086 O O . GLY A 1 403 ? 6.777 22.5 6.48 1 95.88 403 GLY A O 1
ATOM 3087 N N . ALA A 1 404 ? 5.578 23.047 8.234 1 94.56 404 ALA A N 1
ATOM 3088 C CA . ALA A 1 404 ? 4.297 22.719 7.625 1 94.56 404 ALA A CA 1
ATOM 3089 C C . ALA A 1 404 ? 3.758 23.875 6.797 1 94.56 404 ALA A C 1
ATOM 3091 O O . ALA A 1 404 ? 4.398 24.922 6.691 1 94.56 404 ALA A O 1
ATOM 3092 N N . SER A 1 405 ? 2.664 23.594 6.156 1 91.62 405 SER A N 1
ATOM 3093 C CA . SER A 1 405 ? 1.983 24.578 5.324 1 91.62 405 SER A CA 1
ATOM 3094 C C . SER A 1 405 ? 0.572 24.844 5.836 1 91.62 405 SER A C 1
ATOM 3096 O O . SER A 1 405 ? -0.122 23.922 6.277 1 91.62 405 SER A O 1
ATOM 3098 N N . ILE A 1 406 ? 0.237 26.047 5.805 1 89.75 406 ILE A N 1
ATOM 3099 C CA . ILE A 1 406 ? -1.145 26.484 5.965 1 89.75 406 ILE A CA 1
ATOM 3100 C C . ILE A 1 406 ? -1.565 27.328 4.766 1 89.75 406 ILE A C 1
ATOM 3102 O O . ILE A 1 406 ? -1.308 28.531 4.723 1 89.75 406 ILE A O 1
ATOM 3106 N N . PRO A 1 407 ? -2.244 26.781 3.854 1 85.38 407 PRO A N 1
ATOM 3107 C CA . PRO A 1 407 ? -2.492 27.406 2.549 1 85.38 407 PRO A CA 1
ATOM 3108 C C . PRO A 1 407 ? -3.229 28.734 2.66 1 85.38 407 PRO A C 1
ATOM 3110 O O . PRO A 1 407 ? -3.084 29.594 1.789 1 85.38 407 PRO A O 1
ATOM 3113 N N . PHE A 1 408 ? -3.879 29 3.738 1 82.88 408 PHE A N 1
ATOM 3114 C CA . PHE A 1 408 ? -4.711 30.172 3.957 1 82.88 408 PHE A CA 1
ATOM 3115 C C . PHE A 1 408 ? -3.854 31.406 4.164 1 82.88 408 PHE A C 1
ATOM 3117 O O . PHE A 1 408 ? -4.262 32.531 3.809 1 82.88 408 PHE A O 1
ATOM 3124 N N . VAL A 1 409 ? -2.744 31.266 4.598 1 83.75 409 VAL A N 1
ATOM 3125 C CA . VAL A 1 409 ? -2.037 32.375 5.227 1 83.75 409 VAL A CA 1
ATOM 3126 C C . VAL A 1 409 ? -1.504 33.344 4.156 1 83.75 409 VAL A C 1
ATOM 3128 O O . VAL A 1 409 ? -1.811 34.531 4.164 1 83.75 409 VAL A O 1
ATOM 3131 N N . GLU A 1 410 ? -0.854 32.781 3.199 1 78.62 410 GLU A N 1
ATOM 3132 C CA . GLU A 1 410 ? -0.208 33.625 2.207 1 78.62 410 GLU A CA 1
ATOM 3133 C C . GLU A 1 410 ? -1.239 34.406 1.376 1 78.62 410 GLU A C 1
ATOM 3135 O O . GLU A 1 410 ? -1.163 35.625 1.251 1 78.62 410 GLU A O 1
ATOM 3140 N N . PRO A 1 411 ? -2.211 33.719 0.862 1 77.5 411 PRO A N 1
ATOM 3141 C CA . PRO A 1 411 ? -3.209 34.438 0.072 1 77.5 411 PRO A CA 1
ATOM 3142 C C . PRO A 1 411 ? -3.996 35.438 0.901 1 77.5 411 PRO A C 1
ATOM 3144 O O . PRO A 1 411 ? -4.363 36.5 0.397 1 77.5 411 PRO A O 1
ATOM 3147 N N . PHE A 1 412 ? -4.277 35.125 2.059 1 78 412 PHE A N 1
ATOM 3148 C CA . PHE A 1 412 ? -5.047 36 2.918 1 78 412 PHE A CA 1
ATOM 3149 C C . PHE A 1 412 ? -4.27 37.281 3.221 1 78 412 PHE A C 1
ATOM 3151 O O . PHE A 1 412 ? -4.812 38.375 3.131 1 78 412 PHE A O 1
ATOM 3158 N N . ALA A 1 413 ? -3.018 37.062 3.648 1 73.56 413 ALA A N 1
ATOM 3159 C CA . ALA A 1 413 ? -2.189 38.25 3.947 1 73.56 413 ALA A CA 1
ATOM 3160 C C . ALA A 1 413 ? -2.068 39.156 2.73 1 73.56 413 ALA A C 1
ATOM 3162 O O . ALA A 1 413 ? -2.088 40.375 2.863 1 73.56 413 ALA A O 1
ATOM 3163 N N . LYS A 1 414 ? -2.059 38.562 1.634 1 74.12 414 LYS A N 1
ATOM 3164 C CA . LYS A 1 414 ? -1.93 39.312 0.399 1 74.12 414 LYS A CA 1
ATOM 3165 C C . LYS A 1 414 ? -3.24 40.031 0.048 1 74.12 414 LYS A C 1
ATOM 3167 O O . LYS A 1 414 ? -3.248 41.219 -0.277 1 74.12 414 LYS A O 1
ATOM 3172 N N . GLU A 1 415 ? -4.285 39.312 0.132 1 75.75 415 GLU A N 1
ATOM 3173 C CA . GLU A 1 415 ? -5.582 39.812 -0.319 1 75.75 415 GLU A CA 1
ATOM 3174 C C . GLU A 1 415 ? -6.145 40.844 0.646 1 75.75 415 GLU A C 1
ATOM 3176 O O . GLU A 1 415 ? -6.906 41.719 0.241 1 75.75 415 GLU A O 1
ATOM 3181 N N . LEU A 1 416 ? -5.773 40.75 1.879 1 72.44 416 LEU A N 1
ATOM 3182 C CA . LEU A 1 416 ? -6.363 41.656 2.861 1 72.44 416 LEU A CA 1
ATOM 3183 C C . LEU A 1 416 ? -5.426 42.812 3.166 1 72.44 416 LEU A C 1
ATOM 3185 O O . LEU A 1 416 ? -5.477 43.375 4.254 1 72.44 416 LEU A O 1
ATOM 3189 N N . GLY A 1 417 ? -4.523 43.062 2.217 1 72.81 417 GLY A N 1
ATOM 3190 C CA . GLY A 1 417 ? -3.744 44.281 2.285 1 72.81 417 GLY A CA 1
ATOM 3191 C C . GLY A 1 417 ? -2.562 44.188 3.23 1 72.81 417 GLY A C 1
ATOM 3192 O O . GLY A 1 417 ? -2.184 45.188 3.863 1 72.81 417 GLY A O 1
ATOM 3193 N N . GLY A 1 418 ? -2.162 43.094 3.512 1 79.38 418 GLY A N 1
ATOM 3194 C CA . GLY A 1 418 ? -0.944 42.906 4.289 1 79.38 418 GLY A CA 1
ATOM 3195 C C . GLY A 1 418 ? -1.172 43 5.785 1 79.38 418 GLY A C 1
ATOM 3196 O O . GLY A 1 418 ? -0.272 43.406 6.531 1 79.38 418 GLY A O 1
ATOM 3197 N N . VAL A 1 419 ? -2.348 42.781 6.266 1 87.69 419 VAL A N 1
ATOM 3198 C CA . VAL A 1 419 ? -2.627 42.812 7.695 1 87.69 419 VAL A CA 1
ATOM 3199 C C . VAL A 1 419 ? -1.795 41.75 8.414 1 87.69 419 VAL A C 1
ATOM 3201 O O . VAL A 1 419 ? -1.439 40.719 7.82 1 87.69 419 VAL A O 1
ATOM 3204 N N . PRO A 1 420 ? -1.417 42.062 9.688 1 91.88 420 PRO A N 1
ATOM 3205 C CA . PRO A 1 420 ? -0.637 41.062 10.414 1 91.88 420 PRO A CA 1
ATOM 3206 C C . PRO A 1 420 ? -1.411 39.781 10.648 1 91.88 420 PRO A C 1
ATOM 3208 O O . PRO A 1 420 ? -2.588 39.812 11.016 1 91.88 420 PRO A O 1
ATOM 3211 N N . ALA A 1 421 ? -0.763 38.719 10.367 1 93.44 421 ALA A N 1
ATOM 3212 C CA . ALA A 1 421 ? -1.303 37.375 10.633 1 93.44 421 ALA A CA 1
ATOM 3213 C C . ALA A 1 421 ? -0.595 36.719 11.812 1 93.44 421 ALA A C 1
ATOM 3215 O O . ALA A 1 421 ? 0.594 36.406 11.734 1 93.44 421 ALA A O 1
ATOM 3216 N N . LEU A 1 422 ? -1.288 36.594 12.891 1 96.12 422 LEU A N 1
ATOM 3217 C CA . LEU A 1 422 ? -0.746 36 14.109 1 96.12 422 LEU A CA 1
ATOM 3218 C C . LEU A 1 422 ? -1.043 34.5 14.172 1 96.12 422 LEU A C 1
ATOM 3220 O O . LEU A 1 422 ? -2.178 34.094 14.438 1 96.12 422 LEU A O 1
ATOM 3224 N N . LEU A 1 423 ? -0.022 33.688 13.914 1 96.94 423 LEU A N 1
ATOM 3225 C CA . LEU A 1 423 ? -0.135 32.25 14.016 1 96.94 423 LEU A CA 1
ATOM 3226 C C . LEU A 1 423 ? 0.262 31.766 15.406 1 96.94 423 LEU A C 1
ATOM 3228 O O . LEU A 1 423 ? 1.451 31.656 15.719 1 96.94 423 LEU A O 1
ATOM 3232 N N . ILE A 1 424 ? -0.755 31.438 16.188 1 97.06 424 ILE A N 1
ATOM 3233 C CA . ILE A 1 424 ? -0.558 31.141 17.594 1 97.06 424 ILE A CA 1
ATOM 3234 C C . ILE A 1 424 ? -0.695 29.641 17.844 1 97.06 424 ILE A C 1
ATOM 3236 O O . ILE A 1 424 ? -1.622 29 17.344 1 97.06 424 ILE A O 1
ATOM 3240 N N . GLY A 1 425 ? 0.195 29.094 18.688 1 95.31 425 GLY A N 1
ATOM 3241 C CA . GLY A 1 425 ? 0.226 27.672 18.938 1 95.31 425 GLY A CA 1
ATOM 3242 C C . GLY A 1 425 ? -0.856 27.219 19.906 1 95.31 425 GLY A C 1
ATOM 3243 O O . GLY A 1 425 ? -1.139 27.891 20.891 1 95.31 425 GLY A O 1
ATOM 3244 N N . VAL A 1 426 ? -1.528 26.125 19.578 1 97.06 426 VAL A N 1
ATOM 3245 C CA . VAL A 1 426 ? -2.385 25.406 20.516 1 97.06 426 VAL A CA 1
ATOM 3246 C C . VAL A 1 426 ? -1.915 23.953 20.625 1 97.06 426 VAL A C 1
ATOM 3248 O O . VAL A 1 426 ? -2.182 23.297 21.641 1 97.06 426 VAL A O 1
ATOM 3251 N N . GLU A 1 427 ? -1.219 23.516 19.625 1 97.69 427 GLU A N 1
ATOM 3252 C CA . GLU A 1 427 ? -0.635 22.172 19.594 1 97.69 427 GLU A CA 1
ATOM 3253 C C . GLU A 1 427 ? 0.754 22.172 20.234 1 97.69 427 GLU A C 1
ATOM 3255 O O . GLU A 1 427 ? 1.246 23.203 20.672 1 97.69 427 GLU A O 1
ATOM 3260 N N . ASP A 1 428 ? 1.294 21.031 20.391 1 96.88 428 ASP A N 1
ATOM 3261 C CA . ASP A 1 428 ? 2.662 20.797 20.859 1 96.88 428 ASP A CA 1
ATOM 3262 C C . ASP A 1 428 ? 3.312 19.641 20.109 1 96.88 428 ASP A C 1
ATOM 3264 O O . ASP A 1 428 ? 2.666 18.984 19.281 1 96.88 428 ASP A O 1
ATOM 3268 N N . PRO A 1 429 ? 4.578 19.391 20.266 1 94.5 429 PRO A N 1
ATOM 3269 C CA . PRO A 1 429 ? 5.289 18.375 19.469 1 94.5 429 PRO A CA 1
ATOM 3270 C C . PRO A 1 429 ? 4.73 16.969 19.656 1 94.5 429 PRO A C 1
ATOM 3272 O O . PRO A 1 429 ? 4.988 16.078 18.844 1 94.5 429 PRO A O 1
ATOM 3275 N N . TYR A 1 430 ? 3.939 16.734 20.672 1 95.31 430 TYR A N 1
ATOM 3276 C CA . TYR A 1 430 ? 3.455 15.398 21.016 1 95.31 430 TYR A CA 1
ATOM 3277 C C . TYR A 1 430 ? 2.004 15.219 20.594 1 95.31 430 TYR A C 1
ATOM 3279 O O . TYR A 1 430 ? 1.365 14.227 20.938 1 95.31 430 TYR A O 1
ATOM 3287 N N . THR A 1 431 ? 1.554 16.203 19.844 1 96.69 431 THR A N 1
ATOM 3288 C CA . THR A 1 431 ? 0.176 16.219 19.359 1 96.69 431 THR A CA 1
ATOM 3289 C C . THR A 1 431 ? -0.058 15.094 18.344 1 96.69 431 THR A C 1
ATOM 3291 O O . THR A 1 431 ? -1.142 14.508 18.297 1 96.69 431 THR A O 1
ATOM 3294 N N . TYR A 1 432 ? 0.929 14.766 17.5 1 95 432 TYR A N 1
ATOM 3295 C CA . TYR A 1 432 ? 0.862 13.773 16.438 1 95 432 TYR A CA 1
ATOM 3296 C C . TYR A 1 432 ? -0.239 14.109 15.445 1 95 432 TYR A C 1
ATOM 3298 O O . TYR A 1 432 ? -1.041 13.242 15.078 1 95 432 TYR A O 1
ATOM 3306 N N . ALA A 1 433 ? -0.294 15.398 15.07 1 94.88 433 ALA A N 1
ATOM 3307 C CA . ALA A 1 433 ? -1.199 15.797 13.992 1 94.88 433 ALA A CA 1
ATOM 3308 C C . ALA A 1 433 ? -0.962 14.953 12.742 1 94.88 433 ALA A C 1
ATOM 3310 O O . ALA A 1 433 ? 0.182 14.648 12.398 1 94.88 433 ALA A O 1
ATOM 3311 N N . HIS A 1 434 ? -1.998 14.555 12.023 1 94.56 434 HIS A N 1
ATOM 3312 C CA . HIS A 1 434 ? -1.997 13.789 10.781 1 94.56 434 HIS A CA 1
ATOM 3313 C C . HIS A 1 434 ? -1.684 12.312 11.039 1 94.56 434 HIS A C 1
ATOM 3315 O O . HIS A 1 434 ? -1.719 11.5 10.125 1 94.56 434 HIS A O 1
ATOM 3321 N N . SER A 1 435 ? -1.376 11.93 12.32 1 95.38 435 SER A N 1
ATOM 3322 C CA . SER A 1 435 ? -0.991 10.555 12.641 1 95.38 435 SER A CA 1
ATOM 3323 C C . SER A 1 435 ? -1.979 9.922 13.617 1 95.38 435 SER A C 1
ATOM 3325 O O . SER A 1 435 ? -2.822 10.617 14.195 1 95.38 435 SER A O 1
ATOM 3327 N N . GLU A 1 436 ? -1.872 8.617 13.789 1 96 436 GLU A N 1
ATOM 3328 C CA . GLU A 1 436 ? -2.672 7.93 14.797 1 96 436 GLU A CA 1
ATOM 3329 C C . GLU A 1 436 ? -2.379 8.469 16.203 1 96 436 GLU A C 1
ATOM 3331 O O . GLU A 1 436 ? -1.286 8.977 16.453 1 96 436 GLU A O 1
ATOM 3336 N N . ASN A 1 437 ? -3.371 8.414 17.016 1 97.44 437 ASN A N 1
ATOM 3337 C CA . ASN A 1 437 ? -3.289 8.859 18.406 1 97.44 437 ASN A CA 1
ATOM 3338 C C . ASN A 1 437 ? -3.031 10.359 18.5 1 97.44 437 ASN A C 1
ATOM 3340 O O . ASN A 1 437 ? -2.309 10.812 19.391 1 97.44 437 ASN A O 1
ATOM 3344 N N . GLU A 1 438 ? -3.492 11.102 17.531 1 98.06 438 GLU A N 1
ATOM 3345 C CA . GLU A 1 438 ? -3.539 12.547 17.703 1 98.06 438 GLU A CA 1
ATOM 3346 C C . GLU A 1 438 ? -4.137 12.938 19.047 1 98.06 438 GLU A C 1
ATOM 3348 O O . GLU A 1 438 ? -5.09 12.312 19.516 1 98.06 438 GLU A O 1
ATOM 3353 N N . SER A 1 439 ? -3.535 13.977 19.672 1 98.5 439 SER A N 1
ATOM 3354 C CA . SER A 1 439 ? -4.027 14.391 20.984 1 98.5 439 SER A CA 1
ATOM 3355 C C . SER A 1 439 ? -3.725 15.859 21.25 1 98.5 439 SER A C 1
ATOM 3357 O O . SER A 1 439 ? -2.904 16.469 20.547 1 98.5 439 SER A O 1
ATOM 3359 N N . LEU A 1 440 ? -4.445 16.375 22.141 1 98.75 440 LEU A N 1
ATOM 3360 C CA . LEU A 1 440 ? -4.309 17.766 22.562 1 98.75 440 LEU A CA 1
ATOM 3361 C C . LEU A 1 440 ? -3.984 17.859 24.047 1 98.75 440 LEU A C 1
ATOM 3363 O O . LEU A 1 440 ? -4.695 17.281 24.875 1 98.75 440 LEU A O 1
ATOM 3367 N N . HIS A 1 441 ? -2.879 18.484 24.422 1 98.69 441 HIS A N 1
ATOM 3368 C CA . HIS A 1 441 ? -2.58 18.719 25.828 1 98.69 441 HIS A CA 1
ATOM 3369 C C . HIS A 1 441 ? -3.588 19.688 26.453 1 98.69 441 HIS A C 1
ATOM 3371 O O . HIS A 1 441 ? -3.646 20.859 26.078 1 98.69 441 HIS A O 1
ATOM 3377 N N . LEU A 1 442 ? -4.352 19.25 27.406 1 98.75 442 LEU A N 1
ATOM 3378 C CA . LEU A 1 442 ? -5.477 20 27.938 1 98.75 442 LEU A CA 1
ATOM 3379 C C . LEU A 1 442 ? -4.992 21.219 28.719 1 98.75 442 LEU A C 1
ATOM 3381 O O . LEU A 1 442 ? -5.641 22.266 28.719 1 98.75 442 LEU A O 1
ATOM 3385 N N . GLY A 1 443 ? -3.887 21.062 29.406 1 98.44 443 GLY A N 1
ATOM 3386 C CA . GLY A 1 443 ? -3.309 22.203 30.094 1 98.44 443 GLY A CA 1
ATOM 3387 C C . GLY A 1 443 ? -2.98 23.359 29.156 1 98.44 443 GLY A C 1
ATOM 3388 O O . GLY A 1 443 ? -3.309 24.516 29.438 1 98.44 443 GLY A O 1
ATOM 3389 N N . ASP A 1 444 ? -2.307 23.047 28.078 1 98.31 444 ASP A N 1
ATOM 3390 C CA . ASP A 1 444 ? -1.946 24.078 27.109 1 98.31 444 ASP A CA 1
ATOM 3391 C C . ASP A 1 444 ? -3.182 24.625 26.391 1 98.31 444 ASP A C 1
ATOM 3393 O O . ASP A 1 444 ? -3.232 25.797 26.016 1 98.31 444 ASP A O 1
ATOM 3397 N N . TRP A 1 445 ? -4.156 23.781 26.219 1 98.44 445 TRP A N 1
ATOM 3398 C CA . TRP A 1 445 ? -5.418 24.219 25.641 1 98.44 445 TRP A CA 1
ATOM 3399 C C . TRP A 1 445 ? -6.07 25.297 26.5 1 98.44 445 TRP A C 1
ATOM 3401 O O . TRP A 1 445 ? -6.5 26.328 26 1 98.44 445 TRP A O 1
ATOM 3411 N N . GLU A 1 446 ? -6.129 25.109 27.781 1 98.69 446 GLU A N 1
ATOM 3412 C CA . GLU A 1 446 ? -6.672 26.094 28.719 1 98.69 446 GLU A CA 1
ATOM 3413 C C . GLU A 1 446 ? -5.855 27.391 28.672 1 98.69 446 GLU A C 1
ATOM 3415 O O . GLU A 1 446 ? -6.418 28.484 28.656 1 98.69 446 GLU A O 1
ATOM 3420 N N . LYS A 1 447 ? -4.578 27.203 28.672 1 98.69 447 LYS A N 1
ATOM 3421 C CA . LYS A 1 447 ? -3.699 28.359 28.625 1 98.69 447 LYS A CA 1
ATOM 3422 C C . LYS A 1 447 ? -3.895 29.141 27.328 1 98.69 447 LYS A C 1
ATOM 3424 O O . LYS A 1 447 ? -3.783 30.375 27.312 1 98.69 447 LYS A O 1
ATOM 3429 N N . SER A 1 448 ? -4.105 28.438 26.266 1 98.44 448 SER A N 1
ATOM 3430 C CA . SER A 1 448 ? -4.348 29.094 25 1 98.44 448 SER A CA 1
ATOM 3431 C C . SER A 1 448 ? -5.617 29.938 25.031 1 98.44 448 SER A C 1
ATOM 3433 O O . SER A 1 448 ? -5.676 31.016 24.438 1 98.44 448 SER A O 1
ATOM 3435 N N . ILE A 1 449 ? -6.668 29.469 25.719 1 98.75 449 ILE A N 1
ATOM 3436 C CA . ILE A 1 449 ? -7.902 30.234 25.844 1 98.75 449 ILE A CA 1
ATOM 3437 C C . ILE A 1 449 ? -7.66 31.469 26.719 1 98.75 449 ILE A C 1
ATOM 3439 O O . ILE A 1 449 ? -8.094 32.562 26.375 1 98.75 449 ILE A O 1
ATOM 3443 N N . ARG A 1 450 ? -6.941 31.312 27.844 1 98.75 450 ARG A N 1
ATOM 3444 C CA . ARG A 1 450 ? -6.566 32.469 28.656 1 98.75 450 ARG A CA 1
ATOM 3445 C C . ARG A 1 450 ? -5.797 33.5 27.828 1 98.75 450 ARG A C 1
ATOM 3447 O O . ARG A 1 450 ? -6.035 34.688 27.953 1 98.75 450 ARG A O 1
ATOM 3454 N N . SER A 1 451 ? -4.914 33 27.047 1 98.69 451 SER A N 1
ATOM 3455 C CA . SER A 1 451 ? -4.109 33.875 26.203 1 98.69 451 SER A CA 1
ATOM 3456 C C . SER A 1 451 ? -4.973 34.594 25.188 1 98.69 451 SER A C 1
ATOM 3458 O O . SER A 1 451 ? -4.738 35.781 24.906 1 98.69 451 SER A O 1
ATOM 3460 N N . ALA A 1 452 ? -5.91 33.875 24.609 1 98.75 452 ALA A N 1
ATOM 3461 C CA . ALA A 1 452 ? -6.801 34.531 23.641 1 98.75 452 ALA A CA 1
ATOM 3462 C C . ALA A 1 452 ? -7.59 35.656 24.281 1 98.75 452 ALA A C 1
ATOM 3464 O O . ALA A 1 452 ? -7.785 36.719 23.672 1 98.75 452 ALA A O 1
ATOM 3465 N N . ILE A 1 453 ? -8.062 35.469 25.484 1 98.75 453 ILE A N 1
ATOM 3466 C CA . ILE A 1 453 ? -8.781 36.5 26.219 1 98.75 453 ILE A CA 1
ATOM 3467 C C . ILE A 1 453 ? -7.891 37.719 26.391 1 98.75 453 ILE A C 1
ATOM 3469 O O . ILE A 1 453 ? -8.297 38.844 26.078 1 98.75 453 ILE A O 1
ATOM 3473 N N . HIS A 1 454 ? -6.656 37.531 26.812 1 98.69 454 HIS A N 1
ATOM 3474 C CA . HIS A 1 454 ? -5.703 38.625 26.953 1 98.69 454 HIS A CA 1
ATOM 3475 C C . HIS A 1 454 ? -5.402 39.25 25.594 1 98.69 454 HIS A C 1
ATOM 3477 O O . HIS A 1 454 ? -5.234 40.469 25.5 1 98.69 454 HIS A O 1
ATOM 3483 N N . LEU A 1 455 ? -5.281 38.438 24.578 1 98.69 455 LEU A N 1
ATOM 3484 C CA . LEU A 1 455 ? -4.891 38.875 23.25 1 98.69 455 LEU A CA 1
ATOM 3485 C C . LEU A 1 455 ? -5.875 39.875 22.703 1 98.69 455 LEU A C 1
ATOM 3487 O O . LEU A 1 455 ? -5.473 40.875 22.078 1 98.69 455 LEU A O 1
ATOM 3491 N N . TYR A 1 456 ? -7.172 39.625 22.906 1 98.38 456 TYR A N 1
ATOM 3492 C CA . TYR A 1 456 ? -8.18 40.562 22.391 1 98.38 456 TYR A CA 1
ATOM 3493 C C . TYR A 1 456 ? -8.008 41.938 23.016 1 98.38 456 TYR A C 1
ATOM 3495 O O . TYR A 1 456 ? -8.086 42.938 22.312 1 98.38 456 TYR A O 1
ATOM 3503 N N . ALA A 1 457 ? -7.723 41.969 24.25 1 97.88 457 ALA A N 1
ATOM 3504 C CA . ALA A 1 457 ? -7.504 43.219 24.953 1 97.88 457 ALA A CA 1
ATOM 3505 C C . ALA A 1 457 ? -6.223 43.906 24.469 1 97.88 457 ALA A C 1
ATOM 3507 O O . ALA A 1 457 ? -6.199 45.094 24.219 1 97.88 457 ALA A O 1
ATOM 3508 N N . GLU A 1 458 ? -5.18 43.094 24.344 1 97.75 458 GLU A N 1
ATOM 3509 C CA . GLU A 1 458 ? -3.889 43.625 23.922 1 97.75 458 GLU A CA 1
ATOM 3510 C C . GLU A 1 458 ? -3.961 44.156 22.484 1 97.75 458 GLU A C 1
ATOM 3512 O O . GLU A 1 458 ? -3.377 45.188 22.188 1 97.75 458 GLU A O 1
ATOM 3517 N N . LEU A 1 459 ? -4.652 43.469 21.641 1 97.69 459 LEU A N 1
ATOM 3518 C CA . LEU A 1 459 ? -4.762 43.875 20.234 1 97.69 459 LEU A CA 1
ATOM 3519 C C . LEU A 1 459 ? -5.633 45.125 20.094 1 97.69 459 LEU A C 1
ATOM 3521 O O . LEU A 1 459 ? -5.375 45.969 19.25 1 97.69 459 LEU A O 1
ATOM 3525 N N . ALA A 1 460 ? -6.699 45.188 20.906 1 97.19 460 ALA A N 1
ATOM 3526 C CA . ALA A 1 460 ? -7.535 46.406 20.891 1 97.19 460 ALA A CA 1
ATOM 3527 C C . ALA A 1 460 ? -6.703 47.656 21.156 1 97.19 460 ALA A C 1
ATOM 3529 O O . ALA A 1 460 ? -6.895 48.688 20.5 1 97.19 460 ALA A O 1
ATOM 3530 N N . GLU A 1 461 ? -5.82 47.5 22.062 1 95.62 461 GLU A N 1
ATOM 3531 C CA . GLU A 1 461 ? -4.965 48.625 22.438 1 95.62 461 GLU A CA 1
ATOM 3532 C C . GLU A 1 461 ? -3.922 48.906 21.344 1 95.62 461 GLU A C 1
ATOM 3534 O O . GLU A 1 461 ? -3.732 50.031 20.938 1 95.62 461 GLU A O 1
ATOM 3539 N N . ALA A 1 462 ? -3.254 47.875 20.875 1 95.44 462 ALA A N 1
ATOM 3540 C CA . ALA A 1 462 ? -2.127 48 19.953 1 95.44 462 ALA A CA 1
ATOM 3541 C C . ALA A 1 462 ? -2.59 48.5 18.578 1 95.44 462 ALA A C 1
ATOM 3543 O O . ALA A 1 462 ? -1.886 49.25 17.922 1 95.44 462 ALA A O 1
ATOM 3544 N N . LEU A 1 463 ? -3.744 48.062 18.141 1 94.25 463 LEU A N 1
ATOM 3545 C CA . LEU A 1 463 ? -4.207 48.344 16.781 1 94.25 463 LEU A CA 1
ATOM 3546 C C . LEU A 1 463 ? -4.938 49.688 16.75 1 94.25 463 LEU A C 1
ATOM 3548 O O . LEU A 1 463 ? -5.059 50.312 15.688 1 94.25 463 LEU A O 1
ATOM 3552 N N . SER A 1 464 ? -5.535 50.125 17.844 1 89.81 464 SER A N 1
ATOM 3553 C CA . SER A 1 464 ? -6.152 51.438 17.922 1 89.81 464 SER A CA 1
ATOM 3554 C C . SER A 1 464 ? -5.098 52.531 17.875 1 89.81 464 SER A C 1
ATOM 3556 O O . SER A 1 464 ? -5.34 53.625 17.312 1 89.81 464 SER A O 1
ATOM 3558 N N . ALA A 1 465 ? -4.062 52.312 18.453 1 80 465 ALA A N 1
ATOM 3559 C CA . ALA A 1 465 ? -2.971 53.281 18.469 1 80 465 ALA A CA 1
ATOM 3560 C C . ALA A 1 465 ? -2.436 53.5 17.047 1 80 465 ALA A C 1
ATOM 3562 O O . ALA A 1 465 ? -1.98 54.625 16.719 1 80 465 ALA A O 1
ATOM 3563 N N . ARG A 1 466 ? -2.506 52.562 16.312 1 69.75 466 ARG A N 1
ATOM 3564 C CA . ARG A 1 466 ? -1.998 52.656 14.953 1 69.75 466 ARG A CA 1
ATOM 3565 C C . ARG A 1 466 ? -2.996 53.375 14.039 1 69.75 466 ARG A C 1
ATOM 3567 O O . ARG A 1 466 ? -2.602 54.062 13.109 1 69.75 466 ARG A O 1
ATOM 3574 N N . LYS A 1 467 ? -4.273 53.156 14.234 1 64.19 467 LYS A N 1
ATOM 3575 C CA . LYS A 1 467 ? -5.312 53.844 13.445 1 64.19 467 LYS A CA 1
ATOM 3576 C C . LYS A 1 467 ? -5.418 55.312 13.812 1 64.19 467 LYS A C 1
ATOM 3578 O O . LYS A 1 467 ? -5.785 56.125 12.977 1 64.19 467 LYS A O 1
ATOM 3583 N N . ALA A 1 468 ? -4.883 55.781 15.141 1 47 468 ALA A N 1
ATOM 3584 C CA . ALA A 1 468 ? -4.855 57.188 15.539 1 47 468 ALA A CA 1
ATOM 3585 C C . ALA A 1 468 ? -3.629 57.875 14.969 1 47 468 ALA A C 1
ATOM 3587 O O . ALA A 1 468 ? -2.564 57.281 14.828 1 47 468 ALA A O 1
ATOM 3588 N N . MET B 1 1 ? -8.336 -51.938 -25.75 1 61.12 1 MET B N 1
ATOM 3589 C CA . MET B 1 1 ? -8.008 -50.625 -25.188 1 61.12 1 MET B CA 1
ATOM 3590 C C . MET B 1 1 ? -8.625 -49.531 -26.016 1 61.12 1 MET B C 1
ATOM 3592 O O . MET B 1 1 ? -9.18 -48.562 -25.469 1 61.12 1 MET B O 1
ATOM 3596 N N . GLY B 1 2 ? -8.789 -49.844 -27.234 1 75.12 2 GLY B N 1
ATOM 3597 C CA . GLY B 1 2 ? -9.375 -48.844 -28.109 1 75.12 2 GLY B CA 1
ATOM 3598 C C . GLY B 1 2 ? -10.867 -48.656 -27.906 1 75.12 2 GLY B C 1
ATOM 3599 O O . GLY B 1 2 ? -11.352 -47.562 -27.703 1 75.12 2 GLY B O 1
ATOM 3600 N N . MET B 1 3 ? -11.562 -49.844 -27.719 1 85.25 3 MET B N 1
ATOM 3601 C CA . MET B 1 3 ? -13.008 -49.781 -27.547 1 85.25 3 MET B CA 1
ATOM 3602 C C . MET B 1 3 ? -13.375 -49.219 -26.172 1 85.25 3 MET B C 1
ATOM 3604 O O . MET B 1 3 ? -14.32 -48.438 -26.047 1 85.25 3 MET B O 1
ATOM 3608 N N . SER B 1 4 ? -12.703 -49.625 -25.188 1 93.56 4 SER B N 1
ATOM 3609 C CA . SER B 1 4 ? -12.945 -49.156 -23.828 1 93.56 4 SER B CA 1
ATOM 3610 C C . SER B 1 4 ? -12.695 -47.656 -23.734 1 93.56 4 SER B C 1
ATOM 3612 O O . SER B 1 4 ? -13.461 -46.906 -23.094 1 93.56 4 SER B O 1
ATOM 3614 N N . THR B 1 5 ? -11.68 -47.219 -24.422 1 97.31 5 THR B N 1
ATOM 3615 C CA . THR B 1 5 ? -11.367 -45.812 -24.422 1 97.31 5 THR B CA 1
ATOM 3616 C C . THR B 1 5 ? -12.469 -45 -25.109 1 97.31 5 THR B C 1
ATOM 3618 O O . THR B 1 5 ? -12.852 -43.938 -24.656 1 97.31 5 THR B O 1
ATOM 3621 N N . ASP B 1 6 ? -13.008 -45.562 -26.203 1 97.75 6 ASP B N 1
ATOM 3622 C CA . ASP B 1 6 ? -14.094 -44.906 -26.922 1 97.75 6 ASP B CA 1
ATOM 3623 C C . ASP B 1 6 ? -15.336 -44.781 -26.047 1 97.75 6 ASP B C 1
ATOM 3625 O O . ASP B 1 6 ? -16.047 -43.75 -26.109 1 97.75 6 ASP B O 1
ATOM 3629 N N . ASN B 1 7 ? -15.578 -45.781 -25.297 1 98.12 7 ASN B N 1
ATOM 3630 C CA . ASN B 1 7 ? -16.734 -45.75 -24.391 1 98.12 7 ASN B CA 1
ATOM 3631 C C . ASN B 1 7 ? -16.562 -44.688 -23.312 1 98.12 7 ASN B C 1
ATOM 3633 O O . ASN B 1 7 ? -17.516 -44 -22.953 1 98.12 7 ASN B O 1
ATOM 3637 N N . ALA B 1 8 ? -15.375 -44.656 -22.781 1 98.62 8 ALA B N 1
ATOM 3638 C CA . ALA B 1 8 ? -15.086 -43.625 -21.781 1 98.62 8 ALA B CA 1
ATOM 3639 C C . ALA B 1 8 ? -15.25 -42.219 -22.375 1 98.62 8 ALA B C 1
ATOM 3641 O O . ALA B 1 8 ? -15.828 -41.344 -21.734 1 98.62 8 ALA B O 1
ATOM 3642 N N . LEU B 1 9 ? -14.758 -42 -23.594 1 98.69 9 LEU B N 1
ATOM 3643 C CA . LEU B 1 9 ? -14.875 -40.719 -24.281 1 98.69 9 LEU B CA 1
ATOM 3644 C C . LEU B 1 9 ? -16.344 -40.375 -24.531 1 98.69 9 LEU B C 1
ATOM 3646 O O . LEU B 1 9 ? -16.734 -39.219 -24.375 1 98.69 9 LEU B O 1
ATOM 3650 N N . SER B 1 10 ? -17.094 -41.344 -24.922 1 98.44 10 SER B N 1
ATOM 3651 C CA . SER B 1 10 ? -18.516 -41.125 -25.172 1 98.44 10 SER B CA 1
ATOM 3652 C C . SER B 1 10 ? -19.25 -40.719 -23.906 1 98.44 10 SER B C 1
ATOM 3654 O O . SER B 1 10 ? -20.156 -39.906 -23.953 1 98.44 10 SER B O 1
ATOM 3656 N N . HIS B 1 11 ? -18.891 -41.375 -22.844 1 98.5 11 HIS B N 1
ATOM 3657 C CA . HIS B 1 11 ? -19.484 -41 -21.578 1 98.5 11 HIS B CA 1
ATOM 3658 C C . HIS B 1 11 ? -19.172 -39.531 -21.234 1 98.5 11 HIS B C 1
ATOM 3660 O O . HIS B 1 11 ? -20.062 -38.781 -20.828 1 98.5 11 HIS B O 1
ATOM 3666 N N . PHE B 1 12 ? -17.953 -39.156 -21.406 1 98.38 12 PHE B N 1
ATOM 3667 C CA . PHE B 1 12 ? -17.578 -37.75 -21.141 1 98.38 12 PHE B CA 1
ATOM 3668 C C . PHE B 1 12 ? -18.422 -36.812 -21.969 1 98.38 12 PHE B C 1
ATOM 3670 O O . PHE B 1 12 ? -18.969 -35.844 -21.453 1 98.38 12 PHE B O 1
ATOM 3677 N N . GLU B 1 13 ? -18.516 -37.094 -23.219 1 98.5 13 GLU B N 1
ATOM 3678 C CA . GLU B 1 13 ? -19.266 -36.219 -24.109 1 98.5 13 GLU B CA 1
ATOM 3679 C C . GLU B 1 13 ? -20.703 -36.031 -23.641 1 98.5 13 GLU B C 1
ATOM 3681 O O . GLU B 1 13 ? -21.281 -34.938 -23.781 1 98.5 13 GLU B O 1
ATOM 3686 N N . SER B 1 14 ? -21.234 -37 -23.094 1 98.38 14 SER B N 1
ATOM 3687 C CA . SER B 1 14 ? -22.625 -36.969 -22.672 1 98.38 14 SER B CA 1
ATOM 3688 C C . SER B 1 14 ? -22.781 -36.25 -21.344 1 98.38 14 SER B C 1
ATOM 3690 O O . SER B 1 14 ? -23.875 -35.812 -20.984 1 98.38 14 SER B O 1
ATOM 3692 N N . LYS B 1 15 ? -21.641 -36.094 -20.609 1 98.44 15 LYS B N 1
ATOM 3693 C CA . LYS B 1 15 ? -21.75 -35.562 -19.234 1 98.44 15 LYS B CA 1
ATOM 3694 C C . LYS B 1 15 ? -20.984 -34.25 -19.078 1 98.44 15 LYS B C 1
ATOM 3696 O O . LYS B 1 15 ? -20.922 -33.688 -17.984 1 98.44 15 LYS B O 1
ATOM 3701 N N . LYS B 1 16 ? -20.391 -33.75 -20.094 1 97.69 16 LYS B N 1
ATOM 3702 C CA . LYS B 1 16 ? -19.453 -32.625 -19.984 1 97.69 16 LYS B CA 1
ATOM 3703 C C . LYS B 1 16 ? -20.094 -31.422 -19.344 1 97.69 16 LYS B C 1
ATOM 3705 O O . LYS B 1 16 ? -19.453 -30.703 -18.578 1 97.69 16 LYS B O 1
ATOM 3710 N N . GLN B 1 17 ? -21.422 -31.203 -19.547 1 98.12 17 GLN B N 1
ATOM 3711 C CA . GLN B 1 17 ? -22.094 -30.078 -18.906 1 98.12 17 GLN B CA 1
ATOM 3712 C C . GLN B 1 17 ? -22.203 -30.281 -17.391 1 98.12 17 GLN B C 1
ATOM 3714 O O . GLN B 1 17 ? -22.078 -29.312 -16.625 1 98.12 17 GLN B O 1
ATOM 3719 N N . THR B 1 18 ? -22.438 -31.484 -17.016 1 98.56 18 THR B N 1
ATOM 3720 C CA . THR B 1 18 ? -22.469 -31.812 -15.594 1 98.56 18 THR B CA 1
ATOM 3721 C C . THR B 1 18 ? -21.109 -31.531 -14.945 1 98.56 18 THR B C 1
ATOM 3723 O O . THR B 1 18 ? -21.047 -31.016 -13.828 1 98.56 18 THR B O 1
ATOM 3726 N N . TYR B 1 19 ? -20.078 -31.859 -15.609 1 98.75 19 TYR B N 1
ATOM 3727 C CA . TYR B 1 19 ? -18.734 -31.641 -15.086 1 98.75 19 TYR B CA 1
ATOM 3728 C C . TYR B 1 19 ? -18.406 -30.156 -15 1 98.75 19 TYR B C 1
ATOM 3730 O O . TYR B 1 19 ? -17.734 -29.703 -14.078 1 98.75 19 TYR B O 1
ATOM 3738 N N . LEU B 1 20 ? -18.859 -29.391 -15.977 1 98.81 20 LEU B N 1
ATOM 3739 C CA . LEU B 1 20 ? -18.688 -27.938 -15.914 1 98.81 20 LEU B CA 1
ATOM 3740 C C . LEU B 1 20 ? -19.391 -27.359 -14.695 1 98.81 20 LEU B C 1
ATOM 3742 O O . LEU B 1 20 ? -18.859 -26.438 -14.055 1 98.81 20 LEU B O 1
ATOM 3746 N N . GLU B 1 21 ? -20.516 -27.875 -14.352 1 98.75 21 GLU B N 1
ATOM 3747 C CA . GLU B 1 21 ? -21.25 -27.422 -13.172 1 98.75 21 GLU B CA 1
ATOM 3748 C C . GLU B 1 21 ? -20.484 -27.766 -11.891 1 98.75 21 GLU B C 1
ATOM 3750 O O . GLU B 1 21 ? -20.531 -27.031 -10.914 1 98.75 21 GLU B O 1
ATOM 3755 N N . ASP B 1 22 ? -19.844 -28.938 -11.898 1 98.81 22 ASP B N 1
ATOM 3756 C CA . ASP B 1 22 ? -18.969 -29.266 -10.781 1 98.81 22 ASP B CA 1
ATOM 3757 C C . ASP B 1 22 ? -17.906 -28.188 -10.562 1 98.81 22 ASP B C 1
ATOM 3759 O O . ASP B 1 22 ? -17.672 -27.766 -9.43 1 98.81 22 ASP B O 1
ATOM 3763 N N . LEU B 1 23 ? -17.312 -27.75 -11.68 1 98.88 23 LEU B N 1
ATOM 3764 C CA . LEU B 1 23 ? -16.266 -26.734 -11.617 1 98.88 23 LEU B CA 1
ATOM 3765 C C . LEU B 1 23 ? -16.828 -25.422 -11.094 1 98.88 23 LEU B C 1
ATOM 3767 O O . LEU B 1 23 ? -16.25 -24.797 -10.195 1 98.88 23 LEU B O 1
ATOM 3771 N N . LYS B 1 24 ? -17.969 -25 -11.602 1 98.88 24 LYS B N 1
ATOM 3772 C CA . LYS B 1 24 ? -18.609 -23.766 -11.164 1 98.88 24 LYS B CA 1
ATOM 3773 C C . LYS B 1 24 ? -18.922 -23.797 -9.672 1 98.88 24 LYS B C 1
ATOM 3775 O O . LYS B 1 24 ? -18.766 -22.797 -8.977 1 98.88 24 LYS B O 1
ATOM 3780 N N . SER B 1 25 ? -19.359 -24.938 -9.219 1 98.81 25 SER B N 1
ATOM 3781 C CA . SER B 1 25 ? -19.703 -25.094 -7.809 1 98.81 25 SER B CA 1
ATOM 3782 C C . SER B 1 25 ? -18.469 -24.906 -6.926 1 98.81 25 SER B C 1
ATOM 3784 O O . SER B 1 25 ? -18.547 -24.281 -5.867 1 98.81 25 SER B O 1
ATOM 3786 N N . LEU B 1 26 ? -17.359 -25.453 -7.332 1 98.88 26 LEU B N 1
ATOM 3787 C CA . LEU B 1 26 ? -16.125 -25.297 -6.566 1 98.88 26 LEU B CA 1
ATOM 3788 C C . LEU B 1 26 ? -15.648 -23.844 -6.598 1 98.88 26 LEU B C 1
ATOM 3790 O O . LEU B 1 26 ? -15.172 -23.328 -5.59 1 98.88 26 LEU B O 1
ATOM 3794 N N . VAL B 1 27 ? -15.781 -23.188 -7.742 1 98.81 27 VAL B N 1
ATOM 3795 C CA . VAL B 1 27 ? -15.312 -21.828 -7.945 1 98.81 27 VAL B CA 1
ATOM 3796 C C . VAL B 1 27 ? -16.094 -20.859 -7.047 1 98.81 27 VAL B C 1
ATOM 3798 O O . VAL B 1 27 ? -15.547 -19.875 -6.566 1 98.81 27 VAL B O 1
ATOM 3801 N N . ARG B 1 28 ? -17.328 -21.172 -6.691 1 98.75 28 ARG B N 1
ATOM 3802 C CA . ARG B 1 28 ? -18.188 -20.328 -5.875 1 98.75 28 ARG B CA 1
ATOM 3803 C C . ARG B 1 28 ? -17.703 -20.281 -4.43 1 98.75 28 ARG B C 1
ATOM 3805 O O . ARG B 1 28 ? -18.109 -19.422 -3.658 1 98.75 28 ARG B O 1
ATOM 3812 N N . ILE B 1 29 ? -16.781 -21.203 -4.031 1 98.75 29 ILE B N 1
ATOM 3813 C CA . ILE B 1 29 ? -16.25 -21.219 -2.676 1 98.75 29 ILE B CA 1
ATOM 3814 C C . ILE B 1 29 ? -14.945 -20.422 -2.625 1 98.75 29 ILE B C 1
ATOM 3816 O O . ILE B 1 29 ? -13.953 -20.812 -3.24 1 98.75 29 ILE B O 1
ATOM 3820 N N . PRO B 1 30 ? -14.891 -19.297 -1.919 1 98.38 30 PRO B N 1
ATOM 3821 C CA . PRO B 1 30 ? -13.672 -18.484 -1.846 1 98.38 30 PRO B CA 1
ATOM 3822 C C . PRO B 1 30 ? -12.625 -19.078 -0.901 1 98.38 30 PRO B C 1
ATOM 3824 O O . PRO B 1 30 ? -12.32 -18.484 0.133 1 98.38 30 PRO B O 1
ATOM 3827 N N . SER B 1 31 ? -12 -20.141 -1.277 1 98.44 31 SER B N 1
ATOM 3828 C CA . SER B 1 31 ? -11.062 -20.875 -0.436 1 98.44 31 SER B CA 1
ATOM 3829 C C . SER B 1 31 ? -9.68 -20.25 -0.459 1 98.44 31 SER B C 1
ATOM 3831 O O . SER B 1 31 ? -8.695 -20.906 -0.787 1 98.44 31 SER B O 1
ATOM 3833 N N . VAL B 1 32 ? -9.555 -19.031 -0.028 1 97.19 32 VAL B N 1
ATOM 3834 C CA . VAL B 1 32 ? -8.297 -18.297 0.034 1 97.19 32 VAL B CA 1
ATOM 3835 C C . VAL B 1 32 ? -7.504 -18.734 1.263 1 97.19 32 VAL B C 1
ATOM 3837 O O . VAL B 1 32 ? -7.945 -18.547 2.396 1 97.19 32 VAL B O 1
ATOM 3840 N N . SER B 1 33 ? -6.352 -19.234 1.036 1 95.12 33 SER B N 1
ATOM 3841 C CA . SER B 1 33 ? -5.605 -19.875 2.117 1 95.12 33 SER B CA 1
ATOM 3842 C C . SER B 1 33 ? -4.684 -18.875 2.812 1 95.12 33 SER B C 1
ATOM 3844 O O . SER B 1 33 ? -4.043 -19.203 3.812 1 95.12 33 SER B O 1
ATOM 3846 N N . PHE B 1 34 ? -4.594 -17.656 2.367 1 92.31 34 PHE B N 1
ATOM 3847 C CA . PHE B 1 34 ? -3.689 -16.641 2.902 1 92.31 34 PHE B CA 1
ATOM 3848 C C . PHE B 1 34 ? -4.066 -16.281 4.332 1 92.31 34 PHE B C 1
ATOM 3850 O O . PHE B 1 34 ? -5.246 -16.297 4.695 1 92.31 34 PHE B O 1
ATOM 3857 N N . PRO B 1 35 ? -3.01 -15.883 5.141 1 88.94 35 PRO B N 1
ATOM 3858 C CA . PRO B 1 35 ? -3.344 -15.336 6.461 1 88.94 35 PRO B CA 1
ATOM 3859 C C . PRO B 1 35 ? -4.262 -14.117 6.379 1 88.94 35 PRO B C 1
ATOM 3861 O O . PRO B 1 35 ? -4.113 -13.289 5.48 1 88.94 35 PRO B O 1
ATOM 3864 N N . GLY B 1 36 ? -5.141 -14.055 7.27 1 90.12 36 GLY B N 1
ATOM 3865 C CA . GLY B 1 36 ? -6.039 -12.906 7.297 1 90.12 36 GLY B CA 1
ATOM 3866 C C . GLY B 1 36 ? -7.352 -13.164 6.582 1 90.12 36 GLY B C 1
ATOM 3867 O O . GLY B 1 36 ? -8.305 -12.398 6.727 1 90.12 36 GLY B O 1
ATOM 3868 N N . PHE B 1 37 ? -7.441 -14.227 5.836 1 94 37 PHE B N 1
ATOM 3869 C CA . PHE B 1 37 ? -8.68 -14.625 5.18 1 94 37 PHE B CA 1
ATOM 3870 C C . PHE B 1 37 ? -9.391 -15.711 5.984 1 94 37 PHE B C 1
ATOM 3872 O O . PHE B 1 37 ? -8.828 -16.25 6.934 1 94 37 PHE B O 1
ATOM 3879 N N . ASP B 1 38 ? -10.648 -16.031 5.664 1 95.81 38 ASP B N 1
ATOM 3880 C CA . ASP B 1 38 ? -11.508 -16.938 6.418 1 95.81 38 ASP B CA 1
ATOM 3881 C C . ASP B 1 38 ? -11.133 -18.406 6.152 1 95.81 38 ASP B C 1
ATOM 3883 O O . ASP B 1 38 ? -11.547 -18.984 5.148 1 95.81 38 ASP B O 1
ATOM 3887 N N . ALA B 1 39 ? -10.5 -19.031 7.043 1 95.19 39 ALA B N 1
ATOM 3888 C CA . ALA B 1 39 ? -10.023 -20.391 6.906 1 95.19 39 ALA B CA 1
ATOM 3889 C C . ALA B 1 39 ? -11.195 -21.375 6.77 1 95.19 39 ALA B C 1
ATOM 3891 O O . ALA B 1 39 ? -11.031 -22.469 6.238 1 95.19 39 ALA B O 1
ATOM 3892 N N . THR B 1 40 ? -12.352 -21 7.23 1 97.31 40 THR B N 1
ATOM 3893 C CA . THR B 1 40 ? -13.508 -21.875 7.156 1 97.31 40 THR B CA 1
ATOM 3894 C C . THR B 1 40 ? -13.914 -22.125 5.707 1 97.31 40 THR B C 1
ATOM 3896 O O . THR B 1 40 ? -14.469 -23.172 5.379 1 97.31 40 THR B O 1
ATOM 3899 N N . GLN B 1 41 ? -13.594 -21.172 4.867 1 98.25 41 GLN B N 1
ATOM 3900 C CA . GLN B 1 41 ? -13.906 -21.344 3.453 1 98.25 41 GLN B CA 1
ATOM 3901 C C . GLN B 1 41 ? -12.992 -22.375 2.803 1 98.25 41 GLN B C 1
ATOM 3903 O O . GLN B 1 41 ? -13.398 -23.078 1.887 1 98.25 41 GLN B O 1
ATOM 3908 N N . VAL B 1 42 ? -11.742 -22.469 3.307 1 98.19 42 VAL B N 1
ATOM 3909 C CA . VAL B 1 42 ? -10.828 -23.484 2.797 1 98.19 42 VAL B CA 1
ATOM 3910 C C . VAL B 1 42 ? -11.297 -24.859 3.217 1 98.19 42 VAL B C 1
ATOM 3912 O O . VAL B 1 42 ? -11.281 -25.797 2.416 1 98.19 42 VAL B O 1
ATOM 3915 N N . ARG B 1 43 ? -11.766 -24.969 4.406 1 97.75 43 ARG B N 1
ATOM 3916 C CA . ARG B 1 43 ? -12.32 -26.25 4.867 1 97.75 43 ARG B CA 1
ATOM 3917 C C . ARG B 1 43 ? -13.562 -26.625 4.074 1 97.75 43 ARG B C 1
ATOM 3919 O O . ARG B 1 43 ? -13.734 -27.781 3.686 1 97.75 43 ARG B O 1
ATOM 3926 N N . ARG B 1 44 ? -14.406 -25.641 3.865 1 98.5 44 ARG B N 1
ATOM 3927 C CA . ARG B 1 44 ? -15.602 -25.875 3.064 1 98.5 44 ARG B CA 1
ATOM 3928 C C . ARG B 1 44 ? -15.234 -26.391 1.675 1 98.5 44 ARG B C 1
ATOM 3930 O O . ARG B 1 44 ? -15.898 -27.281 1.145 1 98.5 44 ARG B O 1
ATOM 3937 N N . SER B 1 45 ? -14.234 -25.844 1.111 1 98.75 45 SER B N 1
ATOM 3938 C CA . SER B 1 45 ? -13.758 -26.281 -0.201 1 98.75 45 SER B CA 1
ATOM 3939 C C . SER B 1 45 ? -13.25 -27.719 -0.159 1 98.75 45 SER B C 1
ATOM 3941 O O . SER B 1 45 ? -13.5 -28.5 -1.08 1 98.75 45 SER B O 1
ATOM 3943 N N . ALA B 1 46 ? -12.531 -28.047 0.872 1 98.62 46 ALA B N 1
ATOM 3944 C CA . ALA B 1 46 ? -12.047 -29.422 1.039 1 98.62 46 ALA B CA 1
ATOM 3945 C C . ALA B 1 46 ? -13.211 -30.406 1.126 1 98.62 46 ALA B C 1
ATOM 3947 O O . ALA B 1 46 ? -13.18 -31.453 0.488 1 98.62 46 ALA B O 1
ATOM 3948 N N . GLU B 1 47 ? -14.18 -30.047 1.883 1 98.75 47 GLU B N 1
ATOM 3949 C CA . GLU B 1 47 ? -15.344 -30.891 2.055 1 98.75 47 GLU B CA 1
ATOM 3950 C C . GLU B 1 47 ? -16.109 -31.047 0.745 1 98.75 47 GLU B C 1
ATOM 3952 O O . GLU B 1 47 ? -16.578 -32.156 0.415 1 98.75 47 GLU B O 1
ATOM 3957 N N . ALA B 1 48 ? -16.25 -29.953 0.057 1 98.88 48 ALA B N 1
ATOM 3958 C CA . ALA B 1 48 ? -16.906 -30 -1.245 1 98.88 48 ALA B CA 1
ATOM 3959 C C . ALA B 1 48 ? -16.125 -30.891 -2.221 1 98.88 48 ALA B C 1
ATOM 3961 O O . ALA B 1 48 ? -16.719 -31.625 -3.004 1 98.88 48 ALA B O 1
ATOM 3962 N N . THR B 1 49 ? -14.844 -30.781 -2.191 1 98.88 49 THR B N 1
ATOM 3963 C CA . THR B 1 49 ? -13.977 -31.594 -3.035 1 98.88 49 THR B CA 1
ATOM 3964 C C . THR B 1 49 ? -14.117 -33.062 -2.686 1 98.88 49 THR B C 1
ATOM 3966 O O . THR B 1 49 ? -14.195 -33.938 -3.576 1 98.88 49 THR B O 1
ATOM 3969 N N . ALA B 1 50 ? -14.141 -33.375 -1.43 1 98.81 50 ALA B N 1
ATOM 3970 C CA . ALA B 1 50 ? -14.328 -34.75 -0.98 1 98.81 50 ALA B CA 1
ATOM 3971 C C . ALA B 1 50 ? -15.648 -35.312 -1.486 1 98.81 50 ALA B C 1
ATOM 3973 O O . ALA B 1 50 ? -15.703 -36.469 -1.954 1 98.81 50 ALA B O 1
ATOM 3974 N N . ARG B 1 51 ? -16.672 -34.562 -1.333 1 98.81 51 ARG B N 1
ATOM 3975 C CA . ARG B 1 51 ? -17.984 -34.969 -1.824 1 98.81 51 ARG B CA 1
ATOM 3976 C C . ARG B 1 51 ? -17.953 -35.219 -3.328 1 98.81 51 ARG B C 1
ATOM 3978 O O . ARG B 1 51 ? -18.516 -36.219 -3.814 1 98.81 51 ARG B O 1
ATOM 3985 N N . LEU B 1 52 ? -17.297 -34.344 -4.023 1 98.88 52 LEU B N 1
ATOM 3986 C CA . LEU B 1 52 ? -17.188 -34.5 -5.473 1 98.88 52 LEU B CA 1
ATOM 3987 C C . LEU B 1 52 ? -16.453 -35.781 -5.832 1 98.88 52 LEU B C 1
ATOM 3989 O O . LEU B 1 52 ? -16.859 -36.5 -6.75 1 98.88 52 LEU B O 1
ATOM 3993 N N . LEU B 1 53 ? -15.344 -36.031 -5.145 1 98.88 53 LEU B N 1
ATOM 3994 C CA . LEU B 1 53 ? -14.609 -37.281 -5.383 1 98.88 53 LEU B CA 1
ATOM 3995 C C . LEU B 1 53 ? -15.508 -38.469 -5.203 1 98.88 53 LEU B C 1
ATOM 3997 O O . LEU B 1 53 ? -15.539 -39.375 -6.059 1 98.88 53 LEU B O 1
ATOM 4001 N N . LYS B 1 54 ? -16.281 -38.5 -4.141 1 98.75 54 LYS B N 1
ATOM 4002 C CA . LYS B 1 54 ? -17.188 -39.625 -3.877 1 98.75 54 LYS B CA 1
ATOM 4003 C C . LYS B 1 54 ? -18.234 -39.75 -4.98 1 98.75 54 LYS B C 1
ATOM 4005 O O . LYS B 1 54 ? -18.484 -40.844 -5.488 1 98.75 54 LYS B O 1
ATOM 4010 N N . ASP B 1 55 ? -18.781 -38.656 -5.312 1 98.56 55 ASP B N 1
ATOM 4011 C CA . ASP B 1 55 ? -19.828 -38.625 -6.32 1 98.56 55 ASP B CA 1
ATOM 4012 C C . ASP B 1 55 ? -19.312 -39.125 -7.668 1 98.56 55 ASP B C 1
ATOM 4014 O O . ASP B 1 55 ? -20.094 -39.656 -8.477 1 98.56 55 ASP B O 1
ATOM 4018 N N . ARG B 1 56 ? -18.047 -39 -7.863 1 98.62 56 ARG B N 1
ATOM 4019 C CA . ARG B 1 56 ? -17.484 -39.344 -9.172 1 98.62 56 ARG B CA 1
ATOM 4020 C C . ARG B 1 56 ? -16.797 -40.688 -9.141 1 98.62 56 ARG B C 1
ATOM 4022 O O . ARG B 1 56 ? -16.109 -41.062 -10.102 1 98.62 56 ARG B O 1
ATOM 4029 N N . GLY B 1 57 ? -16.875 -41.375 -8.031 1 98.44 57 GLY B N 1
ATOM 4030 C CA . GLY B 1 57 ? -16.547 -42.812 -8.07 1 98.44 57 GLY B CA 1
ATOM 4031 C C . GLY B 1 57 ? -15.297 -43.125 -7.266 1 98.44 57 GLY B C 1
ATOM 4032 O O . GLY B 1 57 ? -14.906 -44.312 -7.176 1 98.44 57 GLY B O 1
ATOM 4033 N N . PHE B 1 58 ? -14.664 -42.156 -6.695 1 98.75 58 PHE B N 1
ATOM 4034 C CA . PHE B 1 58 ? -13.523 -42.469 -5.828 1 98.75 58 PHE B CA 1
ATOM 4035 C C . PHE B 1 58 ? -13.984 -43.125 -4.543 1 98.75 58 PHE B C 1
ATOM 4037 O O . PHE B 1 58 ? -15.094 -42.906 -4.07 1 98.75 58 PHE B O 1
ATOM 4044 N N . GLU B 1 59 ? -13.133 -43.938 -4.02 1 98.5 59 GLU B N 1
ATOM 4045 C CA . GLU B 1 59 ? -13.359 -44.656 -2.766 1 98.5 59 GLU B CA 1
ATOM 4046 C C . GLU B 1 59 ? -12.352 -44.25 -1.699 1 98.5 59 GLU B C 1
ATOM 4048 O O . GLU B 1 59 ? -11.398 -43.531 -1.99 1 98.5 59 GLU B O 1
ATOM 4053 N N . ASN B 1 60 ? -12.656 -44.594 -0.396 1 98.12 60 ASN B N 1
ATOM 4054 C CA . ASN B 1 60 ? -11.789 -44.281 0.736 1 98.12 60 ASN B CA 1
ATOM 4055 C C . ASN B 1 60 ? -11.422 -42.781 0.77 1 98.12 60 ASN B C 1
ATOM 4057 O O . ASN B 1 60 ? -10.25 -42.438 0.929 1 98.12 60 ASN B O 1
ATOM 4061 N N . VAL B 1 61 ? -12.406 -42 0.507 1 98.44 61 VAL B N 1
ATOM 4062 C CA . VAL B 1 61 ? -12.188 -40.562 0.483 1 98.44 61 VAL B CA 1
ATOM 4063 C C . VAL B 1 61 ? -12.023 -40.031 1.909 1 98.44 61 VAL B C 1
ATOM 4065 O O . VAL B 1 61 ? -12.812 -40.375 2.795 1 98.44 61 VAL B O 1
ATOM 4068 N N . GLN B 1 62 ? -10.914 -39.25 2.137 1 96.75 62 GLN B N 1
ATOM 4069 C CA . GLN B 1 62 ? -10.555 -38.75 3.467 1 96.75 62 GLN B CA 1
ATOM 4070 C C . GLN B 1 62 ? -10.055 -37.312 3.41 1 96.75 62 GLN B C 1
ATOM 4072 O O . GLN B 1 62 ? -9.398 -36.906 2.447 1 96.75 62 GLN B O 1
ATOM 4077 N N . LEU B 1 63 ? -10.461 -36.594 4.422 1 96.31 63 LEU B N 1
ATOM 4078 C CA . LEU B 1 63 ? -9.734 -35.375 4.711 1 96.31 63 LEU B CA 1
ATOM 4079 C C . LEU B 1 63 ? -8.5 -35.656 5.566 1 96.31 63 LEU B C 1
ATOM 4081 O O . LEU B 1 63 ? -8.609 -36.25 6.645 1 96.31 63 LEU B O 1
ATOM 4085 N N . LEU B 1 64 ? -7.344 -35.375 5.027 1 93.56 64 LEU B N 1
ATOM 4086 C CA . LEU B 1 64 ? -6.094 -35.531 5.758 1 93.56 64 LEU B CA 1
ATOM 4087 C C . LEU B 1 64 ? -5.613 -34.188 6.32 1 93.56 64 LEU B C 1
ATOM 4089 O O . LEU B 1 64 ? -5.449 -33.219 5.574 1 93.56 64 LEU B O 1
ATOM 4093 N N . GLU B 1 65 ? -5.473 -34.219 7.594 1 88 65 GLU B N 1
ATOM 4094 C CA . GLU B 1 65 ? -5.148 -32.938 8.25 1 88 65 GLU B CA 1
ATOM 4095 C C . GLU B 1 65 ? -3.91 -33.094 9.133 1 88 65 GLU B C 1
ATOM 4097 O O . GLU B 1 65 ? -3.713 -34.125 9.773 1 88 65 GLU B O 1
ATOM 4102 N N . ILE B 1 66 ? -3.018 -32.219 8.953 1 82.81 66 ILE B N 1
ATOM 4103 C CA . ILE B 1 66 ? -1.918 -32.031 9.891 1 82.81 66 ILE B CA 1
ATOM 4104 C C . ILE B 1 66 ? -2.141 -30.734 10.672 1 82.81 66 ILE B C 1
ATOM 4106 O O . ILE B 1 66 ? -2.742 -29.797 10.164 1 82.81 66 ILE B O 1
ATOM 4110 N N . GLU B 1 67 ? -1.714 -30.719 11.953 1 82.31 67 GLU B N 1
ATOM 4111 C CA . GLU B 1 67 ? -1.926 -29.562 12.812 1 82.31 67 GLU B CA 1
ATOM 4112 C C . GLU B 1 67 ? -1.378 -28.297 12.18 1 82.31 67 GLU B C 1
ATOM 4114 O O . GLU B 1 67 ? -0.258 -28.281 11.664 1 82.31 67 GLU B O 1
ATOM 4119 N N . GLY B 1 68 ? -2.236 -27.344 12.102 1 81.81 68 GLY B N 1
ATOM 4120 C CA . GLY B 1 68 ? -1.804 -26.031 11.656 1 81.81 68 GLY B CA 1
ATOM 4121 C C . GLY B 1 68 ? -1.897 -25.844 10.156 1 81.81 68 GLY B C 1
ATOM 4122 O O . GLY B 1 68 ? -1.524 -24.797 9.625 1 81.81 68 GLY B O 1
ATOM 4123 N N . THR B 1 69 ? -2.459 -26.891 9.453 1 86.5 69 THR B N 1
ATOM 4124 C CA . THR B 1 69 ? -2.492 -26.812 7.996 1 86.5 69 THR B CA 1
ATOM 4125 C C . THR B 1 69 ? -3.93 -26.859 7.484 1 86.5 69 THR B C 1
ATOM 4127 O O . THR B 1 69 ? -4.852 -27.203 8.234 1 86.5 69 THR B O 1
ATOM 4130 N N . HIS B 1 70 ? -4.121 -26.344 6.285 1 93.06 70 HIS B N 1
ATOM 4131 C CA . HIS B 1 70 ? -5.395 -26.547 5.598 1 93.06 70 HIS B CA 1
ATOM 4132 C C . HIS B 1 70 ? -5.551 -27.984 5.145 1 93.06 70 HIS B C 1
ATOM 4134 O O . HIS B 1 70 ? -4.562 -28.672 4.863 1 93.06 70 HIS B O 1
ATOM 4140 N N . PRO B 1 71 ? -6.723 -28.453 5.059 1 94.25 71 PRO B N 1
ATOM 4141 C CA . PRO B 1 71 ? -6.949 -29.891 4.82 1 94.25 71 PRO B CA 1
ATOM 4142 C C . PRO B 1 71 ? -6.586 -30.312 3.398 1 94.25 71 PRO B C 1
ATOM 4144 O O . PRO B 1 71 ? -6.816 -29.562 2.447 1 94.25 71 PRO B O 1
ATOM 4147 N N . TYR B 1 72 ? -6.027 -31.531 3.33 1 95.06 72 TYR B N 1
ATOM 4148 C CA . TYR B 1 72 ? -5.852 -32.25 2.08 1 95.06 72 TYR B CA 1
ATOM 4149 C C . TYR B 1 72 ? -6.992 -33.25 1.856 1 95.06 72 TYR B C 1
ATOM 4151 O O . TYR B 1 72 ? -7.598 -33.719 2.814 1 95.06 72 TYR B O 1
ATOM 4159 N N . VAL B 1 73 ? -7.336 -33.469 0.643 1 97.75 73 VAL B N 1
ATOM 4160 C CA . VAL B 1 73 ? -8.367 -34.438 0.321 1 97.75 73 VAL B CA 1
ATOM 4161 C C . VAL B 1 73 ? -7.754 -35.625 -0.435 1 97.75 73 VAL B C 1
ATOM 4163 O O . VAL B 1 73 ? -7.023 -35.406 -1.409 1 97.75 73 VAL B O 1
ATOM 4166 N N . TYR B 1 74 ? -7.98 -36.781 0.057 1 97.75 74 TYR B N 1
ATOM 4167 C CA . TYR B 1 74 ? -7.48 -38 -0.541 1 97.75 74 TYR B CA 1
ATOM 4168 C C . TYR B 1 74 ? -8.625 -38.875 -1.075 1 97.75 74 TYR B C 1
ATOM 4170 O O . TYR B 1 74 ? -9.742 -38.812 -0.559 1 97.75 74 TYR B O 1
ATOM 4178 N N . GLY B 1 75 ? -8.422 -39.625 -2.137 1 98.56 75 GLY B N 1
ATOM 4179 C CA . GLY B 1 75 ? -9.297 -40.656 -2.678 1 98.56 75 GLY B CA 1
ATOM 4180 C C . GLY B 1 75 ? -8.57 -41.688 -3.547 1 98.56 75 GLY B C 1
ATOM 4181 O O . GLY B 1 75 ? -7.41 -41.469 -3.918 1 98.56 75 GLY B O 1
ATOM 4182 N N . GLU B 1 76 ? -9.25 -42.781 -3.805 1 98.69 76 GLU B N 1
ATOM 4183 C CA . GLU B 1 76 ? -8.586 -43.812 -4.621 1 98.69 76 GLU B CA 1
ATOM 4184 C C . GLU B 1 76 ? -9.602 -44.688 -5.34 1 98.69 76 GLU B C 1
ATOM 4186 O O . GLU B 1 76 ? -10.773 -44.719 -4.953 1 98.69 76 GLU B O 1
ATOM 4191 N N . VAL B 1 77 ? -9.258 -45.219 -6.457 1 98.69 77 VAL B N 1
ATOM 4192 C CA . VAL B 1 77 ? -9.891 -46.344 -7.133 1 98.69 77 VAL B CA 1
ATOM 4193 C C . VAL B 1 77 ? -8.852 -47.438 -7.445 1 98.69 77 VAL B C 1
ATOM 4195 O O . VAL B 1 77 ? -8.172 -47.375 -8.469 1 98.69 77 VAL B O 1
ATOM 4198 N N . LEU B 1 78 ? -8.773 -48.469 -6.57 1 98 78 LEU B N 1
ATOM 4199 C CA . LEU B 1 78 ? -7.766 -49.5 -6.68 1 98 78 LEU B CA 1
ATOM 4200 C C . LEU B 1 78 ? -8.398 -50.844 -7.082 1 98 78 LEU B C 1
ATOM 4202 O O . LEU B 1 78 ? -8.359 -51.812 -6.324 1 98 78 LEU B O 1
ATOM 4206 N N . LYS B 1 79 ? -8.883 -50.906 -8.289 1 97.31 79 LYS B N 1
ATOM 4207 C CA . LYS B 1 79 ? -9.633 -52.062 -8.742 1 97.31 79 LYS B CA 1
ATOM 4208 C C . LYS B 1 79 ? -8.984 -52.688 -9.977 1 97.31 79 LYS B C 1
ATOM 4210 O O . LYS B 1 79 ? -9.656 -53.375 -10.758 1 97.31 79 LYS B O 1
ATOM 4215 N N . ALA B 1 80 ? -7.758 -52.344 -10.211 1 96.06 80 ALA B N 1
ATOM 4216 C CA . ALA B 1 80 ? -6.992 -52.938 -11.305 1 96.06 80 ALA B CA 1
ATOM 4217 C C . ALA B 1 80 ? -5.781 -53.688 -10.781 1 96.06 80 ALA B C 1
ATOM 4219 O O . ALA B 1 80 ? -4.641 -53.25 -10.953 1 96.06 80 ALA B O 1
ATOM 4220 N N . PRO B 1 81 ? -6.055 -54.844 -10.266 1 94.06 81 PRO B N 1
ATOM 4221 C CA . PRO B 1 81 ? -4.949 -55.625 -9.695 1 94.06 81 PRO B CA 1
ATOM 4222 C C . PRO B 1 81 ? -3.836 -55.906 -10.703 1 94.06 81 PRO B C 1
ATOM 4224 O O . PRO B 1 81 ? -4.113 -56.25 -11.852 1 94.06 81 PRO B O 1
ATOM 4227 N N . GLY B 1 82 ? -2.619 -55.719 -10.297 1 94.06 82 GLY B N 1
ATOM 4228 C CA . GLY B 1 82 ? -1.456 -56 -11.117 1 94.06 82 GLY B CA 1
ATOM 4229 C C . GLY B 1 82 ? -1.11 -54.875 -12.078 1 94.06 82 GLY B C 1
ATOM 4230 O O . GLY B 1 82 ? -0.082 -54.906 -12.75 1 94.06 82 GLY B O 1
ATOM 4231 N N . LYS B 1 83 ? -1.954 -53.906 -12.172 1 96.62 83 LYS B N 1
ATOM 4232 C CA . LYS B 1 83 ? -1.712 -52.75 -13.047 1 96.62 83 LYS B CA 1
ATOM 4233 C C . LYS B 1 83 ? -1.006 -51.625 -12.305 1 96.62 83 LYS B C 1
ATOM 4235 O O . LYS B 1 83 ? -0.991 -51.625 -11.07 1 96.62 83 LYS B O 1
ATOM 4240 N N . PRO B 1 84 ? -0.376 -50.719 -13.008 1 97 84 PRO B N 1
ATOM 4241 C CA . PRO B 1 84 ? 0.284 -49.594 -12.359 1 97 84 PRO B CA 1
ATOM 4242 C C . PRO B 1 84 ? -0.689 -48.688 -11.594 1 97 84 PRO B C 1
ATOM 4244 O O . PRO B 1 84 ? -1.901 -48.75 -11.812 1 97 84 PRO B O 1
ATOM 4247 N N . THR B 1 85 ? -0.156 -47.938 -10.648 1 96.81 85 THR B N 1
ATOM 4248 C CA . THR B 1 85 ? -0.915 -46.969 -9.883 1 96.81 85 THR B CA 1
ATOM 4249 C C . THR B 1 85 ? -0.498 -45.562 -10.25 1 96.81 85 THR B C 1
ATOM 4251 O O . THR B 1 85 ? 0.692 -45.219 -10.242 1 96.81 85 THR B O 1
ATOM 4254 N N . LEU B 1 86 ? -1.446 -44.812 -10.602 1 96.94 86 LEU B N 1
ATOM 4255 C CA . LEU B 1 86 ? -1.256 -43.406 -10.922 1 96.94 86 LEU B CA 1
ATOM 4256 C C . LEU B 1 86 ? -1.683 -42.531 -9.758 1 96.94 86 LEU B C 1
ATOM 4258 O O . LEU B 1 86 ? -2.744 -42.75 -9.164 1 96.94 86 LEU B O 1
ATOM 4262 N N . LEU B 1 87 ? -0.824 -41.531 -9.391 1 95.81 87 LEU B N 1
ATOM 4263 C CA . LEU B 1 87 ? -1.206 -40.531 -8.422 1 95.81 87 LEU B CA 1
ATOM 4264 C C . LEU B 1 87 ? -1.569 -39.219 -9.117 1 95.81 87 LEU B C 1
ATOM 4266 O O . LEU B 1 87 ? -0.755 -38.656 -9.844 1 95.81 87 LEU B O 1
ATOM 4270 N N . LEU B 1 88 ? -2.754 -38.781 -8.883 1 97.19 88 LEU B N 1
ATOM 4271 C CA . LEU B 1 88 ? -3.244 -37.5 -9.414 1 97.19 88 LEU B CA 1
ATOM 4272 C C . LEU B 1 88 ? -3.125 -36.406 -8.367 1 97.19 88 LEU B C 1
ATOM 4274 O O . LEU B 1 88 ? -3.373 -36.625 -7.18 1 97.19 88 LEU B O 1
ATOM 4278 N N . TYR B 1 89 ? -2.691 -35.219 -8.844 1 95.5 89 TYR B N 1
ATOM 4279 C CA . TYR B 1 89 ? -2.5 -34.094 -7.934 1 95.5 89 TYR B CA 1
ATOM 4280 C C . TYR B 1 89 ? -3.227 -32.844 -8.43 1 95.5 89 TYR B C 1
ATOM 4282 O O . TYR B 1 89 ? -3.248 -32.594 -9.633 1 95.5 89 TYR B O 1
ATOM 4290 N N . ALA B 1 90 ? -3.824 -32.094 -7.543 1 96.94 90 ALA B N 1
ATOM 4291 C CA . ALA B 1 90 ? -4.363 -30.75 -7.723 1 96.94 90 ALA B CA 1
ATOM 4292 C C . ALA B 1 90 ? -4.418 -30 -6.395 1 96.94 90 ALA B C 1
ATOM 4294 O O . ALA B 1 90 ? -3.873 -30.453 -5.387 1 96.94 90 ALA B O 1
ATOM 4295 N N . HIS B 1 91 ? -4.828 -28.781 -6.348 1 97 91 HIS B N 1
ATOM 4296 C CA . HIS B 1 91 ? -5.059 -28.078 -5.094 1 97 91 HIS B CA 1
ATOM 4297 C C . HIS B 1 91 ? -6.363 -27.281 -5.141 1 97 91 HIS B C 1
ATOM 4299 O O . HIS B 1 91 ? -6.766 -26.812 -6.203 1 97 91 HIS B O 1
ATOM 4305 N N . HIS B 1 92 ? -7.02 -27.156 -3.961 1 98.12 92 HIS B N 1
ATOM 4306 C CA . HIS B 1 92 ? -8.344 -26.547 -3.938 1 98.12 92 HIS B CA 1
ATOM 4307 C C . HIS B 1 92 ? -8.297 -25.141 -3.373 1 98.12 92 HIS B C 1
ATOM 4309 O O . HIS B 1 92 ? -9.258 -24.375 -3.496 1 98.12 92 HIS B O 1
ATOM 4315 N N . ASP B 1 93 ? -7.133 -24.734 -2.76 1 97.31 93 ASP B N 1
ATOM 4316 C CA . ASP B 1 93 ? -7.012 -23.359 -2.297 1 97.31 93 ASP B CA 1
ATOM 4317 C C . ASP B 1 93 ? -6.723 -22.422 -3.461 1 97.31 93 ASP B C 1
ATOM 4319 O O . ASP B 1 93 ? -6.293 -22.859 -4.531 1 97.31 93 ASP B O 1
ATOM 4323 N N . VAL B 1 94 ? -7.105 -21.141 -3.262 1 97.69 94 VAL B N 1
ATOM 4324 C CA . VAL B 1 94 ? -6.926 -20.172 -4.34 1 97.69 94 VAL B CA 1
ATOM 4325 C C . VAL B 1 94 ? -6.234 -18.922 -3.797 1 97.69 94 VAL B C 1
ATOM 4327 O O . VAL B 1 94 ? -6.09 -18.766 -2.584 1 97.69 94 VAL B O 1
ATOM 4330 N N . GLN B 1 95 ? -5.723 -18.125 -4.723 1 96.44 95 GLN B N 1
ATOM 4331 C CA . GLN B 1 95 ? -5.145 -16.828 -4.414 1 96.44 95 GLN B CA 1
ATOM 4332 C C . GLN B 1 95 ? -6.23 -15.828 -4.008 1 96.44 95 GLN B C 1
ATOM 4334 O O . GLN B 1 95 ? -7.402 -16.016 -4.344 1 96.44 95 GLN B O 1
ATOM 4339 N N . PRO B 1 96 ? -5.848 -14.719 -3.289 1 95.75 96 PRO B N 1
ATOM 4340 C CA . PRO B 1 96 ? -6.797 -13.625 -3.053 1 95.75 96 PRO B CA 1
ATOM 4341 C C . PRO B 1 96 ? -7.34 -13.023 -4.348 1 95.75 96 PRO B C 1
ATOM 4343 O O . PRO B 1 96 ? -6.68 -13.086 -5.387 1 95.75 96 PRO B O 1
ATOM 4346 N N . ALA B 1 97 ? -8.531 -12.391 -4.246 1 95.31 97 ALA B N 1
ATOM 4347 C CA . ALA B 1 97 ? -9.18 -11.828 -5.43 1 95.31 97 ALA B CA 1
ATOM 4348 C C . ALA B 1 97 ? -8.453 -10.578 -5.914 1 95.31 97 ALA B C 1
ATOM 4350 O O . ALA B 1 97 ? -8.539 -10.227 -7.094 1 95.31 97 ALA B O 1
ATOM 4351 N N . GLY B 1 98 ? -7.719 -9.922 -4.988 1 93.25 98 GLY B N 1
ATOM 4352 C CA . GLY B 1 98 ? -7.121 -8.648 -5.363 1 93.25 98 GLY B CA 1
ATOM 4353 C C . GLY B 1 98 ? -8.125 -7.512 -5.406 1 93.25 98 GLY B C 1
ATOM 4354 O O . GLY B 1 98 ? -8.984 -7.402 -4.535 1 93.25 98 GLY B O 1
ATOM 4355 N N . ASP B 1 99 ? -7.992 -6.59 -6.434 1 91.69 99 ASP B N 1
ATOM 4356 C CA . ASP B 1 99 ? -8.867 -5.43 -6.582 1 91.69 99 ASP B CA 1
ATOM 4357 C C . ASP B 1 99 ? -10.203 -5.824 -7.195 1 91.69 99 ASP B C 1
ATOM 4359 O O . ASP B 1 99 ? -10.312 -5.996 -8.414 1 91.69 99 ASP B O 1
ATOM 4363 N N . GLU B 1 100 ? -11.18 -5.789 -6.395 1 92.94 100 GLU B N 1
ATOM 4364 C CA . GLU B 1 100 ? -12.492 -6.219 -6.859 1 92.94 100 GLU B CA 1
ATOM 4365 C C . GLU B 1 100 ? -13.008 -5.312 -7.973 1 92.94 100 GLU B C 1
ATOM 4367 O O . GLU B 1 100 ? -13.703 -5.77 -8.883 1 92.94 100 GLU B O 1
ATOM 4372 N N . ALA B 1 101 ? -12.586 -4.09 -7.906 1 91.88 101 ALA B N 1
ATOM 4373 C CA . ALA B 1 101 ? -13.055 -3.123 -8.891 1 91.88 101 ALA B CA 1
ATOM 4374 C C . ALA B 1 101 ? -12.484 -3.426 -10.273 1 91.88 101 ALA B C 1
ATOM 4376 O O . ALA B 1 101 ? -13.039 -2.99 -11.289 1 91.88 101 ALA B O 1
ATOM 4377 N N . ALA B 1 102 ? -11.453 -4.195 -10.344 1 93.62 102 ALA B N 1
ATOM 4378 C CA . ALA B 1 102 ? -10.797 -4.516 -11.609 1 93.62 102 ALA B CA 1
ATOM 4379 C C . ALA B 1 102 ? -11.414 -5.75 -12.25 1 93.62 102 ALA B C 1
ATOM 4381 O O . ALA B 1 102 ? -11.125 -6.074 -13.406 1 93.62 102 ALA B O 1
ATOM 4382 N N . TRP B 1 103 ? -12.312 -6.5 -11.555 1 96.88 103 TRP B N 1
ATOM 4383 C CA . TRP B 1 103 ? -13.008 -7.66 -12.086 1 96.88 103 TRP B CA 1
ATOM 4384 C C . TRP B 1 103 ? -14.203 -7.234 -12.938 1 96.88 103 TRP B C 1
ATOM 4386 O O . TRP B 1 103 ? -14.922 -6.301 -12.586 1 96.88 103 TRP B O 1
ATOM 4396 N N . LYS B 1 104 ? -14.391 -7.867 -14.055 1 96.56 104 LYS B N 1
ATOM 4397 C CA . LYS B 1 104 ? -15.547 -7.609 -14.898 1 96.56 104 LYS B CA 1
ATOM 4398 C C . LYS B 1 104 ? -16.797 -8.273 -14.336 1 96.56 104 LYS B C 1
ATOM 4400 O O . LYS B 1 104 ? -17.922 -7.887 -14.672 1 96.56 104 LYS B O 1
ATOM 4405 N N . SER B 1 105 ? -16.625 -9.32 -13.586 1 97.25 105 SER B N 1
ATOM 4406 C CA . SER B 1 105 ? -17.641 -10.008 -12.781 1 97.25 105 SER B CA 1
ATOM 4407 C C . SER B 1 105 ? -17.078 -10.414 -11.422 1 97.25 105 SER B C 1
ATOM 4409 O O . SER B 1 105 ? -15.867 -10.516 -11.25 1 97.25 105 SER B O 1
ATOM 4411 N N . PRO B 1 106 ? -17.969 -10.578 -10.445 1 97.69 106 PRO B N 1
ATOM 4412 C CA . PRO B 1 106 ? -17.453 -10.906 -9.117 1 97.69 106 PRO B CA 1
ATOM 4413 C C . PRO B 1 106 ? -16.547 -12.133 -9.125 1 97.69 106 PRO B C 1
ATOM 4415 O O . PRO B 1 106 ? -16.859 -13.125 -9.797 1 97.69 106 PRO B O 1
ATOM 4418 N N . PRO B 1 107 ? -15.461 -12.102 -8.453 1 98.19 107 PRO B N 1
ATOM 4419 C CA . PRO B 1 107 ? -14.406 -13.117 -8.555 1 98.19 107 PRO B CA 1
ATOM 4420 C C . PRO B 1 107 ? -14.898 -14.516 -8.211 1 98.19 107 PRO B C 1
ATOM 4422 O O . PRO B 1 107 ? -14.352 -15.508 -8.703 1 98.19 107 PRO B O 1
ATOM 4425 N N . PHE B 1 108 ? -15.938 -14.68 -7.379 1 98.56 108 PHE B N 1
ATOM 4426 C CA . PHE B 1 108 ? -16.359 -16 -6.93 1 98.56 108 PHE B CA 1
ATOM 4427 C C . PHE B 1 108 ? -17.766 -16.312 -7.414 1 98.56 108 PHE B C 1
ATOM 4429 O O . PHE B 1 108 ? -18.484 -17.078 -6.773 1 98.56 108 PHE B O 1
ATOM 4436 N N . GLU B 1 109 ? -18.141 -15.703 -8.477 1 98.44 109 GLU B N 1
ATOM 4437 C CA . GLU B 1 109 ? -19.328 -16.016 -9.266 1 98.44 109 GLU B CA 1
ATOM 4438 C C . GLU B 1 109 ? -18.953 -16.375 -10.703 1 98.44 109 GLU B C 1
ATOM 4440 O O . GLU B 1 109 ? -18.938 -15.516 -11.578 1 98.44 109 GLU B O 1
ATOM 4445 N N . PRO B 1 110 ? -18.75 -17.641 -10.945 1 98.69 110 PRO B N 1
ATOM 4446 C CA . PRO B 1 110 ? -18.281 -18.047 -12.273 1 98.69 110 PRO B CA 1
ATOM 4447 C C . PRO B 1 110 ? -19.219 -17.609 -13.391 1 98.69 110 PRO B C 1
ATOM 4449 O O . PRO B 1 110 ? -20.438 -17.797 -13.305 1 98.69 110 PRO B O 1
ATOM 4452 N N . VAL B 1 111 ? -18.641 -17.016 -14.398 1 98.62 111 VAL B N 1
ATOM 4453 C CA . VAL B 1 111 ? -19.391 -16.5 -15.547 1 98.62 111 VAL B CA 1
ATOM 4454 C C . VAL B 1 111 ? -18.719 -16.969 -16.844 1 98.62 111 VAL B C 1
ATOM 4456 O O . VAL B 1 111 ? -17.516 -16.844 -17.016 1 98.62 111 VAL B O 1
ATOM 4459 N N . GLU B 1 112 ? -19.531 -17.562 -17.703 1 98.56 112 GLU B N 1
ATOM 4460 C CA . GLU B 1 112 ? -19.047 -17.891 -19.047 1 98.56 112 GLU B CA 1
ATOM 4461 C C . GLU B 1 112 ? -19.109 -16.672 -19.969 1 98.56 112 GLU B C 1
ATOM 4463 O O . GLU B 1 112 ? -20.156 -16.016 -20.047 1 98.56 112 GLU B O 1
ATOM 4468 N N . ARG B 1 113 ? -17.984 -16.359 -20.484 1 98.12 113 ARG B N 1
ATOM 4469 C CA . ARG B 1 113 ? -17.906 -15.242 -21.422 1 98.12 113 ARG B CA 1
ATOM 4470 C C . ARG B 1 113 ? -16.859 -15.5 -22.5 1 98.12 113 ARG B C 1
ATOM 4472 O O . ARG B 1 113 ? -15.703 -15.789 -22.188 1 98.12 113 ARG B O 1
ATOM 4479 N N . ASP B 1 114 ? -17.25 -15.5 -23.797 1 97 114 ASP B N 1
ATOM 4480 C CA . ASP B 1 114 ? -16.359 -15.609 -24.953 1 97 114 ASP B CA 1
ATOM 4481 C C . ASP B 1 114 ? -15.539 -16.891 -24.906 1 97 114 ASP B C 1
ATOM 4483 O O . ASP B 1 114 ? -14.32 -16.875 -25.094 1 97 114 ASP B O 1
ATOM 4487 N N . GLY B 1 115 ? -16.141 -17.984 -24.484 1 98.31 115 GLY B N 1
ATOM 4488 C CA . GLY B 1 115 ? -15.531 -19.312 -24.516 1 98.31 115 GLY B CA 1
ATOM 4489 C C . GLY B 1 115 ? -14.672 -19.594 -23.297 1 98.31 115 GLY B C 1
ATOM 4490 O O . GLY B 1 115 ? -13.992 -20.625 -23.234 1 98.31 115 GLY B O 1
ATOM 4491 N N . ARG B 1 116 ? -14.773 -18.656 -22.344 1 98.62 116 ARG B N 1
ATOM 4492 C CA . ARG B 1 116 ? -13.984 -18.844 -21.125 1 98.62 116 ARG B CA 1
ATOM 4493 C C . ARG B 1 116 ? -14.875 -18.828 -19.891 1 98.62 116 ARG B C 1
ATOM 4495 O O . ARG B 1 116 ? -15.938 -18.203 -19.891 1 98.62 116 ARG B O 1
ATOM 4502 N N . LEU B 1 117 ? -14.461 -19.5 -18.875 1 98.88 117 LEU B N 1
ATOM 4503 C CA . LEU B 1 117 ? -15.094 -19.422 -17.562 1 98.88 117 LEU B CA 1
ATOM 4504 C C . LEU B 1 117 ? -14.297 -18.516 -16.625 1 98.88 117 LEU B C 1
ATOM 4506 O O . LEU B 1 117 ? -13.227 -18.891 -16.156 1 98.88 117 LEU B O 1
ATOM 4510 N N . TYR B 1 118 ? -14.891 -17.391 -16.328 1 98.75 118 TYR B N 1
ATOM 4511 C CA . TYR B 1 118 ? -14.227 -16.422 -15.461 1 98.75 118 TYR B CA 1
ATOM 4512 C C . TYR B 1 118 ? -14.547 -16.688 -13.992 1 98.75 118 TYR B C 1
ATOM 4514 O O . TYR B 1 118 ? -15.688 -17.031 -13.656 1 98.75 118 TYR B O 1
ATOM 4522 N N . GLY B 1 119 ? -13.57 -16.531 -13.164 1 98.69 119 GLY B N 1
ATOM 4523 C CA . GLY B 1 119 ? -13.672 -16.703 -11.727 1 98.69 119 GLY B CA 1
ATOM 4524 C C . GLY B 1 119 ? -12.359 -17.094 -11.078 1 98.69 119 GLY B C 1
ATOM 4525 O O . GLY B 1 119 ? -11.57 -17.844 -11.664 1 98.69 119 GLY B O 1
ATOM 4526 N N . ARG B 1 120 ? -12.148 -16.625 -9.844 1 98.56 120 ARG B N 1
ATOM 4527 C CA . ARG B 1 120 ? -10.953 -17.031 -9.117 1 98.56 120 ARG B CA 1
ATOM 4528 C C . ARG B 1 120 ? -10.977 -18.531 -8.828 1 98.56 120 ARG B C 1
ATOM 4530 O O . ARG B 1 120 ? -11.945 -19.047 -8.258 1 98.56 120 ARG B O 1
ATOM 4537 N N . GLY B 1 121 ? -9.961 -19.234 -9.289 1 98.25 121 GLY B N 1
ATOM 4538 C CA . GLY B 1 121 ? -9.867 -20.672 -9.086 1 98.25 121 GLY B CA 1
ATOM 4539 C C . GLY B 1 121 ? -10.391 -21.484 -10.258 1 98.25 121 GLY B C 1
ATOM 4540 O O . GLY B 1 121 ? -10.227 -22.703 -10.305 1 98.25 121 GLY B O 1
ATOM 4541 N N . SER B 1 122 ? -10.977 -20.812 -11.258 1 98.69 122 SER B N 1
ATOM 4542 C CA . SER B 1 122 ? -11.516 -21.547 -12.406 1 98.69 122 SER B CA 1
ATOM 4543 C C . SER B 1 122 ? -10.43 -22.328 -13.125 1 98.69 122 SER B C 1
ATOM 4545 O O . SER B 1 122 ? -10.656 -23.453 -13.562 1 98.69 122 SER B O 1
ATOM 4547 N N . ALA B 1 123 ? -9.25 -21.719 -13.18 1 98.19 123 ALA B N 1
ATOM 4548 C CA . ALA B 1 123 ? -8.117 -22.359 -13.844 1 98.19 123 ALA B CA 1
ATOM 4549 C C . ALA B 1 123 ? -7.117 -22.891 -12.82 1 98.19 123 ALA B C 1
ATOM 4551 O O . ALA B 1 123 ? -6.738 -24.062 -12.867 1 98.19 123 ALA B O 1
ATOM 4552 N N . ASP B 1 124 ? -6.715 -22.219 -11.828 1 96.25 124 ASP B N 1
ATOM 4553 C CA . ASP B 1 124 ? -5.66 -22.469 -10.852 1 96.25 124 ASP B CA 1
ATOM 4554 C C . ASP B 1 124 ? -6.238 -22.641 -9.453 1 96.25 124 ASP B C 1
ATOM 4556 O O . ASP B 1 124 ? -6.301 -21.688 -8.68 1 96.25 124 ASP B O 1
ATOM 4560 N N . ASP B 1 125 ? -6.648 -23.875 -9.133 1 96.75 125 ASP B N 1
ATOM 4561 C CA . ASP B 1 125 ? -6.465 -25.109 -9.891 1 96.75 125 ASP B CA 1
ATOM 4562 C C . ASP B 1 125 ? -7.684 -26.016 -9.766 1 96.75 125 ASP B C 1
ATOM 4564 O O . ASP B 1 125 ? -7.551 -27.25 -9.719 1 96.75 125 ASP B O 1
ATOM 4568 N N . LYS B 1 126 ? -8.82 -25.406 -9.562 1 98.5 126 LYS B N 1
ATOM 4569 C CA . LYS B 1 126 ? -10.008 -26.25 -9.43 1 98.5 126 LYS B CA 1
ATOM 4570 C C . LYS B 1 126 ? -10.344 -26.938 -10.75 1 98.5 126 LYS B C 1
ATOM 4572 O O . LYS B 1 126 ? -11.023 -27.953 -10.766 1 98.5 126 LYS B O 1
ATOM 4577 N N . ALA B 1 127 ? -9.875 -26.359 -11.844 1 98.69 127 ALA B N 1
ATOM 4578 C CA . ALA B 1 127 ? -9.969 -27.031 -13.133 1 98.69 127 ALA B CA 1
ATOM 4579 C C . ALA B 1 127 ? -9.305 -28.406 -13.078 1 98.69 127 ALA B C 1
ATOM 4581 O O . ALA B 1 127 ? -9.836 -29.391 -13.617 1 98.69 127 ALA B O 1
ATOM 4582 N N . GLY B 1 128 ? -8.086 -28.469 -12.445 1 98.44 128 GLY B N 1
ATOM 4583 C CA . GLY B 1 128 ? -7.387 -29.734 -12.328 1 98.44 128 GLY B CA 1
ATOM 4584 C C . GLY B 1 128 ? -8.18 -30.781 -11.578 1 98.44 128 GLY B C 1
ATOM 4585 O O . GLY B 1 128 ? -8.188 -31.953 -11.969 1 98.44 128 GLY B O 1
ATOM 4586 N N . ILE B 1 129 ? -8.867 -30.375 -10.555 1 98.81 129 ILE B N 1
ATOM 4587 C CA . ILE B 1 129 ? -9.703 -31.281 -9.781 1 98.81 129 ILE B CA 1
ATOM 4588 C C . ILE B 1 129 ? -10.758 -31.922 -10.68 1 98.81 129 ILE B C 1
ATOM 4590 O O . ILE B 1 129 ? -10.914 -33.125 -10.703 1 98.81 129 ILE B O 1
ATOM 4594 N N . VAL B 1 130 ? -11.383 -31.125 -11.461 1 98.88 130 VAL B N 1
ATOM 4595 C CA . VAL B 1 130 ? -12.508 -31.594 -12.266 1 98.88 130 VAL B CA 1
ATOM 4596 C C . VAL B 1 130 ? -12 -32.406 -13.453 1 98.88 130 VAL B C 1
ATOM 4598 O O . VAL B 1 130 ? -12.641 -33.375 -13.875 1 98.88 130 VAL B O 1
ATOM 4601 N N . VAL B 1 131 ? -10.828 -32.062 -14 1 98.81 131 VAL B N 1
ATOM 4602 C CA . VAL B 1 131 ? -10.234 -32.875 -15.039 1 98.81 131 VAL B CA 1
ATOM 4603 C C . VAL B 1 131 ? -10.055 -34.312 -14.523 1 98.81 131 VAL B C 1
ATOM 4605 O O . VAL B 1 131 ? -10.445 -35.281 -15.195 1 98.81 131 VAL B O 1
ATOM 4608 N N . HIS B 1 132 ? -9.508 -34.469 -13.359 1 98.69 132 HIS B N 1
ATOM 4609 C CA . HIS B 1 132 ? -9.234 -35.781 -12.789 1 98.69 132 HIS B CA 1
ATOM 4610 C C . HIS B 1 132 ? -10.523 -36.531 -12.5 1 98.69 132 HIS B C 1
ATOM 4612 O O . HIS B 1 132 ? -10.672 -37.688 -12.891 1 98.69 132 HIS B O 1
ATOM 4618 N N . THR B 1 133 ? -11.5 -35.844 -11.844 1 98.88 133 THR B N 1
ATOM 4619 C CA . THR B 1 133 ? -12.742 -36.531 -11.461 1 98.88 133 THR B CA 1
ATOM 4620 C C . THR B 1 133 ? -13.547 -36.906 -12.695 1 98.88 133 THR B C 1
ATOM 4622 O O . THR B 1 133 ? -14.141 -38 -12.742 1 98.88 133 THR B O 1
ATOM 4625 N N . SER B 1 134 ? -13.562 -36.094 -13.711 1 98.81 134 SER B N 1
ATOM 4626 C CA . SER B 1 134 ? -14.297 -36.375 -14.938 1 98.81 134 SER B CA 1
ATOM 4627 C C . SER B 1 134 ? -13.711 -37.562 -15.68 1 98.81 134 SER B C 1
ATOM 4629 O O . SER B 1 134 ? -14.445 -38.438 -16.156 1 98.81 134 SER B O 1
ATOM 4631 N N . ALA B 1 135 ? -12.383 -37.594 -15.797 1 98.75 135 ALA B N 1
ATOM 4632 C CA . ALA B 1 135 ? -11.719 -38.688 -16.5 1 98.75 135 ALA B CA 1
ATOM 4633 C C . ALA B 1 135 ? -11.953 -40 -15.797 1 98.75 135 ALA B C 1
ATOM 4635 O O . ALA B 1 135 ? -12.25 -41 -16.438 1 98.75 135 ALA B O 1
ATOM 4636 N N . VAL B 1 136 ? -11.859 -40 -14.477 1 98.81 136 VAL B N 1
ATOM 4637 C CA . VAL B 1 136 ? -12.047 -41.219 -13.695 1 98.81 136 VAL B CA 1
ATOM 4638 C C . VAL B 1 136 ? -13.477 -41.719 -13.852 1 98.81 136 VAL B C 1
ATOM 4640 O O . VAL B 1 136 ? -13.703 -42.906 -14.156 1 98.81 136 VAL B O 1
ATOM 4643 N N . GLU B 1 137 ? -14.445 -40.812 -13.68 1 98.81 137 GLU B N 1
ATOM 4644 C CA . GLU B 1 137 ? -15.828 -41.25 -13.82 1 98.81 137 GLU B CA 1
ATOM 4645 C C . GLU B 1 137 ? -16.109 -41.781 -15.227 1 98.81 137 GLU B C 1
ATOM 4647 O O . GLU B 1 137 ? -16.859 -42.75 -15.406 1 98.81 137 GLU B O 1
ATOM 4652 N N . SER B 1 138 ? -15.578 -41.062 -16.219 1 98.75 138 SER B N 1
ATOM 4653 C CA . SER B 1 138 ? -15.789 -41.469 -17.594 1 98.75 138 SER B CA 1
ATOM 4654 C C . SER B 1 138 ? -15.359 -42.906 -17.844 1 98.75 138 SER B C 1
ATOM 4656 O O . SER B 1 138 ? -16.031 -43.656 -18.547 1 98.75 138 SER B O 1
ATOM 4658 N N . TRP B 1 139 ? -14.25 -43.312 -17.312 1 98.62 139 TRP B N 1
ATOM 4659 C CA . TRP B 1 139 ? -13.789 -44.688 -17.422 1 98.62 139 TRP B CA 1
ATOM 4660 C C . TRP B 1 139 ? -14.703 -45.625 -16.656 1 98.62 139 TRP B C 1
ATOM 4662 O O . TRP B 1 139 ? -15.125 -46.656 -17.188 1 98.62 139 TRP B O 1
ATOM 4672 N N . LEU B 1 140 ? -15.008 -45.281 -15.383 1 98.5 140 LEU B N 1
ATOM 4673 C CA . LEU B 1 140 ? -15.773 -46.188 -14.516 1 98.5 140 LEU B CA 1
ATOM 4674 C C . LEU B 1 140 ? -17.172 -46.406 -15.078 1 98.5 140 LEU B C 1
ATOM 4676 O O . LEU B 1 140 ? -17.641 -47.562 -15.117 1 98.5 140 LEU B O 1
ATOM 4680 N N . LYS B 1 141 ? -17.797 -45.344 -15.516 1 98.25 141 LYS B N 1
ATOM 4681 C CA . LYS B 1 141 ? -19.188 -45.469 -15.969 1 98.25 141 LYS B CA 1
ATOM 4682 C C . LYS B 1 141 ? -19.25 -45.781 -17.453 1 98.25 141 LYS B C 1
ATOM 4684 O O . LYS B 1 141 ? -20.172 -46.469 -17.906 1 98.25 141 LYS B O 1
ATOM 4689 N N . GLY B 1 142 ? -18.344 -45.312 -18.234 1 97.88 142 GLY B N 1
ATOM 4690 C CA . GLY B 1 142 ? -18.344 -45.531 -19.672 1 97.88 142 GLY B CA 1
ATOM 4691 C C . GLY B 1 142 ? -17.75 -46.844 -20.078 1 97.88 142 GLY B C 1
ATOM 4692 O O . GLY B 1 142 ? -18.328 -47.562 -20.891 1 97.88 142 GLY B O 1
ATOM 4693 N N . ALA B 1 143 ? -16.594 -47.156 -19.484 1 97 143 ALA B N 1
ATOM 4694 C CA . ALA B 1 143 ? -15.867 -48.375 -19.875 1 97 143 ALA B CA 1
ATOM 4695 C C . ALA B 1 143 ? -16.016 -49.469 -18.828 1 97 143 ALA B C 1
ATOM 4697 O O . ALA B 1 143 ? -15.648 -50.625 -19.047 1 97 143 ALA B O 1
ATOM 4698 N N . GLY B 1 144 ? -16.531 -49.156 -17.656 1 96.62 144 GLY B N 1
ATOM 4699 C CA . GLY B 1 144 ? -16.812 -50.156 -16.625 1 96.62 144 GLY B CA 1
ATOM 4700 C C . GLY B 1 144 ? -15.656 -50.312 -15.648 1 96.62 144 GLY B C 1
ATOM 4701 O O . GLY B 1 144 ? -15.836 -50.844 -14.555 1 96.62 144 GLY B O 1
ATOM 4702 N N . ALA B 1 145 ? -14.492 -49.938 -16.094 1 96.75 145 ALA B N 1
ATOM 4703 C CA . ALA B 1 145 ? -13.312 -50.031 -15.234 1 96.75 145 ALA B CA 1
ATOM 4704 C C . ALA B 1 145 ? -12.195 -49.125 -15.703 1 96.75 145 ALA B C 1
ATOM 4706 O O . ALA B 1 145 ? -12.133 -48.75 -16.875 1 96.75 145 ALA B O 1
ATOM 4707 N N . LEU B 1 146 ? -11.375 -48.75 -14.797 1 98.12 146 LEU B N 1
ATOM 4708 C CA . LEU B 1 146 ? -10.156 -48.031 -15.133 1 98.12 146 LEU B CA 1
ATOM 4709 C C . LEU B 1 146 ? -9.094 -49 -15.688 1 98.12 146 LEU B C 1
ATOM 4711 O O . LEU B 1 146 ? -9.016 -50.156 -15.266 1 98.12 146 LEU B O 1
ATOM 4715 N N . PRO B 1 147 ? -8.273 -48.531 -16.594 1 97.56 147 PRO B N 1
ATOM 4716 C CA . PRO B 1 147 ? -7.207 -49.375 -17.125 1 97.56 147 PRO B CA 1
ATOM 4717 C C . PRO B 1 147 ? -6.016 -49.5 -16.172 1 97.56 147 PRO B C 1
ATOM 4719 O O . PRO B 1 147 ? -5.098 -50.281 -16.422 1 97.56 147 PRO B O 1
ATOM 4722 N N . LEU B 1 148 ? -5.957 -48.75 -15.109 1 98.12 148 LEU B N 1
ATOM 4723 C CA . LEU B 1 148 ? -4.953 -48.75 -14.047 1 98.12 148 LEU B CA 1
ATOM 4724 C C . LEU B 1 148 ? -5.555 -48.281 -12.727 1 98.12 148 LEU B C 1
ATOM 4726 O O . LEU B 1 148 ? -6.734 -47.906 -12.672 1 98.12 148 LEU B O 1
ATOM 4730 N N . ASN B 1 149 ? -4.754 -48.406 -11.617 1 98.31 149 ASN B N 1
ATOM 4731 C CA . ASN B 1 149 ? -5.176 -47.875 -10.328 1 98.31 149 ASN B CA 1
ATOM 4732 C C . ASN B 1 149 ? -4.938 -46.375 -10.242 1 98.31 149 ASN B C 1
ATOM 4734 O O . ASN B 1 149 ? -3.982 -45.844 -10.828 1 98.31 149 ASN B O 1
ATOM 4738 N N . VAL B 1 150 ? -5.809 -45.75 -9.523 1 98.5 150 VAL B N 1
ATOM 4739 C CA . VAL B 1 150 ? -5.684 -44.281 -9.398 1 98.5 150 VAL B CA 1
ATOM 4740 C C . VAL B 1 150 ? -5.797 -43.875 -7.934 1 98.5 150 VAL B C 1
ATOM 4742 O O . VAL B 1 150 ? -6.664 -44.375 -7.211 1 98.5 150 VAL B O 1
ATOM 4745 N N . LYS B 1 151 ? -4.875 -43.094 -7.484 1 97.81 151 LYS B N 1
ATOM 4746 C CA . LYS B 1 151 ? -4.934 -42.312 -6.246 1 97.81 151 LYS B CA 1
ATOM 4747 C C . LYS B 1 151 ? -4.957 -40.812 -6.535 1 97.81 151 LYS B C 1
ATOM 4749 O O . LYS B 1 151 ? -4.469 -40.375 -7.574 1 97.81 151 LYS B O 1
ATOM 4754 N N . VAL B 1 152 ? -5.625 -40.062 -5.633 1 97.94 152 VAL B N 1
ATOM 4755 C CA . VAL B 1 152 ? -5.645 -38.625 -5.836 1 97.94 152 VAL B CA 1
ATOM 4756 C C . VAL B 1 152 ? -5.379 -37.906 -4.512 1 97.94 152 VAL B C 1
ATOM 4758 O O . VAL B 1 152 ? -5.84 -38.344 -3.457 1 97.94 152 VAL B O 1
ATOM 4761 N N . ILE B 1 153 ? -4.539 -36.906 -4.57 1 95.56 153 ILE B N 1
ATOM 4762 C CA . ILE B 1 153 ? -4.312 -36 -3.453 1 95.56 153 ILE B CA 1
ATOM 4763 C C . ILE B 1 153 ? -4.57 -34.562 -3.896 1 95.56 153 ILE B C 1
ATOM 4765 O O . ILE B 1 153 ? -3.955 -34.062 -4.852 1 95.56 153 ILE B O 1
ATOM 4769 N N . ILE B 1 154 ? -5.512 -33.875 -3.258 1 96.94 154 ILE B N 1
ATOM 4770 C CA . ILE B 1 154 ? -5.863 -32.469 -3.514 1 96.94 154 ILE B CA 1
ATOM 4771 C C . ILE B 1 154 ? -5.453 -31.609 -2.322 1 96.94 154 ILE B C 1
ATOM 4773 O O . ILE B 1 154 ? -6.051 -31.703 -1.246 1 96.94 154 ILE B O 1
ATOM 4777 N N . GLU B 1 155 ? -4.531 -30.734 -2.566 1 93.81 155 GLU B N 1
ATOM 4778 C CA . GLU B 1 155 ? -3.881 -29.969 -1.506 1 93.81 155 GLU B CA 1
ATOM 4779 C C . GLU B 1 155 ? -4.668 -28.703 -1.165 1 93.81 155 GLU B C 1
ATOM 4781 O O . GLU B 1 155 ? -5.414 -28.188 -2 1 93.81 155 GLU B O 1
ATOM 4786 N N . GLY B 1 156 ? -4.422 -28.188 0.077 1 93.5 156 GLY B N 1
ATOM 4787 C CA . GLY B 1 156 ? -5.137 -27 0.502 1 93.5 156 GLY B CA 1
ATOM 4788 C C . GLY B 1 156 ? -4.223 -25.828 0.779 1 93.5 156 GLY B C 1
ATOM 4789 O O . GLY B 1 156 ? -4.68 -24.75 1.197 1 93.5 156 GLY B O 1
ATOM 4790 N N . GLU B 1 157 ? -2.869 -25.938 0.495 1 91.19 157 GLU B N 1
ATOM 4791 C CA . GLU B 1 157 ? -1.959 -24.859 0.874 1 91.19 157 GLU B CA 1
ATOM 4792 C C . GLU B 1 157 ? -0.958 -24.562 -0.24 1 91.19 157 GLU B C 1
ATOM 4794 O O . GLU B 1 157 ? 0.136 -24.062 0.019 1 91.19 157 GLU B O 1
ATOM 4799 N N . GLU B 1 158 ? -1.288 -24.953 -1.457 1 90.69 158 GLU B N 1
ATOM 4800 C CA . GLU B 1 158 ? -0.367 -24.75 -2.572 1 90.69 158 GLU B CA 1
ATOM 4801 C C . GLU B 1 158 ? -0.072 -23.266 -2.781 1 90.69 158 GLU B C 1
ATOM 4803 O O . GLU B 1 158 ? 1.076 -22.891 -3.014 1 90.69 158 GLU B O 1
ATOM 4808 N N . GLU B 1 159 ? -1.006 -22.422 -2.553 1 89.88 159 GLU B N 1
ATOM 4809 C CA . GLU B 1 159 ? -0.909 -21 -2.877 1 89.88 159 GLU B CA 1
ATOM 4810 C C . GLU B 1 159 ? -0.088 -20.25 -1.832 1 89.88 159 GLU B C 1
ATOM 4812 O O . GLU B 1 159 ? 0.31 -19.094 -2.053 1 89.88 159 GLU B O 1
ATOM 4817 N N . ILE B 1 160 ? 0.141 -20.859 -0.702 1 87.31 160 ILE B N 1
ATOM 4818 C CA . ILE B 1 160 ? 0.92 -20.203 0.345 1 87.31 160 ILE B CA 1
ATOM 4819 C C . ILE B 1 160 ? 2.229 -20.969 0.563 1 87.31 160 ILE B C 1
ATOM 4821 O O . ILE B 1 160 ? 2.76 -20.984 1.675 1 87.31 160 ILE B O 1
ATOM 4825 N N . GLY B 1 161 ? 2.666 -21.766 -0.466 1 81.81 161 GLY B N 1
ATOM 4826 C CA . GLY B 1 161 ? 4.02 -22.297 -0.501 1 81.81 161 GLY B CA 1
ATOM 4827 C C . GLY B 1 161 ? 4.105 -23.734 -0.04 1 81.81 161 GLY B C 1
ATOM 4828 O O . GLY B 1 161 ? 5.164 -24.375 -0.139 1 81.81 161 GLY B O 1
ATOM 4829 N N . SER B 1 162 ? 3.012 -24.297 0.444 1 82.69 162 SER B N 1
ATOM 4830 C CA . SER B 1 162 ? 2.984 -25.688 0.878 1 82.69 162 SER B CA 1
ATOM 4831 C C . SER B 1 162 ? 4.039 -25.969 1.945 1 82.69 162 SER B C 1
ATOM 4833 O O . SER B 1 162 ? 4.816 -26.906 1.834 1 82.69 162 SER B O 1
ATOM 4835 N N . ASN B 1 163 ? 4.082 -25.219 2.961 1 78.5 163 ASN B N 1
ATOM 4836 C CA . ASN B 1 163 ? 5.148 -25.234 3.957 1 78.5 163 ASN B CA 1
ATOM 4837 C C . ASN B 1 163 ? 5.184 -26.562 4.723 1 78.5 163 ASN B C 1
ATOM 4839 O O . ASN B 1 163 ? 6.223 -26.938 5.258 1 78.5 163 ASN B O 1
ATOM 4843 N N . PHE B 1 164 ? 4.102 -27.312 4.641 1 79.31 164 PHE B N 1
ATOM 4844 C CA . PHE B 1 164 ? 4.027 -28.531 5.445 1 79.31 164 PHE B CA 1
ATOM 4845 C C . PHE B 1 164 ? 4.012 -29.766 4.555 1 79.31 164 PHE B C 1
ATOM 4847 O O . PHE B 1 164 ? 3.789 -30.875 5.035 1 79.31 164 PHE B O 1
ATOM 4854 N N . LEU B 1 165 ? 4.234 -29.578 3.355 1 79.88 165 LEU B N 1
ATOM 4855 C CA . LEU B 1 165 ? 4.145 -30.656 2.379 1 79.88 165 LEU B CA 1
ATOM 4856 C C . LEU B 1 165 ? 5.16 -31.75 2.684 1 79.88 165 LEU B C 1
ATOM 4858 O O . LEU B 1 165 ? 4.859 -32.938 2.555 1 79.88 165 LEU B O 1
ATOM 4862 N N . GLY B 1 166 ? 6.414 -31.312 3.01 1 77.19 166 GLY B N 1
ATOM 4863 C CA . GLY B 1 166 ? 7.422 -32.312 3.352 1 77.19 166 GLY B CA 1
ATOM 4864 C C . GLY B 1 166 ? 6.988 -33.25 4.469 1 77.19 166 GLY B C 1
ATOM 4865 O O . GLY B 1 166 ? 7.062 -34.469 4.328 1 77.19 166 GLY B O 1
ATOM 4866 N N . ALA B 1 167 ? 6.496 -32.656 5.523 1 80.75 167 ALA B N 1
ATOM 4867 C CA . ALA B 1 167 ? 6.012 -33.438 6.664 1 80.75 167 ALA B CA 1
ATOM 4868 C C . ALA B 1 167 ? 4.824 -34.312 6.266 1 80.75 167 ALA B C 1
ATOM 4870 O O . ALA B 1 167 ? 4.715 -35.438 6.703 1 80.75 167 ALA B O 1
ATOM 4871 N N . PHE B 1 168 ? 4.023 -33.781 5.469 1 85.44 168 PHE B N 1
ATOM 4872 C CA . PHE B 1 168 ? 2.838 -34.5 5.008 1 85.44 168 PHE B CA 1
ATOM 4873 C C . PHE B 1 168 ? 3.227 -35.719 4.191 1 85.44 168 PHE B C 1
ATOM 4875 O O . PHE B 1 168 ? 2.686 -36.812 4.398 1 85.44 168 PHE B O 1
ATOM 4882 N N . LEU B 1 169 ? 4.168 -35.562 3.285 1 83.44 169 LEU B N 1
ATOM 4883 C CA . LEU B 1 169 ? 4.605 -36.625 2.406 1 83.44 169 LEU B CA 1
ATOM 4884 C C . LEU B 1 169 ? 5.297 -37.75 3.199 1 83.44 169 LEU B C 1
ATOM 4886 O O . LEU B 1 169 ? 5.141 -38.906 2.891 1 83.44 169 LEU B O 1
ATOM 4890 N N . GLN B 1 170 ? 6.004 -37.344 4.191 1 83.44 170 GLN B N 1
ATOM 4891 C CA . GLN B 1 170 ? 6.668 -38.312 5.027 1 83.44 170 GLN B CA 1
ATOM 4892 C C . GLN B 1 170 ? 5.652 -39.125 5.828 1 83.44 170 GLN B C 1
ATOM 4894 O O . GLN B 1 170 ? 5.766 -40.344 5.922 1 83.44 170 GLN B O 1
ATOM 4899 N N . GLU B 1 171 ? 4.727 -38.469 6.328 1 86.75 171 GLU B N 1
ATOM 4900 C CA . GLU B 1 171 ? 3.717 -39.125 7.16 1 86.75 171 GLU B CA 1
ATOM 4901 C C . GLU B 1 171 ? 2.844 -40.062 6.332 1 86.75 171 GLU B C 1
ATOM 4903 O O . GLU B 1 171 ? 2.404 -41.094 6.824 1 86.75 171 GLU B O 1
ATOM 4908 N N . HIS B 1 172 ? 2.643 -39.75 5.074 1 89.19 172 HIS B N 1
ATOM 4909 C CA . HIS B 1 172 ? 1.693 -40.5 4.27 1 89.19 172 HIS B CA 1
ATOM 4910 C C . HIS B 1 172 ? 2.383 -41.156 3.074 1 89.19 172 HIS B C 1
ATOM 4912 O O . HIS B 1 172 ? 1.745 -41.406 2.053 1 89.19 172 HIS B O 1
ATOM 4918 N N . ALA B 1 173 ? 3.629 -41.406 3.154 1 87 173 ALA B N 1
ATOM 4919 C CA . ALA B 1 173 ? 4.43 -41.906 2.051 1 87 173 ALA B CA 1
ATOM 4920 C C . ALA B 1 173 ? 3.84 -43.219 1.511 1 87 173 ALA B C 1
ATOM 4922 O O . ALA B 1 173 ? 3.734 -43.406 0.296 1 87 173 ALA B O 1
ATOM 4923 N N . ALA B 1 174 ? 3.453 -44.125 2.385 1 89.56 174 ALA B N 1
ATOM 4924 C CA . ALA B 1 174 ? 2.918 -45.406 1.975 1 89.56 174 ALA B CA 1
ATOM 4925 C C . ALA B 1 174 ? 1.593 -45.25 1.236 1 89.56 174 ALA B C 1
ATOM 4927 O O . ALA B 1 174 ? 1.338 -45.938 0.246 1 89.56 174 ALA B O 1
ATOM 4928 N N . LEU B 1 175 ? 0.836 -44.375 1.721 1 92.94 175 LEU B N 1
ATOM 4929 C CA . LEU B 1 175 ? -0.478 -44.125 1.143 1 92.94 175 LEU B CA 1
ATOM 4930 C C . LEU B 1 175 ? -0.349 -43.531 -0.257 1 92.94 175 LEU B C 1
ATOM 4932 O O . LEU B 1 175 ? -1.187 -43.781 -1.124 1 92.94 175 LEU B O 1
ATOM 4936 N N . LEU B 1 176 ? 0.748 -42.844 -0.525 1 91.88 176 LEU B N 1
ATOM 4937 C CA . LEU B 1 176 ? 0.86 -42.062 -1.742 1 91.88 176 LEU B CA 1
ATOM 4938 C C . LEU B 1 176 ? 1.766 -42.75 -2.76 1 91.88 176 LEU B C 1
ATOM 4940 O O . LEU B 1 176 ? 2.021 -42.188 -3.836 1 91.88 176 LEU B O 1
ATOM 4944 N N . LYS B 1 177 ? 2.256 -43.875 -2.465 1 91.75 177 LYS B N 1
ATOM 4945 C CA . LYS B 1 177 ? 3.102 -44.625 -3.404 1 91.75 177 LYS B CA 1
ATOM 4946 C C . LYS B 1 177 ? 2.402 -44.781 -4.75 1 91.75 177 LYS B C 1
ATOM 4948 O O . LYS B 1 177 ? 1.215 -45.125 -4.801 1 91.75 177 LYS B O 1
ATOM 4953 N N . ALA B 1 178 ? 3.123 -44.562 -5.828 1 93.75 178 ALA B N 1
ATOM 4954 C CA . ALA B 1 178 ? 2.574 -44.625 -7.18 1 93.75 178 ALA B CA 1
ATOM 4955 C C . ALA B 1 178 ? 3.678 -44.875 -8.203 1 93.75 178 ALA B C 1
ATOM 4957 O O . ALA B 1 178 ? 4.863 -44.812 -7.875 1 93.75 178 ALA B O 1
ATOM 4958 N N . ASP B 1 179 ? 3.273 -45.156 -9.383 1 93.31 179 ASP B N 1
ATOM 4959 C CA . ASP B 1 179 ? 4.215 -45.469 -10.453 1 93.31 179 ASP B CA 1
ATOM 4960 C C . ASP B 1 179 ? 4.434 -44.25 -11.344 1 93.31 179 ASP B C 1
ATOM 4962 O O . ASP B 1 179 ? 5.402 -44.188 -12.109 1 93.31 179 ASP B O 1
ATOM 4966 N N . ALA B 1 180 ? 3.602 -43.312 -11.266 1 93.75 180 ALA B N 1
ATOM 4967 C CA . ALA B 1 180 ? 3.691 -42 -11.922 1 93.75 180 ALA B CA 1
ATOM 4968 C C . ALA B 1 180 ? 2.768 -41 -11.266 1 93.75 180 ALA B C 1
ATOM 4970 O O . ALA B 1 1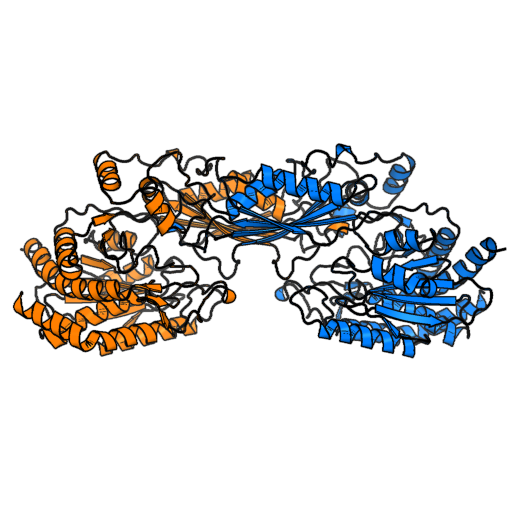80 ? 1.802 -41.375 -10.594 1 93.75 180 ALA B O 1
ATOM 4971 N N . ILE B 1 181 ? 3.088 -39.812 -11.461 1 94.12 181 ILE B 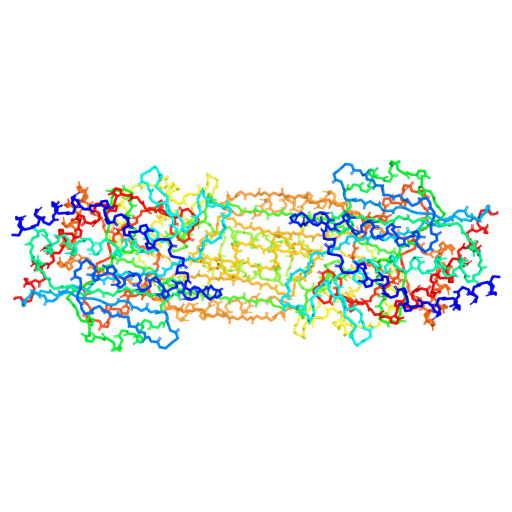N 1
ATOM 4972 C CA . ILE B 1 181 ? 2.258 -38.719 -10.953 1 94.12 181 ILE B CA 1
ATOM 4973 C C . ILE B 1 181 ? 1.8 -37.844 -12.102 1 94.12 181 ILE B C 1
ATOM 4975 O O . ILE B 1 181 ? 2.562 -37.594 -13.039 1 94.12 181 ILE B O 1
ATOM 4979 N N . VAL B 1 182 ? 0.593 -37.406 -12.039 1 96.06 182 VAL B N 1
ATOM 4980 C CA . VAL B 1 182 ? 0.051 -36.469 -13.023 1 96.06 182 VAL B CA 1
ATOM 4981 C C . VAL B 1 182 ? -0.474 -35.219 -12.32 1 96.06 182 VAL B C 1
ATOM 4983 O O . VAL B 1 182 ? -1.29 -35.312 -11.398 1 96.06 182 VAL B O 1
ATOM 4986 N N . LEU B 1 183 ? 0.082 -34.156 -12.719 1 94.81 183 LEU B N 1
ATOM 4987 C CA . LEU B 1 183 ? -0.414 -32.844 -12.297 1 94.81 183 LEU B CA 1
ATOM 4988 C C . LEU B 1 183 ? -1.02 -32.094 -13.477 1 94.81 183 LEU B C 1
ATOM 4990 O O . LEU B 1 183 ? -0.415 -32.031 -14.547 1 94.81 183 LEU B O 1
ATOM 4994 N N . THR B 1 184 ? -2.215 -31.609 -13.305 1 93.81 184 THR B N 1
ATOM 4995 C CA . THR B 1 184 ? -2.854 -30.766 -14.305 1 93.81 184 THR B CA 1
ATOM 4996 C C . THR B 1 184 ? -3.01 -29.344 -13.789 1 93.81 184 THR B C 1
ATOM 4998 O O . THR B 1 184 ? -4.129 -28.859 -13.578 1 93.81 184 THR B O 1
ATOM 5001 N N . ASP B 1 185 ? -1.883 -28.703 -13.469 1 94.5 185 ASP B N 1
ATOM 5002 C CA . ASP B 1 185 ? -1.812 -27.375 -12.836 1 94.5 185 ASP B CA 1
ATOM 5003 C C . ASP B 1 185 ? -0.818 -26.484 -13.562 1 94.5 185 ASP B C 1
ATOM 5005 O O . ASP B 1 185 ? -0.179 -25.625 -12.945 1 94.5 185 ASP B O 1
ATOM 5009 N N . THR B 1 186 ? -0.588 -26.734 -14.852 1 96.19 186 THR B N 1
ATOM 5010 C CA . THR B 1 186 ? 0.368 -25.938 -15.602 1 96.19 186 THR B CA 1
ATOM 5011 C C . THR B 1 186 ? -0.28 -25.344 -16.859 1 96.19 186 THR B C 1
ATOM 5013 O O . THR B 1 186 ? -1.426 -25.672 -17.172 1 96.19 186 THR B O 1
ATOM 5016 N N . SER B 1 187 ? 0.43 -24.516 -17.453 1 96 187 SER B N 1
ATOM 5017 C CA . SER B 1 187 ? -0.062 -23.844 -18.656 1 96 187 SER B CA 1
ATOM 5018 C C . SER B 1 187 ? 0.376 -24.562 -19.922 1 96 187 SER B C 1
ATOM 5020 O O . SER B 1 187 ? 1.503 -25.062 -20 1 96 187 SER B O 1
ATOM 5022 N N . ASN B 1 188 ? -0.588 -24.625 -20.859 1 97.5 188 ASN B N 1
ATOM 5023 C CA . ASN B 1 188 ? -0.202 -24.906 -22.234 1 97.5 188 ASN B CA 1
ATOM 5024 C C . ASN B 1 188 ? 0.606 -23.766 -22.844 1 97.5 188 ASN B C 1
ATOM 5026 O O . ASN B 1 188 ? 0.551 -22.625 -22.344 1 97.5 188 ASN B O 1
ATOM 5030 N N . PHE B 1 189 ? 1.351 -24.094 -23.875 1 96.12 189 PHE B N 1
ATOM 5031 C CA . PHE B 1 189 ? 2.156 -23.062 -24.516 1 96.12 189 PHE B CA 1
ATOM 5032 C C . PHE B 1 189 ? 1.271 -21.969 -25.094 1 96.12 189 PHE B C 1
ATOM 5034 O O . PHE B 1 189 ? 1.642 -20.797 -25.078 1 96.12 189 PHE B O 1
ATOM 5041 N N . ASP B 1 190 ? 0.183 -22.359 -25.688 1 96.06 190 ASP B N 1
ATOM 5042 C CA . ASP B 1 190 ? -0.851 -21.469 -26.203 1 96.06 190 ASP B CA 1
ATOM 5043 C C . ASP B 1 190 ? -2.221 -22.141 -26.172 1 96.06 190 ASP B C 1
ATOM 5045 O O . ASP B 1 190 ? -2.32 -23.344 -25.953 1 96.06 190 ASP B O 1
ATOM 5049 N N . THR B 1 191 ? -3.262 -21.25 -26.359 1 96.44 191 THR B N 1
ATOM 5050 C CA . THR B 1 191 ? -4.582 -21.859 -26.516 1 96.44 191 THR B CA 1
ATOM 5051 C C . THR B 1 191 ? -4.586 -22.828 -27.688 1 96.44 191 THR B C 1
ATOM 5053 O O . THR B 1 191 ? -4.203 -22.469 -28.812 1 96.44 191 THR B O 1
ATOM 5056 N N . GLY B 1 192 ? -4.914 -24.047 -27.391 1 97 192 GLY B N 1
ATOM 5057 C CA . GLY B 1 192 ? -5.008 -25.047 -28.453 1 97 192 GLY B CA 1
ATOM 5058 C C . GLY B 1 192 ? -3.701 -25.781 -28.688 1 97 192 GLY B C 1
ATOM 5059 O O . GLY B 1 192 ? -3.668 -26.766 -29.422 1 97 192 GLY B O 1
ATOM 5060 N N . LEU B 1 193 ? -2.631 -25.359 -28.047 1 97.19 193 LEU B N 1
ATOM 5061 C CA . LEU B 1 193 ? -1.346 -26.047 -28.172 1 97.19 193 LEU B CA 1
ATOM 5062 C C . LEU B 1 193 ? -0.912 -26.641 -26.828 1 97.19 193 LEU B C 1
ATOM 5064 O O . LEU B 1 193 ? -0.281 -25.953 -26.016 1 97.19 193 LEU B O 1
ATOM 5068 N N . PRO B 1 194 ? -1.19 -27.938 -26.672 1 97.88 194 PRO B N 1
ATOM 5069 C CA . PRO B 1 194 ? -0.91 -28.578 -25.375 1 97.88 194 PRO B CA 1
ATOM 5070 C C . PRO B 1 194 ? 0.585 -28.734 -25.109 1 97.88 194 PRO B C 1
ATOM 5072 O O . PRO B 1 194 ? 1.375 -28.844 -26.062 1 97.88 194 PRO B O 1
ATOM 5075 N N . SER B 1 195 ? 0.925 -28.719 -23.875 1 97.12 195 SER B N 1
ATOM 5076 C CA . SER B 1 195 ? 2.336 -28.812 -23.516 1 97.12 195 SER B CA 1
ATOM 5077 C C . SER B 1 195 ? 2.531 -29.672 -22.266 1 97.12 195 SER B C 1
ATOM 5079 O O . SER B 1 195 ? 1.603 -29.844 -21.469 1 97.12 195 SER B O 1
ATOM 5081 N N . ILE B 1 196 ? 3.697 -30.25 -22.109 1 97.25 196 ILE B N 1
ATOM 5082 C CA . ILE B 1 196 ? 4.195 -30.875 -20.891 1 97.25 196 ILE B CA 1
ATOM 5083 C C . ILE B 1 196 ? 5.352 -30.062 -20.312 1 97.25 196 ILE B C 1
ATOM 5085 O O . ILE B 1 196 ? 6.324 -29.781 -21.016 1 97.25 196 ILE B O 1
ATOM 5089 N N . THR B 1 197 ? 5.219 -29.672 -19.109 1 96.5 197 THR B N 1
ATOM 5090 C CA . THR B 1 197 ? 6.262 -28.906 -18.438 1 96.5 197 THR B CA 1
ATOM 5091 C C . THR B 1 197 ? 7.371 -29.812 -17.922 1 96.5 197 THR B C 1
ATOM 5093 O O . THR B 1 197 ? 7.098 -30.797 -17.219 1 96.5 197 THR B O 1
ATOM 5096 N N . THR B 1 198 ? 8.562 -29.484 -18.234 1 93.5 198 THR B N 1
ATOM 5097 C CA . THR B 1 198 ? 9.672 -30.359 -17.875 1 93.5 198 THR B CA 1
ATOM 5098 C C . THR B 1 198 ? 10.656 -29.641 -16.953 1 93.5 198 THR B C 1
ATOM 5100 O O . THR B 1 198 ? 11.656 -30.219 -16.531 1 93.5 198 THR B O 1
ATOM 5103 N N . ALA B 1 199 ? 10.406 -28.422 -16.719 1 93.19 199 ALA B N 1
ATOM 5104 C CA . ALA B 1 199 ? 11.242 -27.641 -15.812 1 93.19 199 ALA B CA 1
ATOM 5105 C C . ALA B 1 199 ? 10.414 -26.594 -15.07 1 93.19 199 ALA B C 1
ATOM 5107 O O . ALA B 1 199 ? 9.523 -25.969 -15.648 1 93.19 199 ALA B O 1
ATOM 5108 N N . LEU B 1 200 ? 10.656 -26.438 -13.789 1 95.44 200 LEU B N 1
ATOM 5109 C CA . LEU B 1 200 ? 10.078 -25.406 -12.922 1 95.44 200 LEU B CA 1
ATOM 5110 C C . LEU B 1 200 ? 11.172 -24.625 -12.211 1 95.44 200 LEU B C 1
ATOM 5112 O O . LEU B 1 200 ? 12.172 -25.188 -11.773 1 95.44 200 LEU B O 1
ATOM 5116 N N . ARG B 1 201 ? 10.961 -23.328 -12.109 1 96.25 201 ARG B N 1
ATOM 5117 C CA . ARG B 1 201 ? 11.82 -22.562 -11.211 1 96.25 201 ARG B CA 1
ATOM 5118 C C . ARG B 1 201 ? 11.367 -22.719 -9.766 1 96.25 201 ARG B C 1
ATOM 5120 O O . ARG B 1 201 ? 10.242 -23.141 -9.5 1 96.25 201 ARG B O 1
ATOM 5127 N N . GLY B 1 202 ? 12.359 -22.5 -8.875 1 94.56 202 GLY B N 1
ATOM 5128 C CA . GLY B 1 202 ? 12.023 -22.375 -7.465 1 94.56 202 GLY B CA 1
ATOM 5129 C C . GLY B 1 202 ? 11.641 -20.953 -7.074 1 94.56 202 GLY B C 1
ATOM 5130 O O . GLY B 1 202 ? 11.578 -20.062 -7.926 1 94.56 202 GLY B O 1
ATOM 5131 N N . LEU B 1 203 ? 11.344 -20.75 -5.777 1 95.31 203 LEU B N 1
ATOM 5132 C CA . LEU B 1 203 ? 10.906 -19.438 -5.32 1 95.31 203 LEU B CA 1
ATOM 5133 C C . LEU B 1 203 ? 11.406 -19.156 -3.908 1 95.31 203 LEU B C 1
ATOM 5135 O O . LEU B 1 203 ? 11.305 -20.016 -3.027 1 95.31 203 LEU B O 1
ATOM 5139 N N . VAL B 1 204 ? 12.016 -18.062 -3.76 1 95.19 204 VAL B N 1
ATOM 5140 C CA . VAL B 1 204 ? 12.336 -17.484 -2.463 1 95.19 204 VAL B CA 1
ATOM 5141 C C . VAL B 1 204 ? 11.547 -16.188 -2.271 1 95.19 204 VAL B C 1
ATOM 5143 O O . VAL B 1 204 ? 11.57 -15.305 -3.131 1 95.19 204 VAL B O 1
ATOM 5146 N N . THR B 1 205 ? 10.797 -16.094 -1.19 1 95.19 205 THR B N 1
ATOM 5147 C CA . THR B 1 205 ? 10.031 -14.898 -0.898 1 95.19 205 THR B CA 1
ATOM 5148 C C . THR B 1 205 ? 10.43 -14.312 0.455 1 95.19 205 THR B C 1
ATOM 5150 O O . THR B 1 205 ? 10.438 -15.023 1.463 1 95.19 205 THR B O 1
ATOM 5153 N N . VAL B 1 206 ? 10.742 -13.039 0.473 1 96.75 206 VAL B N 1
ATOM 5154 C CA . VAL B 1 206 ? 11.156 -12.359 1.694 1 96.75 206 VAL B CA 1
ATOM 5155 C C . VAL B 1 206 ? 10.359 -11.062 1.854 1 96.75 206 VAL B C 1
ATOM 5157 O O . VAL B 1 206 ? 10.281 -10.258 0.92 1 96.75 206 VAL B O 1
ATOM 5160 N N . ASP B 1 207 ? 9.742 -10.898 3.021 1 97.19 207 ASP B N 1
ATOM 5161 C CA . ASP B 1 207 ? 9.211 -9.602 3.414 1 97.19 207 ASP B CA 1
ATOM 5162 C C . ASP B 1 207 ? 10.297 -8.742 4.062 1 97.19 207 ASP B C 1
ATOM 5164 O O . ASP B 1 207 ? 11.039 -9.219 4.918 1 97.19 207 ASP B O 1
ATOM 5168 N N . VAL B 1 208 ? 10.398 -7.508 3.654 1 98.56 208 VAL B N 1
ATOM 5169 C CA . VAL B 1 208 ? 11.328 -6.566 4.273 1 98.56 208 VAL B CA 1
ATOM 5170 C C . VAL B 1 208 ? 10.57 -5.34 4.773 1 98.56 208 VAL B C 1
ATOM 5172 O O . VAL B 1 208 ? 9.719 -4.801 4.062 1 98.56 208 VAL B O 1
ATOM 5175 N N . GLU B 1 209 ? 10.773 -4.945 5.977 1 98.62 209 GLU B N 1
ATOM 5176 C CA . GLU B 1 209 ? 10.211 -3.74 6.586 1 98.62 209 GLU B CA 1
ATOM 5177 C C . GLU B 1 209 ? 11.305 -2.844 7.152 1 98.62 209 GLU B C 1
ATOM 5179 O O . GLU B 1 209 ? 12.203 -3.318 7.844 1 98.62 209 GLU B O 1
ATOM 5184 N N . VAL B 1 210 ? 11.266 -1.582 6.82 1 98.69 210 VAL B N 1
ATOM 5185 C CA . VAL B 1 210 ? 12.203 -0.584 7.32 1 98.69 210 VAL B CA 1
ATOM 5186 C C . VAL B 1 210 ? 11.469 0.427 8.195 1 98.69 210 VAL B C 1
ATOM 5188 O O . VAL B 1 210 ? 10.375 0.881 7.844 1 98.69 210 VAL B O 1
ATOM 5191 N N . ARG B 1 211 ? 12.07 0.774 9.367 1 98.38 211 ARG B N 1
ATOM 5192 C CA . ARG B 1 211 ? 11.398 1.649 10.32 1 98.38 211 ARG B CA 1
ATOM 5193 C C . ARG B 1 211 ? 12.344 2.717 10.852 1 98.38 211 ARG B C 1
ATOM 5195 O O . ARG B 1 211 ? 13.5 2.428 11.164 1 98.38 211 ARG B O 1
ATOM 5202 N N . ALA B 1 212 ? 11.883 3.93 10.938 1 98.06 212 ALA B N 1
ATOM 5203 C CA . ALA B 1 212 ? 12.664 5.039 11.469 1 98.06 212 ALA B CA 1
ATOM 5204 C C . ALA B 1 212 ? 12.016 5.625 12.719 1 98.06 212 ALA B C 1
ATOM 5206 O O . ALA B 1 212 ? 12.68 6.262 13.531 1 98.06 212 ALA B O 1
ATOM 5207 N N . LEU B 1 213 ? 10.68 5.496 12.875 1 97.56 213 LEU B N 1
ATOM 5208 C CA . LEU B 1 213 ? 9.906 6.25 13.852 1 97.56 213 LEU B CA 1
ATOM 5209 C C . LEU B 1 213 ? 8.984 5.328 14.648 1 97.56 213 LEU B C 1
ATOM 5211 O O . LEU B 1 213 ? 8.594 4.266 14.164 1 97.56 213 LEU B O 1
ATOM 5215 N N . ARG B 1 214 ? 8.641 5.734 15.805 1 93.94 214 ARG B N 1
ATOM 5216 C CA . ARG B 1 214 ? 7.676 5.004 16.609 1 93.94 214 ARG B CA 1
ATOM 5217 C C . ARG B 1 214 ? 6.281 5.078 16 1 93.94 214 ARG B C 1
ATOM 5219 O O . ARG B 1 214 ? 5.496 4.133 16.125 1 93.94 214 ARG B O 1
ATOM 5226 N N . GLN B 1 215 ? 5.988 6.137 15.422 1 94.69 215 GLN B N 1
ATOM 5227 C CA . GLN B 1 215 ? 4.738 6.363 14.703 1 94.69 215 GLN B CA 1
ATOM 5228 C C . GLN B 1 215 ? 4.918 7.406 13.609 1 94.69 215 GLN B C 1
ATOM 5230 O O . GLN B 1 215 ? 5.91 8.133 13.594 1 94.69 215 GLN B O 1
ATOM 5235 N N . ALA B 1 216 ? 4 7.402 12.688 1 96.06 216 ALA B N 1
ATOM 5236 C CA . ALA B 1 216 ? 4.047 8.398 11.625 1 96.06 216 ALA B CA 1
ATOM 5237 C C . ALA B 1 216 ? 3.99 9.812 12.195 1 96.06 216 ALA B C 1
ATOM 5239 O O . ALA B 1 216 ? 3.443 10.031 13.273 1 96.06 216 ALA B O 1
ATOM 5240 N N . VAL B 1 217 ? 4.547 10.773 11.477 1 96.62 217 VAL B N 1
ATOM 5241 C CA . VAL B 1 217 ? 4.531 12.156 11.922 1 96.62 217 VAL B CA 1
ATOM 5242 C C . VAL B 1 217 ? 4.191 13.078 10.75 1 96.62 217 VAL B C 1
ATOM 5244 O O . VAL B 1 217 ? 4.289 12.672 9.586 1 96.62 217 VAL B O 1
ATOM 5247 N N . HIS B 1 218 ? 3.781 14.258 11.047 1 96 218 HIS B N 1
ATOM 5248 C CA . HIS B 1 218 ? 3.475 15.281 10.047 1 96 218 HIS B CA 1
ATOM 5249 C C . HIS B 1 218 ? 4.695 15.586 9.18 1 96 218 HIS B C 1
ATOM 5251 O O . HIS B 1 218 ? 5.734 16 9.695 1 96 218 HIS B O 1
ATOM 5257 N N . SER B 1 219 ? 4.625 15.484 7.863 1 96 219 SER B N 1
ATOM 5258 C CA . SER B 1 219 ? 5.781 15.562 6.977 1 96 219 SER B CA 1
ATOM 5259 C C . SER B 1 219 ? 6.332 16.984 6.91 1 96 219 SER B C 1
ATOM 5261 O O . SER B 1 219 ? 7.504 17.188 6.586 1 96 219 SER B O 1
ATOM 5263 N N . GLY B 1 220 ? 5.504 17.984 7.152 1 95.81 220 GLY B N 1
ATOM 5264 C CA . GLY B 1 220 ? 5.992 19.344 7.219 1 95.81 220 GLY B CA 1
ATOM 5265 C C . GLY B 1 220 ? 6.727 19.656 8.508 1 95.81 220 GLY B C 1
ATOM 5266 O O . GLY B 1 220 ? 7.887 20.078 8.484 1 95.81 220 GLY B O 1
ATOM 5267 N N . MET B 1 221 ? 6.102 19.328 9.586 1 95.5 221 MET B N 1
ATOM 5268 C CA . MET B 1 221 ? 6.605 19.672 10.906 1 95.5 221 MET B CA 1
ATOM 5269 C C . MET B 1 221 ? 7.941 18.984 11.18 1 95.5 221 MET B C 1
ATOM 5271 O O . MET B 1 221 ? 8.75 19.484 11.969 1 95.5 221 MET B O 1
ATOM 5275 N N . TRP B 1 222 ? 8.188 17.875 10.438 1 96.38 222 TRP B N 1
ATOM 5276 C CA . TRP B 1 222 ? 9.383 17.125 10.812 1 96.38 222 TRP B CA 1
ATOM 5277 C C . TRP B 1 222 ? 10.25 16.828 9.586 1 96.38 222 TRP B C 1
ATOM 5279 O O . TRP B 1 222 ? 11.359 16.312 9.711 1 96.38 222 TRP B O 1
ATOM 5289 N N . GLY B 1 223 ? 9.789 17.172 8.43 1 96.69 223 GLY B N 1
ATOM 5290 C CA . GLY B 1 223 ? 10.516 16.891 7.207 1 96.69 223 GLY B CA 1
ATOM 5291 C C . GLY B 1 223 ? 11.859 17.594 7.133 1 96.69 223 GLY B C 1
ATOM 5292 O O . GLY B 1 223 ? 11.992 18.734 7.578 1 96.69 223 GLY B O 1
ATOM 5293 N N . GLY B 1 224 ? 12.82 17 6.48 1 96.25 224 GLY B N 1
ATOM 5294 C CA . GLY B 1 224 ? 14.18 17.516 6.375 1 96.25 224 GLY B CA 1
ATOM 5295 C C . GLY B 1 224 ? 15.172 16.766 7.238 1 96.25 224 GLY B C 1
ATOM 5296 O O . GLY B 1 224 ? 15.922 15.93 6.738 1 96.25 224 GLY B O 1
ATOM 5297 N N . PRO B 1 225 ? 14.992 16.906 8.531 1 96.75 225 PRO B N 1
ATOM 5298 C CA . PRO B 1 225 ? 15.93 16.203 9.414 1 96.75 225 PRO B CA 1
ATOM 5299 C C . PRO B 1 225 ? 15.539 14.742 9.641 1 96.75 225 PRO B C 1
ATOM 5301 O O . PRO B 1 225 ? 16.406 13.906 9.93 1 96.75 225 PRO B O 1
ATOM 5304 N N . VAL B 1 226 ? 14.281 14.406 9.648 1 97.5 226 VAL B N 1
ATOM 5305 C CA . VAL B 1 226 ? 13.805 13.055 9.93 1 97.5 226 VAL B CA 1
ATOM 5306 C C . VAL B 1 226 ? 13.898 12.211 8.664 1 97.5 226 VAL B C 1
ATOM 5308 O O . VAL B 1 226 ? 13.383 12.586 7.609 1 97.5 226 VAL B O 1
ATOM 5311 N N . PRO B 1 227 ? 14.602 11.078 8.734 1 98.06 227 PRO B N 1
ATOM 5312 C CA . PRO B 1 227 ? 14.688 10.211 7.555 1 98.06 227 PRO B CA 1
ATOM 5313 C C . PRO B 1 227 ? 13.344 9.594 7.188 1 98.06 227 PRO B C 1
ATOM 5315 O O . PRO B 1 227 ? 12.547 9.266 8.07 1 98.06 227 PRO B O 1
ATOM 5318 N N . ASP B 1 228 ? 13.047 9.453 5.926 1 98.38 228 ASP B N 1
ATOM 5319 C CA . ASP B 1 228 ? 11.844 8.867 5.359 1 98.38 228 ASP B CA 1
ATOM 5320 C C . ASP B 1 228 ? 12.039 7.379 5.07 1 98.38 228 ASP B C 1
ATOM 5322 O O . ASP B 1 228 ? 12.758 7.016 4.133 1 98.38 228 ASP B O 1
ATOM 5326 N N . PRO B 1 229 ? 11.359 6.492 5.82 1 98.75 229 PRO B N 1
ATOM 5327 C CA . PRO B 1 229 ? 11.523 5.055 5.602 1 98.75 229 PRO B CA 1
ATOM 5328 C C . PRO B 1 229 ? 11.125 4.621 4.191 1 98.75 229 PRO B C 1
ATOM 5330 O O . PRO B 1 229 ? 11.68 3.652 3.662 1 98.75 229 PRO B O 1
ATOM 5333 N N . VAL B 1 230 ? 10.125 5.285 3.568 1 98.81 230 VAL B N 1
ATOM 5334 C CA . VAL B 1 230 ? 9.719 4.934 2.213 1 98.81 230 VAL B CA 1
ATOM 5335 C C . VAL B 1 230 ? 10.859 5.203 1.24 1 98.81 230 VAL B C 1
ATOM 5337 O O . VAL B 1 230 ? 11.18 4.363 0.394 1 98.81 230 VAL B O 1
ATOM 5340 N N . MET B 1 231 ? 11.508 6.371 1.376 1 98.75 231 MET B N 1
ATOM 5341 C CA . MET B 1 231 ? 12.68 6.691 0.567 1 98.75 231 MET B CA 1
ATOM 5342 C C . MET B 1 231 ? 13.789 5.672 0.787 1 98.75 231 MET B C 1
ATOM 5344 O O . MET B 1 231 ? 14.406 5.199 -0.171 1 98.75 231 MET B O 1
ATOM 5348 N N . ALA B 1 232 ? 14.047 5.348 2.049 1 98.81 232 ALA B N 1
ATOM 5349 C CA . ALA B 1 232 ? 15.07 4.359 2.375 1 98.81 232 ALA B CA 1
ATOM 5350 C C . ALA B 1 232 ? 14.789 3.027 1.688 1 98.81 232 ALA B C 1
ATOM 5352 O O . ALA B 1 232 ? 15.68 2.441 1.063 1 98.81 232 ALA B O 1
ATOM 5353 N N . LEU B 1 233 ? 13.539 2.561 1.804 1 98.88 233 LEU B N 1
ATOM 5354 C CA . LEU B 1 233 ? 13.164 1.284 1.204 1 98.88 233 LEU B CA 1
ATOM 5355 C C . LEU B 1 233 ? 13.336 1.323 -0.311 1 98.88 233 LEU B C 1
ATOM 5357 O O . LEU B 1 233 ? 13.844 0.371 -0.907 1 98.88 233 LEU B O 1
ATOM 5361 N N . CYS B 1 234 ? 12.906 2.422 -0.958 1 98.88 234 CYS B N 1
ATOM 5362 C CA . CYS B 1 234 ? 13.055 2.551 -2.402 1 98.88 234 CYS B CA 1
ATOM 5363 C C . CYS B 1 234 ? 14.523 2.484 -2.807 1 98.88 234 CYS B C 1
ATOM 5365 O O . CYS B 1 234 ? 14.875 1.819 -3.783 1 98.88 234 CYS B O 1
ATOM 5367 N N . ARG B 1 235 ? 15.406 3.143 -2.057 1 98.62 235 ARG B N 1
ATOM 5368 C CA . ARG B 1 235 ? 16.844 3.094 -2.322 1 98.62 235 ARG B CA 1
ATOM 5369 C C . ARG B 1 235 ? 17.375 1.67 -2.197 1 98.62 235 ARG B C 1
ATOM 5371 O O . ARG B 1 235 ? 18.172 1.227 -3.023 1 98.62 235 ARG B O 1
ATOM 5378 N N . MET B 1 236 ? 16.969 1.028 -1.157 1 98.81 236 MET B N 1
ATOM 5379 C CA . MET B 1 236 ? 17.391 -0.349 -0.924 1 98.81 236 MET B CA 1
ATOM 5380 C C . MET B 1 236 ? 16.953 -1.254 -2.072 1 98.81 236 MET B C 1
ATOM 5382 O O . MET B 1 236 ? 17.781 -1.966 -2.652 1 98.81 236 MET B O 1
ATOM 5386 N N . LEU B 1 237 ? 15.664 -1.214 -2.479 1 98.88 237 LEU B N 1
ATOM 5387 C CA . LEU B 1 237 ? 15.094 -2.092 -3.496 1 98.88 237 LEU B CA 1
ATOM 5388 C C . LEU B 1 237 ? 15.695 -1.798 -4.867 1 98.88 237 LEU B C 1
ATOM 5390 O O . LEU B 1 237 ? 15.891 -2.711 -5.672 1 98.88 237 LEU B O 1
ATOM 5394 N N . ALA B 1 238 ? 16.047 -0.536 -5.105 1 98.62 238 ALA B N 1
ATOM 5395 C CA . ALA B 1 238 ? 16.625 -0.133 -6.383 1 98.62 238 ALA B CA 1
ATOM 5396 C C . ALA B 1 238 ? 17.984 -0.806 -6.609 1 98.62 238 ALA B C 1
ATOM 5398 O O . ALA B 1 238 ? 18.422 -0.938 -7.75 1 98.62 238 ALA B O 1
ATOM 5399 N N . THR B 1 239 ? 18.641 -1.228 -5.531 1 98.69 239 THR B N 1
ATOM 5400 C CA . THR B 1 239 ? 19.969 -1.806 -5.648 1 98.69 239 THR B CA 1
ATOM 5401 C C . THR B 1 239 ? 19.891 -3.277 -6.039 1 98.69 239 THR B C 1
ATOM 5403 O O . THR B 1 239 ? 20.906 -3.904 -6.336 1 98.69 239 THR B O 1
ATOM 5406 N N . LEU B 1 240 ? 18.734 -3.855 -6.055 1 98.69 240 LEU B N 1
ATOM 5407 C CA . LEU B 1 240 ? 18.578 -5.293 -6.238 1 98.69 240 LEU B CA 1
ATOM 5408 C C . LEU B 1 240 ? 18.781 -5.684 -7.699 1 98.69 240 LEU B C 1
ATOM 5410 O O . LEU B 1 240 ? 18.984 -6.859 -8.016 1 98.69 240 LEU B O 1
ATOM 5414 N N . THR B 1 241 ? 18.703 -4.715 -8.641 1 97.88 241 THR B N 1
ATOM 5415 C CA . THR B 1 241 ? 18.875 -5 -10.062 1 97.88 241 THR B CA 1
ATOM 5416 C C . THR B 1 241 ? 19.812 -3.98 -10.703 1 97.88 241 THR B C 1
ATOM 5418 O O . THR B 1 241 ? 19.953 -2.859 -10.211 1 97.88 241 THR B O 1
ATOM 5421 N N . HIS B 1 242 ? 20.469 -4.355 -11.766 1 96.94 242 HIS B N 1
ATOM 5422 C CA . HIS B 1 242 ? 21.188 -3.439 -12.648 1 96.94 242 HIS B CA 1
ATOM 5423 C C . HIS B 1 242 ? 20.219 -2.648 -13.523 1 96.94 242 HIS B C 1
ATOM 5425 O O . HIS B 1 242 ? 19.016 -2.916 -13.523 1 96.94 242 HIS B O 1
ATOM 5431 N N . ALA B 1 243 ? 20.703 -1.71 -14.258 1 95.38 243 ALA B N 1
ATOM 5432 C CA . ALA B 1 243 ? 19.891 -0.848 -15.109 1 95.38 243 ALA B CA 1
ATOM 5433 C C . ALA B 1 243 ? 19.141 -1.664 -16.156 1 95.38 243 ALA B C 1
ATOM 5435 O O . ALA B 1 243 ? 18.031 -1.298 -16.562 1 95.38 243 ALA B O 1
ATOM 5436 N N . ASP B 1 244 ? 19.688 -2.809 -16.516 1 93.94 244 ASP B N 1
ATOM 5437 C CA . ASP B 1 244 ? 19.078 -3.611 -17.562 1 93.94 244 ASP B CA 1
ATOM 5438 C C . ASP B 1 244 ? 18.047 -4.582 -16.984 1 93.94 244 ASP B C 1
ATOM 5440 O O . ASP B 1 244 ? 17.484 -5.414 -17.719 1 93.94 244 ASP B O 1
ATOM 5444 N N . GLY B 1 245 ? 17.828 -4.562 -15.656 1 93.5 245 GLY B N 1
ATOM 5445 C CA . GLY B 1 245 ? 16.812 -5.383 -15.023 1 93.5 245 GLY B CA 1
ATOM 5446 C C . GLY B 1 245 ? 17.359 -6.672 -14.445 1 93.5 245 GLY B C 1
ATOM 5447 O O . GLY B 1 245 ? 16.656 -7.395 -13.742 1 93.5 245 GLY B O 1
ATOM 5448 N N . SER B 1 246 ? 18.641 -6.988 -14.703 1 94.5 246 SER B N 1
ATOM 5449 C CA . SER B 1 246 ? 19.234 -8.227 -14.188 1 94.5 246 SER B CA 1
ATOM 5450 C C . SER B 1 246 ? 19.531 -8.109 -12.695 1 94.5 246 SER B C 1
ATOM 5452 O O . SER B 1 246 ? 19.781 -7.012 -12.188 1 94.5 246 SER B O 1
ATOM 5454 N N . ILE B 1 247 ? 19.516 -9.211 -12.008 1 97.38 247 ILE B N 1
ATOM 5455 C CA . ILE B 1 247 ? 19.734 -9.25 -10.57 1 97.38 247 ILE B CA 1
ATOM 5456 C C . ILE B 1 247 ? 21.141 -8.758 -10.242 1 97.38 247 ILE B C 1
ATOM 5458 O O . ILE B 1 247 ? 22.109 -9.188 -10.867 1 97.38 247 ILE B O 1
ATOM 5462 N N . ALA B 1 248 ? 21.266 -7.891 -9.266 1 98.12 248 ALA B N 1
ATOM 5463 C CA . ALA B 1 248 ? 22.547 -7.266 -8.914 1 98.12 248 ALA B CA 1
ATOM 5464 C C . ALA B 1 248 ? 23.094 -7.832 -7.605 1 98.12 248 ALA B C 1
ATOM 5466 O O . ALA B 1 248 ? 24.156 -7.43 -7.145 1 98.12 248 ALA B O 1
ATOM 5467 N N . ILE B 1 249 ? 22.422 -8.75 -6.984 1 98.25 249 ILE B N 1
ATOM 5468 C CA . ILE B 1 249 ? 22.891 -9.383 -5.75 1 98.25 249 ILE B CA 1
ATOM 5469 C C . ILE B 1 249 ? 24.078 -10.281 -6.051 1 98.25 249 ILE B C 1
ATOM 5471 O O . ILE B 1 249 ? 23.969 -11.219 -6.848 1 98.25 249 ILE B O 1
ATOM 5475 N N . GLU B 1 250 ? 25.172 -10.07 -5.398 1 96.94 250 GLU B N 1
ATOM 5476 C CA . GLU B 1 250 ? 26.406 -10.82 -5.633 1 96.94 250 GLU B CA 1
ATOM 5477 C C . GLU B 1 250 ? 26.203 -12.305 -5.371 1 96.94 250 GLU B C 1
ATOM 5479 O O . GLU B 1 250 ? 25.609 -12.688 -4.363 1 96.94 250 GLU B O 1
ATOM 5484 N N . GLY B 1 251 ? 26.656 -13.125 -6.285 1 95.75 251 GLY B N 1
ATOM 5485 C CA . GLY B 1 251 ? 26.703 -14.562 -6.059 1 95.75 251 GLY B CA 1
ATOM 5486 C C . GLY B 1 251 ? 25.516 -15.297 -6.641 1 95.75 251 GLY B C 1
ATOM 5487 O O . GLY B 1 251 ? 25.484 -16.531 -6.629 1 95.75 251 GLY B O 1
ATOM 5488 N N . ILE B 1 252 ? 24.531 -14.617 -7.203 1 96.69 252 ILE B N 1
ATOM 5489 C CA . ILE B 1 252 ? 23.328 -15.297 -7.684 1 96.69 252 ILE B CA 1
ATOM 5490 C C . ILE B 1 252 ? 23.5 -15.633 -9.164 1 96.69 252 ILE B C 1
ATOM 5492 O O . ILE B 1 252 ? 23.469 -16.812 -9.547 1 96.69 252 ILE B O 1
ATOM 5496 N N . ARG B 1 253 ? 23.844 -14.688 -9.984 1 93.81 253 ARG B N 1
ATOM 5497 C CA . ARG B 1 253 ? 23.906 -14.906 -11.43 1 93.81 253 ARG B CA 1
ATOM 5498 C C . ARG B 1 253 ? 25.125 -15.758 -11.789 1 93.81 253 ARG B C 1
ATOM 5500 O O . ARG B 1 253 ? 25.094 -16.516 -12.758 1 93.81 253 ARG B O 1
ATOM 5507 N N . GLU B 1 254 ? 26.156 -15.656 -11 1 93 254 GLU B N 1
ATOM 5508 C CA . GLU B 1 254 ? 27.422 -16.344 -11.266 1 93 254 GLU B CA 1
ATOM 5509 C C . GLU B 1 254 ? 27.25 -17.859 -11.164 1 93 254 GLU B C 1
ATOM 5511 O O . GLU B 1 254 ? 28.047 -18.625 -11.711 1 93 254 GLU B O 1
ATOM 5516 N N . ARG B 1 255 ? 26.234 -18.281 -10.57 1 91.88 255 ARG B N 1
ATOM 5517 C CA . ARG B 1 255 ? 26.062 -19.703 -10.273 1 91.88 255 ARG B CA 1
ATOM 5518 C C . ARG B 1 255 ? 25.078 -20.344 -11.242 1 91.88 255 ARG B C 1
ATOM 5520 O O . ARG B 1 255 ? 24.844 -21.562 -11.188 1 91.88 255 ARG B O 1
ATOM 5527 N N . VAL B 1 256 ? 24.547 -19.625 -12.148 1 93.19 256 VAL B N 1
ATOM 5528 C CA . VAL B 1 256 ? 23.531 -20.141 -13.078 1 93.19 256 VAL B CA 1
ATOM 5529 C C . VAL B 1 256 ? 24.219 -21 -14.148 1 93.19 256 VAL B C 1
ATOM 5531 O O . VAL B 1 256 ? 25.172 -20.562 -14.789 1 93.19 256 VAL B O 1
A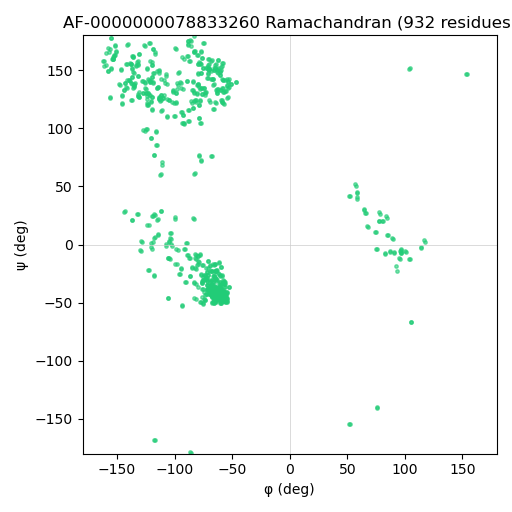TOM 5534 N N . LYS B 1 257 ? 23.719 -22.156 -14.328 1 88.56 257 LYS B N 1
ATOM 5535 C CA . LYS B 1 257 ? 24.25 -23.047 -15.352 1 88.56 257 LYS B CA 1
ATOM 5536 C C . LYS B 1 257 ? 23.875 -22.578 -16.75 1 88.56 257 LYS B C 1
ATOM 5538 O O . LYS B 1 257 ? 22.703 -22.297 -17.016 1 88.56 257 LYS B O 1
ATOM 5543 N N . PRO B 1 258 ? 24.828 -22.516 -17.625 1 89.31 258 PRO B N 1
ATOM 5544 C CA . PRO B 1 258 ? 24.5 -22.156 -19.016 1 89.31 258 PRO B CA 1
ATOM 5545 C C . PRO B 1 258 ? 23.609 -23.203 -19.688 1 89.31 258 PRO B C 1
ATOM 5547 O O . PRO B 1 258 ? 23.656 -24.391 -19.328 1 89.31 258 PRO B O 1
ATOM 5550 N N . LEU B 1 259 ? 22.859 -22.781 -20.672 1 89.88 259 LEU B N 1
ATOM 5551 C CA . LEU B 1 259 ? 22.062 -23.703 -21.469 1 89.88 259 LEU B CA 1
ATOM 5552 C C . LEU B 1 259 ? 22.938 -24.625 -22.297 1 89.88 259 LEU B C 1
ATOM 5554 O O . LEU B 1 259 ? 23.938 -24.188 -22.859 1 89.88 259 LEU B O 1
ATOM 5558 N N . THR B 1 260 ? 22.469 -25.812 -22.375 1 89.69 260 THR B N 1
ATOM 5559 C CA . THR B 1 260 ? 23.078 -26.703 -23.375 1 89.69 260 THR B CA 1
ATOM 5560 C C . THR B 1 260 ? 22.578 -26.359 -24.781 1 89.69 260 THR B C 1
ATOM 5562 O O . THR B 1 260 ? 21.562 -25.672 -24.922 1 89.69 260 THR B O 1
ATOM 5565 N N . ASP B 1 261 ? 23.266 -26.906 -25.766 1 92.31 261 ASP B N 1
ATOM 5566 C CA . ASP B 1 261 ? 22.828 -26.703 -27.141 1 92.31 261 ASP B CA 1
ATOM 5567 C C . ASP B 1 261 ? 21.453 -27.312 -27.375 1 92.31 261 ASP B C 1
ATOM 5569 O O . ASP B 1 261 ? 20.625 -26.719 -28.078 1 92.31 261 ASP B O 1
ATOM 5573 N N . GLY B 1 262 ? 21.281 -28.406 -26.828 1 88.75 262 GLY B N 1
ATOM 5574 C CA . GLY B 1 262 ? 19.984 -29.062 -26.953 1 88.75 262 GLY B CA 1
ATOM 5575 C C . GLY B 1 262 ? 18.844 -28.25 -26.359 1 88.75 262 GLY B C 1
ATOM 5576 O O . GLY B 1 262 ? 17.781 -28.141 -26.953 1 88.75 262 GLY B O 1
ATOM 5577 N N . GLU B 1 263 ? 19.078 -27.734 -25.234 1 88.12 263 GLU B N 1
ATOM 5578 C CA . GLU B 1 263 ? 18.078 -26.891 -24.562 1 88.12 263 GLU B CA 1
ATOM 5579 C C . GLU B 1 263 ? 17.781 -25.641 -25.391 1 88.12 263 GLU B C 1
ATOM 5581 O O . GLU B 1 263 ? 16.625 -25.25 -25.531 1 88.12 263 GLU B O 1
ATOM 5586 N N . ARG B 1 264 ? 18.797 -25.031 -25.891 1 90.94 264 ARG B N 1
ATOM 5587 C CA . ARG B 1 264 ? 18.641 -23.844 -26.703 1 90.94 264 ARG B CA 1
ATOM 5588 C C . ARG B 1 264 ? 17.797 -24.141 -27.953 1 90.94 264 ARG B C 1
ATOM 5590 O O . ARG B 1 264 ? 16.906 -23.359 -28.297 1 90.94 264 ARG B O 1
ATOM 5597 N N . GLN B 1 265 ? 18.125 -25.203 -28.547 1 91.31 265 GLN B N 1
ATOM 5598 C CA . GLN B 1 265 ? 17.406 -25.594 -29.75 1 91.31 265 GLN B CA 1
ATOM 5599 C C . GLN B 1 265 ? 15.938 -25.875 -29.438 1 91.31 265 GLN B C 1
ATOM 5601 O O . GLN B 1 265 ? 15.055 -25.562 -30.234 1 91.31 265 GLN B O 1
ATOM 5606 N N . SER B 1 266 ? 15.711 -26.5 -28.344 1 89.56 266 SER B N 1
ATOM 5607 C CA . SER B 1 266 ? 14.344 -26.797 -27.938 1 89.56 266 SER B CA 1
ATOM 5608 C C . SER B 1 266 ? 13.531 -25.516 -27.75 1 89.56 266 SER B C 1
ATOM 5610 O O . SER B 1 266 ? 12.367 -25.453 -28.156 1 89.56 266 SER B O 1
ATOM 5612 N N . ILE B 1 267 ? 14.109 -24.484 -27.188 1 91.12 267 ILE B N 1
ATOM 5613 C CA . ILE B 1 267 ? 13.438 -23.219 -26.953 1 91.12 267 ILE B CA 1
ATOM 5614 C C . ILE B 1 267 ? 13.195 -22.5 -28.281 1 91.12 267 ILE B C 1
ATOM 5616 O O . ILE B 1 267 ? 12.094 -22.016 -28.531 1 91.12 267 ILE B O 1
ATOM 5620 N N . GLU B 1 268 ? 14.164 -22.531 -29.141 1 90.19 268 GLU B N 1
ATOM 5621 C CA . GLU B 1 268 ? 14.094 -21.844 -30.422 1 90.19 268 GLU B CA 1
ATOM 5622 C C . GLU B 1 268 ? 13.062 -22.5 -31.344 1 90.19 268 GLU B C 1
ATOM 5624 O O . GLU B 1 268 ? 12.555 -21.859 -32.281 1 90.19 268 GLU B O 1
ATOM 5629 N N . SER B 1 269 ? 12.797 -23.75 -31.062 1 91.19 269 SER B N 1
ATOM 5630 C CA . SER B 1 269 ? 11.883 -24.484 -31.922 1 91.19 269 SER B CA 1
ATOM 5631 C C . SER B 1 269 ? 10.43 -24.203 -31.578 1 91.19 269 SER B C 1
ATOM 5633 O O . SER B 1 269 ? 9.523 -24.516 -32.344 1 91.19 269 SER B O 1
ATOM 5635 N N . LEU B 1 270 ? 10.211 -23.578 -30.469 1 91.19 270 LEU B N 1
ATOM 5636 C CA . LEU B 1 270 ? 8.844 -23.25 -30.078 1 91.19 270 LEU B CA 1
ATOM 5637 C C . LEU B 1 270 ? 8.281 -22.141 -30.969 1 91.19 270 LEU B C 1
ATOM 5639 O O . LEU B 1 270 ? 9.023 -21.266 -31.422 1 91.19 270 LEU B O 1
ATOM 5643 N N . PRO B 1 271 ? 7.047 -22.203 -31.188 1 87.62 271 PRO B N 1
ATOM 5644 C CA . PRO B 1 271 ? 6.461 -21.172 -32.062 1 87.62 271 PRO B CA 1
ATOM 5645 C C . PRO B 1 271 ? 6.383 -19.812 -31.375 1 87.62 271 PRO B C 1
ATOM 5647 O O . PRO B 1 271 ? 6.301 -19.734 -30.141 1 87.62 271 PRO B O 1
ATOM 5650 N N . GLY B 1 272 ? 6.434 -18.812 -32.219 1 83.31 272 GLY B N 1
ATOM 5651 C CA . GLY B 1 272 ? 6.207 -17.453 -31.75 1 83.31 272 GLY B CA 1
ATOM 5652 C C . GLY B 1 272 ? 7.484 -16.641 -31.641 1 83.31 272 GLY B C 1
ATOM 5653 O O . GLY B 1 272 ? 8.57 -17.203 -31.484 1 83.31 272 GLY B O 1
ATOM 5654 N N . ASP B 1 273 ? 7.312 -15.32 -31.797 1 83.69 273 ASP B N 1
ATOM 5655 C CA . ASP B 1 273 ? 8.391 -14.344 -31.656 1 83.69 273 ASP B CA 1
ATOM 5656 C C . ASP B 1 273 ? 8.117 -13.375 -30.516 1 83.69 273 ASP B C 1
ATOM 5658 O O . ASP B 1 273 ? 7.301 -13.656 -29.641 1 83.69 273 ASP B O 1
ATOM 5662 N N . GLU B 1 274 ? 8.844 -12.414 -30.469 1 86.06 274 GLU B N 1
ATOM 5663 C CA . GLU B 1 274 ? 8.672 -11.43 -29.406 1 86.06 274 GLU B CA 1
ATOM 5664 C C . GLU B 1 274 ? 7.254 -10.867 -29.406 1 86.06 274 GLU B C 1
ATOM 5666 O O . GLU B 1 274 ? 6.691 -10.602 -28.344 1 86.06 274 GLU B O 1
ATOM 5671 N N . ALA B 1 275 ? 6.75 -10.625 -30.594 1 89.81 275 ALA B N 1
ATOM 5672 C CA . ALA B 1 275 ? 5.391 -10.102 -30.688 1 89.81 275 ALA B CA 1
ATOM 5673 C C . ALA B 1 275 ? 4.395 -11.047 -30.016 1 89.81 275 ALA B C 1
ATOM 5675 O O . ALA B 1 275 ? 3.449 -10.594 -29.359 1 89.81 275 ALA B O 1
ATOM 5676 N N . HIS B 1 276 ? 4.66 -12.312 -30.266 1 91.56 276 HIS B N 1
ATOM 5677 C CA . HIS B 1 276 ? 3.822 -13.32 -29.625 1 91.56 276 HIS B CA 1
ATOM 5678 C C . HIS B 1 276 ? 3.955 -13.273 -28.109 1 91.56 276 HIS B C 1
ATOM 5680 O O . HIS B 1 276 ? 2.953 -13.328 -27.391 1 91.56 276 HIS B O 1
ATOM 5686 N N . PHE B 1 277 ? 5.145 -13.141 -27.703 1 92.94 277 PHE B N 1
ATOM 5687 C CA . PHE B 1 277 ? 5.402 -13.047 -26.266 1 92.94 277 PHE B CA 1
ATOM 5688 C C . PHE B 1 277 ? 4.711 -11.828 -25.672 1 92.94 277 PHE B C 1
ATOM 5690 O O . PHE B 1 277 ? 4.098 -11.914 -24.609 1 92.94 277 PHE B O 1
ATOM 5697 N N . ARG B 1 278 ? 4.754 -10.711 -26.328 1 94 278 ARG B N 1
ATOM 5698 C CA . ARG B 1 278 ? 4.137 -9.469 -25.875 1 94 278 ARG B CA 1
ATOM 5699 C C . ARG B 1 278 ? 2.623 -9.617 -25.766 1 94 278 ARG B C 1
ATOM 5701 O O . ARG B 1 278 ? 2.016 -9.141 -24.812 1 94 278 ARG B O 1
ATOM 5708 N N . ALA B 1 279 ? 2.096 -10.242 -26.688 1 92.62 279 ALA B N 1
ATOM 5709 C CA . ALA B 1 279 ? 0.649 -10.453 -26.688 1 92.62 279 ALA B CA 1
ATOM 5710 C C . ALA B 1 279 ? 0.227 -11.352 -25.516 1 92.62 279 ALA B C 1
ATOM 5712 O O . ALA B 1 279 ? -0.766 -11.07 -24.844 1 92.62 279 ALA B O 1
ATOM 5713 N N . GLN B 1 280 ? 0.973 -12.375 -25.266 1 92.88 280 GLN B N 1
ATOM 5714 C CA . GLN B 1 280 ? 0.655 -13.328 -24.219 1 92.88 280 GLN B CA 1
ATOM 5715 C C . GLN B 1 280 ? 0.804 -12.688 -22.844 1 92.88 280 GLN B C 1
ATOM 5717 O O . GLN B 1 280 ? -0.003 -12.938 -21.938 1 92.88 280 GLN B O 1
ATOM 5722 N N . SER B 1 281 ? 1.819 -11.812 -22.672 1 93.56 281 SER B N 1
ATOM 5723 C CA . SER B 1 281 ? 2.125 -11.242 -21.359 1 93.56 281 SER B CA 1
ATOM 5724 C C . SER B 1 281 ? 1.263 -10.016 -21.078 1 93.56 281 SER B C 1
ATOM 5726 O O . SER B 1 281 ? 1.169 -9.57 -19.938 1 93.56 281 SER B O 1
ATOM 5728 N N . GLY B 1 282 ? 0.711 -9.414 -22.078 1 94.5 282 GLY B N 1
ATOM 5729 C CA . GLY B 1 282 ? -0.086 -8.211 -21.891 1 94.5 282 GLY B CA 1
ATOM 5730 C C . GLY B 1 282 ? 0.753 -6.969 -21.672 1 94.5 282 GLY B C 1
ATOM 5731 O O . GLY B 1 282 ? 0.296 -6.004 -21.062 1 94.5 282 GLY B O 1
ATOM 5732 N N . LEU B 1 283 ? 2 -6.957 -22.234 1 96.56 283 LEU B N 1
ATOM 5733 C CA . LEU B 1 283 ? 2.889 -5.805 -22.141 1 96.56 283 LEU B CA 1
ATOM 5734 C C . LEU B 1 283 ? 2.32 -4.621 -22.922 1 96.56 283 LEU B C 1
ATOM 5736 O O . LEU B 1 283 ? 1.806 -4.793 -24.031 1 96.56 283 LEU B O 1
ATOM 5740 N N . LEU B 1 284 ? 2.412 -3.482 -22.344 1 97.31 284 LEU B N 1
ATOM 5741 C CA . LEU B 1 284 ? 1.996 -2.279 -23.062 1 97.31 284 LEU B CA 1
ATOM 5742 C C . LEU B 1 284 ? 2.963 -1.959 -24.188 1 97.31 284 LEU B C 1
ATOM 5744 O O . LEU B 1 284 ? 4.129 -2.361 -24.156 1 97.31 284 LEU B O 1
ATOM 5748 N N . PRO B 1 285 ? 2.6 -1.317 -25.328 1 94.69 285 PRO B N 1
ATOM 5749 C CA . PRO B 1 285 ? 3.416 -1.097 -26.531 1 94.69 285 PRO B CA 1
ATOM 5750 C C . PRO B 1 285 ? 4.762 -0.449 -26.219 1 94.69 285 PRO B C 1
ATOM 5752 O O . PRO B 1 285 ? 5.785 -0.833 -26.781 1 94.69 285 PRO B O 1
ATOM 5755 N N . GLY B 1 286 ? 4.91 0.46 -25.297 1 95.12 286 GLY B N 1
ATOM 5756 C CA . GLY B 1 286 ? 6.145 1.18 -25.031 1 95.12 286 GLY B CA 1
ATOM 5757 C C . GLY B 1 286 ? 7.07 0.449 -24.078 1 95.12 286 GLY B C 1
ATOM 5758 O O . GLY B 1 286 ? 8.266 0.736 -24.016 1 95.12 286 GLY B O 1
ATOM 5759 N N . ALA B 1 287 ? 6.621 -0.561 -23.438 1 96.88 287 ALA B N 1
ATOM 5760 C CA . ALA B 1 287 ? 7.41 -1.263 -22.422 1 96.88 287 ALA B CA 1
ATOM 5761 C C . ALA B 1 287 ? 8.414 -2.209 -23.078 1 96.88 287 ALA B C 1
ATOM 5763 O O . ALA B 1 287 ? 8.078 -2.93 -24.016 1 96.88 287 ALA B O 1
ATOM 5764 N N . GLN B 1 288 ? 9.578 -2.266 -22.594 1 96.5 288 GLN B N 1
ATOM 5765 C CA . GLN B 1 288 ? 10.656 -3.092 -23.141 1 96.5 288 GLN B CA 1
ATOM 5766 C C . GLN B 1 288 ? 10.57 -4.52 -22.609 1 96.5 288 GLN B C 1
ATOM 5768 O O . GLN B 1 288 ? 10.188 -4.738 -21.453 1 96.5 288 GLN B O 1
ATOM 5773 N N . VAL B 1 289 ? 10.844 -5.496 -23.5 1 96.38 289 VAL B N 1
ATOM 5774 C CA . VAL B 1 289 ? 11.148 -6.844 -23.031 1 96.38 289 VAL B CA 1
ATOM 5775 C C . VAL B 1 289 ? 12.594 -6.902 -22.531 1 96.38 289 VAL B C 1
ATOM 5777 O O . VAL B 1 289 ? 13.523 -6.582 -23.281 1 96.38 289 VAL B O 1
ATOM 5780 N N . LEU B 1 290 ? 12.82 -7.312 -21.312 1 96.25 290 LEU B N 1
ATOM 5781 C CA . LEU B 1 290 ? 14.148 -7.312 -20.688 1 96.25 290 LEU B CA 1
ATOM 5782 C C . LEU B 1 290 ? 14.93 -8.555 -21.094 1 96.25 290 LEU B C 1
ATOM 5784 O O . LEU B 1 290 ? 14.367 -9.484 -21.688 1 96.25 290 LEU B O 1
ATOM 5788 N N . GLY B 1 291 ? 16.297 -8.547 -20.828 1 92.06 291 GLY B N 1
ATOM 5789 C CA . GLY B 1 291 ? 17.125 -9.719 -21.062 1 92.06 291 GLY B CA 1
ATOM 5790 C C . GLY B 1 291 ? 18.188 -9.5 -22.125 1 92.06 291 GLY B C 1
ATOM 5791 O O . GLY B 1 291 ? 18.984 -10.398 -22.406 1 92.06 291 GLY B O 1
ATOM 5792 N N . GLY B 1 292 ? 18.281 -8.336 -22.625 1 86.19 292 GLY B N 1
ATOM 5793 C CA . GLY B 1 292 ? 19.391 -7.957 -23.484 1 86.19 292 GLY B CA 1
ATOM 5794 C C . GLY B 1 292 ? 19.406 -8.719 -24.812 1 86.19 292 GLY B C 1
ATOM 5795 O O . GLY B 1 292 ? 20.469 -9.125 -25.281 1 86.19 292 GLY B O 1
ATOM 5796 N N . GLY B 1 293 ? 18.266 -9.164 -25.297 1 84.12 293 GLY B N 1
ATOM 5797 C CA . GLY B 1 293 ? 18.203 -9.82 -26.594 1 84.12 293 GLY B CA 1
ATOM 5798 C C . GLY B 1 293 ? 18.062 -11.328 -26.484 1 84.12 293 GLY B C 1
ATOM 5799 O O . GLY B 1 293 ? 17.828 -12 -27.5 1 84.12 293 GLY B O 1
ATOM 5800 N N . ALA B 1 294 ? 18.266 -11.891 -25.312 1 86.75 294 ALA B N 1
ATOM 5801 C CA . ALA B 1 294 ? 18.016 -13.328 -25.141 1 86.75 294 ALA B CA 1
ATOM 5802 C C . ALA B 1 294 ? 16.562 -13.664 -25.391 1 86.75 294 ALA B C 1
ATOM 5804 O O . ALA B 1 294 ? 15.68 -12.812 -25.25 1 86.75 294 ALA B O 1
ATOM 5805 N N . HIS B 1 295 ? 16.391 -14.922 -25.844 1 90.75 295 HIS B N 1
ATOM 5806 C CA . HIS B 1 295 ? 15.023 -15.375 -26.016 1 90.75 295 HIS B CA 1
ATOM 5807 C C . HIS B 1 295 ? 14.219 -15.242 -24.734 1 90.75 295 HIS B C 1
ATOM 5809 O O . HIS B 1 295 ? 14.695 -15.625 -23.656 1 90.75 295 HIS B O 1
ATOM 5815 N N . PRO B 1 296 ? 13.016 -14.672 -24.797 1 93.44 296 PRO B N 1
ATOM 5816 C CA . PRO B 1 296 ? 12.25 -14.422 -23.578 1 93.44 296 PRO B CA 1
ATOM 5817 C C . PRO B 1 296 ? 12.016 -15.688 -22.766 1 93.44 296 PRO B C 1
ATOM 5819 O O . PRO B 1 296 ? 12.039 -15.641 -21.531 1 93.44 296 PRO B O 1
ATOM 5822 N N . TRP B 1 297 ? 11.875 -16.844 -23.391 1 93.06 297 TRP B N 1
ATOM 5823 C CA . TRP B 1 297 ? 11.609 -18.094 -22.672 1 93.06 297 TRP B CA 1
ATOM 5824 C C . TRP B 1 297 ? 12.875 -18.609 -22 1 93.06 297 TRP B C 1
ATOM 5826 O O . TRP B 1 297 ? 12.812 -19.266 -20.953 1 93.06 297 TRP B O 1
ATOM 5836 N N . GLU B 1 298 ? 14.016 -18.344 -22.625 1 91.75 298 GLU B N 1
ATOM 5837 C CA . GLU B 1 298 ? 15.258 -18.625 -21.922 1 91.75 298 GLU B CA 1
ATOM 5838 C C . GLU B 1 298 ? 15.367 -17.828 -20.625 1 91.75 298 GLU B C 1
ATOM 5840 O O . GLU B 1 298 ? 15.727 -18.375 -19.578 1 91.75 298 GLU B O 1
ATOM 5845 N N . MET B 1 299 ? 15.055 -16.531 -20.766 1 93.31 299 MET B N 1
ATOM 5846 C CA . MET B 1 299 ? 15.102 -15.664 -19.594 1 93.31 299 MET B CA 1
ATOM 5847 C C . MET B 1 299 ? 14.117 -16.141 -18.531 1 93.31 299 MET B C 1
ATOM 5849 O O . MET B 1 299 ? 14.438 -16.141 -17.328 1 93.31 299 MET B O 1
ATOM 5853 N N . ASN B 1 300 ? 13 -16.531 -18.938 1 95.12 300 ASN B N 1
ATOM 5854 C CA . ASN B 1 300 ? 11.93 -16.891 -18.016 1 95.12 300 ASN B CA 1
ATOM 5855 C C . ASN B 1 300 ? 12.188 -18.266 -17.391 1 95.12 300 ASN B C 1
ATOM 5857 O O . ASN B 1 300 ? 11.945 -18.453 -16.188 1 95.12 300 ASN B O 1
ATOM 5861 N N . TRP B 1 301 ? 12.727 -19.266 -18.141 1 95 301 TRP B N 1
ATOM 5862 C CA . TRP B 1 301 ? 12.789 -20.641 -17.656 1 95 301 TRP B CA 1
ATOM 5863 C C . TRP B 1 301 ? 14.148 -20.938 -17.031 1 95 301 TRP B C 1
ATOM 5865 O O . TRP B 1 301 ? 14.266 -21.797 -16.156 1 95 301 TRP B O 1
ATOM 5875 N N . ARG B 1 302 ? 15.188 -20.156 -17.484 1 93.69 302 ARG B N 1
ATOM 5876 C CA . ARG B 1 302 ? 16.531 -20.656 -17.156 1 93.69 302 ARG B CA 1
ATOM 5877 C C . ARG B 1 302 ? 17.375 -19.562 -16.5 1 93.69 302 ARG B C 1
ATOM 5879 O O . ARG B 1 302 ? 18.562 -19.75 -16.266 1 93.69 302 ARG B O 1
ATOM 5886 N N . GLN B 1 303 ? 16.797 -18.453 -16.281 1 95.25 303 GLN B N 1
ATOM 5887 C CA . GLN B 1 303 ? 17.469 -17.406 -15.516 1 95.25 303 GLN B CA 1
ATOM 5888 C C . GLN B 1 303 ? 16.688 -17.047 -14.258 1 95.25 303 GLN B C 1
ATOM 5890 O O . GLN B 1 303 ? 15.453 -17.078 -14.258 1 95.25 303 GLN B O 1
ATOM 5895 N N . PRO B 1 304 ? 17.453 -16.734 -13.156 1 96.94 304 PRO B N 1
ATOM 5896 C CA . PRO B 1 304 ? 16.734 -16.203 -12 1 96.94 304 PRO B CA 1
ATOM 5897 C C . PRO B 1 304 ? 16.094 -14.844 -12.281 1 96.94 304 PRO B C 1
ATOM 5899 O O . PRO B 1 304 ? 16.562 -14.109 -13.164 1 96.94 304 PRO B O 1
ATOM 5902 N N . SER B 1 305 ? 15.078 -14.539 -11.656 1 97.06 305 SER B N 1
ATOM 5903 C CA . SER B 1 305 ? 14.398 -13.25 -11.789 1 97.06 305 SER B CA 1
ATOM 5904 C C . SER B 1 305 ? 13.953 -12.719 -10.43 1 97.06 305 SER B C 1
ATOM 5906 O O . SER B 1 305 ? 13.844 -13.477 -9.469 1 97.06 305 SER B O 1
ATOM 5908 N N . ILE B 1 306 ? 13.805 -11.484 -10.328 1 97.81 306 ILE B N 1
ATOM 5909 C CA . ILE B 1 306 ? 13.383 -10.828 -9.094 1 97.81 306 ILE B CA 1
ATOM 5910 C C . ILE B 1 306 ? 12.156 -9.961 -9.375 1 97.81 306 ILE B C 1
ATOM 5912 O O . ILE B 1 306 ? 12.078 -9.297 -10.414 1 97.81 306 ILE B O 1
ATOM 5916 N N . ALA B 1 307 ? 11.172 -10.039 -8.539 1 97.44 307 ALA B N 1
ATOM 5917 C CA . ALA B 1 307 ? 9.984 -9.188 -8.594 1 97.44 307 ALA B CA 1
ATOM 5918 C C . ALA B 1 307 ? 9.625 -8.664 -7.203 1 97.44 307 ALA B C 1
ATOM 5920 O O . ALA B 1 307 ? 9.773 -9.375 -6.207 1 97.44 307 ALA B O 1
ATOM 5921 N N . ILE B 1 308 ? 9.266 -7.453 -7.121 1 98.56 308 ILE B N 1
ATOM 5922 C CA . ILE B 1 308 ? 8.617 -6.922 -5.93 1 98.56 308 ILE B CA 1
ATOM 5923 C C . ILE B 1 308 ? 7.105 -7.137 -6.031 1 98.56 308 ILE B C 1
ATOM 5925 O O . ILE B 1 308 ? 6.418 -6.414 -6.758 1 98.56 308 ILE B O 1
ATOM 5929 N N . ASN B 1 309 ? 6.586 -8.055 -5.289 1 97.44 309 ASN B N 1
ATOM 5930 C CA . ASN B 1 309 ? 5.207 -8.523 -5.43 1 97.44 309 ASN B CA 1
ATOM 5931 C C . ASN B 1 309 ? 4.215 -7.516 -4.852 1 97.44 309 ASN B C 1
ATOM 5933 O O . ASN B 1 309 ? 3.064 -7.453 -5.289 1 97.44 309 ASN B O 1
ATOM 5937 N N . ALA B 1 310 ? 4.652 -6.824 -3.861 1 97.88 310 ALA B N 1
ATOM 5938 C CA . ALA B 1 310 ? 3.857 -5.785 -3.213 1 97.88 310 ALA B CA 1
ATOM 5939 C C . ALA B 1 310 ? 4.75 -4.793 -2.477 1 97.88 310 ALA B C 1
ATOM 5941 O O . ALA B 1 310 ? 5.832 -5.152 -2 1 97.88 310 ALA B O 1
ATOM 5942 N N . ILE B 1 311 ? 4.34 -3.631 -2.404 1 98.75 311 ILE B N 1
ATOM 5943 C CA . ILE B 1 311 ? 4.98 -2.588 -1.611 1 98.75 311 ILE B CA 1
ATOM 5944 C C . ILE B 1 311 ? 3.916 -1.684 -0.993 1 98.75 311 ILE B C 1
ATOM 5946 O O . ILE B 1 311 ? 2.918 -1.357 -1.64 1 98.75 311 ILE B O 1
ATOM 5950 N N . GLN B 1 312 ? 4.176 -1.327 0.303 1 98.31 312 GLN B N 1
ATOM 5951 C CA . GLN B 1 312 ? 3.131 -0.527 0.937 1 98.31 312 GLN B CA 1
ATOM 5952 C C . GLN B 1 312 ? 3.695 0.293 2.094 1 98.31 312 GLN B C 1
ATOM 5954 O O . GLN B 1 312 ? 4.398 -0.239 2.955 1 98.31 312 GLN B O 1
ATOM 5959 N N . ALA B 1 313 ? 3.488 1.454 2.076 1 98.31 313 ALA B N 1
ATOM 5960 C CA . ALA B 1 313 ? 3.516 2.408 3.182 1 98.31 313 ALA B CA 1
ATOM 5961 C C . ALA B 1 313 ? 2.34 3.379 3.096 1 98.31 313 ALA B C 1
ATOM 5963 O O . ALA B 1 313 ? 2.174 4.078 2.092 1 98.31 313 ALA B O 1
ATOM 5964 N N . SER B 1 314 ? 1.548 3.455 4.141 1 96 314 SER B N 1
ATOM 5965 C CA . SER B 1 314 ? 0.246 4.102 4.008 1 96 314 SER B CA 1
ATOM 5966 C C . SER B 1 314 ? -0.538 3.521 2.832 1 96 314 SER B C 1
ATOM 5968 O O . SER B 1 314 ? -0.519 2.311 2.604 1 96 314 SER B O 1
ATOM 5970 N N . SER B 1 315 ? -1.48 4.316 2.244 1 93.88 315 SER B N 1
ATOM 5971 C CA . SER B 1 315 ? -2.283 3.842 1.121 1 93.88 315 SER B CA 1
ATOM 5972 C C . SER B 1 315 ? -2.742 5 0.243 1 93.88 315 SER B C 1
ATOM 5974 O O . SER B 1 315 ? -2.711 6.16 0.666 1 93.88 315 SER B O 1
ATOM 5976 N N . ARG B 1 316 ? -3.092 4.645 -0.962 1 91.75 316 ARG B N 1
ATOM 5977 C CA . ARG B 1 316 ? -3.617 5.637 -1.892 1 91.75 316 ARG B CA 1
ATOM 5978 C C . ARG B 1 316 ? -4.84 6.34 -1.309 1 91.75 316 ARG B C 1
ATOM 5980 O O . ARG B 1 316 ? -5.004 7.551 -1.478 1 91.75 316 ARG B O 1
ATOM 5987 N N . LYS B 1 317 ? -5.656 5.68 -0.598 1 89.38 317 LYS B N 1
ATOM 5988 C CA . LYS B 1 317 ? -6.871 6.219 0.002 1 89.38 317 LYS B CA 1
ATOM 5989 C C . LYS B 1 317 ? -6.547 7.152 1.165 1 89.38 317 LYS B C 1
ATOM 5991 O O . LYS B 1 317 ? -7.215 8.172 1.358 1 89.38 317 LYS B O 1
ATOM 5996 N N . ASP B 1 318 ? -5.484 6.816 1.88 1 91.25 318 ASP B N 1
ATOM 5997 C CA . ASP B 1 318 ? -5.129 7.527 3.104 1 91.25 318 ASP B CA 1
ATOM 5998 C C . ASP B 1 318 ? -3.832 8.312 2.926 1 91.25 318 ASP B C 1
ATOM 6000 O O . ASP B 1 318 ? -3.02 8.398 3.848 1 91.25 318 ASP B O 1
ATOM 6004 N N . ALA B 1 319 ? -3.537 8.734 1.733 1 92.44 319 ALA B N 1
ATOM 6005 C CA . ALA B 1 319 ? -2.268 9.406 1.48 1 92.44 319 ALA B CA 1
ATOM 6006 C C . ALA B 1 319 ? -2.221 10.766 2.178 1 92.44 319 ALA B C 1
ATOM 6008 O O . ALA B 1 319 ? -2.273 11.812 1.523 1 92.44 319 ALA B O 1
ATOM 6009 N N . ARG B 1 320 ? -2.021 10.789 3.479 1 92.06 320 ARG B N 1
ATOM 6010 C CA . ARG B 1 320 ? -1.89 11.961 4.332 1 92.06 320 ARG B CA 1
ATOM 6011 C C . ARG B 1 320 ? -0.514 12.602 4.176 1 92.06 320 ARG B C 1
ATOM 6013 O O . ARG B 1 320 ? 0.418 11.969 3.68 1 92.06 320 ARG B O 1
ATOM 6020 N N . ASN B 1 321 ? -0.393 13.844 4.566 1 93.31 321 ASN B N 1
ATOM 6021 C CA . ASN B 1 321 ? 0.9 14.516 4.562 1 93.31 321 ASN B CA 1
ATOM 6022 C C . ASN B 1 321 ? 1.742 14.117 5.773 1 93.31 321 ASN B C 1
ATOM 6024 O O . ASN B 1 321 ? 1.934 14.922 6.691 1 93.31 321 ASN B O 1
ATOM 6028 N N . ILE B 1 322 ? 2.309 12.938 5.695 1 96.62 322 ILE B N 1
ATOM 6029 C CA . ILE B 1 322 ? 3.057 12.367 6.812 1 96.62 322 ILE B CA 1
ATOM 6030 C C . ILE B 1 322 ? 4.398 11.828 6.316 1 96.62 322 ILE B C 1
ATOM 6032 O O . ILE B 1 322 ? 4.586 11.633 5.113 1 96.62 322 ILE B O 1
ATOM 6036 N N . ILE B 1 323 ? 5.324 11.727 7.211 1 98 323 ILE B N 1
ATOM 6037 C CA . ILE B 1 323 ? 6.41 10.758 7.105 1 98 323 ILE B CA 1
ATOM 6038 C C . ILE B 1 323 ? 5.984 9.43 7.73 1 98 323 ILE B C 1
ATOM 6040 O O . ILE B 1 323 ? 5.664 9.375 8.922 1 98 323 ILE B O 1
ATOM 6044 N N . CYS B 1 324 ? 5.91 8.43 6.918 1 98 324 CYS B N 1
ATOM 6045 C CA . CYS B 1 324 ? 5.523 7.117 7.43 1 98 324 CYS B CA 1
ATOM 6046 C C . CYS B 1 324 ? 6.52 6.625 8.477 1 98 324 CYS B C 1
ATOM 6048 O O . CYS B 1 324 ? 7.715 6.891 8.367 1 98 324 CYS B O 1
ATOM 6050 N N . ASP B 1 325 ? 6.016 5.891 9.492 1 97.75 325 ASP B N 1
ATOM 6051 C CA . ASP B 1 325 ? 6.91 5.348 10.508 1 97.75 325 ASP B CA 1
ATOM 6052 C C . ASP B 1 325 ? 7.738 4.191 9.953 1 97.75 325 ASP B C 1
ATOM 6054 O O . ASP B 1 325 ? 8.852 3.938 10.414 1 97.75 325 ASP B O 1
ATOM 6058 N N . SER B 1 326 ? 7.141 3.514 8.992 1 98.06 326 SER B N 1
ATOM 6059 C CA . SER B 1 326 ? 7.777 2.346 8.391 1 98.06 326 SER B CA 1
ATOM 6060 C C . SER B 1 326 ? 7.309 2.143 6.953 1 98.06 326 SER B C 1
ATOM 6062 O O . SER B 1 326 ? 6.359 2.789 6.508 1 98.06 326 SER B O 1
ATOM 6064 N N . ALA B 1 327 ? 7.992 1.39 6.199 1 98.75 327 ALA B N 1
ATOM 6065 C CA . ALA B 1 327 ? 7.656 0.972 4.84 1 98.75 327 ALA B CA 1
ATOM 6066 C C . ALA B 1 327 ? 7.941 -0.514 4.637 1 98.75 327 ALA B C 1
ATOM 6068 O O . ALA B 1 327 ? 8.891 -1.054 5.211 1 98.75 327 ALA B O 1
ATOM 6069 N N . TRP B 1 328 ? 7.105 -1.195 3.85 1 98.62 328 TRP B N 1
ATOM 6070 C CA . TRP B 1 328 ? 7.156 -2.646 3.705 1 98.62 328 TRP B CA 1
ATOM 6071 C C . TRP B 1 328 ? 7.121 -3.049 2.234 1 98.62 328 TRP B C 1
ATOM 6073 O O . TRP B 1 328 ? 6.461 -2.396 1.422 1 98.62 328 TRP B O 1
ATOM 6083 N N . ALA B 1 329 ? 7.828 -4.117 1.897 1 98.75 329 ALA B N 1
ATOM 6084 C CA . ALA B 1 329 ? 7.734 -4.734 0.576 1 98.75 329 ALA B CA 1
ATOM 6085 C C . ALA B 1 329 ? 7.918 -6.246 0.663 1 98.75 329 ALA B C 1
ATOM 6087 O O . ALA B 1 329 ? 8.555 -6.75 1.591 1 98.75 329 ALA B O 1
ATOM 6088 N N . ARG B 1 330 ? 7.316 -6.961 -0.225 1 97.94 330 ARG B N 1
ATOM 6089 C CA . ARG B 1 330 ? 7.578 -8.375 -0.445 1 97.94 330 ARG B CA 1
ATOM 6090 C C . ARG B 1 330 ? 8.398 -8.594 -1.71 1 97.94 330 ARG B C 1
ATOM 6092 O O . ARG B 1 330 ? 7.992 -8.188 -2.801 1 97.94 330 ARG B O 1
ATOM 6099 N N . VAL B 1 331 ? 9.516 -9.258 -1.561 1 98.19 331 VAL B N 1
ATOM 6100 C CA . VAL B 1 331 ? 10.43 -9.523 -2.666 1 98.19 331 VAL B CA 1
ATOM 6101 C C . VAL B 1 331 ? 10.469 -11.023 -2.957 1 98.19 331 VAL B C 1
ATOM 6103 O O . VAL B 1 331 ? 10.656 -11.836 -2.047 1 98.19 331 VAL B O 1
ATOM 6106 N N . GLY B 1 332 ? 10.242 -11.359 -4.188 1 96.75 332 GLY B N 1
ATOM 6107 C CA . GLY B 1 332 ? 10.359 -12.742 -4.629 1 96.75 332 GLY B CA 1
ATOM 6108 C C . GLY B 1 332 ? 11.469 -12.953 -5.641 1 96.75 332 GLY B C 1
ATOM 6109 O O . GLY B 1 332 ? 11.633 -12.156 -6.57 1 96.75 332 GLY B O 1
ATOM 6110 N N . ILE B 1 333 ? 12.266 -14.008 -5.453 1 97.44 333 ILE B N 1
ATOM 6111 C CA . ILE B 1 333 ? 13.281 -14.406 -6.418 1 97.44 333 ILE B CA 1
ATOM 6112 C C . ILE B 1 333 ? 13 -15.82 -6.918 1 97.44 333 ILE B C 1
ATOM 6114 O O . ILE B 1 333 ? 12.945 -16.766 -6.125 1 97.44 333 ILE B O 1
ATOM 6118 N N . ARG B 1 334 ? 12.727 -15.922 -8.148 1 97.56 334 ARG B N 1
ATOM 6119 C CA . ARG B 1 334 ? 12.688 -17.234 -8.789 1 97.56 334 ARG B CA 1
ATOM 6120 C C . ARG B 1 334 ? 14.094 -17.781 -8.992 1 97.56 334 ARG B C 1
ATOM 6122 O O . ARG B 1 334 ? 14.984 -17.078 -9.477 1 97.56 334 ARG B O 1
ATOM 6129 N N . ILE B 1 335 ? 14.305 -19.047 -8.664 1 96.56 335 ILE B N 1
ATOM 6130 C CA . ILE B 1 335 ? 15.648 -19.609 -8.719 1 96.56 335 ILE B CA 1
ATOM 6131 C C . ILE B 1 335 ? 15.68 -20.766 -9.703 1 96.56 335 ILE B C 1
ATOM 6133 O O . ILE B 1 335 ? 14.656 -21.422 -9.938 1 96.56 335 ILE B O 1
ATOM 6137 N N . VAL B 1 336 ? 16.828 -21.047 -10.258 1 96.19 336 VAL B N 1
ATOM 6138 C CA . VAL B 1 336 ? 17.031 -22.047 -11.297 1 96.19 336 VAL B CA 1
ATOM 6139 C C . VAL B 1 336 ? 18.062 -23.078 -10.82 1 96.19 336 VAL B C 1
ATOM 6141 O O . VAL B 1 336 ? 18.609 -22.953 -9.727 1 96.19 336 VAL B O 1
ATOM 6144 N N . PRO B 1 337 ? 18.281 -24.141 -11.578 1 92.19 337 PRO B N 1
ATOM 6145 C CA . PRO B 1 337 ? 19.188 -25.203 -11.148 1 92.19 337 PRO B CA 1
ATOM 6146 C C . PRO B 1 337 ? 20.547 -24.688 -10.711 1 92.19 337 PRO B C 1
ATOM 6148 O O . PRO B 1 337 ? 21.078 -23.75 -11.328 1 92.19 337 PRO B O 1
ATOM 6151 N N . ASP B 1 338 ? 21.047 -25.25 -9.625 1 92.75 338 ASP B N 1
ATOM 6152 C CA . ASP B 1 338 ? 22.344 -24.984 -9.008 1 92.75 338 ASP B CA 1
ATOM 6153 C C . ASP B 1 338 ? 22.25 -23.812 -8.023 1 92.75 338 ASP B C 1
ATOM 6155 O O . ASP B 1 338 ? 23.219 -23.516 -7.32 1 92.75 338 ASP B O 1
ATOM 6159 N N . LEU B 1 339 ? 21.125 -23.203 -7.992 1 95.25 339 LEU B N 1
ATOM 6160 C CA . LEU B 1 339 ? 20.891 -22.25 -6.914 1 95.25 339 LEU B CA 1
ATOM 6161 C C . LEU B 1 339 ? 20.172 -22.906 -5.742 1 95.25 339 LEU B C 1
ATOM 6163 O O . LEU B 1 339 ? 19.234 -23.688 -5.941 1 95.25 339 LEU B O 1
ATOM 6167 N N . GLU B 1 340 ? 20.641 -22.641 -4.613 1 93.25 340 GLU B N 1
ATOM 6168 C CA . GLU B 1 340 ? 20.016 -23.141 -3.396 1 93.25 340 GLU B CA 1
ATOM 6169 C C . GLU B 1 340 ? 19.125 -22.078 -2.748 1 93.25 340 GLU B C 1
ATOM 6171 O O . GLU B 1 340 ? 19.594 -20.969 -2.482 1 93.25 340 GLU B O 1
ATOM 6176 N N . ALA B 1 341 ? 17.938 -22.438 -2.426 1 92.44 341 ALA B N 1
ATOM 6177 C CA . ALA B 1 341 ? 16.938 -21.484 -1.938 1 92.44 341 ALA B CA 1
ATOM 6178 C C . ALA B 1 341 ? 17.422 -20.766 -0.688 1 92.44 341 ALA B C 1
ATOM 6180 O O . ALA B 1 341 ? 17.328 -19.531 -0.594 1 92.44 341 ALA B O 1
ATOM 6181 N N . ARG B 1 342 ? 17.969 -21.5 0.267 1 93.06 342 ARG B N 1
ATOM 6182 C CA . ARG B 1 342 ? 18.422 -20.906 1.522 1 93.06 342 ARG B CA 1
ATOM 6183 C C . ARG B 1 342 ? 19.562 -19.922 1.283 1 93.06 342 ARG B C 1
ATOM 6185 O O . ARG B 1 342 ? 19.641 -18.891 1.939 1 93.06 342 ARG B O 1
ATOM 6192 N N . ASP B 1 343 ? 20.438 -20.312 0.401 1 96.06 343 ASP B N 1
ATOM 6193 C CA . ASP B 1 343 ? 21.562 -19.438 0.078 1 96.06 343 ASP B CA 1
ATOM 6194 C C . ASP B 1 343 ? 21.078 -18.125 -0.552 1 96.06 343 ASP B C 1
ATOM 6196 O O . ASP B 1 343 ? 21.531 -17.047 -0.187 1 96.06 343 ASP B O 1
ATOM 6200 N N . VAL B 1 344 ? 20.172 -18.219 -1.51 1 96.88 344 VAL B N 1
ATOM 6201 C CA . VAL B 1 344 ? 19.625 -17.047 -2.188 1 96.88 344 VAL B CA 1
ATOM 6202 C C . VAL B 1 344 ? 18.906 -16.141 -1.178 1 96.88 344 VAL B C 1
ATOM 6204 O O . VAL B 1 344 ? 19.062 -14.922 -1.203 1 96.88 344 VAL B O 1
ATOM 6207 N N . GLU B 1 345 ? 18.156 -16.75 -0.27 1 96.69 345 GLU B N 1
ATOM 6208 C CA . GLU B 1 345 ? 17.469 -16.016 0.787 1 96.69 345 GLU B CA 1
ATOM 6209 C C . GLU B 1 345 ? 18.469 -15.227 1.636 1 96.69 345 GLU B C 1
ATOM 6211 O O . GLU B 1 345 ? 18.25 -14.039 1.898 1 96.69 345 GLU B O 1
ATOM 6216 N N . GLN B 1 346 ? 19.516 -15.875 2.049 1 96.81 346 GLN B N 1
ATOM 6217 C CA . GLN B 1 346 ? 20.516 -15.242 2.904 1 96.81 346 GLN B CA 1
ATOM 6218 C C . GLN B 1 346 ? 21.219 -14.102 2.178 1 96.81 346 GLN B C 1
ATOM 6220 O O . GLN B 1 346 ? 21.453 -13.039 2.762 1 96.81 346 GLN B O 1
ATOM 6225 N N . ARG B 1 347 ? 21.531 -14.297 0.956 1 97.69 347 ARG B N 1
ATOM 6226 C CA . ARG B 1 347 ? 22.203 -13.258 0.17 1 97.69 347 ARG B CA 1
ATOM 6227 C C . ARG B 1 347 ? 21.297 -12.039 -0.005 1 97.69 347 ARG B C 1
ATOM 6229 O O . ARG B 1 347 ? 21.781 -10.906 0.05 1 97.69 347 ARG B O 1
ATOM 6236 N N . LEU B 1 348 ? 20 -12.289 -0.258 1 97.88 348 LEU B N 1
ATOM 6237 C CA . LEU B 1 348 ? 19.047 -11.195 -0.377 1 97.88 348 LEU B CA 1
ATOM 6238 C C . LEU B 1 348 ? 18.984 -10.383 0.909 1 97.88 348 LEU B C 1
ATOM 6240 O O . LEU B 1 348 ? 19.109 -9.156 0.876 1 97.88 348 LEU B O 1
ATOM 6244 N N . LYS B 1 349 ? 18.844 -11.047 2.053 1 98.12 349 LYS B N 1
ATOM 6245 C CA . LYS B 1 349 ? 18.75 -10.375 3.348 1 98.12 349 LYS B CA 1
ATOM 6246 C C . LYS B 1 349 ? 20.031 -9.617 3.668 1 98.12 349 LYS B C 1
ATOM 6248 O O . LYS B 1 349 ? 19.984 -8.469 4.117 1 98.12 349 LYS B O 1
ATOM 6253 N N . GLU B 1 350 ? 21.172 -10.219 3.418 1 98.38 350 GLU B N 1
ATOM 6254 C CA . GLU B 1 350 ? 22.453 -9.578 3.68 1 98.38 350 GLU B CA 1
ATOM 6255 C C . GLU B 1 350 ? 22.641 -8.344 2.807 1 98.38 350 GLU B C 1
ATOM 6257 O O . GLU B 1 350 ? 23.125 -7.309 3.281 1 98.38 350 GLU B O 1
ATOM 6262 N N . HIS B 1 351 ? 22.312 -8.484 1.549 1 98.69 351 HIS B N 1
ATOM 6263 C CA . HIS B 1 351 ? 22.391 -7.348 0.636 1 98.69 351 HIS B CA 1
ATOM 6264 C C . HIS B 1 351 ? 21.562 -6.172 1.133 1 98.69 351 HIS B C 1
ATOM 6266 O O . HIS B 1 351 ? 22.047 -5.047 1.217 1 98.69 351 HIS B O 1
ATOM 6272 N N . LEU B 1 352 ? 20.297 -6.426 1.498 1 98.69 352 LEU B N 1
ATOM 6273 C CA . LEU B 1 352 ? 19.375 -5.383 1.928 1 98.69 352 LEU B CA 1
ATOM 6274 C C . LEU B 1 352 ? 19.844 -4.762 3.242 1 98.69 352 LEU B C 1
ATOM 6276 O O . LEU B 1 352 ? 19.734 -3.545 3.43 1 98.69 352 LEU B O 1
ATOM 6280 N N . ARG B 1 353 ? 20.344 -5.543 4.16 1 98.38 353 ARG B N 1
ATOM 6281 C CA . ARG B 1 353 ? 20.875 -5.016 5.41 1 98.38 353 ARG B CA 1
ATOM 6282 C C . ARG B 1 353 ? 22.047 -4.066 5.152 1 98.38 353 ARG B C 1
ATOM 6284 O O . ARG B 1 353 ? 22.125 -2.998 5.762 1 98.38 353 ARG B O 1
ATOM 6291 N N . LYS B 1 354 ? 22.875 -4.461 4.242 1 98.38 354 LYS B N 1
ATOM 6292 C CA . LYS B 1 354 ? 24.094 -3.711 3.955 1 98.38 354 LYS B CA 1
ATOM 6293 C C . LYS B 1 354 ? 23.781 -2.344 3.359 1 98.38 354 LYS B C 1
ATOM 6295 O O . LYS B 1 354 ? 24.453 -1.358 3.646 1 98.38 354 LYS B O 1
ATOM 6300 N N . VAL B 1 355 ? 22.766 -2.271 2.58 1 98.5 355 VAL B N 1
ATOM 6301 C CA . VAL B 1 355 ? 22.547 -1.048 1.819 1 98.5 355 VAL B CA 1
ATOM 6302 C C . VAL B 1 355 ? 21.5 -0.182 2.537 1 98.5 355 VAL B C 1
ATOM 6304 O O . VAL B 1 355 ? 21.156 0.895 2.055 1 98.5 355 VAL B O 1
ATOM 6307 N N . CYS B 1 356 ? 20.906 -0.658 3.654 1 98.56 356 CYS B N 1
ATOM 6308 C CA . CYS B 1 356 ? 19.938 0.147 4.406 1 98.56 356 CYS B CA 1
ATOM 6309 C C . CYS B 1 356 ? 20.578 1.455 4.867 1 98.56 356 CYS B C 1
ATOM 6311 O O . CYS B 1 356 ? 21.578 1.446 5.586 1 98.56 356 CYS B O 1
ATOM 6313 N N . PRO B 1 357 ? 20.016 2.58 4.5 1 98.44 357 PRO B N 1
ATOM 6314 C CA . PRO B 1 357 ? 20.641 3.861 4.84 1 98.44 357 PRO B CA 1
ATOM 6315 C C . PRO B 1 357 ? 20.188 4.395 6.199 1 98.44 357 PRO B C 1
ATOM 6317 O O . PRO B 1 357 ? 19.219 3.893 6.777 1 98.44 357 PRO B O 1
ATOM 6320 N N . TRP B 1 358 ? 20.984 5.371 6.766 1 98.12 358 TRP B N 1
ATOM 6321 C CA . TRP B 1 358 ? 20.625 6.344 7.793 1 98.12 358 TRP B CA 1
ATOM 6322 C C . TRP B 1 358 ? 20.375 5.656 9.133 1 98.12 358 TRP B C 1
ATOM 6324 O O . TRP B 1 358 ? 19.594 6.148 9.953 1 98.12 358 TRP B O 1
ATOM 6334 N N . GLY B 1 359 ? 20.812 4.391 9.273 1 97.94 359 GLY B N 1
ATOM 6335 C CA . GLY B 1 359 ? 20.734 3.709 10.555 1 97.94 359 GLY B CA 1
ATOM 6336 C C . GLY B 1 359 ? 19.328 3.207 10.875 1 97.94 359 GLY B C 1
ATOM 6337 O O . GLY B 1 359 ? 19 3.006 12.047 1 97.94 359 GLY B O 1
ATOM 6338 N N . LEU B 1 360 ? 18.453 3.041 9.875 1 98.5 360 LEU B N 1
ATOM 6339 C CA . LEU B 1 360 ? 17.078 2.584 10.102 1 98.5 360 LEU B CA 1
ATOM 6340 C C . LEU B 1 360 ? 17.062 1.11 10.5 1 98.5 360 LEU B C 1
ATOM 6342 O O . LEU B 1 360 ? 17.984 0.364 10.172 1 98.5 360 LEU B O 1
ATOM 6346 N N . GLU B 1 361 ? 15.992 0.722 11.234 1 98.44 361 GLU B N 1
ATOM 6347 C CA . GLU B 1 361 ? 15.789 -0.683 11.57 1 98.44 361 GLU B CA 1
ATOM 6348 C C . GLU B 1 361 ? 15.266 -1.47 10.375 1 98.44 361 GLU B C 1
ATOM 6350 O O . GLU B 1 361 ? 14.398 -0.989 9.641 1 98.44 361 GLU B O 1
ATOM 6355 N N . VAL B 1 362 ? 15.844 -2.613 10.164 1 98.44 362 VAL B N 1
ATOM 6356 C CA . VAL B 1 362 ? 15.398 -3.49 9.086 1 98.44 362 VAL B CA 1
ATOM 6357 C C . VAL B 1 362 ? 14.945 -4.828 9.664 1 98.44 362 VAL B C 1
ATOM 6359 O O . VAL B 1 362 ? 15.656 -5.445 10.461 1 98.44 362 VAL B O 1
ATOM 6362 N N . HIS B 1 363 ? 13.727 -5.242 9.328 1 98.19 363 HIS B N 1
ATOM 6363 C CA . HIS B 1 363 ? 13.156 -6.52 9.742 1 98.19 363 HIS B CA 1
ATOM 6364 C C . HIS B 1 363 ? 12.781 -7.375 8.539 1 98.19 363 HIS B C 1
ATOM 6366 O O . HIS B 1 363 ? 12.289 -6.859 7.535 1 98.19 363 HIS B O 1
ATOM 6372 N N . PHE B 1 364 ? 13.039 -8.688 8.68 1 97.88 364 PHE B N 1
ATOM 6373 C CA . PHE B 1 364 ? 12.703 -9.625 7.609 1 97.88 364 PHE B CA 1
ATOM 6374 C C . PHE B 1 364 ? 11.75 -10.703 8.109 1 97.88 364 PHE B C 1
ATOM 6376 O O . PHE B 1 364 ? 11.859 -11.156 9.25 1 97.88 364 PHE B O 1
ATOM 6383 N N . ASP B 1 365 ? 10.82 -11.031 7.281 1 94.56 365 ASP B N 1
ATOM 6384 C CA . ASP B 1 365 ? 10.023 -12.25 7.438 1 94.56 365 ASP B CA 1
ATOM 6385 C C . ASP B 1 365 ? 10.102 -13.117 6.184 1 94.56 365 ASP B C 1
ATOM 6387 O O . ASP B 1 365 ? 10.07 -12.609 5.062 1 94.56 365 ASP B O 1
ATOM 6391 N N . THR B 1 366 ? 10.422 -14.32 6.402 1 86.56 366 THR B N 1
ATOM 6392 C CA . THR B 1 366 ? 10.57 -15.219 5.262 1 86.56 366 THR B CA 1
ATOM 6393 C C . THR B 1 366 ? 9.438 -16.234 5.227 1 86.56 366 THR B C 1
ATOM 6395 O O . THR B 1 366 ? 9.023 -16.75 6.27 1 86.56 366 THR B O 1
ATOM 6398 N N . GLU B 1 367 ? 8.906 -16.25 4.082 1 74.12 367 GLU B N 1
ATOM 6399 C CA . GLU B 1 367 ? 8 -17.375 3.836 1 74.12 367 GLU B CA 1
ATOM 6400 C C . GLU B 1 367 ? 8.766 -18.594 3.357 1 74.12 367 GLU B C 1
ATOM 6402 O O . GLU B 1 367 ? 9.961 -18.531 3.068 1 74.12 367 GLU B O 1
ATOM 6407 N N . GLY B 1 368 ? 8.133 -19.703 3.279 1 70.19 368 GLY B N 1
ATOM 6408 C CA . GLY B 1 368 ? 8.734 -20.953 2.838 1 70.19 368 GLY B CA 1
ATOM 6409 C C . GLY B 1 368 ? 9.367 -20.859 1.463 1 70.19 368 GLY B C 1
ATOM 6410 O O . GLY B 1 368 ? 9.047 -19.953 0.688 1 70.19 368 GLY B O 1
ATOM 6411 N N . ALA B 1 369 ? 10.531 -21.5 1.21 1 81.31 369 ALA B N 1
ATOM 6412 C CA . ALA B 1 369 ? 11.273 -21.594 -0.043 1 81.31 369 ALA B CA 1
ATOM 6413 C C . ALA B 1 369 ? 10.969 -22.906 -0.771 1 81.31 369 ALA B C 1
ATOM 6415 O O . ALA B 1 369 ? 10.719 -23.922 -0.137 1 81.31 369 ALA B O 1
ATOM 6416 N N . SER B 1 370 ? 10.719 -22.781 -2.078 1 86.31 370 SER B N 1
ATOM 6417 C CA . SER B 1 370 ? 10.547 -23.953 -2.926 1 86.31 370 SER B CA 1
ATOM 6418 C C . SER B 1 370 ? 11.727 -24.125 -3.877 1 86.31 370 SER B C 1
ATOM 6420 O O . SER B 1 370 ? 12.281 -23.156 -4.371 1 86.31 370 SER B O 1
ATOM 6422 N N . GLY B 1 371 ? 12.07 -25.344 -4.051 1 88.62 371 GLY B N 1
ATOM 6423 C CA . GLY B 1 371 ? 13.172 -25.641 -4.957 1 88.62 371 GLY B CA 1
ATOM 6424 C C . GLY B 1 371 ? 12.742 -25.703 -6.41 1 88.62 371 GLY B C 1
ATOM 6425 O O . GLY B 1 371 ? 11.547 -25.672 -6.715 1 88.62 371 GLY B O 1
ATOM 6426 N N . TRP B 1 372 ? 13.766 -25.672 -7.281 1 92.19 372 TRP B N 1
ATOM 6427 C CA . TRP B 1 372 ? 13.562 -25.859 -8.719 1 92.19 372 TRP B CA 1
ATOM 6428 C C . TRP B 1 372 ? 13.422 -27.344 -9.055 1 92.19 372 TRP B C 1
ATOM 6430 O O . TRP B 1 372 ? 13.695 -28.203 -8.211 1 92.19 372 TRP B O 1
ATOM 6440 N N . TRP B 1 373 ? 12.891 -27.656 -10.25 1 91.62 373 TRP B N 1
ATOM 6441 C CA . TRP B 1 373 ? 12.719 -29.031 -10.719 1 91.62 373 TRP B CA 1
ATOM 6442 C C . TRP B 1 373 ? 13.008 -29.125 -12.211 1 91.62 373 TRP B C 1
ATOM 6444 O O . TRP B 1 373 ? 12.633 -28.25 -12.984 1 91.62 373 TRP B O 1
ATOM 6454 N N . TYR B 1 374 ? 13.727 -30.109 -12.578 1 89.81 374 TYR B N 1
ATOM 6455 C CA . TYR B 1 374 ? 14 -30.438 -13.977 1 89.81 374 TYR B CA 1
ATOM 6456 C C . TYR B 1 374 ? 13.914 -31.953 -14.195 1 89.81 374 TYR B C 1
ATOM 6458 O O . TYR B 1 374 ? 14.344 -32.75 -13.352 1 89.81 374 TYR B O 1
ATOM 6466 N N . THR B 1 375 ? 13.305 -32.344 -15.32 1 88.38 375 THR B N 1
ATOM 6467 C CA . THR B 1 375 ? 13.25 -33.75 -15.641 1 88.38 375 THR B CA 1
ATOM 6468 C C . THR B 1 375 ? 13.555 -34 -17.125 1 88.38 375 THR B C 1
ATOM 6470 O O . THR B 1 375 ? 13.367 -33.094 -17.938 1 88.38 375 THR B O 1
ATOM 6473 N N . ASP B 1 376 ? 14.094 -35.156 -17.375 1 84.06 376 ASP B N 1
ATOM 6474 C CA . ASP B 1 376 ? 14.273 -35.625 -18.75 1 84.06 376 ASP B CA 1
ATOM 6475 C C . ASP B 1 376 ? 13.008 -36.312 -19.266 1 84.06 376 ASP B C 1
ATOM 6477 O O . ASP B 1 376 ? 12.562 -37.312 -18.703 1 84.06 376 ASP B O 1
ATOM 6481 N N . PRO B 1 377 ? 12.5 -35.812 -20.375 1 89.75 377 PRO B N 1
ATOM 6482 C CA . PRO B 1 377 ? 11.227 -36.375 -20.859 1 89.75 377 PRO B CA 1
ATOM 6483 C C . PRO B 1 377 ? 11.406 -37.625 -21.672 1 89.75 377 PRO B C 1
ATOM 6485 O O . PRO B 1 377 ? 10.508 -38.031 -22.422 1 89.75 377 PRO B O 1
ATOM 6488 N N . SER B 1 378 ? 12.508 -38.312 -21.5 1 89.19 378 SER B N 1
ATOM 6489 C CA . SER B 1 378 ? 12.766 -39.531 -22.281 1 89.19 378 SER B CA 1
ATOM 6490 C C . SER B 1 378 ? 12.055 -40.719 -21.688 1 89.19 378 SER B C 1
ATOM 6492 O O . SER B 1 378 ? 11.906 -41.75 -22.344 1 89.19 378 SER B O 1
ATOM 6494 N N . HIS B 1 379 ? 11.703 -40.656 -20.422 1 90.19 379 HIS B N 1
ATOM 6495 C CA . HIS B 1 379 ? 10.984 -41.75 -19.781 1 90.19 379 HIS B CA 1
ATOM 6496 C C . HIS B 1 379 ? 9.734 -42.125 -20.578 1 90.19 379 HIS B C 1
ATOM 6498 O O . HIS B 1 379 ? 9.039 -41.25 -21.094 1 90.19 379 HIS B O 1
ATOM 6504 N N . PRO B 1 380 ? 9.398 -43.375 -20.672 1 94.19 380 PRO B N 1
ATOM 6505 C CA . PRO B 1 380 ? 8.25 -43.812 -21.453 1 94.19 380 PRO B CA 1
ATOM 6506 C C . PRO B 1 380 ? 6.938 -43.156 -21.031 1 94.19 380 PRO B C 1
ATOM 6508 O O . PRO B 1 380 ? 6.039 -42.969 -21.859 1 94.19 380 PRO B O 1
ATOM 6511 N N . ALA B 1 381 ? 6.824 -42.844 -19.812 1 95.31 381 ALA B N 1
ATOM 6512 C CA . ALA B 1 381 ? 5.613 -42.188 -19.328 1 95.31 381 ALA B CA 1
ATOM 6513 C C . ALA B 1 381 ? 5.383 -40.844 -20.062 1 95.31 381 ALA B C 1
ATOM 6515 O O . ALA B 1 381 ? 4.238 -40.469 -20.328 1 95.31 381 ALA B O 1
ATOM 6516 N N . PHE B 1 382 ? 6.434 -40.188 -20.391 1 96.44 382 PHE B N 1
ATOM 6517 C CA . PHE B 1 382 ? 6.309 -38.906 -21.094 1 96.44 382 PHE B CA 1
ATOM 6518 C C . PHE B 1 382 ? 5.859 -39.125 -22.531 1 96.44 382 PHE B C 1
ATOM 6520 O O . PHE B 1 382 ? 5.035 -38.375 -23.047 1 96.44 382 PHE B O 1
ATOM 6527 N N . GLN B 1 383 ? 6.367 -40.156 -23.125 1 96.62 383 GLN B N 1
ATOM 6528 C CA . GLN B 1 383 ? 5.934 -40.469 -24.484 1 96.62 383 GLN B CA 1
ATOM 6529 C C . GLN B 1 383 ? 4.449 -40.812 -24.516 1 96.62 383 GLN B C 1
ATOM 6531 O O . GLN B 1 383 ? 3.732 -40.438 -25.438 1 96.62 383 GLN B O 1
ATOM 6536 N N . ALA B 1 384 ? 4.059 -41.562 -23.531 1 97.5 384 ALA B N 1
ATOM 6537 C CA . ALA B 1 384 ? 2.641 -41.875 -23.375 1 97.5 384 ALA B CA 1
ATOM 6538 C C . ALA B 1 384 ? 1.81 -40.594 -23.234 1 97.5 384 ALA B C 1
ATOM 6540 O O . ALA B 1 384 ? 0.739 -40.5 -23.844 1 97.5 384 ALA B O 1
ATOM 6541 N N . ALA B 1 385 ? 2.32 -39.688 -22.5 1 98.19 385 ALA B N 1
ATOM 6542 C CA . ALA B 1 385 ? 1.614 -38.438 -22.281 1 98.19 385 ALA B CA 1
ATOM 6543 C C . ALA B 1 385 ? 1.533 -37.625 -23.562 1 98.19 385 ALA B C 1
ATOM 6545 O O . ALA B 1 385 ? 0.487 -37.031 -23.875 1 98.19 385 ALA B O 1
ATOM 6546 N N . PHE B 1 386 ? 2.602 -37.594 -24.328 1 98 386 PHE B N 1
ATOM 6547 C CA . PHE B 1 386 ? 2.6 -36.844 -25.594 1 98 386 PHE B CA 1
ATOM 6548 C C . PHE B 1 386 ? 1.562 -37.438 -26.547 1 98 386 PHE B C 1
ATOM 6550 O O . PHE B 1 386 ? 0.821 -36.688 -27.188 1 98 386 PHE B O 1
ATOM 6557 N N . ARG B 1 387 ? 1.489 -38.719 -26.625 1 98.12 387 ARG B N 1
ATOM 6558 C CA . ARG B 1 387 ? 0.506 -39.375 -27.484 1 98.12 387 ARG B CA 1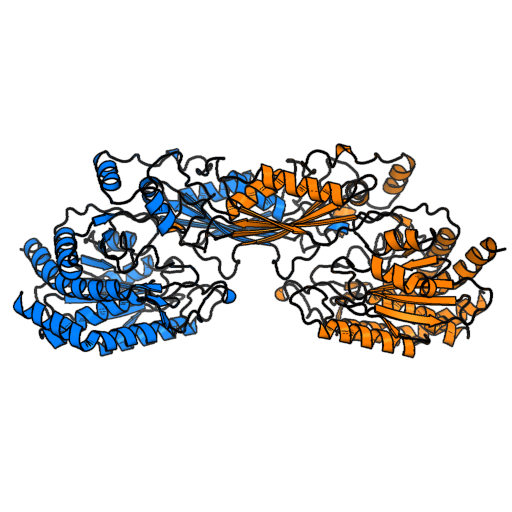
ATOM 6559 C C . ARG B 1 387 ? -0.915 -39.062 -27.031 1 98.12 387 ARG B C 1
ATOM 6561 O O . ARG B 1 387 ? -1.786 -38.781 -27.859 1 98.12 387 ARG B O 1
ATOM 6568 N N . ALA B 1 388 ? -1.115 -39.156 -25.734 1 98.5 388 ALA B N 1
ATOM 6569 C CA . ALA B 1 388 ? -2.443 -38.875 -25.188 1 98.5 388 ALA B CA 1
ATOM 6570 C C . ALA B 1 388 ? -2.891 -37.469 -25.484 1 98.5 388 ALA B C 1
ATOM 6572 O O . ALA B 1 388 ? -4.043 -37.219 -25.859 1 98.5 388 ALA B O 1
ATOM 6573 N N . LEU B 1 389 ? -1.949 -36.5 -25.297 1 98.62 389 LEU B N 1
ATOM 6574 C CA . LEU B 1 389 ? -2.27 -35.094 -25.547 1 98.62 389 LEU B CA 1
ATOM 6575 C C . LEU B 1 389 ? -2.566 -34.844 -27.031 1 98.62 389 LEU B C 1
ATOM 6577 O O . LEU B 1 389 ? -3.467 -34.094 -27.375 1 98.62 389 LEU B O 1
ATOM 6581 N N . GLU B 1 390 ? -1.808 -35.5 -27.859 1 98.44 390 GLU B N 1
ATOM 6582 C CA . GLU B 1 390 ? -2.059 -35.375 -29.297 1 98.44 390 GLU B CA 1
ATOM 6583 C C . GLU B 1 390 ? -3.453 -35.875 -29.656 1 98.44 390 GLU B C 1
ATOM 6585 O O . GLU B 1 390 ? -4.152 -35.25 -30.469 1 98.44 390 GLU B O 1
ATOM 6590 N N . LYS B 1 391 ? -3.865 -36.938 -29.094 1 98.31 391 LYS B N 1
ATOM 6591 C CA . LYS B 1 391 ? -5.184 -37.5 -29.359 1 98.31 391 LYS B CA 1
ATOM 6592 C C . LYS B 1 391 ? -6.289 -36.594 -28.828 1 98.31 391 LYS B C 1
ATOM 6594 O O . LYS B 1 391 ? -7.305 -36.406 -29.5 1 98.31 391 LYS B O 1
ATOM 6599 N N . GLY B 1 392 ? -6.098 -36.125 -27.672 1 98.19 392 GLY B N 1
ATOM 6600 C CA . GLY B 1 392 ? -7.117 -35.281 -27.047 1 98.19 392 GLY B CA 1
ATOM 6601 C C . GLY B 1 392 ? -7.258 -33.938 -27.688 1 98.19 392 GLY B C 1
ATOM 6602 O O . GLY B 1 392 ? -8.367 -33.406 -27.844 1 98.19 392 GLY B O 1
ATOM 6603 N N . TYR B 1 393 ? -6.117 -33.312 -28.062 1 98.19 393 TYR B N 1
ATOM 6604 C CA . TYR B 1 393 ? -6.113 -31.938 -28.578 1 98.19 393 TYR B CA 1
ATOM 6605 C C . TYR B 1 393 ? -6.164 -31.938 -30.094 1 98.19 393 TYR B C 1
ATOM 6607 O O . TYR B 1 393 ? -6.512 -30.922 -30.719 1 98.19 393 TYR B O 1
ATOM 6615 N N . GLY B 1 394 ? -5.809 -33 -30.719 1 97.62 394 GLY B N 1
ATOM 6616 C CA . GLY B 1 394 ? -5.703 -33.031 -32.156 1 97.62 394 GLY B CA 1
ATOM 6617 C C . GLY B 1 394 ? -4.48 -32.312 -32.719 1 97.62 394 GLY B C 1
ATOM 6618 O O . GLY B 1 394 ? -4.406 -32 -33.906 1 97.62 394 GLY B O 1
ATOM 6619 N N . THR B 1 395 ? -3.586 -31.969 -31.828 1 96.56 395 THR B N 1
ATOM 6620 C CA . THR B 1 395 ? -2.354 -31.25 -32.156 1 96.56 395 THR B CA 1
ATOM 6621 C C . THR B 1 395 ? -1.183 -31.812 -31.344 1 96.56 395 THR B C 1
ATOM 6623 O O . THR B 1 395 ? -1.337 -32.156 -30.172 1 96.56 395 THR B O 1
ATOM 6626 N N . LYS B 1 396 ? -0.009 -31.906 -31.953 1 96.5 396 LYS B N 1
ATOM 6627 C CA . LYS B 1 396 ? 1.174 -32.406 -31.266 1 96.5 396 LYS B CA 1
ATOM 6628 C C . LYS B 1 396 ? 1.562 -31.484 -30.109 1 96.5 396 LYS B C 1
ATOM 6630 O O . LYS B 1 396 ? 1.664 -30.281 -30.281 1 96.5 396 LYS B O 1
ATOM 6635 N N . ALA B 1 397 ? 1.771 -32.125 -28.969 1 96.75 397 ALA B N 1
ATOM 6636 C CA . ALA B 1 397 ? 2.156 -31.375 -27.781 1 96.75 397 ALA B CA 1
ATOM 6637 C C . ALA B 1 397 ? 3.639 -31.016 -27.812 1 96.75 397 ALA B C 1
ATOM 6639 O O . ALA B 1 397 ? 4.422 -31.641 -28.531 1 96.75 397 ALA B O 1
ATOM 6640 N N . VAL B 1 398 ? 4.004 -30 -27.094 1 95.12 398 VAL B N 1
ATOM 6641 C CA . VAL B 1 398 ? 5.395 -29.578 -27 1 95.12 398 VAL B CA 1
ATOM 6642 C C . VAL B 1 398 ? 5.879 -29.672 -25.562 1 95.12 398 VAL B C 1
ATOM 6644 O O . VAL B 1 398 ? 5.082 -29.547 -24.625 1 95.12 398 VAL B O 1
ATOM 6647 N N . ALA B 1 399 ? 7.164 -29.969 -25.359 1 94.94 399 ALA B N 1
ATOM 6648 C CA . ALA B 1 399 ? 7.805 -29.859 -24.047 1 94.94 399 ALA B CA 1
ATOM 6649 C C . ALA B 1 399 ? 8.25 -28.438 -23.766 1 94.94 399 ALA B C 1
ATOM 6651 O O . ALA B 1 399 ? 8.898 -27.797 -24.594 1 94.94 399 ALA B O 1
ATOM 6652 N N . ILE B 1 400 ? 7.922 -27.938 -22.625 1 95.31 400 ILE B N 1
ATOM 6653 C CA . ILE B 1 400 ? 8.273 -26.562 -22.312 1 95.31 400 ILE B CA 1
ATOM 6654 C C . ILE B 1 400 ? 8.797 -26.469 -20.875 1 95.31 400 ILE B C 1
ATOM 6656 O O . ILE B 1 400 ? 8.641 -27.406 -20.094 1 95.31 400 ILE B O 1
ATOM 6660 N N . GLY B 1 401 ? 9.484 -25.375 -20.609 1 94.31 401 GLY B N 1
ATOM 6661 C CA . GLY B 1 401 ? 9.719 -24.969 -19.219 1 94.31 401 GLY B CA 1
ATOM 6662 C C . GLY B 1 401 ? 8.609 -24.094 -18.672 1 94.31 401 GLY B C 1
ATOM 6663 O O . GLY B 1 401 ? 7.641 -23.781 -19.359 1 94.31 401 GLY B O 1
ATOM 6664 N N . CYS B 1 402 ? 8.719 -23.797 -17.422 1 94.81 402 CYS B N 1
ATOM 6665 C CA . CYS B 1 402 ? 7.809 -22.891 -16.719 1 94.81 402 CYS B CA 1
ATOM 6666 C C . CYS B 1 402 ? 8.555 -22.062 -15.68 1 94.81 402 CYS B C 1
ATOM 6668 O O . CYS B 1 402 ? 9.312 -22.609 -14.875 1 94.81 402 CYS B O 1
ATOM 6670 N N . GLY B 1 403 ? 8.297 -20.797 -15.695 1 95.81 403 GLY B N 1
ATOM 6671 C CA . GLY B 1 403 ? 8.984 -19.906 -14.773 1 95.81 403 GLY B CA 1
ATOM 6672 C C . GLY B 1 403 ? 8.391 -19.938 -13.375 1 95.81 403 GLY B C 1
ATOM 6673 O O . GLY B 1 403 ? 8.977 -19.391 -12.438 1 95.81 403 GLY B O 1
ATOM 6674 N N . ALA B 1 404 ? 7.27 -20.562 -13.188 1 94.56 404 ALA B N 1
ATOM 6675 C CA . ALA B 1 404 ? 6.586 -20.625 -11.898 1 94.56 404 ALA B CA 1
ATOM 6676 C C . ALA B 1 404 ? 7.105 -21.781 -11.062 1 94.56 404 ALA B C 1
ATOM 6678 O O . ALA B 1 404 ? 8.016 -22.5 -11.477 1 94.56 404 ALA B O 1
ATOM 6679 N N . SER B 1 405 ? 6.59 -21.828 -9.867 1 91.62 405 SER B N 1
ATOM 6680 C CA . SER B 1 405 ? 6.941 -22.891 -8.922 1 91.62 405 SER B CA 1
ATOM 6681 C C . SER B 1 405 ? 5.715 -23.703 -8.531 1 91.62 405 SER B C 1
ATOM 6683 O O . SER B 1 405 ? 4.625 -23.156 -8.359 1 91.62 405 SER B O 1
ATOM 6685 N N . ILE B 1 406 ? 5.93 -24.922 -8.445 1 89.62 406 ILE B N 1
ATOM 6686 C CA . ILE B 1 406 ? 4.988 -25.844 -7.812 1 89.62 406 ILE B CA 1
ATOM 6687 C C . ILE B 1 406 ? 5.691 -26.625 -6.707 1 89.62 406 ILE B C 1
ATOM 6689 O O . ILE B 1 406 ? 6.332 -27.641 -6.969 1 89.62 406 ILE B O 1
ATOM 6693 N N . PRO B 1 407 ? 5.543 -26.25 -5.508 1 85.25 407 PRO B N 1
ATOM 6694 C CA . PRO B 1 407 ? 6.352 -26.75 -4.395 1 85.25 407 PRO B CA 1
ATOM 6695 C C . PRO B 1 407 ? 6.238 -28.25 -4.203 1 85.25 407 PRO B C 1
ATOM 6697 O O . PRO B 1 407 ? 7.164 -28.891 -3.689 1 85.25 407 PRO B O 1
ATOM 6700 N N . PHE B 1 408 ? 5.223 -28.859 -4.711 1 82.56 408 PHE B N 1
ATOM 6701 C CA . PHE B 1 408 ? 4.918 -30.266 -4.543 1 82.56 408 PHE B CA 1
ATOM 6702 C C . PHE B 1 408 ? 5.867 -31.125 -5.375 1 82.56 408 PHE B C 1
ATOM 6704 O O . PHE B 1 408 ? 6.176 -32.25 -4.996 1 82.56 408 PHE B O 1
ATOM 6711 N N . VAL B 1 409 ? 6.359 -30.656 -6.359 1 83.38 409 VAL B N 1
ATOM 6712 C CA . VAL B 1 409 ? 6.902 -31.5 -7.414 1 83.38 409 VAL B CA 1
ATOM 6713 C C . VAL B 1 409 ? 8.273 -32.031 -6.996 1 83.38 409 VAL B C 1
ATOM 6715 O O . VAL B 1 409 ? 8.492 -33.25 -6.973 1 83.38 409 VAL B O 1
ATOM 6718 N N . GLU B 1 410 ? 9.102 -31.156 -6.551 1 78.75 410 GLU B N 1
ATOM 6719 C CA . GLU B 1 410 ? 10.469 -31.578 -6.254 1 78.75 410 GLU B CA 1
ATOM 6720 C C . GLU B 1 410 ? 10.5 -32.562 -5.082 1 78.75 410 GLU B C 1
ATOM 6722 O O . GLU B 1 410 ? 11.094 -33.625 -5.188 1 78.75 410 GLU B O 1
ATOM 6727 N N . PRO B 1 411 ? 9.844 -32.25 -4.016 1 77.19 411 PRO B N 1
ATOM 6728 C CA . PRO B 1 411 ? 9.875 -33.188 -2.891 1 77.19 411 PRO B CA 1
ATOM 6729 C C . PRO B 1 411 ? 9.211 -34.5 -3.217 1 77.19 411 PRO B C 1
ATOM 6731 O O . PRO B 1 411 ? 9.648 -35.562 -2.74 1 77.19 411 PRO B O 1
ATOM 6734 N N . PHE B 1 412 ? 8.195 -34.438 -3.939 1 78 412 PHE B N 1
ATOM 6735 C CA . PHE B 1 412 ? 7.469 -35.656 -4.277 1 78 412 PHE B CA 1
ATOM 6736 C C . PHE B 1 412 ? 8.32 -36.562 -5.16 1 78 412 PHE B C 1
ATOM 6738 O O . PHE B 1 412 ? 8.406 -37.781 -4.918 1 78 412 PHE B O 1
ATOM 6745 N N . ALA B 1 413 ? 8.883 -35.969 -6.203 1 73.38 413 ALA B N 1
ATOM 6746 C CA . ALA B 1 413 ? 9.727 -36.75 -7.094 1 73.38 413 ALA B CA 1
ATOM 6747 C C . ALA B 1 413 ? 10.883 -37.406 -6.332 1 73.38 413 ALA B C 1
ATOM 6749 O O . ALA B 1 413 ? 11.242 -38.531 -6.594 1 73.38 413 ALA B O 1
ATOM 6750 N N . LYS B 1 414 ? 11.32 -36.719 -5.363 1 73.19 414 LYS B N 1
ATOM 6751 C CA . LYS B 1 414 ? 12.43 -37.219 -4.562 1 73.19 414 LYS B CA 1
ATOM 6752 C C . LYS B 1 414 ? 11.961 -38.312 -3.594 1 73.19 414 LYS B C 1
ATOM 6754 O O . LYS B 1 414 ? 12.578 -39.375 -3.5 1 73.19 414 LYS B O 1
ATOM 6759 N N . GLU B 1 415 ? 10.883 -38.062 -2.957 1 74.81 415 GLU B N 1
ATOM 6760 C CA . GLU B 1 415 ? 10.414 -38.938 -1.886 1 74.81 415 GLU B CA 1
ATOM 6761 C C . GLU B 1 415 ? 9.805 -40.219 -2.445 1 74.81 415 GLU B C 1
ATOM 6763 O O . GLU B 1 415 ? 9.82 -41.25 -1.782 1 74.81 415 GLU B O 1
ATOM 6768 N N . LEU B 1 416 ? 9.289 -40.125 -3.637 1 72.12 416 LEU B N 1
ATOM 6769 C CA . LEU B 1 416 ? 8.602 -41.312 -4.18 1 72.12 416 LEU B CA 1
ATOM 6770 C C . LEU B 1 416 ? 9.523 -42.062 -5.129 1 72.12 416 LEU B C 1
ATOM 6772 O O . LEU B 1 416 ? 9.047 -42.75 -6.035 1 72.12 416 LEU B O 1
ATOM 6776 N N . GLY B 1 417 ? 10.812 -41.875 -4.938 1 72.44 417 GLY B N 1
ATOM 6777 C CA . GLY B 1 417 ? 11.781 -42.75 -5.609 1 72.44 417 GLY B CA 1
ATOM 6778 C C . GLY B 1 417 ? 12.023 -42.344 -7.051 1 72.44 417 GLY B C 1
ATOM 6779 O O . GLY B 1 417 ? 12.305 -43.188 -7.898 1 72.44 417 GLY B O 1
ATOM 6780 N N . GLY B 1 418 ? 11.734 -41.219 -7.363 1 79.19 418 GLY B N 1
ATOM 6781 C CA . GLY B 1 418 ? 12.07 -40.719 -8.688 1 79.19 418 GLY B CA 1
ATOM 6782 C C . GLY B 1 418 ? 11.047 -41.094 -9.742 1 79.19 418 GLY B C 1
ATOM 6783 O O . GLY B 1 418 ? 11.383 -41.219 -10.922 1 79.19 418 GLY B O 1
ATOM 6784 N N . VAL B 1 419 ? 9.812 -41.344 -9.367 1 87.5 419 VAL B N 1
ATOM 6785 C CA . VAL B 1 419 ? 8.766 -41.656 -10.336 1 87.5 419 VAL B CA 1
ATOM 6786 C C . VAL B 1 419 ? 8.547 -40.469 -11.273 1 87.5 419 VAL B C 1
ATOM 6788 O O . VAL B 1 419 ? 8.789 -39.312 -10.891 1 87.5 419 VAL B O 1
ATOM 6791 N N . PRO B 1 420 ? 8.18 -40.812 -12.555 1 91.88 420 PRO B N 1
ATOM 6792 C CA . PRO B 1 420 ? 7.938 -39.688 -13.477 1 91.88 420 PRO B CA 1
ATOM 6793 C C . PRO B 1 420 ? 6.777 -38.812 -13.031 1 91.88 420 PRO B C 1
ATOM 6795 O O . PRO B 1 420 ? 5.73 -39.312 -12.625 1 91.88 420 PRO B O 1
ATOM 6798 N N . ALA B 1 421 ? 7.027 -37.562 -13.047 1 93.5 421 ALA B N 1
ATOM 6799 C CA . ALA B 1 421 ? 6 -36.562 -12.773 1 93.5 421 ALA B CA 1
ATOM 6800 C C . ALA B 1 421 ? 5.578 -35.844 -14.055 1 93.5 421 ALA B C 1
ATOM 6802 O O . ALA B 1 421 ? 6.363 -35.094 -14.656 1 93.5 421 ALA B O 1
ATOM 6803 N N . LEU B 1 422 ? 4.395 -36.094 -14.477 1 96.19 422 LEU B N 1
ATOM 6804 C CA . LEU B 1 422 ? 3.854 -35.5 -15.695 1 96.19 422 LEU B CA 1
ATOM 6805 C C . LEU B 1 422 ? 3.066 -34.219 -15.391 1 96.19 422 LEU B C 1
ATOM 6807 O O . LEU B 1 422 ? 1.954 -34.281 -14.859 1 96.19 422 LEU B O 1
ATOM 6811 N N . LEU B 1 423 ? 3.668 -33.094 -15.695 1 96.88 423 LEU B N 1
ATOM 6812 C CA . LEU B 1 423 ? 3.008 -31.797 -15.523 1 96.88 423 LEU B CA 1
ATOM 6813 C C . LEU B 1 423 ? 2.299 -31.391 -16.812 1 96.88 423 LEU B C 1
ATOM 6815 O O . LEU B 1 423 ? 2.938 -30.906 -17.75 1 96.88 423 LEU B O 1
ATOM 6819 N N . ILE B 1 424 ? 0.989 -31.531 -16.781 1 97 424 ILE B N 1
ATOM 6820 C CA . ILE B 1 424 ? 0.189 -31.375 -18 1 97 424 ILE B CA 1
ATOM 6821 C C . ILE B 1 424 ? -0.594 -30.062 -17.922 1 97 424 ILE B C 1
ATOM 6823 O O . ILE B 1 424 ? -1.182 -29.75 -16.891 1 97 424 ILE B O 1
ATOM 6827 N N . GLY B 1 425 ? -0.657 -29.359 -19.047 1 95.19 425 GLY B N 1
ATOM 6828 C CA . GLY B 1 425 ? -1.303 -28.062 -19.109 1 95.19 425 GLY B CA 1
ATOM 6829 C C . GLY B 1 425 ? -2.814 -28.141 -19.172 1 95.19 425 GLY B C 1
ATOM 6830 O O . GLY B 1 425 ? -3.361 -29 -19.875 1 95.19 425 GLY B O 1
ATOM 6831 N N . VAL B 1 426 ? -3.498 -27.328 -18.375 1 97.06 426 VAL B N 1
ATOM 6832 C CA . VAL B 1 426 ? -4.93 -27.078 -18.531 1 97.06 426 VAL B CA 1
ATOM 6833 C C . VAL B 1 426 ? -5.176 -25.594 -18.734 1 97.06 426 VAL B C 1
ATOM 6835 O O . VAL B 1 426 ? -6.199 -25.188 -19.297 1 97.06 426 VAL B O 1
ATOM 6838 N N . GLU B 1 427 ? -4.23 -24.812 -18.297 1 97.69 427 GLU B N 1
ATOM 6839 C CA . GLU B 1 427 ? -4.266 -23.359 -18.453 1 97.69 427 GLU B CA 1
ATOM 6840 C C . GLU B 1 427 ? -3.643 -22.938 -19.766 1 97.69 427 GLU B C 1
ATOM 6842 O O . GLU B 1 427 ? -3.186 -23.781 -20.547 1 97.69 427 GLU B O 1
ATOM 6847 N N . ASP B 1 428 ? -3.762 -21.703 -20.078 1 96.88 428 ASP B N 1
ATOM 6848 C CA . ASP B 1 428 ? -3.125 -21.062 -21.234 1 96.88 428 ASP B CA 1
ATOM 6849 C C . ASP B 1 428 ? -2.625 -19.672 -20.875 1 96.88 428 ASP B C 1
ATOM 6851 O O . ASP B 1 428 ? -2.842 -19.188 -19.766 1 96.88 428 ASP B O 1
ATOM 6855 N N . PRO B 1 429 ? -1.901 -19 -21.719 1 94.44 429 PRO B N 1
ATOM 6856 C CA . PRO B 1 429 ? -1.281 -17.719 -21.391 1 94.44 429 PRO B CA 1
ATOM 6857 C C . PRO B 1 429 ? -2.305 -16.641 -21.047 1 94.44 429 PRO B C 1
ATOM 6859 O O . PRO B 1 429 ? -1.956 -15.625 -20.438 1 94.44 429 PRO B O 1
ATOM 6862 N N . TYR B 1 430 ? -3.559 -16.812 -21.359 1 95.25 430 TYR B N 1
ATOM 6863 C CA . TYR B 1 430 ? -4.59 -15.797 -21.172 1 95.25 430 TYR B CA 1
ATOM 6864 C C . TYR B 1 430 ? -5.449 -16.109 -19.953 1 95.25 430 TYR B C 1
ATOM 6866 O O . TYR B 1 430 ? -6.473 -15.453 -19.734 1 95.25 430 TYR B O 1
ATOM 6874 N N . THR B 1 431 ? -4.977 -17.078 -19.203 1 96.69 431 THR B N 1
ATOM 6875 C CA . THR B 1 431 ? -5.676 -17.516 -18.016 1 96.69 431 THR B CA 1
ATOM 6876 C C . THR B 1 431 ? -5.648 -16.453 -16.938 1 96.69 431 THR B C 1
ATOM 6878 O O . THR B 1 431 ? -6.609 -16.281 -16.172 1 96.69 431 THR B O 1
ATOM 6881 N N . TYR B 1 432 ? -4.559 -15.68 -16.812 1 94.94 432 TYR B N 1
ATOM 6882 C CA . TYR B 1 432 ? -4.332 -14.648 -15.805 1 94.94 432 TYR B CA 1
ATOM 6883 C C . TYR B 1 432 ? -4.414 -15.234 -14.398 1 94.94 432 TYR B C 1
ATOM 6885 O O . TYR B 1 432 ? -5.086 -14.672 -13.531 1 94.94 432 TYR B O 1
ATOM 6893 N N . ALA B 1 433 ? -3.77 -16.391 -14.219 1 94.81 433 ALA B N 1
ATOM 6894 C CA . ALA B 1 433 ? -3.643 -16.953 -12.875 1 94.81 433 ALA B CA 1
ATOM 6895 C C . ALA B 1 433 ? -3.031 -15.938 -11.914 1 94.81 433 ALA B C 1
ATOM 6897 O O . ALA B 1 433 ? -2.113 -15.203 -12.289 1 94.81 433 ALA B O 1
ATOM 6898 N N . HIS B 1 434 ? -3.494 -15.844 -10.688 1 94.25 434 HIS B N 1
ATOM 6899 C CA . HIS B 1 434 ? -3.031 -14.977 -9.609 1 94.25 434 HIS B CA 1
ATOM 6900 C C . HIS B 1 434 ? -3.488 -13.539 -9.82 1 94.25 434 HIS B C 1
ATOM 6902 O O . HIS B 1 434 ? -3.254 -12.68 -8.969 1 94.25 434 HIS B O 1
ATOM 6908 N N . SER B 1 435 ? -4.164 -13.234 -10.961 1 95.12 435 SER B N 1
ATOM 6909 C CA . SER B 1 435 ? -4.574 -11.867 -11.281 1 95.12 435 SER B CA 1
ATOM 6910 C C . SER B 1 435 ? -6.09 -11.758 -11.391 1 95.12 435 SER B C 1
ATOM 6912 O O . SER B 1 435 ? -6.789 -12.773 -11.422 1 95.12 435 SER B O 1
ATOM 6914 N N . GLU B 1 436 ? -6.578 -10.531 -11.43 1 95.81 436 GLU B N 1
ATOM 6915 C CA . GLU B 1 436 ? -8 -10.305 -11.68 1 95.81 436 GLU B CA 1
ATOM 6916 C C . GLU B 1 436 ? -8.422 -10.875 -13.031 1 95.81 436 GLU B C 1
ATOM 6918 O O . GLU B 1 436 ? -7.598 -10.992 -13.945 1 95.81 436 GLU B O 1
ATOM 6923 N N . ASN B 1 437 ? -9.648 -11.281 -13.102 1 97.38 437 ASN B N 1
ATOM 6924 C CA . ASN B 1 437 ? -10.25 -11.836 -14.305 1 97.38 437 ASN B CA 1
ATOM 6925 C C . ASN B 1 437 ? -9.578 -13.141 -14.711 1 97.38 437 ASN B C 1
ATOM 6927 O O . ASN B 1 437 ? -9.422 -13.414 -15.906 1 97.38 437 ASN B O 1
ATOM 6931 N N . GLU B 1 438 ? -9.078 -13.875 -13.758 1 98 438 GLU B N 1
ATOM 6932 C CA . GLU B 1 438 ? -8.688 -15.25 -14.031 1 98 438 GLU B CA 1
ATOM 6933 C C . GLU B 1 438 ? -9.773 -15.992 -14.805 1 98 438 GLU B C 1
ATOM 6935 O O . GLU B 1 438 ? -10.969 -15.812 -14.531 1 98 438 GLU B O 1
ATOM 6940 N N . SER B 1 439 ? -9.336 -16.812 -15.789 1 98.5 439 SER B N 1
ATOM 6941 C CA . SER B 1 439 ? -10.32 -17.531 -16.594 1 98.5 439 SER B CA 1
ATOM 6942 C C . SER B 1 439 ? -9.727 -18.828 -17.156 1 98.5 439 SER B C 1
ATOM 6944 O O . SER B 1 439 ? -8.508 -19 -17.156 1 98.5 439 SER B O 1
ATOM 6946 N N . LEU B 1 440 ? -10.594 -19.672 -17.5 1 98.75 440 LEU B N 1
ATOM 6947 C CA . LEU B 1 440 ? -10.25 -20.969 -18.094 1 98.75 440 LEU B CA 1
ATOM 6948 C C . LEU B 1 440 ? -10.867 -21.109 -19.484 1 98.75 440 LEU B C 1
ATOM 6950 O O . LEU B 1 440 ? -12.078 -20.938 -19.641 1 98.75 440 LEU B O 1
ATOM 6954 N N . HIS B 1 441 ? -10.062 -21.359 -20.5 1 98.75 441 HIS B N 1
ATOM 6955 C CA . HIS B 1 441 ? -10.594 -21.641 -21.828 1 98.75 441 HIS B CA 1
ATOM 6956 C C . HIS B 1 441 ? -11.352 -22.969 -21.844 1 98.75 441 HIS B C 1
ATOM 6958 O O . HIS B 1 441 ? -10.75 -24.031 -21.656 1 98.75 441 HIS B O 1
ATOM 6964 N N . LEU B 1 442 ? -12.625 -22.969 -22.109 1 98.75 442 LEU B N 1
ATOM 6965 C CA . LEU B 1 442 ? -13.484 -24.125 -21.953 1 98.75 442 LEU B CA 1
ATOM 6966 C C . LEU B 1 442 ? -13.172 -25.172 -23.016 1 98.75 442 LEU B C 1
ATOM 6968 O O . LEU B 1 442 ? -13.25 -26.375 -22.75 1 98.75 442 LEU B O 1
ATOM 6972 N N . GLY B 1 443 ? -12.82 -24.719 -24.188 1 98.44 443 GLY B N 1
ATOM 6973 C CA . GLY B 1 443 ? -12.398 -25.656 -25.219 1 98.44 443 GLY B CA 1
ATOM 6974 C C . GLY B 1 443 ? -11.195 -26.484 -24.812 1 98.44 443 GLY B C 1
ATOM 6975 O O . GLY B 1 443 ? -11.195 -27.719 -24.984 1 98.44 443 GLY B O 1
ATOM 6976 N N . ASP B 1 444 ? -10.195 -25.844 -24.312 1 98.31 444 ASP B N 1
ATOM 6977 C CA . ASP B 1 444 ? -8.992 -26.547 -23.875 1 98.31 444 ASP B CA 1
ATOM 6978 C C . ASP B 1 444 ? -9.266 -27.391 -22.641 1 98.31 444 ASP B C 1
ATOM 6980 O O . ASP B 1 444 ? -8.656 -28.453 -22.453 1 98.31 444 ASP B O 1
ATOM 6984 N N . TRP B 1 445 ? -10.156 -26.938 -21.812 1 98.44 445 TRP B N 1
ATOM 6985 C CA . TRP B 1 445 ? -10.57 -27.734 -20.656 1 98.44 445 TRP B CA 1
ATOM 6986 C C . TRP B 1 445 ? -11.164 -29.062 -21.094 1 98.44 445 TRP B C 1
ATOM 6988 O O . TRP B 1 445 ? -10.805 -30.125 -20.578 1 98.44 445 TRP B O 1
ATOM 6998 N N . GLU B 1 446 ? -12.039 -29.078 -22.078 1 98.69 446 GLU B N 1
ATOM 6999 C CA . GLU B 1 446 ? -12.617 -30.297 -22.609 1 98.69 446 GLU B CA 1
ATOM 7000 C C . GLU B 1 446 ? -11.539 -31.203 -23.219 1 98.69 446 GLU B C 1
ATOM 7002 O O . GLU B 1 446 ? -11.539 -32.406 -23 1 98.69 446 GLU B O 1
ATOM 7007 N N . LYS B 1 447 ? -10.688 -30.562 -23.938 1 98.69 447 LYS B N 1
ATOM 7008 C CA . LYS B 1 447 ? -9.602 -31.328 -24.562 1 98.69 447 LYS B CA 1
ATOM 7009 C C . LYS B 1 447 ? -8.695 -31.953 -23.516 1 98.69 447 LYS B C 1
ATOM 7011 O O . LYS B 1 447 ? -8.172 -33.062 -23.719 1 98.69 447 LYS B O 1
ATOM 7016 N N . SER B 1 448 ? -8.477 -31.234 -22.469 1 98.5 448 SER B N 1
ATOM 7017 C CA . SER B 1 448 ? -7.664 -31.766 -21.375 1 98.5 448 SER B CA 1
ATOM 7018 C C . SER B 1 448 ? -8.305 -33 -20.766 1 98.5 448 SER B C 1
ATOM 7020 O O . SER B 1 448 ? -7.605 -33.969 -20.391 1 98.5 448 SER B O 1
ATOM 7022 N N . ILE B 1 449 ? -9.641 -33.031 -20.625 1 98.75 449 ILE B N 1
ATOM 7023 C CA . ILE B 1 449 ? -10.336 -34.219 -20.094 1 98.75 449 ILE B CA 1
ATOM 7024 C C . ILE B 1 449 ? -10.227 -35.375 -21.078 1 98.75 449 ILE B C 1
ATOM 7026 O O . ILE B 1 449 ? -9.938 -36.5 -20.672 1 98.75 449 ILE B O 1
ATOM 7030 N N . ARG B 1 450 ? -10.422 -35.094 -22.375 1 98.75 450 ARG B N 1
ATOM 7031 C CA . ARG B 1 450 ? -10.227 -36.125 -23.391 1 98.75 450 ARG B CA 1
ATOM 7032 C C . ARG B 1 450 ? -8.812 -36.719 -23.312 1 98.75 450 ARG B C 1
ATOM 7034 O O . ARG B 1 450 ? -8.625 -37.938 -23.406 1 98.75 450 ARG B O 1
ATOM 7041 N N . SER B 1 451 ? -7.906 -35.844 -23.156 1 98.69 451 SER B N 1
ATOM 7042 C CA . SER B 1 451 ? -6.508 -36.25 -23.078 1 98.69 451 SER B CA 1
ATOM 7043 C C . SER B 1 451 ? -6.266 -37.125 -21.844 1 98.69 451 SER B C 1
ATOM 7045 O O . SER B 1 451 ? -5.508 -38.094 -21.906 1 98.69 451 SER B O 1
ATOM 7047 N N . ALA B 1 452 ? -6.844 -36.719 -20.719 1 98.75 452 ALA B N 1
ATOM 7048 C CA . ALA B 1 452 ? -6.684 -37.5 -19.5 1 98.75 452 ALA B CA 1
ATOM 7049 C C . ALA B 1 452 ? -7.227 -38.938 -19.688 1 98.75 452 ALA B C 1
ATOM 7051 O O . ALA B 1 452 ? -6.621 -39.875 -19.219 1 98.75 452 ALA B O 1
ATOM 7052 N N . ILE B 1 453 ? -8.352 -39.062 -20.328 1 98.75 453 ILE B N 1
ATOM 7053 C CA . ILE B 1 453 ? -8.938 -40.375 -20.609 1 98.75 453 ILE B CA 1
ATOM 7054 C C . ILE B 1 453 ? -7.953 -41.219 -21.438 1 98.75 453 ILE B C 1
ATOM 7056 O O . ILE B 1 453 ? -7.656 -42.344 -21.078 1 98.75 453 ILE B O 1
ATOM 7060 N N . HIS B 1 454 ? -7.395 -40.625 -22.469 1 98.69 454 HIS B N 1
ATOM 7061 C CA . HIS B 1 454 ? -6.395 -41.312 -23.281 1 98.69 454 HIS B CA 1
ATOM 7062 C C . HIS B 1 454 ? -5.145 -41.625 -22.453 1 98.69 454 HIS B C 1
ATOM 7064 O O . HIS B 1 454 ? -4.531 -42.688 -22.625 1 98.69 454 HIS B O 1
ATOM 7070 N N . LEU B 1 455 ? -4.75 -40.688 -21.625 1 98.69 455 LEU B N 1
ATOM 7071 C CA . LEU B 1 455 ? -3.52 -40.781 -20.844 1 98.69 455 LEU B CA 1
ATOM 7072 C C . LEU B 1 455 ? -3.537 -42.031 -19.953 1 98.69 455 LEU B C 1
ATOM 7074 O O . LEU B 1 455 ? -2.529 -42.719 -19.828 1 98.69 455 LEU B O 1
ATOM 7078 N N . TYR B 1 456 ? -4.688 -42.281 -19.312 1 98.38 456 TYR B N 1
ATOM 7079 C CA . TYR B 1 456 ? -4.781 -43.438 -18.422 1 98.38 456 TYR B CA 1
ATOM 7080 C C . TYR B 1 456 ? -4.531 -44.719 -19.188 1 98.38 456 TYR B C 1
ATOM 7082 O O . TYR B 1 456 ? -3.805 -45.594 -18.719 1 98.38 456 TYR B O 1
ATOM 7090 N N . ALA B 1 457 ? -5.055 -44.781 -20.344 1 97.94 457 ALA B N 1
ATOM 7091 C CA . ALA B 1 457 ? -4.848 -45.969 -21.188 1 97.94 457 ALA B CA 1
ATOM 7092 C C . ALA B 1 457 ? -3.396 -46.094 -21.641 1 97.94 457 ALA B C 1
ATOM 7094 O O . ALA B 1 457 ? -2.801 -47.156 -21.594 1 97.94 457 ALA B O 1
ATOM 7095 N N . GLU B 1 458 ? -2.861 -44.969 -22.078 1 97.75 458 GLU B N 1
ATOM 7096 C CA . GLU B 1 458 ? -1.486 -44.938 -22.562 1 97.75 458 GLU B CA 1
ATOM 7097 C C . GLU B 1 458 ? -0.5 -45.281 -21.453 1 97.75 458 GLU B C 1
ATOM 7099 O O . GLU B 1 458 ? 0.473 -46 -21.672 1 97.75 458 GLU B O 1
ATOM 7104 N N . LEU B 1 459 ? -0.732 -44.781 -20.281 1 97.69 459 LEU B N 1
ATOM 7105 C CA . LEU B 1 459 ? 0.165 -45.031 -19.156 1 97.69 459 LEU B CA 1
ATOM 7106 C C . LEU B 1 459 ? 0.064 -46.469 -18.672 1 97.69 459 LEU B C 1
ATOM 7108 O O . LEU B 1 459 ? 1.062 -47.062 -18.25 1 97.69 459 LEU B O 1
ATOM 7112 N N . ALA B 1 460 ? -1.16 -47 -18.672 1 97.19 460 ALA B N 1
ATOM 7113 C CA . ALA B 1 460 ? -1.325 -48.406 -18.312 1 97.19 460 ALA B CA 1
ATOM 7114 C C . ALA B 1 460 ? -0.434 -49.312 -19.172 1 97.19 460 ALA B C 1
ATOM 7116 O O . ALA B 1 460 ? 0.191 -50.25 -18.656 1 97.19 460 ALA B O 1
ATOM 7117 N N . GLU B 1 461 ? -0.391 -48.969 -20.406 1 95.62 461 GLU B N 1
ATOM 7118 C CA . GLU B 1 461 ? 0.416 -49.75 -21.328 1 95.62 461 GLU B CA 1
ATOM 7119 C C . GLU B 1 461 ? 1.905 -49.5 -21.125 1 95.62 461 GLU B C 1
ATOM 7121 O O . GLU B 1 461 ? 2.701 -50.438 -21.047 1 95.62 461 GLU B O 1
ATOM 7126 N N . ALA B 1 462 ? 2.305 -48.25 -21.031 1 95.5 462 ALA B N 1
ATOM 7127 C CA . ALA B 1 462 ? 3.709 -47.844 -20.984 1 95.5 462 ALA B CA 1
ATOM 7128 C C . ALA B 1 462 ? 4.363 -48.312 -19.672 1 95.5 462 ALA B C 1
ATOM 7130 O O . ALA B 1 462 ? 5.535 -48.688 -19.656 1 95.5 462 ALA B O 1
ATOM 7131 N N . LEU B 1 463 ? 3.639 -48.25 -18.578 1 94.31 463 LEU B N 1
ATOM 7132 C CA . LEU B 1 463 ? 4.211 -48.5 -17.266 1 94.31 463 LEU B CA 1
ATOM 7133 C C . LEU B 1 463 ? 4.191 -50 -16.953 1 94.31 463 LEU B C 1
ATOM 7135 O O . LEU B 1 463 ? 4.949 -50.469 -16.109 1 94.31 463 LEU B O 1
ATOM 7139 N N . SER B 1 464 ? 3.26 -50.75 -17.531 1 89.81 464 SER B N 1
ATOM 7140 C CA . SER B 1 464 ? 3.25 -52.219 -17.375 1 89.81 464 SER B CA 1
ATOM 7141 C C . SER B 1 464 ? 4.434 -52.844 -18.094 1 89.81 464 SER B C 1
ATOM 7143 O O . SER B 1 464 ? 4.977 -53.844 -17.625 1 89.81 464 SER B O 1
ATOM 7145 N N . ALA B 1 465 ? 4.766 -52.344 -19.156 1 79.62 465 ALA B N 1
ATOM 7146 C CA . ALA B 1 465 ? 5.895 -52.844 -19.938 1 79.62 465 ALA B CA 1
ATOM 7147 C C . ALA B 1 465 ? 7.199 -52.688 -19.156 1 79.62 465 ALA B C 1
ATOM 7149 O O . ALA B 1 465 ? 8.117 -53.5 -19.297 1 79.62 465 ALA B O 1
ATOM 7150 N N . ARG B 1 466 ? 7.246 -51.75 -18.391 1 69.5 466 ARG B N 1
ATOM 7151 C CA . ARG B 1 466 ? 8.453 -51.5 -17.609 1 69.5 466 ARG B CA 1
ATOM 7152 C C . ARG B 1 466 ? 8.531 -52.375 -16.375 1 69.5 466 ARG B C 1
ATOM 7154 O O . ARG B 1 466 ? 9.617 -52.75 -15.945 1 69.5 466 ARG B O 1
ATOM 7161 N N . LYS B 1 467 ? 7.418 -52.688 -15.75 1 64.25 467 LYS B N 1
ATOM 7162 C CA . LYS B 1 467 ? 7.371 -53.594 -14.586 1 64.25 467 LYS B CA 1
ATOM 7163 C C . LYS B 1 467 ? 7.605 -55.031 -14.984 1 64.25 467 LYS B C 1
ATOM 7165 O O . LYS B 1 467 ? 8.117 -55.812 -14.188 1 64.25 467 LYS B O 1
ATOM 7170 N N . ALA B 1 468 ? 7.395 -55.406 -16.391 1 47.62 468 ALA B N 1
ATOM 7171 C CA . ALA B 1 468 ? 7.676 -56.75 -16.891 1 47.62 468 ALA B CA 1
ATOM 7172 C C . ALA B 1 468 ? 9.148 -56.906 -17.25 1 47.62 468 ALA B C 1
ATOM 7174 O O . ALA B 1 468 ? 9.773 -55.969 -17.75 1 47.62 468 ALA B O 1
#

Sequence (936 aa):
MGMSTDNALSHFESKKQTYLEDLKSLVRIPSVSFPGFDATQVRRSAEATARLLKDRGFENVQLLEIEGTHPYVYGEVLKAPGKPTLLLYAHHDVQPAGDEAAWKSPPFEPVERDGRLYGRGSADDKAGIVVHTSAVESWLKGAGALPLNVKVIIEGEEEIGSNFLGAFLQEHAALLKADAIVLTDTSNFDTGLPSITTALRGLVTVDVEVRALRQAVHSGMWGGPVPDPVMALCRMLATLTHADGSIAIEGIRERVKPLTDGERQSIESLPGDEAHFRAQSGLLPGAQVLGGGAHPWEMNWRQPSIAINAIQASSRKDARNIICDSAWARVGIRIVPDLEARDVEQRLKEHLRKVCPWGLEVHFDTEGASGWWYTDPSHPAFQAAFRALEKGYGTKAVAIGCGASIPFVEPFAKELGGVPALLIGVEDPYTYAHSENESLHLGDWEKSIRSAIHLYAELAEALSARKAMGMSTDNALSHFESKKQTYLEDLKSLVRIPSVSFPGFDATQVRRSAEATARLLKDRGFENVQLLEIEGTHPYVYGEVLKAPGKPTLLLYAHHDVQPAGDEAAWKSPPFEPVERDGRLYGRGSADDKAGIVVHTSAVESWLKGAGALPLNVKVIIEGEEEIGSNFLGAFLQEHAALLKADAIVLTDTSNFDTGLPSITTALRGLVTVDVEVRALRQAVHSGMWGGPVPDPVMALCRMLATLTHADGSIAIEGIRERVKPLTDGERQSIESLPGDEAHFRAQSGLLPGAQVLGGGAHPWEMNWRQPSIAINAIQASSRKDARNIICDSAWARVGIRIVPDLEARDVEQRLKEHLRKVCPWGLEVHFDTEGASGWWYTDPSHPAFQAAFRALEKGYGTKAVAIGCGASIPFVEPFAKELGGVPALLIGVEDPYTYAHSENESLHLGDWEKSIRSAIHLYAELAEALSARKA

Solvent-accessible surface area (backbone atoms only — not comparable to full-atom values): 46334 Å² total; per-residue (Å²): 108,67,66,44,48,51,32,13,53,52,38,36,68,75,39,48,69,60,50,51,49,54,40,43,56,56,21,48,44,68,11,24,62,51,82,92,49,60,60,66,33,33,49,50,42,38,52,51,48,43,52,49,40,47,75,35,64,38,37,83,63,40,78,48,71,54,92,96,54,59,44,26,28,36,31,29,43,83,82,27,86,94,43,45,34,36,30,37,41,37,30,64,24,22,64,66,67,70,61,68,84,71,30,92,54,61,48,45,50,59,40,80,55,95,63,21,34,31,14,50,28,36,36,58,16,39,40,21,49,43,37,52,43,48,26,51,27,14,21,40,73,37,43,66,48,56,72,28,18,40,36,38,44,32,33,25,37,65,76,71,48,38,77,56,47,67,62,49,47,64,75,38,42,81,81,61,63,45,62,31,33,40,31,37,77,36,56,13,78,35,85,76,35,47,21,37,47,40,32,32,11,8,36,30,38,37,35,42,35,29,34,27,33,80,48,41,36,32,31,29,68,44,25,39,17,51,67,44,18,46,52,42,49,21,42,34,60,34,56,47,34,46,97,70,67,47,76,48,56,82,75,54,72,82,48,52,63,77,80,49,71,65,56,50,50,55,58,68,67,45,86,74,52,69,68,49,51,38,62,50,65,36,52,40,91,61,34,47,75,34,57,87,81,51,57,53,64,52,34,21,39,59,38,60,27,74,39,51,27,15,30,36,23,76,29,85,82,52,56,46,72,23,32,45,18,40,21,36,36,33,39,35,35,34,33,28,69,81,58,51,46,68,59,54,48,49,47,53,53,50,52,47,62,70,55,51,55,62,47,45,50,76,47,76,46,69,58,58,64,30,66,42,41,75,58,76,71,77,48,57,63,43,52,25,43,43,52,14,37,21,68,28,58,73,34,77,45,44,79,38,65,32,18,32,66,62,58,63,53,49,59,44,32,60,73,54,72,59,35,57,69,44,35,30,30,48,38,30,56,79,16,31,53,77,25,57,63,12,21,24,50,48,68,46,43,54,25,40,27,48,12,46,45,41,25,46,52,34,38,33,54,47,52,43,57,65,77,98,109,66,65,46,48,50,32,13,52,50,38,36,69,75,38,49,69,60,51,50,49,52,39,42,58,55,22,48,44,69,12,24,61,52,80,93,50,60,60,64,33,34,48,50,42,38,52,52,49,43,51,49,40,46,76,35,63,38,38,83,62,40,79,48,70,55,92,95,54,60,44,25,29,36,31,30,44,84,84,26,85,94,44,45,33,36,29,38,41,37,30,64,22,21,64,66,67,70,60,68,85,71,30,92,56,61,47,45,51,59,40,80,55,97,62,22,35,32,14,52,29,36,37,58,16,38,38,22,48,42,38,52,41,48,26,52,28,15,21,40,73,37,41,66,47,56,71,29,17,38,36,37,44,33,33,26,37,65,76,72,48,36,76,55,46,68,61,48,47,66,76,41,42,80,79,61,63,46,61,29,33,40,31,37,77,35,56,13,78,34,84,76,36,47,22,37,46,40,30,33,11,8,36,30,40,38,36,42,34,30,34,31,32,79,49,42,33,32,31,29,70,44,27,40,18,53,66,43,18,47,51,42,48,22,42,33,59,35,55,47,32,44,96,70,66,47,78,48,56,82,75,56,73,82,48,51,62,78,79,49,71,66,57,49,51,55,60,69,66,46,87,74,54,68,68,48,50,37,62,50,66,36,50,38,91,61,32,47,76,31,57,87,80,51,57,52,64,52,33,22,39,59,37,61,26,73,39,50,27,15,30,35,23,74,29,86,83,52,55,45,72,24,31,44,18,39,20,37,35,33,39,36,35,34,35,29,69,81,59,50,47,70,59,53,48,50,47,52,53,50,52,46,62,69,54,51,53,64,48,46,49,77,47,76,46,71,56,59,64,28,65,42,41,75,58,76,72,78,48,57,61,44,52,25,42,42,53,14,37,21,68,30,58,73,35,78,46,44,79,38,64,32,17,31,64,61,57,64,52,47,57,45,32,60,72,55,72,60,35,55,68,46,35,30,29,47,38,30,56,79,17,30,53,78,24,60,64,13,20,23,49,48,66,46,43,53,24,41,26,46,12,45,47,40,26,47,52,34,37,31,55,47,51,42,59,64,78,99

Secondary structure (DSSP, 8-state):
-HHHHHHHHHHHHHHHHHHHHHHHHHHTS--B-STTS-HHHHHHHHHHHHHHHHHTT-EEEEEE--TTSPPEEEEEE---TTS-EEEEEEE--B-----GGG-SS-TTS-EEETTEEESTTTTTTHHHHHHHHHHHHIIIIIISS-SSEEEEEEES-GGGT-TTHHHHHHHTHHHH--SEEEEEEEE-SBTTB-EEEEEE-EEEEEEEEEE-BSS-EEHHHHBTTB--HHHHHHHHHHTTB-TTS-B-STTTGGGPPPPPHHHHHHHHTSS--HHHHHHHHTB-TTPPPPSTTS-HHHHHHHS-EEEEEEEEES-STT--SEE-SEEEEEEEEEE-TT--HHHHHHHHHHHHHHH--TT-EEEEEEEEEE--EE--TTSHHHHHHHHHHHHHHSS--EEEEESS--TTHHHHHHHTTS--EEEEEEE-TTS-TTSTT-EEEHHHHHHHHHHHHHHHHHHHHHHHHHH-/-HHHHHHHHHHHHHHHHHHHHHHHHHHTS--B-STTS-HHHHHHHHHHHHHHHHHTT-EEEEEE--TTSPPEEEEEE---TTS-EEEEEEE--B-----GGG-SS-TTS-EEETTEEESTTTTTTHHHHHHHHHHHHIIIIIISS-SSEEEEEEES-GGGT-TTHHHHHHHTHHHH--SEEEEEEEE-SBTTB-EEEEEE-EEEEEEEEEE-BSS-EEHHHHBTTB--HHHHHHHHHHTTB-TTS-B-STTTGGGPPPPPHHHHHHHHTSS--HHHHHHHHTB-TTPPPPSTTS-HHHHHHHS-EEEEEEEEES-STT--SEE-SEEEEEEEEEE-TT--HHHHHHHHHHHHHHH--TT-EEEEEEPPPB--EE--TTSHHHHHHHHHHHHHHSS--EEEEESS--TTHHHHHHHTTS--EEEEEEE-TTS-TTSTT-EEEHHHHHHHHHHHHHHHHHHHHHHHHHH-

pLDDT: mean 94.47, std 6.2, range [47.0, 98.88]

Radius of gyration: 34.1 Å; Cα contacts (8 Å, |Δi|>4): 2294; chains: 2; bounding box: 52×114×68 Å